Protein AF-A0A5N5LB18-F1 (afdb_monomer_lite)

Radius of gyration: 52.47 Å; chains: 1; bounding box: 123×90×152 Å

pLDDT: mean 77.93, std 17.24, range [34.94, 98.44]

Foldseek 3Di:
DDKDWDADPVQRKIKIKDKDWDFDDDQKTWIKIKIWIWMDGVQKTKIKIKIWTWTWGHDPPPPIWIKIKIWIWIFIGGPFKTKTKIKIWIDTHPKIKIKIWMWIDGPFKTKIKIKIKIKDAQVVLQFFDWDDWDQDPPPRDIDHIDGRDSNCVVVVVVVVDDSIKMKIKIKMWMWGADPDAFPDCPPVDGHRFGTKIKIWMWIDIQFKTKTWIWMFHGNAKTKIWIWIAMDGPDQQGGKIKTKMWIFHPPFFTKIWIWIWIDGPFKTKIKIKMWGAGPVVRKIKIWIWIWMWGHDPFKTKTWIKIKIFICPVHTKIKIKIKIKMWGQDQLFRKTWIKIKIWIWIWTDDVPKIKIKIWIWMWIWMDTLVHKTWTKIKTWIWIWIGGNFKIKIKIWIWMWIWIDDDQWTWIKTKTKIKIWMDGPFKIWIWIWMWMWIWTGFPLKTKIKIWIWIKIWIDRPQFWIWIWIWIWIWIQMLQGTWIKIKIWTWTDGPFKTWIWIWIWTDDQFKTKIWIWIWIGHPPKTKIWIWIAMDGPLLQGGKTKTKMKMWGQDPNWIKIKIWMWMDGPFKIWTWIWTQGVVQGKIWIWIWIPGPLAWIKIWIWMDGPQWIKIKIAILQQFIWIWIWGCNDVFKIKIWIWTADNVGRPDIDTQKIWIWGDDPPFKIKIKMKGQQVVVVVSLVSCLVCLVVNLVSVVVVCVVSVNLVLLVLLLVQLLVLLVQLLVQLVVQLVPQLAPLSVLVSHVLSVLSSLLSNLVSVLVCQQPDWDDTPSDDTHGPLVVVVVVLVSVLVSLCVVLVSSLCSNVVSCCVPPVPPQQVDWDQDPVRDTDGSVNVSVVVNVVSVVVSVVSVVPDDPSVVSNVVSVVSNVVSVVVSVVSVPDRDPVVSNVSVVVSVVVVVVSVVSVVVSVVSVLVPDSCVVVVVSVVVSVVSVVCVVVVVVVLVVPDPPDSCVAWPDDPSMIMGIDMDGDDD

Organism: Pangasianodon hypophthalmus (NCBI:txid310915)

Secondary structure (DSSP, 8-state):
-EEEEEEEGGGTEEEEEEEEEEEE-SSEEEEEEEEEEEEEETTEEEEEEEEEEEEEE-PSTT--EEEEEEEEEEEEEESS-EEEEEEEEEEETTEEEEEEEEEEE-SSEEEEEEEEEEE---GGGGS-EEE--EEETTTTEEEPPEEEE-HHHHTSGGGT--SS-EEEEEEEEEEEPP-SPPSEE-SS-EEPPP-EEEEEEEEE-SSEEEEEEEEEE-SSSEEEEEEEEEEESSGGG-EEEEEEEEEE-BTBEEEEEEEEEEESSEEEEEEEEEEE-TTT--EEEEEEEEEEEEETTEEEEEEEEEEEE-SSS-EEEEEEEEEEEEEEGGGTEEEEEEEEEEEEEEEETTEEEEEEEEEEEEEEEETTTEEEEEEEEEEEEEEEETTEEEEEEEEEEEEEEEETTEEEEEEEEEEEEEEEESS-EEEEEEEEEEEEEEETTEEEEEEEEEEEEEEEETTTEEEEEEEEEEE--BTTB--EEEEEEEEEEESSEEEEEEEEEEE-SS-EEEEEEEEEEETTEEEEEEEEEEE-SSGGG-EEEEEEEEEEEETTEEEEEEEEEEEETTEEEEEEEEEETTTTEEEEEEEEE-SSS--EEEEEEEETTEEEEEEEETTTEEEEEEEEEEETTEEEEEEEEEETTEEEEEEEEEEEEEEEETTTEEEEEEEEESHHHHHHHHHHHHHHHHHHHHHHHHHHHTTHHHHHHHHHHHHHHHHHHHHHHHHHTGGGTTSHHHHIIIIIHHHHHHHHHHHHHHHHHHHH-EE--TTS-SEEHHHHHHHHHHHHHHHHHHHHHHHHHHHHHHHHHHHHHHHTT-EEE-TTS-EEEHHHHHHHHHHHHHHHHHHHHT---HHHHHHHHHHHHHHHHHHHHHHHHH---HHHHHHHHHHHHHHHHHHHHHHHHHHHHHHHT-THHHHHHHHHHHHHHHHHHHHHHHHHHHH--S-HHHHEEEETTEEEEEEEEE---

Sequence (965 aa):
MAASGKAHLGSMKVEVEATHDTELTGAVSGSLSNAVNIKVQPIEVIVDIQNKGNGKVSLQEPLSTKFDLQNDYALILNSKKQHINTAALLRFGQNKYSYNFTVDNNNVETGIYTAVNGEADLEFLTVPISIPEIVIPVIDLTIPAINDVNLYESSGLKYLYTTKPTVDVNAKIVYQKSRSAPVIDLGFISVPAVGNLISEMSFKTSIINLITSVGIYGDNDLVIRIAATSTSVFEELKAKLEGTSSLTLKRGLKLANALSLKNAYIEGTHNSTLTVNTENLDAAAAVTTVANMNLPILSIEVNHKLLADTKTHPNAASTLTIKQKFDLPIIKAVGGGAVEHTLKVDGVAPYISIESTTKGMIDGMFLETGIVKGDLDNEATMHMTGEVLRSKLKTICNVNVNHGDLKVEFDVNENFDMESTLSRVYTVMNIISNNEVNIATFNTKGKHAVKATVDLAPVSSLVADVEFDLSQPTSLGDFTIYEKTVVDMTLFRQKISYSTKMVSPVYSTNIVVEMESDAPIFKVVFKSSSKSPVVLLEYDLDSYLSTAVENEVLNARAKAFLEHNDFTIDFNSIFTPSDPSHTLNFDITSPTFTDVNLRYAAKREGVTASISSPSAGFLGFQLQGKIPSQLTSRLYSHYVSAPENDIDILIVNVAANGGEKIHFQADCNLEAPKEMLLGLKERLPFITSTITNFAEKYGILGAINGLRTTLVSALTEAYTISYNHAPDLSQLSVLFRNVVVQHQKAIQQLLNAVVTFLRETQIKLPGIKQTTLPEICQQIKTSIAVLFEEVINAITNAITDNLKAHFSSTVKTIRIVLRNGETLTGDEILGYMKNALTHSVNMIKQLESLDVILEKLGQALQEAVEKTQEFIDMNQSDFLDKVAAKINTLYTNNIRLVNSLIEEVNSLLNTDSLNVFVDRCMELVLFMVKEFKNIVSRVFPTDPEALVNVHNGRLKMDISFPFYQ

Structure (mmCIF, N/CA/C/O backbone):
data_AF-A0A5N5LB18-F1
#
_entry.id   AF-A0A5N5LB18-F1
#
loop_
_atom_site.group_PDB
_atom_site.id
_atom_site.type_symbol
_atom_site.label_atom_id
_atom_site.label_alt_id
_atom_site.label_comp_id
_atom_site.label_asym_id
_atom_site.label_entity_id
_atom_site.label_seq_id
_atom_site.pdbx_PDB_ins_code
_atom_site.Cartn_x
_atom_site.Cartn_y
_atom_site.Cartn_z
_atom_site.occupancy
_atom_site.B_iso_or_equiv
_atom_site.auth_seq_id
_atom_site.auth_comp_id
_atom_site.auth_asym_id
_atom_site.auth_atom_id
_atom_site.pdbx_PDB_model_num
ATOM 1 N N . MET A 1 1 ? -29.953 23.194 78.720 1.00 70.19 1 MET A N 1
ATOM 2 C CA . MET A 1 1 ? -28.983 22.082 78.619 1.00 70.19 1 MET A CA 1
ATOM 3 C C . MET A 1 1 ? -29.005 21.315 79.931 1.00 70.19 1 MET A C 1
ATOM 5 O O . MET A 1 1 ? -28.840 21.939 80.972 1.00 70.19 1 MET A O 1
ATOM 9 N N . ALA A 1 2 ? -29.251 20.010 79.890 1.00 80.38 2 ALA A N 1
ATOM 10 C CA . ALA A 1 2 ? -29.201 19.116 81.041 1.00 80.38 2 ALA A CA 1
ATOM 11 C C . ALA A 1 2 ? -28.169 18.022 80.750 1.00 80.38 2 ALA A C 1
ATOM 13 O O . ALA A 1 2 ? -28.242 17.378 79.711 1.00 80.38 2 ALA A O 1
ATOM 14 N N . ALA A 1 3 ? -27.193 17.834 81.635 1.00 80.56 3 ALA A N 1
ATOM 15 C CA . ALA A 1 3 ? -26.172 16.802 81.493 1.00 80.56 3 ALA A CA 1
ATOM 16 C C . ALA A 1 3 ? -26.066 16.006 82.793 1.00 80.56 3 ALA A C 1
ATOM 18 O O . ALA A 1 3 ? -26.077 16.584 83.881 1.00 80.56 3 ALA A O 1
ATOM 19 N N . SER A 1 4 ? -25.969 14.685 82.687 1.00 82.50 4 SER A N 1
ATOM 20 C CA . SER A 1 4 ? -25.778 13.789 83.822 1.00 82.50 4 SER A CA 1
ATOM 21 C C . SER A 1 4 ? -24.740 12.724 83.485 1.00 82.50 4 SER A C 1
ATOM 23 O O . SER A 1 4 ? -24.631 12.282 82.344 1.00 82.50 4 SER A O 1
ATOM 25 N N . GLY A 1 5 ? -23.941 12.342 84.479 1.00 80.44 5 GLY A N 1
ATOM 26 C CA . GLY A 1 5 ? -22.911 11.321 84.335 1.00 80.44 5 GLY A CA 1
ATOM 27 C C . GLY A 1 5 ? -22.976 10.328 85.486 1.00 80.44 5 GLY A C 1
ATOM 28 O O . GLY A 1 5 ? -23.115 10.728 86.642 1.00 80.44 5 GLY A O 1
ATOM 29 N N . LYS A 1 6 ? -22.876 9.033 85.185 1.00 81.88 6 LYS A N 1
ATOM 30 C CA . LYS A 1 6 ? -22.819 7.945 86.169 1.00 81.88 6 LYS A CA 1
ATOM 31 C C . LYS A 1 6 ? -21.526 7.163 85.968 1.00 81.88 6 LYS A C 1
ATOM 33 O O . LYS A 1 6 ? -21.225 6.725 84.861 1.00 81.88 6 LYS A O 1
ATOM 38 N N . ALA A 1 7 ? -20.768 6.974 87.044 1.00 77.56 7 ALA A N 1
ATOM 39 C CA . ALA A 1 7 ? -19.544 6.182 87.040 1.00 77.56 7 ALA A CA 1
ATOM 40 C C . ALA A 1 7 ? -19.671 5.020 88.034 1.00 77.56 7 ALA A C 1
ATOM 42 O O . ALA A 1 7 ? -19.947 5.228 89.215 1.00 77.56 7 ALA A O 1
ATOM 43 N N . HIS A 1 8 ? -19.455 3.793 87.562 1.00 78.56 8 HIS A N 1
ATOM 44 C CA . HIS A 1 8 ? -19.475 2.576 88.370 1.00 78.56 8 HIS A CA 1
ATOM 45 C C . HIS A 1 8 ? -18.058 2.006 88.477 1.00 78.56 8 HIS A C 1
ATOM 47 O O . HIS A 1 8 ? -17.570 1.366 87.544 1.00 78.56 8 HIS A O 1
ATOM 53 N N . LEU A 1 9 ? -17.402 2.213 89.628 1.00 73.94 9 LEU A N 1
ATOM 54 C CA . LEU A 1 9 ? -16.018 1.769 89.856 1.00 73.94 9 LEU A CA 1
ATOM 55 C C . LEU A 1 9 ? -15.844 0.246 89.719 1.00 73.94 9 LEU A C 1
ATOM 57 O O . LEU A 1 9 ? -14.866 -0.199 89.130 1.00 73.94 9 LEU A O 1
ATOM 61 N N . GLY A 1 10 ? -16.794 -0.552 90.224 1.00 71.25 10 GLY A N 1
ATOM 62 C CA . GLY A 1 10 ? -16.690 -2.020 90.230 1.00 71.25 10 GLY A CA 1
ATOM 63 C C . GLY A 1 10 ? -16.747 -2.668 88.842 1.00 71.25 10 GLY A C 1
ATOM 64 O O . GLY A 1 10 ? -16.127 -3.703 88.627 1.00 71.25 10 GLY A O 1
ATOM 65 N N . SER A 1 11 ? -17.450 -2.050 87.889 1.00 74.75 11 SER A N 1
ATOM 66 C CA . SER A 1 11 ? -17.545 -2.513 86.497 1.00 74.75 11 SER A CA 1
ATOM 67 C C . SER A 1 11 ? -16.724 -1.660 85.520 1.00 74.75 11 SER A C 1
ATOM 69 O O . SER A 1 11 ? -16.848 -1.850 84.314 1.00 74.75 11 SER A O 1
ATOM 71 N N . MET A 1 12 ? -15.938 -0.694 86.022 1.00 84.50 12 MET A N 1
ATOM 72 C CA . MET A 1 12 ? -15.167 0.285 85.234 1.00 84.50 12 MET A CA 1
ATOM 73 C C . MET A 1 12 ? -15.984 0.948 84.108 1.00 84.50 12 MET A C 1
ATOM 75 O O . MET A 1 12 ? -15.495 1.139 82.998 1.00 84.50 12 MET A O 1
ATOM 79 N N . LYS A 1 13 ? -17.250 1.274 84.385 1.00 87.88 13 LYS A N 1
ATOM 80 C CA . LYS A 1 13 ? -18.213 1.777 83.395 1.00 87.88 13 LYS A CA 1
ATOM 81 C C . LYS A 1 13 ? -18.526 3.251 83.652 1.00 87.88 13 LYS A C 1
ATOM 83 O O . LYS A 1 13 ? -18.855 3.612 84.782 1.00 87.88 13 LYS A O 1
ATOM 88 N N . VAL A 1 14 ? -18.474 4.071 82.606 1.00 86.69 14 VAL A N 1
ATOM 89 C CA . VAL A 1 14 ? -18.848 5.492 82.612 1.00 86.69 14 VAL A CA 1
ATOM 90 C C . VAL A 1 14 ? -19.956 5.714 81.585 1.00 86.69 14 VAL A C 1
ATOM 92 O O . VAL A 1 14 ? -19.806 5.317 80.433 1.00 86.69 14 VAL A O 1
ATOM 95 N N . GLU A 1 15 ? -21.058 6.337 81.999 1.00 87.50 15 GLU A N 1
ATOM 96 C CA . GLU A 1 15 ? -22.164 6.773 81.135 1.00 87.50 15 GLU A CA 1
ATOM 97 C C . GLU A 1 15 ? -22.352 8.284 81.277 1.00 87.50 15 GLU A C 1
ATOM 99 O O . GLU A 1 15 ? -22.414 8.791 82.397 1.00 87.50 15 GLU A O 1
ATOM 104 N N . VAL A 1 16 ? -22.431 8.998 80.156 1.00 88.69 16 VAL A N 1
ATOM 105 C CA . VAL A 1 16 ? -22.690 10.438 80.073 1.00 88.69 16 VAL A CA 1
ATOM 106 C C . VAL A 1 16 ? -23.877 10.647 79.144 1.00 88.69 16 VAL A C 1
ATOM 108 O O . VAL A 1 16 ? -23.828 10.235 77.991 1.00 88.69 16 VAL A O 1
ATOM 111 N N . GLU A 1 17 ? -24.918 11.305 79.639 1.00 88.56 17 GLU A N 1
ATOM 112 C CA . GLU A 1 17 ? -26.104 11.691 78.872 1.00 88.56 17 GLU A CA 1
ATOM 113 C C . GLU A 1 17 ? -26.233 13.217 78.936 1.00 88.56 17 GLU A C 1
ATOM 115 O O . GLU A 1 17 ? -26.276 13.794 80.027 1.00 88.56 17 GLU A O 1
ATOM 120 N N . ALA A 1 18 ? -26.277 13.890 77.789 1.00 88.12 18 ALA A N 1
ATOM 121 C CA . ALA A 1 18 ? -26.449 15.334 77.687 1.00 88.12 18 ALA A CA 1
ATOM 122 C C . ALA A 1 18 ? -27.546 15.675 76.677 1.00 88.12 18 ALA A C 1
ATOM 124 O O . ALA A 1 18 ? -27.540 15.176 75.559 1.00 88.12 18 ALA A O 1
ATOM 125 N N . THR A 1 19 ? -28.470 16.552 77.061 1.00 89.75 19 THR A N 1
ATOM 126 C CA . THR A 1 19 ? -29.565 17.047 76.221 1.00 89.75 19 THR A CA 1
ATOM 127 C C . THR A 1 19 ? -29.571 18.575 76.183 1.00 89.75 19 THR A C 1
ATOM 129 O O . THR A 1 19 ? -29.272 19.264 77.168 1.00 89.75 19 THR A O 1
ATOM 132 N N . HIS A 1 20 ? -29.885 19.140 75.025 1.00 91.62 20 HIS A N 1
ATOM 133 C CA . HIS A 1 20 ? -29.988 20.573 74.792 1.00 91.62 20 HIS A CA 1
ATOM 134 C C . HIS A 1 20 ? -31.176 20.866 73.881 1.00 91.62 20 HIS A C 1
ATOM 136 O O . HIS A 1 20 ? -31.077 20.717 72.664 1.00 91.62 20 HIS A O 1
ATOM 142 N N . ASP A 1 21 ? -32.258 21.336 74.495 1.00 89.69 21 ASP A N 1
ATOM 143 C CA . ASP A 1 21 ? -33.405 21.915 73.809 1.00 89.69 21 ASP A CA 1
ATOM 144 C C . ASP A 1 21 ? -33.319 23.444 73.865 1.00 89.69 21 ASP A C 1
ATOM 146 O O . ASP A 1 21 ? -33.061 24.020 74.928 1.00 89.69 21 ASP A O 1
ATOM 150 N N . THR A 1 22 ? -33.511 24.099 72.723 1.00 89.50 22 THR A N 1
ATOM 151 C CA . THR A 1 22 ? -33.555 25.559 72.607 1.00 89.50 22 THR A CA 1
ATOM 152 C C . THR A 1 22 ? -34.602 25.994 71.587 1.00 89.50 22 THR A C 1
ATOM 154 O O . THR A 1 22 ? -34.867 25.294 70.607 1.00 89.50 22 THR A O 1
ATOM 157 N N . GLU A 1 23 ? -35.197 27.160 71.817 1.00 88.62 23 GLU A N 1
ATOM 158 C CA . GLU A 1 23 ? -36.200 27.765 70.945 1.00 88.62 23 GLU A CA 1
ATOM 159 C C . GLU A 1 23 ? -35.581 28.965 70.217 1.00 88.62 23 GLU A C 1
ATOM 161 O O . GLU A 1 23 ? -35.024 29.877 70.831 1.00 88.62 23 GLU A O 1
ATOM 166 N N . LEU A 1 24 ? -35.639 28.949 68.887 1.00 85.56 24 LEU A N 1
ATOM 167 C CA . LEU A 1 24 ? -35.159 30.022 68.025 1.00 85.56 24 LEU A CA 1
ATOM 168 C C . LEU A 1 24 ? -36.280 31.038 67.797 1.00 85.56 24 LEU A C 1
ATOM 170 O O . LEU A 1 24 ? -37.421 30.668 67.512 1.00 85.56 24 LEU A O 1
ATOM 174 N N . THR A 1 25 ? -35.946 32.325 67.858 1.00 80.44 25 THR A N 1
ATOM 175 C CA . THR A 1 25 ? -36.880 33.430 67.607 1.00 80.44 25 THR A CA 1
ATOM 176 C C . THR A 1 25 ? -36.257 34.440 66.637 1.00 80.44 25 THR A C 1
ATOM 178 O O . THR A 1 25 ? -35.045 34.651 66.645 1.00 80.44 25 THR A O 1
ATOM 181 N N . GLY A 1 26 ? -37.071 35.056 65.770 1.00 80.50 26 GLY A N 1
ATOM 182 C CA . GLY A 1 26 ? -36.618 36.010 64.746 1.00 80.50 26 GLY A CA 1
ATOM 183 C C . GLY A 1 26 ? -36.835 35.515 63.312 1.00 80.50 26 GLY A C 1
ATOM 184 O O . GLY A 1 26 ? -37.815 34.829 63.030 1.00 80.50 26 GLY A O 1
ATOM 185 N N . ALA A 1 27 ? -35.930 35.881 62.394 1.00 76.88 27 ALA A N 1
ATOM 186 C CA . ALA A 1 27 ? -36.016 35.522 60.969 1.00 76.88 27 ALA A CA 1
ATOM 187 C C . ALA A 1 27 ? -35.979 34.001 60.721 1.00 76.88 27 ALA A C 1
ATOM 189 O O . ALA A 1 27 ? -36.509 33.517 59.724 1.00 76.88 27 ALA A O 1
ATOM 190 N N . VAL A 1 28 ? -35.398 33.243 61.649 1.00 79.38 28 VAL A N 1
ATOM 191 C CA . VAL A 1 28 ? -35.502 31.786 61.743 1.00 79.38 28 VAL A CA 1
ATOM 192 C C . VAL A 1 28 ? -36.145 31.486 63.093 1.00 79.38 28 VAL A C 1
ATOM 194 O O . VAL A 1 28 ? -35.596 31.870 64.125 1.00 79.38 28 VAL A O 1
ATOM 197 N N . SER A 1 29 ? -37.311 30.841 63.096 1.00 84.88 29 SER A N 1
ATOM 198 C CA . SER A 1 29 ? -38.041 30.482 64.316 1.00 84.88 29 SER A CA 1
ATOM 199 C C . SER A 1 29 ? -38.347 28.989 64.368 1.00 84.88 29 SER A C 1
ATOM 201 O O . SER A 1 29 ? -38.586 28.374 63.331 1.00 84.88 29 SER A O 1
ATOM 203 N N . GLY A 1 30 ? -38.316 28.377 65.553 1.00 89.00 30 GLY A N 1
ATOM 204 C CA . GLY A 1 30 ? -38.513 26.929 65.696 1.00 89.00 30 GLY A CA 1
ATOM 205 C C . GLY A 1 30 ? -37.814 26.323 66.910 1.00 89.00 30 GLY A C 1
ATOM 206 O O . GLY A 1 30 ? -37.362 27.054 67.785 1.00 89.00 30 GLY A O 1
ATOM 207 N N . SER A 1 31 ? -37.703 24.995 66.954 1.00 91.00 31 SER A N 1
ATOM 208 C CA . SER A 1 31 ? -37.017 24.269 68.029 1.00 91.00 31 SER A CA 1
ATOM 209 C C . SER A 1 31 ? -35.782 23.526 67.516 1.00 91.00 31 SER A C 1
ATOM 211 O O . SER A 1 31 ? -35.793 22.947 66.428 1.00 91.00 31 SER A O 1
ATOM 213 N N . LEU A 1 32 ? -34.713 23.542 68.310 1.00 89.25 32 LEU A N 1
ATOM 214 C CA . LEU A 1 32 ? -33.529 22.703 68.138 1.00 89.25 32 LEU A CA 1
ATOM 215 C C . LEU A 1 32 ? -33.394 21.802 69.367 1.00 89.25 32 LEU A C 1
ATOM 217 O O . LEU A 1 32 ? -33.362 22.301 70.490 1.00 89.25 32 LEU A O 1
ATOM 221 N N . SER A 1 33 ? -33.269 20.498 69.148 1.00 92.12 33 SER A N 1
ATOM 222 C CA . SER A 1 33 ? -33.080 19.476 70.177 1.00 92.12 33 SER A CA 1
ATOM 223 C C . SER A 1 33 ? -31.835 18.663 69.850 1.00 92.12 33 SER A C 1
ATOM 225 O O . SER A 1 33 ? -31.717 18.120 68.756 1.00 92.12 33 SER A O 1
ATOM 227 N N . ASN A 1 34 ? -30.884 18.598 70.774 1.00 90.81 34 ASN A N 1
ATOM 228 C CA . ASN A 1 34 ? -29.647 17.838 70.607 1.00 90.81 34 ASN A CA 1
ATOM 229 C C . ASN A 1 34 ? -29.482 16.902 71.801 1.00 90.81 34 ASN A C 1
ATOM 231 O O . ASN A 1 34 ? -29.647 17.335 72.941 1.00 90.81 34 ASN A O 1
ATOM 235 N N . ALA A 1 35 ? -29.129 15.648 71.555 1.00 91.81 35 ALA A N 1
ATOM 236 C CA . ALA A 1 35 ? -28.853 14.650 72.574 1.00 91.81 35 ALA A CA 1
ATOM 237 C C . ALA A 1 35 ? -27.515 13.962 72.281 1.00 91.81 35 ALA A C 1
ATOM 239 O O . ALA A 1 35 ? -27.212 13.652 71.133 1.00 91.81 35 ALA A O 1
ATOM 240 N N . VAL A 1 36 ? -26.716 13.731 73.320 1.00 91.69 36 VAL A N 1
ATOM 241 C CA . VAL A 1 36 ? -25.434 13.023 73.269 1.00 91.69 36 VAL A CA 1
ATOM 242 C C . VAL A 1 36 ? -25.419 11.992 74.390 1.00 91.69 36 VAL A C 1
ATOM 244 O O . VAL A 1 36 ? -25.500 12.357 75.561 1.00 91.69 36 VAL A O 1
ATOM 247 N N . ASN A 1 37 ? -25.270 10.720 74.037 1.00 92.44 37 ASN A N 1
ATOM 248 C CA . ASN A 1 37 ? -25.147 9.601 74.962 1.00 92.44 37 ASN A CA 1
ATOM 249 C C . ASN A 1 37 ? -23.810 8.894 74.715 1.00 92.44 37 ASN A C 1
ATOM 251 O O . ASN A 1 37 ? -23.559 8.384 73.626 1.00 92.44 37 ASN A O 1
ATOM 255 N N . ILE A 1 38 ? -22.937 8.861 75.719 1.00 91.38 38 ILE A N 1
ATOM 256 C CA . ILE A 1 38 ? -21.613 8.234 75.651 1.00 91.38 38 ILE A CA 1
ATOM 257 C C . ILE A 1 38 ? -21.520 7.180 76.751 1.00 91.38 38 ILE A C 1
ATOM 259 O O . ILE A 1 38 ? -21.678 7.496 77.927 1.00 91.38 38 ILE A O 1
ATOM 263 N N . LYS A 1 39 ? -21.203 5.937 76.390 1.00 92.06 39 LYS A N 1
ATOM 264 C CA . LYS A 1 39 ? -20.922 4.837 77.318 1.00 92.06 39 LYS A CA 1
ATOM 265 C C . LYS A 1 39 ? -19.536 4.264 77.037 1.00 92.06 39 LYS A C 1
ATOM 267 O O . LYS A 1 39 ? -19.252 3.835 75.922 1.00 92.06 39 LYS A O 1
ATOM 272 N N . VAL A 1 40 ? -18.689 4.206 78.061 1.00 89.06 40 VAL A N 1
ATOM 273 C CA . VAL A 1 40 ? -17.324 3.662 77.987 1.00 89.06 40 VAL A CA 1
ATOM 274 C C . VAL A 1 40 ? -17.128 2.622 79.089 1.00 89.06 40 VAL A C 1
ATOM 276 O O . VAL A 1 40 ? -17.410 2.894 80.255 1.00 89.06 40 VAL A O 1
ATOM 279 N N . GLN A 1 41 ? -16.643 1.433 78.733 1.00 90.06 41 GLN A N 1
ATOM 280 C CA . GLN A 1 41 ? -16.249 0.366 79.664 1.00 90.06 41 GLN A CA 1
ATOM 281 C C . GLN A 1 41 ? -15.071 -0.438 79.069 1.00 90.06 41 GLN A C 1
ATOM 283 O O . GLN A 1 41 ? -14.744 -0.238 77.895 1.00 90.06 41 GLN A O 1
ATOM 288 N N . PRO A 1 42 ? -14.396 -1.341 79.814 1.00 86.12 42 PRO A N 1
ATOM 289 C CA . PRO A 1 42 ? -13.333 -2.158 79.235 1.00 86.12 42 PRO A CA 1
ATOM 290 C C . PRO A 1 42 ? -13.827 -2.844 77.959 1.00 86.12 42 PRO A C 1
ATOM 292 O O . PRO A 1 42 ? -14.932 -3.382 77.948 1.00 86.12 42 PRO A O 1
ATOM 295 N N . ILE A 1 43 ? -13.015 -2.787 76.898 1.00 85.69 43 ILE A N 1
ATOM 296 C CA . ILE A 1 43 ? -13.260 -3.364 75.564 1.00 85.69 43 ILE A CA 1
ATOM 297 C C . ILE A 1 43 ? -14.530 -2.894 74.819 1.00 85.69 43 ILE A C 1
ATOM 299 O O . ILE A 1 43 ? -14.847 -3.502 73.798 1.00 85.69 43 ILE A O 1
ATOM 303 N N . GLU A 1 44 ? -15.237 -1.843 75.262 1.00 91.38 44 GLU A N 1
ATOM 304 C CA . GLU A 1 44 ? -16.431 -1.303 74.582 1.00 91.38 44 GLU A CA 1
ATOM 305 C C . GLU A 1 44 ? -16.582 0.227 74.740 1.00 91.38 44 GLU A C 1
ATOM 307 O O . GLU A 1 44 ? -16.578 0.760 75.850 1.00 91.38 44 GLU A O 1
ATOM 312 N N . VAL A 1 45 ? -16.798 0.922 73.619 1.00 92.38 45 VAL A N 1
ATOM 313 C CA . VAL A 1 45 ? -17.187 2.339 73.536 1.00 92.38 45 VAL A CA 1
ATOM 314 C C . VAL A 1 45 ? -18.452 2.450 72.687 1.00 92.38 45 VAL A C 1
ATOM 316 O O . VAL A 1 45 ? -18.488 1.930 71.574 1.00 92.38 45 VAL A O 1
ATOM 319 N N . ILE A 1 46 ? -19.475 3.134 73.196 1.00 93.38 46 ILE A N 1
ATOM 320 C CA . ILE A 1 46 ? -20.714 3.449 72.478 1.00 93.38 46 ILE A CA 1
ATOM 321 C C . ILE A 1 46 ? -20.932 4.963 72.547 1.00 93.38 46 ILE A C 1
ATOM 323 O O . ILE A 1 46 ? -20.894 5.535 73.634 1.00 93.38 46 ILE A O 1
ATOM 327 N N . VAL A 1 47 ? -21.156 5.607 71.404 1.00 93.25 47 VAL A N 1
ATOM 328 C CA . VAL A 1 47 ? -21.539 7.023 71.302 1.00 93.25 47 VAL A CA 1
ATOM 329 C C . VAL A 1 47 ? -22.764 7.119 70.400 1.00 93.25 47 VAL A C 1
ATOM 331 O O . VAL A 1 47 ? -22.745 6.588 69.296 1.00 93.25 47 VAL A O 1
ATOM 334 N N . ASP A 1 48 ? -23.810 7.789 70.864 1.00 95.12 48 ASP A N 1
ATOM 335 C CA . ASP A 1 48 ? -25.033 8.083 70.116 1.00 95.12 48 ASP A CA 1
ATOM 336 C C . ASP A 1 48 ? -25.300 9.587 70.226 1.00 95.12 48 ASP A C 1
ATOM 338 O O . ASP A 1 48 ? -25.369 10.134 71.327 1.00 95.12 48 ASP A O 1
ATOM 342 N N . ILE A 1 49 ? -25.359 10.274 69.090 1.00 94.06 49 ILE A N 1
ATOM 343 C CA . ILE A 1 49 ? -25.625 11.707 68.998 1.00 94.06 49 ILE A CA 1
ATOM 344 C C . ILE A 1 49 ? -26.834 11.875 68.093 1.00 94.06 49 ILE A C 1
ATOM 346 O O . ILE A 1 49 ? -26.808 11.419 66.955 1.00 94.06 49 ILE A O 1
ATOM 350 N N . GLN A 1 50 ? -27.859 12.569 68.567 1.00 93.69 50 GLN A N 1
ATOM 351 C CA . GLN A 1 50 ? -29.059 12.875 67.796 1.00 93.69 50 GLN A CA 1
ATOM 352 C C . GLN A 1 50 ? -29.264 14.379 67.794 1.00 93.69 50 GLN A C 1
ATOM 354 O O . GLN A 1 50 ? -29.385 14.988 68.856 1.00 93.69 50 GLN A O 1
ATOM 359 N N . ASN A 1 51 ? -29.320 14.987 66.615 1.00 92.19 51 ASN A N 1
ATOM 360 C CA . ASN A 1 51 ? -29.599 16.412 66.470 1.00 92.19 51 ASN A CA 1
ATOM 361 C C . ASN A 1 51 ? -30.853 16.569 65.618 1.00 92.19 51 ASN A C 1
ATOM 363 O O . ASN A 1 51 ? -30.912 16.057 64.504 1.00 92.19 51 ASN A O 1
ATOM 367 N N . LYS A 1 52 ? -31.853 17.279 66.130 1.00 92.62 52 LYS A N 1
ATOM 368 C CA . LYS A 1 52 ? -33.123 17.553 65.459 1.00 92.62 52 LYS A CA 1
ATOM 369 C C . LYS A 1 52 ? -33.390 19.049 65.462 1.00 92.62 52 LYS A C 1
ATOM 371 O O . LYS A 1 52 ? -33.175 19.724 66.464 1.00 92.62 52 LYS A O 1
ATOM 376 N N . GLY A 1 53 ? -33.887 19.570 64.353 1.00 90.06 53 GLY A N 1
ATOM 377 C CA . GLY A 1 53 ? -34.246 20.970 64.212 1.00 90.06 53 GLY A CA 1
ATOM 378 C C . GLY A 1 53 ? -35.486 21.124 63.360 1.00 90.06 53 GLY A C 1
ATOM 379 O O . GLY A 1 53 ? -35.471 20.765 62.193 1.00 90.06 53 GLY A O 1
ATOM 380 N N . ASN A 1 54 ? -36.549 21.692 63.911 1.00 90.50 54 ASN A N 1
ATOM 381 C CA . ASN A 1 54 ? -37.762 21.991 63.160 1.00 90.50 54 ASN A CA 1
ATOM 382 C C . ASN A 1 54 ? -38.063 23.486 63.252 1.00 90.50 54 ASN A C 1
ATOM 384 O O . ASN A 1 54 ? -37.814 24.120 64.275 1.00 90.50 54 ASN A O 1
ATOM 388 N N . GLY A 1 55 ? -38.580 24.080 62.182 1.00 88.31 55 GLY A N 1
ATOM 389 C CA . GLY A 1 55 ? -38.840 25.511 62.208 1.00 88.31 55 GLY A CA 1
ATOM 390 C C . GLY A 1 55 ? -39.364 26.096 60.911 1.00 88.31 55 GLY A C 1
ATOM 391 O O . GLY A 1 55 ? -39.776 25.395 59.986 1.00 88.31 55 GLY A O 1
ATOM 392 N N . LYS A 1 56 ? -39.369 27.424 60.865 1.00 85.81 56 LYS A N 1
ATOM 393 C CA . LYS A 1 56 ? -39.751 28.251 59.729 1.00 85.81 56 LYS A CA 1
ATOM 394 C C . LYS A 1 56 ? -38.708 29.348 59.534 1.00 85.81 56 LYS A C 1
ATOM 396 O O . LYS A 1 56 ? -38.323 30.026 60.483 1.00 85.81 56 LYS A O 1
ATOM 401 N N . VAL A 1 57 ? -38.288 29.553 58.291 1.00 85.00 57 VAL A N 1
ATOM 402 C CA . VAL A 1 57 ? -37.563 30.759 57.884 1.00 85.00 57 VAL A CA 1
ATOM 403 C C . VAL A 1 57 ? -38.593 31.765 57.381 1.00 85.00 57 VAL A C 1
ATOM 405 O O . VAL A 1 57 ? -39.393 31.454 56.496 1.00 85.00 57 VAL A O 1
ATOM 408 N N . SER A 1 58 ? -38.600 32.954 57.972 1.00 78.62 58 SER A N 1
ATOM 409 C CA . SER A 1 58 ? -39.502 34.051 57.631 1.00 78.62 58 SER A CA 1
ATOM 410 C C . SER A 1 58 ? -38.749 35.100 56.807 1.00 78.62 58 SER A C 1
ATOM 412 O O . SER A 1 58 ? -38.069 35.962 57.359 1.00 78.62 58 SER A O 1
ATOM 414 N N . LEU A 1 59 ? -38.848 34.992 55.479 1.00 70.69 59 LEU A N 1
ATOM 415 C CA . LEU A 1 59 ? -38.343 35.960 54.490 1.00 70.69 59 LEU A CA 1
ATOM 416 C C . LEU A 1 59 ? -39.506 36.809 53.935 1.00 70.69 59 LEU A C 1
ATOM 418 O O . LEU A 1 59 ? -40.666 36.507 54.223 1.00 70.69 59 LEU A O 1
ATOM 422 N N . GLN A 1 60 ? -39.220 37.842 53.126 1.00 67.88 60 GLN A N 1
ATOM 423 C CA . GLN A 1 60 ? -40.259 38.605 52.408 1.00 67.88 60 GLN A CA 1
ATOM 424 C C . GLN A 1 60 ? -41.181 37.648 51.627 1.00 67.88 60 GLN A C 1
ATOM 426 O O . GLN A 1 60 ? -40.701 36.717 50.976 1.00 67.88 60 GLN A O 1
ATOM 431 N N . GLU A 1 61 ? -42.503 37.828 51.731 1.00 56.94 61 GLU A N 1
ATOM 432 C CA . GLU A 1 61 ? -43.473 36.984 51.017 1.00 56.94 61 GLU A CA 1
ATOM 433 C C . GLU A 1 61 ? -43.221 37.080 49.504 1.00 56.94 61 GLU A C 1
ATOM 435 O O . GLU A 1 61 ? -43.096 38.199 49.001 1.00 56.94 61 GLU A O 1
ATOM 440 N N . PRO A 1 62 ? -43.093 35.952 48.769 1.00 55.59 62 PRO A N 1
ATOM 441 C CA . PRO A 1 62 ? -43.525 34.576 49.081 1.00 55.59 62 PRO A CA 1
ATOM 442 C C . PRO A 1 62 ? -42.429 33.584 49.561 1.00 55.59 62 PRO A C 1
ATOM 444 O O . PRO A 1 62 ? -42.661 32.379 49.565 1.00 55.59 62 PRO A O 1
ATOM 447 N N . LEU A 1 63 ? -41.239 34.032 49.984 1.00 62.16 63 LEU A N 1
ATOM 448 C CA . LEU A 1 63 ? -40.071 33.159 50.250 1.00 62.16 63 LEU A CA 1
ATOM 449 C C . LEU A 1 63 ? -40.057 32.462 51.631 1.00 62.16 63 LEU A C 1
ATOM 451 O O . LEU A 1 63 ? -39.110 31.750 51.967 1.00 62.16 63 LEU A O 1
ATOM 455 N N . SER A 1 64 ? -41.082 32.670 52.460 1.00 78.00 64 SER A N 1
ATOM 456 C CA . SER A 1 64 ? -41.178 32.063 53.794 1.00 78.00 64 SER A CA 1
ATOM 457 C C . SER A 1 64 ? -41.510 30.565 53.726 1.00 78.00 64 SER A C 1
ATOM 459 O O . SER A 1 64 ? -42.558 30.194 53.204 1.00 78.00 64 SER A O 1
ATOM 461 N N . THR A 1 65 ? -40.694 29.690 54.327 1.00 84.19 65 THR A N 1
ATOM 462 C CA . THR A 1 65 ? -40.916 28.230 54.276 1.00 84.19 65 THR A CA 1
ATOM 463 C C . THR A 1 65 ? -40.500 27.499 55.552 1.00 84.19 65 THR A C 1
ATOM 465 O O . THR A 1 65 ? -39.756 28.024 56.381 1.00 84.19 65 THR A O 1
ATOM 468 N N . LYS A 1 66 ? -41.023 26.282 55.732 1.00 89.50 66 LYS A N 1
ATOM 469 C CA . LYS A 1 66 ? -40.719 25.410 56.872 1.00 89.50 66 LYS A CA 1
ATOM 470 C C . LYS A 1 66 ? -39.522 24.517 56.571 1.00 89.50 66 LYS A C 1
ATOM 472 O O . LYS A 1 66 ? -39.359 24.074 55.435 1.00 89.50 66 LYS A O 1
ATOM 477 N N . PHE A 1 67 ? -38.744 24.208 57.600 1.00 89.38 67 PHE A N 1
ATOM 478 C CA . PHE A 1 67 ? -37.659 23.242 57.524 1.00 89.38 67 PHE A CA 1
ATOM 479 C C . PHE A 1 67 ? -37.758 22.187 58.628 1.00 89.38 67 PHE A C 1
ATOM 481 O O . PHE A 1 67 ? -38.293 22.450 59.708 1.00 89.38 67 PHE A O 1
ATOM 488 N N . ASP A 1 68 ? -37.234 21.003 58.334 1.00 92.06 68 ASP A N 1
ATOM 489 C CA . ASP A 1 68 ? -37.054 19.895 59.272 1.00 92.06 68 ASP A CA 1
ATOM 490 C C . ASP A 1 68 ? -35.673 19.277 59.022 1.00 92.06 68 ASP A C 1
ATOM 492 O O . ASP A 1 68 ? -35.330 18.949 57.885 1.00 92.06 68 ASP A O 1
ATOM 496 N N . LEU A 1 69 ? -34.860 19.200 60.066 1.00 92.19 69 LEU A N 1
ATOM 497 C CA . LEU A 1 69 ? -33.467 18.788 60.054 1.00 92.19 69 LEU A CA 1
ATOM 498 C C . LEU A 1 69 ? -33.296 17.661 61.063 1.00 92.19 69 LEU A C 1
ATOM 500 O O . LEU A 1 69 ? -33.676 17.800 62.223 1.00 92.19 69 LEU A O 1
ATOM 504 N N . GLN A 1 70 ? -32.655 16.580 60.651 1.00 93.50 70 GLN A N 1
ATOM 505 C CA . GLN A 1 70 ? -32.173 15.534 61.541 1.00 93.50 70 GLN A CA 1
ATOM 506 C C . GLN A 1 70 ? -30.742 15.192 61.143 1.00 93.50 70 GLN A C 1
ATOM 508 O O . GLN A 1 70 ? -30.438 15.121 59.954 1.00 93.50 70 GLN A O 1
ATOM 513 N N . ASN A 1 71 ? -29.859 15.021 62.118 1.00 92.69 71 ASN A N 1
ATOM 514 C CA . ASN A 1 71 ? -28.487 14.594 61.907 1.00 92.69 71 ASN A CA 1
ATOM 515 C C . ASN A 1 71 ? -28.042 13.734 63.089 1.00 92.69 71 ASN A C 1
ATOM 517 O O . ASN A 1 71 ? -27.778 14.249 64.182 1.00 92.69 71 ASN A O 1
ATOM 521 N N . ASP A 1 72 ? -27.973 12.436 62.841 1.00 94.56 72 ASP A N 1
ATOM 522 C CA . ASP A 1 72 ? -27.676 11.414 63.826 1.00 94.56 72 ASP A CA 1
ATOM 523 C C . ASP A 1 72 ? -26.298 10.803 63.542 1.00 94.56 72 ASP A C 1
ATOM 525 O O . ASP A 1 72 ? -25.918 10.572 62.390 1.00 94.56 72 ASP A O 1
ATOM 529 N N . TYR A 1 73 ? -25.552 10.521 64.607 1.00 94.88 73 TYR A N 1
ATOM 530 C CA . TYR A 1 73 ? -24.273 9.823 64.567 1.00 94.88 73 TYR A CA 1
ATOM 531 C C . TYR A 1 73 ? -24.284 8.692 65.588 1.00 94.88 73 TYR A C 1
ATOM 533 O O . TYR A 1 73 ? -24.580 8.921 66.759 1.00 94.88 73 TYR A O 1
ATOM 541 N N . ALA A 1 74 ? -23.891 7.491 65.176 1.00 94.88 74 ALA A N 1
ATOM 542 C CA . ALA A 1 74 ? -23.714 6.359 66.076 1.00 94.88 74 ALA A CA 1
ATOM 543 C C . ALA A 1 74 ? -22.326 5.732 65.895 1.00 94.88 74 ALA A C 1
ATOM 545 O O . ALA A 1 74 ? -21.860 5.516 64.779 1.00 94.88 74 ALA A O 1
ATOM 546 N N . LEU A 1 75 ? -21.666 5.415 67.006 1.00 95.00 75 LEU A N 1
ATOM 547 C CA . LEU A 1 75 ? -20.372 4.745 67.069 1.00 95.00 75 LEU A CA 1
ATOM 548 C C . LEU A 1 75 ? -20.466 3.595 68.070 1.00 95.00 75 LEU A C 1
ATOM 550 O O . LEU A 1 75 ? -20.822 3.809 69.225 1.00 95.00 75 LEU A O 1
ATOM 554 N N . ILE A 1 76 ? -20.094 2.387 67.659 1.00 94.69 76 ILE A N 1
ATOM 555 C CA . ILE A 1 76 ? -19.916 1.234 68.547 1.00 94.69 76 ILE A CA 1
ATOM 556 C C . ILE A 1 76 ? -18.543 0.643 68.247 1.00 94.69 76 ILE A C 1
ATOM 558 O O . ILE A 1 76 ? -18.320 0.141 67.151 1.00 94.69 76 ILE A O 1
ATOM 562 N N . LEU A 1 77 ? -17.627 0.672 69.210 1.00 93.25 77 LEU A N 1
ATOM 563 C CA . LEU A 1 77 ? -16.294 0.082 69.099 1.00 93.25 77 LEU A CA 1
ATOM 564 C C . LEU A 1 77 ? -16.098 -0.943 70.211 1.00 93.25 77 LEU A C 1
ATOM 566 O O . LEU A 1 77 ? -15.992 -0.582 71.379 1.00 93.25 77 LEU A O 1
ATOM 570 N N . ASN A 1 78 ? -16.017 -2.224 69.861 1.00 91.50 78 ASN A N 1
ATOM 571 C CA . ASN A 1 78 ? -15.605 -3.288 70.774 1.00 91.50 78 ASN A CA 1
ATOM 572 C C . ASN A 1 78 ? -14.739 -4.336 70.056 1.00 91.50 78 ASN A C 1
ATOM 574 O O . ASN A 1 78 ? -14.451 -4.198 68.871 1.00 91.50 78 ASN A O 1
ATOM 578 N N . SER A 1 79 ? -14.300 -5.391 70.750 1.00 85.19 79 SER A N 1
ATOM 579 C CA . SER A 1 79 ? -13.414 -6.417 70.167 1.00 85.19 79 SER A CA 1
ATOM 580 C C . SER A 1 79 ? -14.053 -7.278 69.065 1.00 85.19 79 SER A C 1
ATOM 582 O O . SER A 1 79 ? -13.332 -7.926 68.309 1.00 85.19 79 SER A O 1
ATOM 584 N N . LYS A 1 80 ? -15.388 -7.297 68.954 1.00 87.94 80 LYS A N 1
ATOM 585 C CA . LYS A 1 80 ? -16.140 -8.116 67.986 1.00 87.94 80 LYS A CA 1
ATOM 586 C C . LYS A 1 80 ? -16.815 -7.304 66.879 1.00 87.94 80 LYS A C 1
ATOM 588 O O . LYS A 1 80 ? -17.089 -7.868 65.823 1.00 87.94 80 LYS A O 1
ATOM 593 N N . LYS A 1 81 ? -17.116 -6.028 67.127 1.00 92.44 81 LYS A N 1
ATOM 594 C CA . LYS A 1 81 ? -17.863 -5.136 66.238 1.00 92.44 81 LYS A CA 1
ATOM 595 C C . LYS A 1 81 ? -17.281 -3.724 66.302 1.00 92.44 81 LYS A C 1
ATOM 597 O O . LYS A 1 81 ? -17.149 -3.160 67.387 1.00 92.44 81 LYS A O 1
ATOM 602 N N . GLN A 1 82 ? -16.981 -3.152 65.142 1.00 94.75 82 GLN A N 1
ATOM 603 C CA . GLN A 1 82 ? -16.757 -1.721 64.958 1.00 94.75 82 GLN A CA 1
ATOM 604 C C . GLN A 1 82 ? -17.808 -1.209 63.974 1.00 94.75 82 GLN A C 1
ATOM 606 O O . GLN A 1 82 ? -17.903 -1.723 62.868 1.00 94.75 82 GLN A O 1
ATOM 611 N N . HIS A 1 83 ? -18.619 -0.250 64.396 1.00 95.62 83 HIS A N 1
ATOM 612 C CA . HIS A 1 83 ? -19.740 0.291 63.637 1.00 95.62 83 HIS A CA 1
ATOM 613 C C . HIS A 1 83 ? -19.725 1.807 63.754 1.00 95.62 83 HIS A C 1
ATOM 615 O O . HIS A 1 83 ? -19.662 2.337 64.863 1.00 95.62 83 HIS A O 1
ATOM 621 N N . ILE A 1 84 ? -19.773 2.485 62.617 1.00 96.06 84 ILE A N 1
ATOM 622 C CA . ILE A 1 84 ? -19.889 3.935 62.501 1.00 96.06 84 ILE A CA 1
ATOM 623 C C . ILE A 1 84 ? -21.078 4.188 61.588 1.00 96.06 84 ILE A C 1
ATOM 625 O O . ILE A 1 84 ? -21.090 3.689 60.469 1.00 96.06 84 ILE A O 1
ATOM 629 N N . ASN A 1 85 ? -22.054 4.964 62.033 1.00 97.19 85 ASN A N 1
ATOM 630 C CA . ASN A 1 85 ? -23.183 5.396 61.225 1.00 97.19 85 ASN A CA 1
ATOM 631 C C . ASN A 1 85 ? -23.325 6.917 61.320 1.00 97.19 85 ASN A C 1
ATOM 633 O O . ASN A 1 85 ? -23.175 7.495 62.397 1.00 97.19 85 ASN A O 1
ATOM 637 N N . THR A 1 86 ? -23.609 7.558 60.194 1.00 96.06 86 THR A N 1
ATOM 638 C CA . THR A 1 86 ? -24.092 8.935 60.142 1.00 96.06 86 THR A CA 1
ATOM 639 C C . THR A 1 86 ? -25.289 8.997 59.211 1.00 96.06 86 THR A C 1
ATOM 641 O O . THR A 1 86 ? -25.239 8.492 58.087 1.00 96.06 86 THR A O 1
ATOM 644 N N . ALA A 1 87 ? -26.376 9.595 59.679 1.00 95.75 87 ALA A N 1
ATOM 645 C CA . ALA A 1 87 ? -27.590 9.752 58.902 1.00 95.75 87 ALA A CA 1
ATOM 646 C C . ALA A 1 87 ? -28.112 11.175 59.052 1.00 95.75 87 ALA A C 1
ATOM 648 O O . ALA A 1 87 ? -28.279 11.659 60.168 1.00 95.75 87 ALA A O 1
ATOM 649 N N . ALA A 1 88 ? -28.409 11.834 57.935 1.00 94.44 88 ALA A N 1
ATOM 650 C CA . ALA A 1 88 ? -29.022 13.151 57.953 1.00 94.44 88 ALA A CA 1
ATOM 651 C C . ALA A 1 88 ? -30.268 13.205 57.072 1.00 94.44 88 ALA A C 1
ATOM 653 O O . ALA A 1 88 ? -30.338 12.563 56.025 1.00 94.44 88 ALA A O 1
ATOM 654 N N . LEU A 1 89 ? -31.233 14.018 57.488 1.00 94.31 89 LEU A N 1
ATOM 655 C CA . LEU A 1 89 ? -32.442 14.374 56.757 1.00 94.31 89 LEU A CA 1
ATOM 656 C C . LEU A 1 89 ? -32.567 15.898 56.776 1.00 94.31 89 LEU A C 1
ATOM 658 O O . LEU A 1 89 ? -32.524 16.517 57.832 1.00 94.31 89 LEU A O 1
ATOM 662 N N . LEU A 1 90 ? -32.740 16.495 55.606 1.00 92.62 90 LEU A N 1
ATOM 663 C CA . LEU A 1 90 ? -32.980 17.913 55.405 1.00 92.62 90 LEU A CA 1
ATOM 664 C C . LEU A 1 90 ? -34.233 18.069 54.550 1.00 92.62 90 LEU A C 1
ATOM 666 O O . LEU A 1 90 ? -34.257 17.688 53.383 1.00 92.62 90 LEU A O 1
ATOM 670 N N . ARG A 1 91 ? -35.286 18.637 55.124 1.00 90.81 91 ARG A N 1
ATOM 671 C CA . ARG A 1 91 ? -36.510 19.005 54.417 1.00 90.81 91 ARG A CA 1
ATOM 672 C C . ARG A 1 91 ? -36.643 20.518 54.425 1.00 90.81 91 ARG A C 1
ATOM 674 O O . ARG A 1 91 ? -36.574 21.129 55.485 1.00 90.81 91 ARG A O 1
ATOM 681 N N . PHE A 1 92 ? -36.869 21.114 53.260 1.00 86.81 92 PHE A N 1
ATOM 682 C CA . PHE A 1 92 ? -37.089 22.549 53.093 1.00 86.81 92 PHE A CA 1
ATOM 683 C C . PHE A 1 92 ? -38.290 22.765 52.166 1.00 86.81 92 PHE A C 1
ATOM 685 O O . PHE A 1 92 ? -38.212 22.582 50.948 1.00 86.81 92 PHE A O 1
ATOM 692 N N . GLY A 1 93 ? -39.440 23.101 52.752 1.00 84.69 93 GLY A N 1
ATOM 693 C CA . GLY A 1 93 ? -40.724 23.108 52.052 1.00 84.69 93 GLY A CA 1
ATOM 694 C C . GLY A 1 93 ? -41.103 21.718 51.524 1.00 84.69 93 GLY A C 1
ATOM 695 O O . GLY A 1 93 ? -41.276 20.773 52.304 1.00 84.69 93 GLY A O 1
ATOM 696 N N . GLN A 1 94 ? -41.254 21.611 50.200 1.00 83.50 94 GLN A N 1
ATOM 697 C CA . GLN A 1 94 ? -41.520 20.349 49.495 1.00 83.50 94 GLN A CA 1
ATOM 698 C C . GLN A 1 94 ? -40.243 19.575 49.128 1.00 83.50 94 GLN A C 1
ATOM 700 O O . GLN A 1 94 ? -40.327 18.388 48.836 1.00 83.50 94 GLN A O 1
ATOM 705 N N . ASN A 1 95 ? -39.067 20.207 49.194 1.00 87.88 95 ASN A N 1
ATOM 706 C CA . ASN A 1 95 ? -37.799 19.552 48.884 1.00 87.88 95 ASN A CA 1
ATOM 707 C C . ASN A 1 95 ? -37.324 18.716 50.075 1.00 87.88 95 ASN A C 1
ATOM 709 O O . ASN A 1 95 ? -37.403 19.163 51.226 1.00 87.88 95 ASN A O 1
ATOM 713 N N . LYS A 1 96 ? -36.782 17.531 49.806 1.00 92.62 96 LYS A N 1
ATOM 714 C CA . LYS A 1 96 ? -36.250 16.610 50.809 1.00 92.62 96 LYS A CA 1
ATOM 715 C C . LYS A 1 96 ? -34.924 16.039 50.329 1.00 92.62 96 LYS A C 1
ATOM 717 O O . LYS A 1 96 ? -34.796 15.605 49.195 1.00 92.62 96 LYS A O 1
ATOM 722 N N . TYR A 1 97 ? -33.946 15.997 51.211 1.00 92.94 97 TYR A N 1
ATOM 723 C CA . TYR A 1 97 ? -32.663 15.355 50.993 1.00 92.94 97 TYR A CA 1
ATOM 724 C C . TYR A 1 97 ? -32.335 14.514 52.218 1.00 92.94 97 TYR A C 1
ATOM 726 O O . TYR A 1 97 ? -32.536 14.953 53.345 1.00 92.94 97 TYR A O 1
ATOM 734 N N . SER A 1 98 ? -31.844 13.301 52.025 1.00 95.31 98 SER A N 1
ATOM 735 C CA . SER A 1 98 ? -31.360 12.469 53.117 1.00 95.31 98 SER A CA 1
ATOM 736 C C . SER A 1 98 ? -30.195 11.618 52.667 1.00 95.31 98 SER A C 1
ATOM 738 O O . SER A 1 98 ? -30.157 11.183 51.518 1.00 95.31 98 SER A O 1
ATOM 740 N N . TYR A 1 99 ? -29.273 11.352 53.581 1.00 95.06 99 TYR A N 1
ATOM 741 C CA . TYR A 1 99 ? -28.245 10.345 53.388 1.00 95.06 99 TYR A CA 1
ATOM 742 C C . TYR A 1 99 ? -28.093 9.493 54.643 1.00 95.06 99 TYR A C 1
ATOM 744 O O . TYR A 1 99 ? -28.379 9.940 55.750 1.00 95.06 99 TYR A O 1
ATOM 752 N N . ASN A 1 100 ? -27.622 8.270 54.460 1.00 96.38 100 ASN A N 1
ATOM 753 C CA . ASN A 1 100 ? -27.216 7.360 55.515 1.00 96.38 100 ASN A CA 1
ATOM 754 C C . ASN A 1 100 ? -25.921 6.685 55.066 1.00 96.38 100 ASN A C 1
ATOM 756 O O . ASN A 1 100 ? -25.887 6.057 54.011 1.00 96.38 100 ASN A O 1
ATOM 760 N N . PHE A 1 101 ? -24.860 6.848 55.845 1.00 96.38 101 PHE A N 1
ATOM 761 C CA . PHE A 1 101 ? -23.548 6.278 55.593 1.00 96.38 101 PHE A CA 1
ATOM 762 C C . PHE A 1 101 ? -23.136 5.428 56.791 1.00 96.38 101 PHE A C 1
ATOM 764 O O . PHE A 1 101 ? -23.089 5.915 57.920 1.00 96.38 101 PHE A O 1
ATOM 771 N N . THR A 1 102 ? -22.833 4.157 56.547 1.00 96.94 102 THR A N 1
ATOM 772 C CA . THR A 1 102 ? -22.452 3.184 57.570 1.00 96.94 102 THR A CA 1
ATOM 773 C C . THR A 1 102 ? -21.131 2.522 57.210 1.00 96.94 102 THR A C 1
ATOM 775 O O . THR A 1 102 ? -20.957 2.058 56.088 1.00 96.94 102 THR A O 1
ATOM 778 N N . VAL A 1 103 ? -20.221 2.417 58.172 1.00 96.62 103 VAL A N 1
ATOM 779 C CA . VAL A 1 103 ? -19.023 1.577 58.108 1.00 96.62 103 VAL A CA 1
ATOM 780 C C . VAL A 1 103 ? -19.143 0.524 59.198 1.00 96.62 103 VAL A C 1
ATOM 782 O O . VAL A 1 103 ? -19.221 0.859 60.377 1.00 96.62 103 VAL A O 1
ATOM 785 N N . ASP A 1 104 ? -19.141 -0.745 58.813 1.00 95.31 104 ASP A N 1
ATOM 786 C CA . ASP A 1 104 ? -19.250 -1.884 59.720 1.00 95.31 104 ASP A CA 1
ATOM 787 C C . ASP A 1 104 ? -18.056 -2.825 59.558 1.00 95.31 104 ASP A C 1
ATOM 789 O O . ASP A 1 104 ? -17.602 -3.113 58.454 1.00 95.31 104 ASP A O 1
ATOM 793 N N . ASN A 1 105 ? -17.562 -3.358 60.667 1.00 94.56 105 ASN A N 1
ATOM 794 C CA . ASN A 1 105 ? -16.546 -4.398 60.711 1.00 94.56 105 ASN A CA 1
ATOM 795 C C . ASN A 1 105 ? -16.878 -5.385 61.832 1.00 94.56 105 ASN A C 1
ATOM 797 O O . ASN A 1 105 ? -17.032 -4.994 62.989 1.00 94.56 105 ASN A O 1
ATOM 801 N N . ASN A 1 106 ? -16.977 -6.672 61.508 1.00 92.31 106 ASN A N 1
ATOM 802 C CA . ASN A 1 106 ? -17.234 -7.743 62.469 1.00 92.31 106 ASN A CA 1
ATOM 803 C C . ASN A 1 106 ? -16.382 -8.991 62.157 1.00 92.31 106 ASN A C 1
ATOM 805 O O . ASN A 1 106 ? -15.417 -8.930 61.398 1.00 92.31 106 ASN A O 1
ATOM 809 N N . ASN A 1 107 ? -16.676 -10.136 62.773 1.00 88.06 107 ASN A N 1
ATOM 810 C CA . ASN A 1 107 ? -15.924 -11.381 62.565 1.00 88.06 107 ASN A CA 1
ATOM 811 C C . ASN A 1 107 ? -16.197 -12.074 61.214 1.00 88.06 107 ASN A C 1
ATOM 813 O O . ASN A 1 107 ? -15.425 -12.946 60.824 1.00 88.06 107 ASN A O 1
ATOM 817 N N . VAL A 1 108 ? -17.273 -11.719 60.514 1.00 89.50 108 VAL A N 1
ATOM 818 C CA . VAL A 1 108 ? -17.682 -12.304 59.229 1.00 89.50 108 VAL A CA 1
ATOM 819 C C . VAL A 1 108 ? -17.325 -11.392 58.054 1.00 89.50 108 VAL A C 1
ATOM 821 O O . VAL A 1 108 ? -16.866 -11.885 57.028 1.00 89.50 108 VAL A O 1
ATOM 824 N N . GLU A 1 109 ? -17.482 -10.077 58.195 1.00 93.25 109 GLU A N 1
ATOM 825 C CA . GLU A 1 109 ? -17.321 -9.127 57.091 1.00 93.25 109 GLU A CA 1
ATOM 826 C C . GLU A 1 109 ? -16.902 -7.721 57.549 1.00 93.25 109 GLU A C 1
ATOM 828 O O . GLU A 1 109 ? -17.001 -7.359 58.726 1.00 93.25 109 GLU A O 1
ATOM 833 N N . THR A 1 110 ? -16.425 -6.934 56.590 1.00 94.81 110 THR A N 1
ATOM 834 C CA . THR A 1 110 ? -16.182 -5.493 56.698 1.00 94.81 110 THR A CA 1
ATOM 835 C C . THR A 1 110 ? -16.890 -4.815 55.535 1.00 94.81 110 THR A C 1
ATOM 837 O O . THR A 1 110 ? -16.693 -5.238 54.401 1.00 94.81 110 THR A O 1
ATOM 840 N N . GLY A 1 111 ? -17.690 -3.778 55.766 1.00 95.94 111 GLY A N 1
ATOM 841 C CA . GLY A 1 111 ? -18.428 -3.125 54.694 1.00 95.94 111 GLY A CA 1
ATOM 842 C C . GLY A 1 111 ? -18.668 -1.637 54.900 1.00 95.94 111 GLY A C 1
ATOM 843 O O . GLY A 1 111 ? -18.692 -1.140 56.023 1.00 95.94 111 GLY A O 1
ATOM 844 N N . ILE A 1 112 ? -18.846 -0.942 53.782 1.00 96.56 112 ILE A N 1
ATOM 845 C CA . ILE A 1 112 ? -19.290 0.447 53.694 1.00 96.56 112 ILE A CA 1
ATOM 846 C C . ILE A 1 112 ? -20.642 0.430 52.986 1.00 96.56 112 ILE A C 1
ATOM 848 O O . ILE A 1 112 ? -20.762 -0.174 51.921 1.00 96.56 112 ILE A O 1
ATOM 852 N N . TYR A 1 113 ? -21.640 1.088 53.562 1.00 96.94 113 TYR A N 1
ATOM 853 C CA . TYR A 1 113 ? -23.005 1.160 53.054 1.00 96.94 113 TYR A CA 1
ATOM 854 C C . TYR A 1 113 ? -23.427 2.621 52.959 1.00 96.94 113 TYR A C 1
ATOM 856 O O . TYR A 1 113 ? -23.272 3.371 53.919 1.00 96.94 113 TYR A O 1
ATOM 864 N N . THR A 1 114 ? -23.994 3.013 51.826 1.00 96.31 114 THR A N 1
ATOM 865 C CA . THR A 1 114 ? -24.444 4.379 51.569 1.00 96.31 114 THR A CA 1
ATOM 866 C C . THR A 1 114 ? -25.830 4.346 50.945 1.00 96.31 114 THR A C 1
ATOM 868 O O . THR A 1 114 ? -26.038 3.663 49.947 1.00 96.31 114 THR A O 1
ATOM 871 N N . ALA A 1 115 ? -26.762 5.119 51.489 1.00 96.81 115 ALA A N 1
ATOM 872 C CA . ALA A 1 115 ? -28.055 5.402 50.880 1.00 96.81 115 ALA A CA 1
ATOM 873 C C . ALA A 1 115 ? -28.243 6.920 50.802 1.00 96.81 115 ALA A C 1
ATOM 875 O O . ALA A 1 115 ? -28.014 7.606 51.793 1.00 96.81 115 ALA A O 1
ATOM 876 N N . VAL A 1 116 ? -28.645 7.455 49.652 1.00 95.88 116 VAL A N 1
ATOM 877 C CA . VAL A 1 116 ? -28.926 8.881 49.440 1.00 95.88 116 VAL A CA 1
ATOM 878 C C . VAL A 1 116 ? -30.259 9.006 48.722 1.00 95.88 116 VAL A C 1
ATOM 880 O O . VAL A 1 116 ? -30.442 8.417 47.664 1.00 95.88 116 VAL A O 1
ATOM 883 N N . ASN A 1 117 ? -31.173 9.799 49.271 1.00 95.44 117 ASN A N 1
ATOM 884 C CA . ASN A 1 117 ? -32.462 10.094 48.654 1.00 95.44 117 ASN A CA 1
ATOM 885 C C . ASN A 1 117 ? -32.647 11.604 48.539 1.00 95.44 117 ASN A C 1
ATOM 887 O O . ASN A 1 117 ? -32.468 12.324 49.521 1.00 95.44 117 ASN A O 1
ATOM 891 N N . GLY A 1 118 ? -33.034 12.073 47.360 1.00 92.06 118 GLY A N 1
ATOM 892 C CA . GLY A 1 118 ? -33.345 13.463 47.063 1.00 92.06 118 GLY A CA 1
ATOM 893 C C . GLY A 1 118 ? -34.676 13.575 46.329 1.00 92.06 118 GLY A C 1
ATOM 894 O O . GLY A 1 118 ? -34.919 12.867 45.357 1.00 92.06 118 GLY A O 1
ATOM 895 N N . GLU A 1 119 ? -35.525 14.485 46.777 1.00 91.06 119 GLU A N 1
ATOM 896 C CA . GLU A 1 119 ? -36.788 14.867 46.154 1.00 91.06 119 GLU A CA 1
ATOM 897 C C . GLU A 1 119 ? -36.761 16.391 46.012 1.00 91.06 119 GLU A C 1
ATOM 899 O O . GLU A 1 119 ? -36.590 17.099 47.010 1.00 91.06 119 GLU A O 1
ATOM 904 N N . ALA A 1 120 ? -36.893 16.901 44.788 1.00 86.56 120 ALA A N 1
ATOM 905 C CA . ALA A 1 120 ? -36.969 18.336 44.539 1.00 86.56 120 ALA A CA 1
ATOM 906 C C . ALA A 1 120 ? -38.308 18.721 43.904 1.00 86.56 120 ALA A C 1
ATOM 908 O O . ALA A 1 120 ? -38.890 17.948 43.144 1.00 86.56 120 ALA A O 1
ATOM 909 N N . ASP A 1 121 ? -38.771 19.931 44.203 1.00 83.94 121 ASP A N 1
ATOM 910 C CA . ASP A 1 121 ? -39.940 20.560 43.598 1.00 83.94 121 ASP A CA 1
ATOM 911 C C . ASP A 1 121 ? -39.500 21.809 42.828 1.00 83.94 121 ASP A C 1
ATOM 913 O O . ASP A 1 121 ? -39.126 22.836 43.400 1.00 83.94 121 ASP A O 1
ATOM 917 N N . LEU A 1 122 ? -39.509 21.681 41.505 1.00 81.81 122 LEU A N 1
ATOM 918 C CA . LEU A 1 122 ? -39.117 22.704 40.547 1.00 81.81 122 LEU A CA 1
ATOM 919 C C . LEU A 1 122 ? -40.334 23.278 39.804 1.00 81.81 122 LEU A C 1
ATOM 921 O O . LEU A 1 122 ? -40.165 23.860 38.732 1.00 81.81 122 LEU A O 1
ATOM 925 N N . GLU A 1 123 ? -41.560 23.151 40.338 1.00 78.06 123 GLU A N 1
ATOM 926 C CA . GLU A 1 123 ? -42.763 23.745 39.724 1.00 78.06 123 GLU A CA 1
ATOM 927 C C . GLU A 1 123 ? -42.616 25.259 39.483 1.00 78.06 123 GLU A C 1
ATOM 929 O O . GLU A 1 123 ? -43.174 25.779 38.517 1.00 78.06 123 GLU A O 1
ATOM 934 N N . PHE A 1 124 ? -41.784 25.959 40.264 1.00 74.12 124 PHE A N 1
ATOM 935 C CA . PHE A 1 124 ? -41.485 27.379 40.047 1.00 74.12 124 PHE A CA 1
ATOM 936 C C . PHE A 1 124 ? -40.882 27.681 38.661 1.00 74.12 124 PHE A C 1
ATOM 938 O O . PHE A 1 124 ? -41.061 28.788 38.165 1.00 74.12 124 PHE A O 1
ATOM 945 N N . LEU A 1 125 ? -40.212 26.721 38.004 1.00 72.44 125 LEU A N 1
ATOM 946 C CA . LEU A 1 125 ? -39.673 26.900 36.645 1.00 72.44 125 LEU A CA 1
ATOM 947 C C . LEU A 1 125 ? -40.773 27.032 35.581 1.00 72.44 125 LEU A C 1
ATOM 949 O O . LEU A 1 125 ? -40.501 27.503 34.478 1.00 72.44 125 LEU A O 1
ATOM 953 N N . THR A 1 126 ? -41.998 26.605 35.903 1.00 76.00 126 THR A N 1
ATOM 954 C CA . THR A 1 126 ? -43.172 26.743 35.027 1.00 76.00 126 THR A CA 1
ATOM 955 C C . THR A 1 126 ? -43.865 28.095 35.173 1.00 76.00 126 THR A C 1
ATOM 957 O O . THR A 1 126 ? -44.725 28.429 34.360 1.00 76.00 126 THR A O 1
ATOM 960 N N . VAL A 1 127 ? -43.491 28.882 36.188 1.00 78.62 127 VAL A N 1
ATOM 961 C CA . VAL A 1 127 ? -44.024 30.227 36.395 1.00 78.62 127 VAL A CA 1
ATOM 962 C C . VAL A 1 127 ? -43.366 31.162 35.374 1.00 78.62 127 VAL A C 1
ATOM 964 O O . VAL A 1 127 ? -42.136 31.252 35.352 1.00 78.62 127 VAL A O 1
ATOM 967 N N . PRO A 1 128 ? -44.142 31.853 34.518 1.00 75.50 128 PRO A N 1
ATOM 968 C CA . PRO A 1 128 ? -43.590 32.803 33.562 1.00 75.50 128 PRO A CA 1
ATOM 969 C C . PRO A 1 128 ? -42.856 33.934 34.287 1.00 75.50 128 PRO A C 1
ATOM 971 O O . PRO A 1 128 ? -43.392 34.517 35.231 1.00 75.50 128 PRO A O 1
ATOM 974 N N . ILE A 1 129 ? -41.636 34.248 33.849 1.00 71.44 129 ILE A N 1
ATOM 975 C CA . ILE A 1 129 ? -40.877 35.393 34.353 1.00 71.44 129 ILE A CA 1
ATOM 976 C C . ILE A 1 129 ? -40.874 36.526 33.334 1.00 71.44 129 ILE A C 1
ATOM 978 O O . ILE A 1 129 ? -40.685 36.310 32.134 1.00 71.44 129 ILE A O 1
ATOM 982 N N . SER A 1 130 ? -41.036 37.742 33.847 1.00 71.62 130 SER A N 1
ATOM 983 C CA . SER A 1 130 ? -40.919 38.968 33.070 1.00 71.62 130 SER A CA 1
ATOM 984 C C . SER A 1 130 ? -39.760 39.796 33.618 1.00 71.62 130 SER A C 1
ATOM 986 O O . SER A 1 130 ? -39.770 40.188 34.785 1.00 71.62 130 SER A O 1
ATOM 988 N N . ILE A 1 131 ? -38.737 40.025 32.798 1.00 67.44 131 ILE A N 1
ATOM 989 C CA . ILE A 1 131 ? -37.609 40.905 33.098 1.00 67.44 131 ILE A CA 1
ATOM 990 C C . ILE A 1 131 ? -37.943 42.265 32.480 1.00 67.44 131 ILE A C 1
ATOM 992 O O . ILE A 1 131 ? -38.057 42.345 31.257 1.00 67.44 131 ILE A O 1
ATOM 996 N N . PRO A 1 132 ? -38.130 43.329 33.280 1.00 59.09 132 PRO A N 1
ATOM 997 C CA . PRO A 1 132 ? -38.370 44.661 32.741 1.00 59.09 132 PRO A CA 1
ATOM 998 C C . PRO A 1 132 ? -37.135 45.163 31.986 1.00 59.09 132 PRO A C 1
ATOM 1000 O O . PRO A 1 132 ? -36.042 44.626 32.130 1.00 59.09 132 PRO A O 1
ATOM 1003 N N . GLU A 1 133 ? -37.303 46.209 31.188 1.00 62.34 133 GLU A N 1
ATOM 1004 C CA . GLU A 1 133 ? -36.196 46.845 30.475 1.00 62.34 133 GLU A CA 1
ATOM 1005 C C . GLU A 1 133 ? -35.145 47.375 31.470 1.00 62.34 133 GLU A C 1
ATOM 1007 O O . GLU A 1 133 ? -35.479 48.099 32.411 1.00 62.34 133 GLU A O 1
ATOM 1012 N N . ILE A 1 134 ? -33.877 46.991 31.288 1.00 62.84 134 ILE A N 1
ATOM 1013 C CA . ILE A 1 134 ? -32.769 47.389 32.168 1.00 62.84 134 ILE A CA 1
ATOM 1014 C C . ILE A 1 134 ? -31.789 48.238 31.370 1.00 62.84 134 ILE A C 1
ATOM 1016 O O . ILE A 1 134 ? -31.145 47.759 30.439 1.00 62.84 134 ILE A O 1
ATOM 1020 N N . VAL A 1 135 ? -31.628 49.489 31.790 1.00 56.44 135 VAL A N 1
ATOM 1021 C CA . VAL A 1 135 ? -30.619 50.403 31.248 1.00 56.44 135 VAL A CA 1
ATOM 1022 C C . VAL A 1 135 ? -29.365 50.305 32.115 1.00 56.44 135 VAL A C 1
ATOM 1024 O O . VAL A 1 135 ? -29.412 50.636 33.301 1.00 56.44 135 VAL A O 1
ATOM 1027 N N . ILE A 1 136 ? -28.246 49.836 31.550 1.00 52.22 136 ILE A N 1
ATOM 1028 C CA . ILE A 1 136 ? -26.955 49.763 32.250 1.00 52.22 136 ILE A CA 1
ATOM 1029 C C . ILE A 1 136 ? -26.195 51.084 32.030 1.00 52.22 136 ILE A C 1
ATOM 1031 O O . ILE A 1 136 ? -25.650 51.291 30.944 1.00 52.22 136 ILE A O 1
ATOM 1035 N N . PRO A 1 137 ? -26.076 51.967 33.045 1.00 42.69 137 PRO A N 1
ATOM 1036 C CA . PRO A 1 137 ? -25.645 53.358 32.840 1.00 42.69 137 PRO A CA 1
ATOM 1037 C C . PRO A 1 137 ? -24.166 53.535 32.470 1.00 42.69 137 PRO A C 1
ATOM 1039 O O . PRO A 1 137 ? -23.751 54.626 32.104 1.00 42.69 137 PRO A O 1
ATOM 1042 N N . VAL A 1 138 ? -23.349 52.488 32.618 1.00 39.53 138 VAL A N 1
ATOM 1043 C CA . VAL A 1 138 ? -21.887 52.563 32.438 1.00 39.53 138 VAL A CA 1
ATOM 1044 C C . VAL A 1 138 ? -21.463 52.266 30.994 1.00 39.53 138 VAL A C 1
ATOM 1046 O O . VAL A 1 138 ? -20.370 52.655 30.594 1.00 39.53 138 VAL A O 1
ATOM 1049 N N . ILE A 1 139 ? -22.310 51.593 30.208 1.00 37.91 139 ILE A N 1
ATOM 1050 C CA . ILE A 1 139 ? -21.973 51.139 28.845 1.00 37.91 139 ILE A CA 1
ATOM 1051 C C . ILE A 1 139 ? -23.070 51.422 27.804 1.00 37.91 139 ILE A C 1
ATOM 1053 O O . ILE A 1 139 ? -23.037 50.828 26.733 1.00 37.91 139 ILE A O 1
ATOM 1057 N N . ASP A 1 140 ? -24.031 52.305 28.105 1.00 48.62 140 ASP A N 1
ATOM 1058 C CA . ASP A 1 140 ? -25.129 52.704 27.196 1.00 48.62 140 ASP A CA 1
ATOM 1059 C C . ASP A 1 140 ? -25.866 51.506 26.550 1.00 48.62 140 ASP A C 1
ATOM 1061 O O . ASP A 1 140 ? -26.291 51.527 25.395 1.00 48.62 140 ASP A O 1
ATOM 1065 N N . LEU A 1 141 ? -25.997 50.416 27.317 1.00 42.69 141 LEU A N 1
ATOM 1066 C CA . LEU A 1 141 ? -26.660 49.185 26.898 1.00 42.69 141 LEU A CA 1
ATOM 1067 C C . LEU A 1 141 ? -28.052 49.118 27.528 1.00 42.69 141 LEU A C 1
ATOM 1069 O O . LEU A 1 141 ? -28.183 49.041 28.753 1.00 42.69 141 LEU A O 1
ATOM 1073 N N . THR A 1 142 ? -29.077 49.077 26.683 1.00 49.50 142 THR A N 1
ATOM 1074 C CA . THR A 1 142 ? -30.464 48.847 27.094 1.00 49.50 142 THR A CA 1
ATOM 1075 C C . THR A 1 142 ? -30.844 47.401 26.801 1.00 49.50 142 THR A C 1
ATOM 1077 O O . THR A 1 142 ? -30.931 46.993 25.643 1.00 49.50 142 THR A O 1
ATOM 1080 N N . ILE A 1 143 ? -31.046 46.609 27.853 1.00 53.81 143 ILE A N 1
ATOM 1081 C CA . ILE A 1 143 ? -31.561 45.243 27.747 1.00 53.81 143 ILE A CA 1
ATOM 1082 C C . ILE A 1 143 ? -33.090 45.343 27.634 1.00 53.81 143 ILE A C 1
ATOM 1084 O O . ILE A 1 143 ? -33.713 45.826 28.582 1.00 53.81 143 ILE A O 1
ATOM 1088 N N . PRO A 1 144 ? -33.706 44.921 26.512 1.00 58.69 144 PRO A N 1
ATOM 1089 C CA . PRO A 1 144 ? -35.145 45.050 26.299 1.00 58.69 144 PRO A CA 1
ATOM 1090 C C . PRO A 1 144 ? -35.945 44.176 27.269 1.00 58.69 144 PRO A C 1
ATOM 1092 O O . PRO A 1 144 ? -35.469 43.132 27.719 1.00 58.69 144 PRO A O 1
ATOM 1095 N N . ALA A 1 145 ? -37.181 44.592 27.555 1.00 63.75 145 ALA A N 1
ATOM 1096 C CA . ALA A 1 145 ? -38.078 43.828 28.410 1.00 63.75 145 ALA A CA 1
ATOM 1097 C C . ALA A 1 145 ? -38.385 42.448 27.800 1.00 63.75 145 ALA A C 1
ATOM 1099 O O . ALA A 1 145 ? -38.787 42.335 26.640 1.00 63.75 145 ALA A O 1
ATOM 1100 N N . ILE A 1 146 ? -38.223 41.400 28.600 1.00 67.50 146 ILE A N 1
ATOM 1101 C CA . ILE A 1 146 ? -38.612 40.028 28.280 1.00 67.50 146 ILE A CA 1
ATOM 1102 C C . ILE A 1 146 ? -39.878 39.753 29.082 1.00 67.50 146 ILE A C 1
ATOM 1104 O O . ILE A 1 146 ? -39.817 39.819 30.301 1.00 67.50 146 ILE A O 1
ATOM 1108 N N . ASN A 1 147 ? -41.007 39.456 28.439 1.00 70.69 147 ASN A N 1
ATOM 1109 C CA . ASN A 1 147 ? -42.277 39.222 29.135 1.00 70.69 147 ASN A CA 1
ATOM 1110 C C . ASN A 1 147 ? -42.723 37.760 29.013 1.00 70.69 147 ASN A C 1
ATOM 1112 O O . ASN A 1 147 ? -42.592 37.162 27.947 1.00 70.69 147 ASN A O 1
ATOM 1116 N N . ASP A 1 148 ? -43.274 37.225 30.103 1.00 69.38 148 ASP A N 1
ATOM 1117 C CA . ASP A 1 148 ? -43.966 35.936 30.198 1.00 69.38 148 ASP A CA 1
ATOM 1118 C C . ASP A 1 148 ? -43.164 34.727 29.682 1.00 69.38 148 ASP A C 1
ATOM 1120 O O . ASP A 1 148 ? -43.707 33.794 29.085 1.00 69.38 148 ASP A O 1
ATOM 1124 N N . VAL A 1 149 ? -41.854 34.700 29.943 1.00 70.62 149 VAL A N 1
ATOM 1125 C CA . VAL A 1 149 ? -41.009 33.566 29.553 1.00 70.62 149 VAL A CA 1
ATOM 1126 C C . VAL A 1 149 ? -41.130 32.443 30.574 1.00 70.62 149 VAL A C 1
ATOM 1128 O O . VAL A 1 149 ? -40.656 32.544 31.705 1.00 70.62 149 VAL A O 1
ATOM 1131 N N . ASN A 1 150 ? -41.737 31.335 30.153 1.00 74.75 150 ASN A N 1
ATOM 1132 C CA . ASN A 1 150 ? -41.709 30.075 30.887 1.00 74.75 150 ASN A CA 1
ATOM 1133 C C . ASN A 1 150 ? -40.363 29.383 30.649 1.00 74.75 150 ASN A C 1
ATOM 1135 O O . ASN A 1 150 ? -40.156 28.765 29.603 1.00 74.75 150 ASN A O 1
ATOM 1139 N N . LEU A 1 151 ? -39.462 29.469 31.628 1.00 69.75 151 LEU A N 1
ATOM 1140 C CA . LEU A 1 151 ? -38.117 28.906 31.519 1.00 69.75 151 LEU A CA 1
ATOM 1141 C C . LEU A 1 151 ? -38.124 27.393 31.290 1.00 69.75 151 LEU A C 1
ATOM 1143 O O . LEU A 1 151 ? -37.251 26.899 30.585 1.00 69.75 151 LEU A O 1
ATOM 1147 N N . TYR A 1 152 ? -39.083 26.647 31.840 1.00 76.44 152 TYR A N 1
ATOM 1148 C CA . TYR A 1 152 ? -39.163 25.193 31.675 1.00 76.44 152 TYR A CA 1
ATOM 1149 C C . TYR A 1 152 ? -39.502 24.772 30.235 1.00 76.44 152 TYR A C 1
ATOM 1151 O O . TYR A 1 152 ? -38.960 23.784 29.732 1.00 76.44 152 TYR A O 1
ATOM 1159 N N . GLU A 1 153 ? -40.347 25.543 29.546 1.00 74.94 153 GLU A N 1
ATOM 1160 C CA . GLU A 1 153 ? -40.672 25.314 28.134 1.00 74.94 153 GLU A CA 1
ATOM 1161 C C . GLU A 1 153 ? -39.624 25.914 27.194 1.00 74.94 153 GLU A C 1
ATOM 1163 O O . GLU A 1 153 ? -39.143 25.226 26.293 1.00 74.94 153 GLU A O 1
ATOM 1168 N N . SER A 1 154 ? -39.222 27.167 27.419 1.00 68.56 154 SER A N 1
ATOM 1169 C CA . SER A 1 154 ? -38.345 27.906 26.506 1.00 68.56 154 SER A CA 1
ATOM 1170 C C . SER A 1 154 ? -36.904 27.390 26.488 1.00 68.56 154 SER A C 1
ATOM 1172 O O . SER A 1 154 ? -36.224 27.532 25.476 1.00 68.56 154 SER A O 1
ATOM 1174 N N . SER A 1 155 ? -36.430 26.779 27.581 1.00 68.12 155 SER A N 1
ATOM 1175 C CA . SER A 1 155 ? -35.101 26.144 27.652 1.00 68.12 155 SER A CA 1
ATOM 1176 C C . SER A 1 155 ? -35.080 24.695 27.151 1.00 68.12 155 SER A C 1
ATOM 1178 O O . SER A 1 155 ? -34.018 24.077 27.113 1.00 68.12 155 SER A O 1
ATOM 1180 N N . GLY A 1 156 ? -36.240 24.123 26.805 1.00 67.62 156 GLY A N 1
ATOM 1181 C CA . GLY A 1 156 ? -36.367 22.714 26.428 1.00 67.62 156 GLY A CA 1
ATOM 1182 C C . GLY A 1 156 ? -36.289 21.722 27.598 1.00 67.62 156 GLY A C 1
ATOM 1183 O O . GLY A 1 156 ? -36.389 20.516 27.367 1.00 67.62 156 GLY A O 1
ATOM 1184 N N . LEU A 1 157 ? -36.171 22.190 28.852 1.00 71.75 157 LEU A N 1
ATOM 1185 C CA . LEU A 1 157 ? -36.118 21.338 30.052 1.00 71.75 157 LEU A CA 1
ATOM 1186 C C . LEU A 1 157 ? -37.341 20.421 30.196 1.00 71.75 157 LEU A C 1
ATOM 1188 O O . LEU A 1 157 ? -37.197 19.310 30.707 1.00 71.75 157 LEU A O 1
ATOM 1192 N N . LYS A 1 158 ? -38.510 20.828 29.686 1.00 75.56 158 LYS A N 1
ATOM 1193 C CA . LYS A 1 158 ? -39.734 20.006 29.628 1.00 75.56 158 LYS A CA 1
ATOM 1194 C C . LYS A 1 158 ? -39.560 18.668 28.904 1.00 75.56 158 LYS A C 1
ATOM 1196 O O . LYS A 1 158 ? -40.257 17.713 29.232 1.00 75.56 158 LYS A O 1
ATOM 1201 N N . TYR A 1 159 ? -38.638 18.583 27.945 1.00 69.25 159 TYR A N 1
ATOM 1202 C CA . TYR A 1 159 ? -38.354 17.346 27.209 1.00 69.25 159 TYR A CA 1
ATOM 1203 C C . TYR A 1 159 ? -37.283 16.473 27.882 1.00 69.25 159 TYR A C 1
ATOM 1205 O O . TYR A 1 159 ? -37.072 15.340 27.458 1.00 69.25 159 TYR A O 1
ATOM 1213 N N . LEU A 1 160 ? -36.612 16.982 28.923 1.00 64.00 160 LEU A N 1
ATOM 1214 C CA . LEU A 1 160 ? -35.482 16.320 29.586 1.00 64.00 160 LEU A CA 1
ATOM 1215 C C . LEU A 1 160 ? -35.786 15.914 31.036 1.00 64.00 160 LEU A C 1
ATOM 1217 O O . LEU A 1 160 ? -35.331 14.864 31.482 1.00 64.00 160 LEU A O 1
ATOM 1221 N N . TYR A 1 161 ? -36.562 16.712 31.776 1.00 69.00 161 TYR A N 1
ATOM 1222 C CA . TYR A 1 161 ? -36.834 16.511 33.202 1.00 69.00 161 TYR A CA 1
ATOM 1223 C C . TYR A 1 161 ? -38.312 16.707 33.520 1.00 69.00 161 TYR A C 1
ATOM 1225 O O . TYR A 1 161 ? -38.986 17.500 32.877 1.00 69.00 161 TYR A O 1
ATOM 1233 N N . THR A 1 162 ? -38.799 16.047 34.570 1.00 75.00 162 THR A N 1
ATOM 1234 C CA . THR A 1 162 ? -40.067 16.394 35.235 1.00 75.00 162 THR A CA 1
ATOM 1235 C C . THR A 1 162 ? -39.845 17.550 36.217 1.00 75.00 162 THR A C 1
ATOM 1237 O O . THR A 1 162 ? -38.734 17.727 36.715 1.00 75.00 162 THR A O 1
ATOM 1240 N N . THR A 1 163 ? -40.891 18.314 36.542 1.00 76.00 163 THR A N 1
ATOM 1241 C CA . THR A 1 163 ? -40.845 19.355 37.586 1.00 76.00 163 THR A CA 1
ATOM 1242 C C . THR A 1 163 ? -40.654 18.789 38.994 1.00 76.00 163 THR A C 1
ATOM 1244 O O . THR A 1 163 ? -40.337 19.544 39.905 1.00 76.00 163 THR A O 1
ATOM 1247 N N . LYS A 1 164 ? -40.791 17.469 39.185 1.00 83.38 164 LYS A N 1
ATOM 1248 C CA . LYS A 1 164 ? -40.562 16.780 40.468 1.00 83.38 164 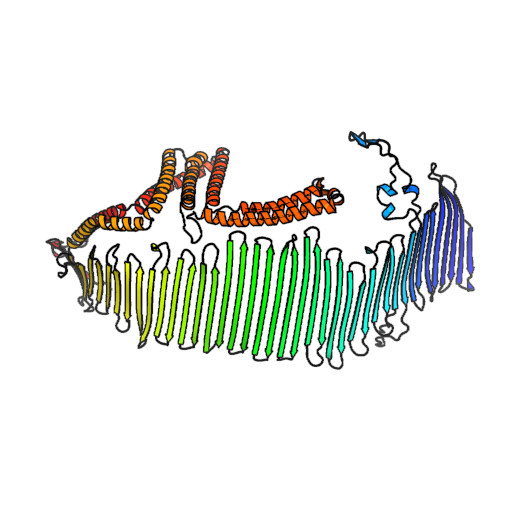LYS A CA 1
ATOM 1249 C C . LYS A 1 164 ? -39.494 15.691 40.348 1.00 83.38 164 LYS A C 1
ATOM 1251 O O . LYS A 1 164 ? -39.832 14.505 40.389 1.00 83.38 164 LYS A O 1
ATOM 1256 N N . PRO A 1 165 ? -38.221 16.045 40.099 1.00 84.31 165 PRO A N 1
ATOM 1257 C CA . PRO A 1 165 ? -37.178 15.048 39.942 1.00 84.31 165 PRO A CA 1
ATOM 1258 C C . PRO A 1 165 ? -36.856 14.391 41.289 1.00 84.31 165 PRO A C 1
ATOM 1260 O O . PRO A 1 165 ? -36.765 15.045 42.330 1.00 84.31 165 PRO A O 1
ATOM 1263 N N . THR A 1 166 ? -36.646 13.079 41.246 1.00 89.56 166 THR A N 1
ATOM 1264 C CA . THR A 1 166 ? -36.210 12.278 42.391 1.00 89.56 166 THR A CA 1
ATOM 1265 C C . THR A 1 166 ? -34.879 11.614 42.076 1.00 89.56 166 THR A C 1
ATOM 1267 O O . THR A 1 166 ? -34.672 11.163 40.946 1.00 89.56 166 THR A O 1
ATOM 1270 N N . VAL A 1 167 ? -34.008 11.504 43.072 1.00 91.62 167 VAL A N 1
ATOM 1271 C CA . VAL A 1 167 ? -32.741 10.772 43.013 1.00 91.62 167 VAL A CA 1
ATOM 1272 C C . VAL A 1 167 ? -32.705 9.789 44.178 1.00 91.62 167 VAL A C 1
ATOM 1274 O O . VAL A 1 167 ? -32.903 10.186 45.320 1.00 91.62 167 VAL A O 1
ATOM 1277 N N . ASP A 1 168 ? -32.443 8.522 43.891 1.00 95.38 168 ASP A N 1
ATOM 1278 C CA . ASP A 1 168 ? -32.296 7.443 44.870 1.00 95.38 168 ASP A CA 1
ATOM 1279 C C . ASP A 1 168 ? -31.000 6.692 44.548 1.00 95.38 168 ASP A C 1
ATOM 1281 O O . ASP A 1 168 ? -30.824 6.159 43.448 1.00 95.38 168 ASP A O 1
ATOM 1285 N N . VAL A 1 169 ? -30.055 6.715 45.483 1.00 96.31 169 VAL A N 1
ATOM 1286 C CA . VAL A 1 169 ? -28.747 6.077 45.357 1.00 96.31 169 VAL A CA 1
ATOM 1287 C C . VAL A 1 169 ? -28.562 5.110 46.510 1.00 96.31 169 VAL A C 1
ATOM 1289 O O . VAL A 1 169 ? -28.556 5.524 47.661 1.00 96.31 169 VAL A O 1
ATOM 1292 N N . ASN A 1 170 ? -28.321 3.839 46.212 1.00 97.06 170 ASN A N 1
ATOM 1293 C CA . ASN A 1 170 ? -27.903 2.842 47.193 1.00 97.06 170 ASN A CA 1
ATOM 1294 C C . ASN A 1 170 ? -26.578 2.248 46.737 1.00 97.06 170 ASN A C 1
ATOM 1296 O O . ASN A 1 170 ? -26.468 1.807 45.600 1.00 97.06 170 ASN A O 1
ATOM 1300 N N . ALA A 1 171 ? -25.572 2.222 47.599 1.00 96.88 171 ALA A N 1
ATOM 1301 C CA . ALA A 1 171 ? -24.278 1.634 47.302 1.00 96.88 171 ALA A CA 1
ATOM 1302 C C . ALA A 1 171 ? -23.767 0.841 48.503 1.00 96.88 171 ALA A C 1
ATOM 1304 O O . ALA A 1 171 ? -23.944 1.252 49.650 1.00 96.88 171 ALA A O 1
ATOM 1305 N N . LYS A 1 172 ? -23.104 -0.284 48.250 1.00 97.00 172 LYS A N 1
ATOM 1306 C CA . LYS A 1 172 ? -22.374 -1.022 49.279 1.00 97.00 172 LYS A CA 1
ATOM 1307 C C . LYS A 1 172 ? -21.081 -1.592 48.722 1.00 97.00 172 LYS A C 1
ATOM 1309 O O . LYS A 1 172 ? -21.045 -2.036 47.579 1.00 97.00 172 LYS A O 1
ATOM 1314 N N . ILE A 1 173 ? -20.047 -1.623 49.550 1.00 96.88 173 ILE A N 1
ATOM 1315 C CA . ILE A 1 173 ? -18.804 -2.355 49.304 1.00 96.88 173 ILE A CA 1
ATOM 1316 C C . ILE A 1 173 ? -18.586 -3.244 50.520 1.00 96.88 173 ILE A C 1
ATOM 1318 O O . ILE A 1 173 ? -18.469 -2.731 51.626 1.00 96.88 173 ILE A O 1
ATOM 1322 N N . VAL A 1 174 ? -18.554 -4.560 50.333 1.00 96.94 174 VAL A N 1
ATOM 1323 C CA . VAL A 1 174 ? -18.486 -5.561 51.401 1.00 96.94 174 VAL A CA 1
ATOM 1324 C C . VAL A 1 174 ? -17.346 -6.530 51.117 1.00 96.94 174 VAL A C 1
ATOM 1326 O O . VAL A 1 174 ? -17.324 -7.194 50.086 1.00 96.94 174 VAL A O 1
ATOM 1329 N N . TYR A 1 175 ? -16.409 -6.634 52.052 1.00 94.56 175 TYR A N 1
ATOM 1330 C CA . TYR A 1 175 ? -15.389 -7.670 52.106 1.00 94.56 175 TYR A CA 1
ATOM 1331 C C . TYR A 1 175 ? -15.806 -8.761 53.098 1.00 94.56 175 TYR A C 1
ATOM 1333 O O . TYR A 1 175 ? -15.774 -8.562 54.315 1.00 94.56 175 TYR A O 1
ATOM 1341 N N . GLN A 1 176 ? -16.189 -9.926 52.588 1.00 93.06 176 GLN A N 1
ATOM 1342 C CA . GLN A 1 176 ? -16.470 -11.123 53.374 1.00 93.06 176 GLN A CA 1
ATOM 1343 C C . GLN A 1 176 ? -15.154 -11.829 53.688 1.00 93.06 176 GLN A C 1
ATOM 1345 O O . GLN A 1 176 ? -14.422 -12.238 52.787 1.00 93.06 176 GLN A O 1
ATOM 1350 N N . LYS A 1 177 ? -14.838 -11.975 54.973 1.00 88.50 177 LYS A N 1
ATOM 1351 C CA . LYS A 1 177 ? -13.557 -12.525 55.424 1.00 88.50 177 LYS A CA 1
ATOM 1352 C C . LYS A 1 177 ? -13.510 -14.028 55.156 1.00 88.50 177 LYS A C 1
ATOM 1354 O O . LYS A 1 177 ? -14.451 -14.749 55.492 1.00 88.50 177 LYS A O 1
ATOM 1359 N N . SER A 1 178 ? -12.401 -14.501 54.587 1.00 81.38 178 SER A N 1
ATOM 1360 C CA . SER A 1 178 ? -12.220 -15.928 54.321 1.00 81.38 178 SER A CA 1
ATOM 1361 C C . SER A 1 178 ? -12.183 -16.735 55.621 1.00 81.38 178 SER A C 1
ATOM 1363 O O . SER A 1 178 ? -11.575 -16.319 56.609 1.00 81.38 178 SER A O 1
ATOM 1365 N N . ARG A 1 179 ? -12.833 -17.904 55.613 1.00 75.81 179 ARG A N 1
ATOM 1366 C CA . ARG A 1 179 ? -12.771 -18.907 56.693 1.00 75.81 179 ARG A CA 1
ATOM 1367 C C . ARG A 1 179 ? -11.926 -20.127 56.312 1.00 75.81 179 ARG A C 1
ATOM 1369 O O . ARG A 1 179 ? -11.885 -21.099 57.062 1.00 75.81 179 ARG A O 1
ATOM 1376 N N . SER A 1 180 ? -11.296 -20.081 55.141 1.00 70.06 180 SER A N 1
ATOM 1377 C CA . SER A 1 180 ? -10.465 -21.155 54.604 1.00 70.06 180 SER A CA 1
ATOM 1378 C C . SER A 1 180 ? -9.067 -21.140 55.228 1.00 70.06 180 SER A C 1
ATOM 1380 O O . SER A 1 180 ? -8.599 -20.106 55.707 1.00 70.06 180 SER A O 1
ATOM 1382 N N . ALA A 1 181 ? -8.394 -22.293 55.222 1.00 66.62 181 ALA A N 1
ATOM 1383 C CA . ALA A 1 181 ? -7.008 -22.402 55.676 1.00 66.62 181 ALA A CA 1
ATOM 1384 C C . ALA A 1 181 ? -6.061 -21.515 54.825 1.00 66.62 181 ALA A C 1
ATOM 1386 O O . ALA A 1 181 ? -6.386 -21.226 53.669 1.00 66.62 181 ALA A O 1
ATOM 1387 N N . PRO A 1 182 ? -4.905 -21.075 55.364 1.00 64.94 182 PRO A N 1
ATOM 1388 C CA . PRO A 1 182 ? -3.911 -20.302 54.616 1.00 64.94 182 PRO A CA 1
ATOM 1389 C C . PRO A 1 182 ? -3.470 -21.007 53.322 1.00 64.94 182 PRO A C 1
ATOM 1391 O O . PRO A 1 182 ? -3.289 -22.222 53.304 1.00 64.94 182 PRO A O 1
ATOM 1394 N N . VAL A 1 183 ? -3.278 -20.236 52.247 1.00 63.00 183 VAL A N 1
ATOM 1395 C CA . VAL A 1 183 ? -2.870 -20.726 50.914 1.00 63.00 183 VAL A CA 1
ATOM 1396 C C . VAL A 1 183 ? -1.410 -21.187 50.912 1.00 63.00 183 VAL A C 1
ATOM 1398 O O . VAL A 1 183 ? -1.053 -22.138 50.223 1.00 63.00 183 VAL A O 1
ATOM 1401 N N . ILE A 1 184 ? -0.567 -20.519 51.698 1.00 61.75 184 ILE A N 1
ATOM 1402 C CA . ILE A 1 184 ? 0.825 -20.892 51.955 1.00 61.75 184 ILE A CA 1
ATOM 1403 C C . ILE A 1 184 ? 1.020 -20.798 53.461 1.00 61.75 184 ILE A C 1
ATOM 1405 O O . ILE A 1 184 ? 0.768 -19.741 54.037 1.00 61.75 184 ILE A O 1
ATOM 1409 N N . ASP A 1 185 ? 1.469 -21.881 54.084 1.00 58.25 185 ASP A N 1
ATOM 1410 C CA . ASP A 1 185 ? 1.840 -21.910 55.496 1.00 58.25 185 ASP A CA 1
ATOM 1411 C C . ASP A 1 185 ? 3.294 -22.376 55.620 1.00 58.25 185 ASP A C 1
ATOM 1413 O O . ASP A 1 185 ? 3.609 -23.553 55.447 1.00 58.25 185 ASP A O 1
ATOM 1417 N N . LEU A 1 186 ? 4.196 -21.420 55.855 1.00 57.53 186 LEU A N 1
ATOM 1418 C CA . LEU A 1 186 ? 5.626 -21.663 56.075 1.00 57.53 186 LEU A CA 1
ATOM 1419 C C . LEU A 1 186 ? 5.986 -21.614 57.572 1.00 57.53 186 LEU A C 1
ATOM 1421 O O . LEU A 1 186 ? 7.122 -21.299 57.929 1.00 57.53 186 LEU A O 1
ATOM 1425 N N . GLY A 1 187 ? 5.023 -21.866 58.466 1.00 65.62 187 GLY A N 1
ATOM 1426 C CA . GLY A 1 187 ? 5.207 -21.910 59.922 1.00 65.62 187 GLY A CA 1
ATOM 1427 C C . GLY A 1 187 ? 5.354 -20.537 60.592 1.00 65.62 187 GLY A C 1
ATOM 1428 O O . GLY A 1 187 ? 4.799 -20.324 61.666 1.00 65.62 187 GLY A O 1
ATOM 1429 N N . PHE A 1 188 ? 6.049 -19.588 59.955 1.00 53.59 188 PHE A N 1
ATOM 1430 C CA . PHE A 1 188 ? 6.191 -18.195 60.418 1.00 53.59 188 PHE A CA 1
ATOM 1431 C C . PHE A 1 188 ? 5.544 -17.162 59.482 1.00 53.59 188 PHE A C 1
ATOM 1433 O O . PHE A 1 188 ? 5.341 -16.017 59.881 1.00 53.59 188 PHE A O 1
ATOM 1440 N N . ILE A 1 189 ? 5.209 -17.553 58.247 1.00 47.31 189 ILE A N 1
ATOM 1441 C CA . ILE A 1 189 ? 4.497 -16.724 57.267 1.00 47.31 189 ILE A CA 1
ATOM 1442 C C . ILE A 1 189 ? 3.304 -17.536 56.761 1.00 47.31 189 ILE A C 1
ATOM 1444 O O . ILE A 1 189 ? 3.486 -18.517 56.039 1.00 47.31 189 ILE A O 1
ATOM 1448 N N . SER A 1 190 ? 2.094 -17.122 57.142 1.00 53.22 190 SER A N 1
ATOM 1449 C CA . SER A 1 190 ? 0.841 -17.661 56.613 1.00 53.22 190 SER A CA 1
ATOM 1450 C C . SER A 1 190 ? 0.227 -16.654 55.638 1.00 53.22 190 SER A C 1
ATOM 1452 O O . SER A 1 190 ? -0.138 -15.553 56.057 1.00 53.22 190 SER A O 1
ATOM 1454 N N . VAL A 1 191 ? 0.092 -17.004 54.359 1.00 57.28 191 VAL A N 1
ATOM 1455 C CA . VAL A 1 191 ? -0.658 -16.199 53.380 1.00 57.28 191 VAL A CA 1
ATOM 1456 C C . VAL A 1 191 ? -2.138 -16.583 53.494 1.00 57.28 191 VAL A C 1
ATOM 1458 O O . VAL A 1 191 ? -2.481 -17.716 53.149 1.00 57.28 191 VAL A O 1
ATOM 1461 N N . PRO A 1 192 ? -3.030 -15.708 53.994 1.00 61.66 192 PRO A N 1
ATOM 1462 C CA . PRO A 1 192 ? -4.440 -16.045 54.175 1.00 61.66 192 PRO A CA 1
ATOM 1463 C C . PRO A 1 192 ? -5.131 -16.291 52.832 1.00 61.66 192 PRO A C 1
ATOM 1465 O O . PRO A 1 192 ? -4.773 -15.686 51.822 1.00 61.66 192 PRO A O 1
ATOM 1468 N N . ALA A 1 193 ? -6.164 -17.132 52.825 1.00 69.62 193 ALA A N 1
ATOM 1469 C CA . ALA A 1 193 ? -7.076 -17.203 51.689 1.00 69.62 193 ALA A CA 1
ATOM 1470 C C . ALA A 1 193 ? -7.779 -15.849 51.480 1.00 69.62 193 ALA A C 1
ATOM 1472 O O . ALA A 1 193 ? -8.188 -15.187 52.439 1.00 69.62 193 ALA A O 1
ATOM 1473 N N . VAL A 1 194 ? -7.899 -15.424 50.220 1.00 78.31 194 VAL A N 1
ATOM 1474 C CA . VAL A 1 194 ? -8.551 -14.160 49.853 1.00 78.31 194 VAL A CA 1
ATOM 1475 C C . VAL A 1 194 ? -10.057 -14.299 50.091 1.00 78.31 194 VAL A C 1
ATOM 1477 O O . VAL A 1 194 ? -10.662 -15.289 49.686 1.00 78.31 194 VAL A O 1
ATOM 1480 N N . GLY A 1 195 ? -10.655 -13.340 50.799 1.00 85.44 195 GLY A N 1
ATOM 1481 C CA . GLY A 1 195 ? -12.104 -13.270 50.999 1.00 85.44 195 GLY A CA 1
ATOM 1482 C C . GLY A 1 195 ? -12.858 -12.758 49.766 1.00 85.44 195 GLY A C 1
ATOM 1483 O O . GLY A 1 195 ? -12.245 -12.390 48.766 1.00 85.44 195 GLY A O 1
ATOM 1484 N N . ASN A 1 196 ? -14.188 -12.686 49.839 1.00 92.50 196 ASN A N 1
ATOM 1485 C CA . ASN A 1 196 ? -14.998 -12.163 48.736 1.00 92.50 196 ASN A CA 1
ATOM 1486 C C . ASN A 1 196 ? -15.150 -10.641 48.864 1.00 92.50 196 ASN A C 1
ATOM 1488 O O . ASN A 1 196 ? -15.603 -10.164 49.900 1.00 92.50 196 ASN A O 1
ATOM 1492 N N . LEU A 1 197 ? -14.814 -9.875 47.826 1.00 94.38 197 LEU A N 1
ATOM 1493 C CA . LEU A 1 197 ? -15.039 -8.426 47.762 1.00 94.38 197 LEU A CA 1
ATOM 1494 C C . LEU A 1 197 ? -16.191 -8.130 46.802 1.00 94.38 197 LEU A C 1
ATOM 1496 O O . LEU A 1 197 ? -16.074 -8.388 45.609 1.00 94.38 197 LEU A O 1
ATOM 1500 N N . ILE A 1 198 ? -17.289 -7.579 47.309 1.00 96.19 198 ILE A N 1
ATOM 1501 C CA . ILE A 1 198 ? -18.520 -7.318 46.559 1.00 96.19 198 ILE A CA 1
ATOM 1502 C C . ILE A 1 198 ? -18.822 -5.822 46.613 1.00 96.19 198 ILE A C 1
ATOM 1504 O O . ILE A 1 198 ? -18.897 -5.247 47.692 1.00 96.19 198 ILE A O 1
ATOM 1508 N N . SER A 1 199 ? -19.024 -5.197 45.462 1.00 96.88 199 SER A N 1
ATOM 1509 C CA . SER A 1 199 ? -19.483 -3.821 45.306 1.00 96.88 199 SER A CA 1
ATOM 1510 C C . SER A 1 199 ? -20.796 -3.829 44.535 1.00 96.88 199 SER A C 1
ATOM 1512 O O . SER A 1 199 ? -20.882 -4.432 43.469 1.00 96.88 199 SER A O 1
ATOM 1514 N N . GLU A 1 200 ? -21.827 -3.183 45.059 1.00 97.56 200 GLU A N 1
ATOM 1515 C CA . GLU A 1 200 ? -23.110 -3.014 44.376 1.00 97.56 200 GLU A CA 1
ATOM 1516 C C . GLU A 1 200 ? -23.530 -1.549 44.455 1.00 97.56 200 GLU A C 1
ATOM 1518 O O . GLU A 1 200 ? -23.381 -0.916 45.500 1.00 97.56 200 GLU A O 1
ATOM 1523 N N . MET A 1 201 ? -24.079 -1.021 43.364 1.00 96.44 201 MET A N 1
ATOM 1524 C CA . MET A 1 201 ? -24.629 0.327 43.290 1.00 96.44 201 MET A CA 1
ATOM 1525 C C . MET A 1 201 ? -25.951 0.307 42.526 1.00 96.44 201 MET A C 1
ATOM 1527 O O . MET A 1 201 ? -26.078 -0.327 41.485 1.00 96.44 201 MET A O 1
ATOM 1531 N N . SER A 1 202 ? -26.929 1.047 43.020 1.00 97.06 202 SER A N 1
ATOM 1532 C CA . SER A 1 202 ? -28.167 1.395 42.342 1.00 97.06 202 SER A CA 1
ATOM 1533 C C . SER A 1 202 ? -28.252 2.911 42.335 1.00 97.06 202 SER A C 1
ATOM 1535 O O . SER A 1 202 ? -28.275 3.520 43.398 1.00 97.06 202 SER A O 1
ATOM 1537 N N . PHE A 1 203 ? -28.288 3.520 41.157 1.00 95.81 203 PHE A N 1
ATOM 1538 C CA . PHE A 1 203 ? -28.456 4.954 40.961 1.00 95.81 203 PHE A CA 1
ATOM 1539 C C . PHE A 1 203 ? -29.696 5.178 40.102 1.00 95.81 203 PHE A C 1
ATOM 1541 O O . PHE A 1 203 ? -29.689 4.914 38.900 1.00 95.81 203 PHE A O 1
ATOM 1548 N N . LYS A 1 204 ? -30.774 5.642 40.724 1.00 94.81 204 LYS A N 1
ATOM 1549 C CA . LYS A 1 204 ? -32.081 5.816 40.103 1.00 94.81 204 LYS A CA 1
ATOM 1550 C C . LYS A 1 204 ? -32.460 7.288 40.076 1.00 94.81 204 LYS A C 1
ATOM 1552 O O . LYS A 1 204 ? -32.466 7.969 41.094 1.00 94.81 204 LYS A O 1
ATOM 1557 N N . THR A 1 205 ? -32.820 7.761 38.892 1.00 90.31 205 THR A N 1
ATOM 1558 C CA . THR A 1 205 ? -33.327 9.113 38.630 1.00 90.31 205 THR A CA 1
ATOM 1559 C C . THR A 1 205 ? -34.575 9.037 37.752 1.00 90.31 205 THR A C 1
ATOM 1561 O O . THR A 1 205 ? -34.981 7.950 37.335 1.00 90.31 205 THR A O 1
ATOM 1564 N N . SER A 1 206 ? -35.172 10.182 37.418 1.00 82.38 206 SER A N 1
ATOM 1565 C CA . SER A 1 206 ? -36.252 10.248 36.423 1.00 82.38 206 SER A CA 1
ATOM 1566 C C . SER A 1 206 ? -35.803 9.918 34.991 1.00 82.38 206 SER A C 1
ATOM 1568 O O . SER A 1 206 ? -36.645 9.570 34.170 1.00 82.38 206 SER A O 1
ATOM 1570 N N . ILE A 1 207 ? -34.505 10.030 34.679 1.00 82.62 207 ILE A N 1
ATOM 1571 C CA . ILE A 1 207 ? -33.959 9.812 33.327 1.00 82.62 207 ILE A CA 1
ATOM 1572 C C . ILE A 1 207 ? -33.386 8.406 33.185 1.00 82.62 207 ILE A C 1
ATOM 1574 O O . ILE A 1 207 ? -33.638 7.724 32.192 1.00 82.62 207 ILE A O 1
ATOM 1578 N N . ILE A 1 208 ? -32.587 7.985 34.162 1.00 89.94 208 ILE A N 1
ATOM 1579 C CA . ILE A 1 208 ? -31.816 6.748 34.112 1.00 89.94 208 ILE A CA 1
ATOM 1580 C C . ILE A 1 208 ? -31.846 6.036 35.459 1.00 89.94 208 ILE A C 1
ATOM 1582 O O . ILE A 1 208 ? -31.750 6.655 36.520 1.00 89.94 208 ILE A O 1
ATOM 1586 N N . ASN A 1 209 ? -31.955 4.718 35.394 1.00 94.75 209 ASN A N 1
ATOM 1587 C CA . ASN A 1 209 ? -31.762 3.803 36.500 1.00 94.75 209 ASN A CA 1
ATOM 1588 C C . ASN A 1 209 ? -30.617 2.854 36.144 1.00 94.75 209 ASN A C 1
ATOM 1590 O O . ASN A 1 209 ? -30.759 2.015 35.254 1.00 94.75 209 ASN A O 1
ATOM 1594 N N . LEU A 1 210 ? -29.487 3.038 36.818 1.00 96.44 210 LEU A N 1
ATOM 1595 C CA . LEU A 1 210 ? -28.240 2.314 36.630 1.00 96.44 210 LEU A CA 1
ATOM 1596 C C . LEU A 1 210 ? -28.010 1.385 37.822 1.00 96.44 210 LEU A C 1
ATOM 1598 O O . LEU A 1 210 ? -27.891 1.840 38.955 1.00 96.44 210 LEU A O 1
ATOM 1602 N N . ILE A 1 211 ? -27.902 0.092 37.550 1.00 97.25 211 ILE A N 1
ATOM 1603 C CA . ILE A 1 211 ? -27.567 -0.937 38.532 1.00 97.25 211 ILE A CA 1
ATOM 1604 C C . ILE A 1 211 ? -26.198 -1.490 38.158 1.00 97.25 211 ILE A C 1
ATOM 1606 O O . ILE A 1 211 ? -26.021 -1.952 37.033 1.00 97.25 211 ILE A O 1
ATOM 1610 N N . THR A 1 212 ? -25.239 -1.461 39.077 1.00 97.00 212 THR A N 1
ATOM 1611 C CA . THR A 1 212 ? -23.913 -2.055 38.897 1.00 97.00 212 THR A CA 1
ATOM 1612 C C . THR A 1 212 ? -23.605 -3.041 40.019 1.00 97.00 212 THR A C 1
ATOM 1614 O O . THR A 1 212 ? -24.032 -2.880 41.161 1.00 97.00 212 THR A O 1
ATOM 1617 N N . SER A 1 213 ? -22.878 -4.098 39.680 1.00 96.69 213 SER A N 1
ATOM 1618 C CA . SER A 1 213 ? -22.415 -5.126 40.600 1.00 96.69 213 SER A CA 1
ATOM 1619 C C . SER A 1 213 ? -21.041 -5.607 40.152 1.00 96.69 213 SER A C 1
ATOM 1621 O O . SER A 1 213 ? -20.849 -5.985 38.997 1.00 96.69 213 SER A O 1
ATOM 1623 N N . VAL A 1 214 ? -20.072 -5.570 41.056 1.00 96.38 214 VAL A N 1
ATOM 1624 C CA . VAL A 1 214 ? -18.707 -6.046 40.844 1.00 96.38 214 VAL A CA 1
ATOM 1625 C C . VAL A 1 214 ? -18.350 -6.968 42.000 1.00 96.38 214 VAL A C 1
ATOM 1627 O O . VAL A 1 214 ? -18.508 -6.594 43.156 1.00 96.38 214 VAL A O 1
ATOM 1630 N N . GLY A 1 215 ? -17.865 -8.169 41.710 1.00 95.44 215 GLY A N 1
ATOM 1631 C CA . GLY A 1 215 ? -17.493 -9.156 42.719 1.00 95.44 215 GLY A CA 1
ATOM 1632 C C . GLY A 1 215 ? -16.151 -9.799 42.407 1.00 95.44 215 GLY A C 1
ATOM 1633 O O . GLY A 1 215 ? -15.926 -10.214 41.275 1.00 95.44 215 GLY A O 1
ATOM 1634 N N . ILE A 1 216 ? -15.281 -9.912 43.407 1.00 93.75 216 ILE A N 1
ATOM 1635 C CA . ILE A 1 216 ? -14.070 -10.738 43.392 1.00 93.75 216 ILE A CA 1
ATOM 1636 C C . ILE A 1 216 ? -14.295 -11.861 44.402 1.00 93.75 216 ILE A C 1
ATOM 1638 O O . ILE A 1 216 ? -14.508 -11.583 45.579 1.00 93.75 216 ILE A O 1
ATOM 1642 N N . TYR A 1 217 ? -14.265 -13.111 43.950 1.00 90.94 217 TYR A N 1
ATOM 1643 C CA . TYR A 1 217 ? -14.557 -14.294 44.758 1.00 90.94 217 TYR A CA 1
ATOM 1644 C C . TYR A 1 217 ? -13.311 -15.172 44.901 1.00 90.94 217 TYR A C 1
ATOM 1646 O O . TYR A 1 217 ? -12.638 -15.425 43.902 1.00 90.94 217 TYR A O 1
ATOM 1654 N N . GLY A 1 218 ? -13.014 -15.625 46.125 1.00 79.69 218 GLY A N 1
ATOM 1655 C CA . GLY A 1 218 ? -11.772 -16.335 46.480 1.00 79.69 218 GLY A CA 1
ATOM 1656 C C . GLY A 1 218 ? -11.951 -17.752 47.046 1.00 79.69 218 GLY A C 1
ATOM 1657 O O . GLY A 1 218 ? -10.970 -18.378 47.441 1.00 79.69 218 GLY A O 1
ATOM 1658 N N . ASP A 1 219 ? -13.177 -18.286 47.078 1.00 70.00 219 ASP A N 1
ATOM 1659 C CA . ASP A 1 219 ? -13.519 -19.529 47.795 1.00 70.00 219 ASP A CA 1
ATOM 1660 C C . ASP A 1 219 ? -12.941 -20.830 47.182 1.00 70.00 219 ASP A C 1
ATOM 1662 O O . ASP A 1 219 ? -13.065 -21.891 47.793 1.00 70.00 219 ASP A O 1
ATOM 1666 N N . ASN A 1 220 ? -12.306 -20.784 45.997 1.00 68.94 220 ASN A N 1
ATOM 1667 C CA . ASN A 1 220 ? -11.510 -21.883 45.409 1.00 68.94 220 ASN A CA 1
ATOM 1668 C C . ASN A 1 220 ? -10.684 -21.429 44.191 1.00 68.94 220 ASN A C 1
ATOM 1670 O O . ASN A 1 220 ? -9.474 -21.628 44.153 1.00 68.94 220 ASN A O 1
ATOM 1674 N N . ASP A 1 221 ? -11.365 -20.849 43.203 1.00 79.62 221 ASP A N 1
ATOM 1675 C CA . ASP A 1 221 ? -10.779 -20.199 42.029 1.00 79.62 221 ASP A CA 1
ATOM 1676 C C . ASP A 1 221 ? -10.967 -18.690 42.197 1.00 79.62 221 ASP A C 1
ATOM 1678 O O . ASP A 1 221 ? -11.978 -18.264 42.764 1.00 79.62 221 ASP A O 1
ATOM 1682 N N . LEU A 1 222 ? -10.029 -17.881 41.700 1.00 88.19 222 LEU A N 1
ATOM 1683 C CA . LEU A 1 222 ? -10.192 -16.429 41.720 1.00 88.19 222 LEU A CA 1
ATOM 1684 C C . LEU A 1 222 ? -11.136 -16.035 40.581 1.00 88.19 222 LEU A C 1
ATOM 1686 O O . LEU A 1 222 ? -10.765 -16.138 39.411 1.00 88.19 222 LEU A O 1
ATOM 1690 N N . VAL A 1 223 ? -12.351 -15.597 40.912 1.00 92.69 223 VAL A N 1
ATOM 1691 C CA . VAL A 1 223 ? -13.373 -15.216 39.924 1.00 92.69 223 VAL A CA 1
ATOM 1692 C C . VAL A 1 223 ? -13.745 -13.752 40.095 1.00 92.69 223 VAL A C 1
ATOM 1694 O O . VAL A 1 223 ? -14.184 -13.341 41.163 1.00 92.69 223 VAL A O 1
ATOM 1697 N N . ILE A 1 224 ? -13.630 -12.974 39.027 1.00 95.12 224 ILE A N 1
ATOM 1698 C CA . ILE A 1 224 ? -14.122 -11.604 38.927 1.00 95.12 224 ILE A CA 1
ATOM 1699 C C . ILE A 1 224 ? -15.427 -11.631 38.134 1.00 95.12 224 ILE A C 1
ATOM 1701 O O . ILE A 1 224 ? -15.492 -12.229 37.059 1.00 95.12 224 ILE A O 1
ATOM 1705 N N . ARG A 1 225 ? -16.469 -10.982 38.645 1.00 96.69 225 ARG A N 1
ATOM 1706 C CA . ARG A 1 225 ? -17.737 -10.756 37.945 1.00 96.69 225 ARG A CA 1
ATOM 1707 C C . ARG A 1 225 ? -18.024 -9.268 37.910 1.00 96.69 225 ARG A C 1
ATOM 1709 O O . ARG A 1 225 ? -17.913 -8.605 38.934 1.00 96.69 225 ARG A O 1
ATOM 1716 N N . ILE A 1 226 ? -18.413 -8.765 36.750 1.00 96.62 226 ILE A N 1
ATOM 1717 C CA . ILE A 1 226 ? -18.908 -7.407 36.562 1.00 96.62 226 ILE A CA 1
ATOM 1718 C C . ILE A 1 226 ? -20.266 -7.486 35.873 1.00 96.62 226 ILE A C 1
ATOM 1720 O O . ILE A 1 226 ? -20.459 -8.256 34.935 1.00 96.62 226 ILE A O 1
ATOM 1724 N N . ALA A 1 227 ? -21.215 -6.698 36.342 1.00 97.25 227 ALA A N 1
ATOM 1725 C CA . ALA A 1 227 ? -22.511 -6.531 35.722 1.00 97.25 227 ALA A CA 1
ATOM 1726 C C . ALA A 1 227 ? -22.919 -5.067 35.861 1.00 97.25 227 ALA A C 1
ATOM 1728 O O . ALA A 1 227 ? -22.835 -4.495 36.945 1.00 97.25 227 ALA A O 1
ATOM 1729 N N . ALA A 1 228 ? -23.365 -4.454 34.776 1.00 96.94 228 ALA A N 1
ATOM 1730 C CA . ALA A 1 228 ? -23.983 -3.142 34.791 1.00 96.94 228 ALA A CA 1
ATOM 1731 C C . ALA A 1 228 ? -25.203 -3.161 33.874 1.00 96.94 228 ALA A C 1
ATOM 1733 O O . ALA A 1 228 ? -25.155 -3.687 32.766 1.00 96.94 228 ALA A O 1
ATOM 1734 N N . THR A 1 229 ? -26.324 -2.628 34.335 1.00 97.38 229 THR A N 1
ATOM 1735 C CA . THR A 1 229 ? -27.551 -2.509 33.546 1.00 97.38 229 THR A CA 1
ATOM 1736 C C . THR A 1 229 ? -28.113 -1.115 33.732 1.00 97.38 229 THR A C 1
ATOM 1738 O O . THR A 1 229 ? -28.333 -0.684 34.863 1.00 97.38 229 THR A O 1
ATOM 1741 N N . SER A 1 230 ? -28.364 -0.417 32.631 1.00 96.62 230 SER A N 1
ATOM 1742 C CA . SER A 1 230 ? -29.088 0.844 32.622 1.00 96.62 230 SER A CA 1
ATOM 1743 C C . SER A 1 230 ? -30.465 0.666 31.993 1.00 96.62 230 SER A C 1
ATOM 1745 O O . SER A 1 230 ? -30.652 0.011 30.968 1.00 96.62 230 SER A O 1
ATOM 1747 N N . THR A 1 231 ? -31.452 1.289 32.619 1.00 94.19 231 THR A N 1
ATOM 1748 C CA . THR A 1 231 ? -32.806 1.448 32.093 1.00 94.19 231 THR A CA 1
ATOM 1749 C C . THR A 1 231 ? -33.101 2.938 32.013 1.00 94.19 231 THR A C 1
ATOM 1751 O O . THR A 1 231 ? -32.715 3.694 32.901 1.00 94.19 231 THR A O 1
ATOM 1754 N N . SER A 1 232 ? -33.726 3.382 30.930 1.00 90.81 232 SER A N 1
ATOM 1755 C CA . SER A 1 232 ? -33.998 4.796 30.675 1.00 90.81 232 SER A CA 1
ATOM 1756 C C . SER A 1 232 ? -35.237 4.943 29.799 1.00 90.81 232 SER A C 1
ATOM 1758 O O . SER A 1 232 ? -35.641 3.991 29.128 1.00 90.81 232 SER A O 1
ATOM 1760 N N . VAL A 1 233 ? -35.834 6.133 29.812 1.00 83.81 233 VAL A N 1
ATOM 1761 C CA . VAL A 1 233 ? -36.855 6.540 28.835 1.00 83.81 233 VAL A CA 1
ATOM 1762 C C . VAL A 1 233 ? -36.261 6.782 27.441 1.00 83.81 233 VAL A C 1
ATOM 1764 O O . VAL A 1 233 ? -36.991 6.699 26.460 1.00 83.81 233 VAL A O 1
ATOM 1767 N N . PHE A 1 234 ? -34.948 7.026 27.352 1.00 83.62 234 PHE A N 1
ATOM 1768 C CA . PHE A 1 234 ? -34.202 7.170 26.101 1.00 83.62 234 PHE A CA 1
ATOM 1769 C C . PHE A 1 234 ? -33.576 5.825 25.712 1.00 83.62 234 PHE A C 1
ATOM 1771 O O . PHE A 1 234 ? -32.836 5.233 26.504 1.00 83.62 234 PHE A O 1
ATOM 1778 N N . GLU A 1 235 ? -33.873 5.326 24.510 1.00 84.38 235 GLU A N 1
ATOM 1779 C CA . GLU A 1 235 ? -33.360 4.032 24.027 1.00 84.38 235 GLU A CA 1
ATOM 1780 C C . GLU A 1 235 ? -31.826 4.024 23.936 1.00 84.38 235 GLU A C 1
ATOM 1782 O O . GLU A 1 235 ? -31.191 3.023 24.263 1.00 84.38 235 GLU A O 1
ATOM 1787 N N . GLU A 1 236 ? -31.222 5.167 23.598 1.00 82.75 236 GLU A N 1
ATOM 1788 C CA . GLU A 1 236 ? -29.776 5.388 23.500 1.00 82.75 236 GLU A CA 1
ATOM 1789 C C . GLU A 1 236 ? -29.048 5.052 24.810 1.00 82.75 236 GLU A C 1
ATOM 1791 O O . GLU A 1 236 ? -27.914 4.574 24.788 1.00 82.75 236 GLU A O 1
ATOM 1796 N N . LEU A 1 237 ? -29.703 5.293 25.953 1.00 88.50 237 LEU A N 1
ATOM 1797 C CA . LEU A 1 237 ? -29.135 5.129 27.292 1.00 88.50 237 LEU A CA 1
ATOM 1798 C C . LEU A 1 237 ? -29.406 3.746 27.899 1.00 88.50 237 LEU A C 1
ATOM 1800 O O . LEU A 1 237 ? -28.928 3.470 29.003 1.00 88.50 237 LEU A O 1
ATOM 1804 N N . LYS A 1 238 ? -30.162 2.869 27.222 1.00 94.31 238 LYS A N 1
ATOM 1805 C CA . LYS A 1 238 ? -30.378 1.487 27.670 1.00 94.31 238 LYS A CA 1
ATOM 1806 C C . LYS A 1 238 ? -29.185 0.624 27.281 1.00 94.31 238 LYS A C 1
ATOM 1808 O O . LYS A 1 238 ? -28.858 0.482 26.104 1.00 94.31 238 LYS A O 1
ATOM 1813 N N . ALA A 1 239 ? -28.540 0.022 28.269 1.00 95.81 239 ALA A N 1
ATOM 1814 C CA . ALA A 1 239 ? -27.385 -0.827 28.046 1.00 95.81 239 ALA A CA 1
ATOM 1815 C C . ALA A 1 239 ? -27.302 -1.945 29.086 1.00 95.81 239 ALA A C 1
ATOM 1817 O O . ALA A 1 239 ? -27.745 -1.805 30.227 1.00 95.81 239 ALA A O 1
ATOM 1818 N N . LYS A 1 240 ? -26.694 -3.060 28.690 1.00 97.50 240 LYS A N 1
ATOM 1819 C CA . LYS A 1 240 ? -26.356 -4.180 29.564 1.00 97.50 240 LYS A CA 1
ATOM 1820 C C . LYS A 1 240 ? -24.911 -4.589 29.302 1.00 97.50 240 LYS A C 1
ATOM 1822 O O . LYS A 1 240 ? -24.565 -4.895 28.167 1.00 97.50 240 LYS A O 1
ATOM 1827 N N . LEU A 1 241 ? -24.089 -4.587 30.341 1.00 97.12 241 LEU A N 1
ATOM 1828 C CA . LEU A 1 241 ? -22.703 -5.039 30.334 1.00 97.12 241 LEU A CA 1
ATOM 1829 C C . LEU A 1 241 ? -22.576 -6.192 31.328 1.00 97.12 241 LEU A C 1
ATOM 1831 O O . LEU A 1 241 ? -22.910 -6.030 32.498 1.00 97.12 241 LEU A O 1
ATOM 1835 N N . GLU A 1 242 ? -22.081 -7.338 30.885 1.00 97.81 242 GLU A N 1
ATOM 1836 C CA . GLU A 1 242 ? -21.818 -8.504 31.730 1.00 97.81 242 GLU A CA 1
ATOM 1837 C C . GLU A 1 242 ? -20.420 -9.023 31.430 1.00 97.81 242 GLU A C 1
ATOM 1839 O O . GLU A 1 242 ? -20.060 -9.203 30.273 1.00 97.81 242 GLU A O 1
ATOM 1844 N N . GLY A 1 243 ? -19.619 -9.271 32.459 1.00 97.50 243 GLY A N 1
ATOM 1845 C CA . GLY A 1 243 ? -18.267 -9.777 32.297 1.00 97.50 243 GLY A CA 1
ATOM 1846 C C . GLY A 1 243 ? -17.873 -10.724 33.416 1.00 97.50 243 GLY A C 1
ATOM 1847 O O . GLY A 1 243 ? -18.223 -10.528 34.579 1.00 97.50 243 GLY A O 1
ATOM 1848 N N . THR A 1 244 ? -17.124 -11.761 33.070 1.00 97.25 244 THR A N 1
ATOM 1849 C CA . THR A 1 244 ? -16.562 -12.721 34.014 1.00 97.25 244 THR A CA 1
ATOM 1850 C C . THR A 1 244 ? -15.122 -13.028 33.640 1.00 97.25 244 THR A C 1
ATOM 1852 O O . THR A 1 244 ? -14.848 -13.316 32.478 1.00 97.25 244 THR A O 1
ATOM 1855 N N . SER A 1 245 ? -14.219 -13.024 34.614 1.00 96.25 245 SER A N 1
ATOM 1856 C CA . SER A 1 245 ? -12.847 -13.515 34.470 1.00 96.25 245 SER A CA 1
ATOM 1857 C C . SER A 1 245 ? -12.588 -14.538 35.569 1.00 96.25 245 SER A C 1
ATOM 1859 O O . SER A 1 245 ? -12.931 -14.290 36.720 1.00 96.25 245 SER A O 1
ATOM 1861 N N . SER A 1 246 ? -12.040 -15.703 35.241 1.00 93.75 246 SER A N 1
ATOM 1862 C CA . SER A 1 246 ? -11.743 -16.755 36.216 1.00 93.75 246 SER A CA 1
ATOM 1863 C C . SER A 1 246 ? -10.332 -17.292 36.035 1.00 93.75 246 SER A C 1
ATOM 1865 O O . SER A 1 246 ? -9.963 -17.662 34.917 1.00 93.75 246 SER A O 1
ATOM 1867 N N . LEU A 1 247 ? -9.594 -17.395 37.138 1.00 91.00 247 LEU A N 1
ATOM 1868 C CA . LEU A 1 247 ? -8.275 -18.010 37.223 1.00 91.00 247 LEU A CA 1
ATOM 1869 C C . LEU A 1 247 ? -8.349 -19.284 38.080 1.00 91.00 247 LEU A C 1
ATOM 1871 O O . LEU A 1 247 ? -8.527 -19.217 39.298 1.00 91.00 247 LEU A O 1
ATOM 1875 N N . THR A 1 248 ? -8.180 -20.438 37.436 1.00 87.56 248 THR A N 1
ATOM 1876 C CA . THR A 1 248 ? -8.138 -21.762 38.077 1.00 87.56 248 THR A CA 1
ATOM 1877 C C . THR A 1 248 ? -6.692 -22.257 38.137 1.00 87.56 248 THR A C 1
ATOM 1879 O O . THR A 1 248 ? -5.992 -22.217 37.125 1.00 87.56 248 THR A O 1
ATOM 1882 N N . LEU A 1 249 ? -6.261 -22.753 39.307 1.00 80.62 249 LEU A N 1
ATOM 1883 C CA . LEU A 1 249 ? -4.892 -23.255 39.552 1.00 80.62 249 LEU A CA 1
ATOM 1884 C C . LEU A 1 249 ? -4.817 -24.768 39.857 1.00 80.62 249 LEU A C 1
ATOM 1886 O O . LEU A 1 249 ? -3.733 -25.344 39.874 1.00 80.62 249 LEU A O 1
ATOM 1890 N N . LYS A 1 250 ? -5.951 -25.444 40.107 1.00 70.75 250 LYS A N 1
ATOM 1891 C CA . LYS A 1 250 ? -5.985 -26.833 40.625 1.00 70.75 250 LYS A CA 1
ATOM 1892 C C . LYS A 1 250 ? -5.500 -27.920 39.650 1.00 70.75 250 LYS A C 1
ATOM 1894 O O . LYS A 1 250 ? -5.228 -29.030 40.095 1.00 70.75 250 LYS A O 1
ATOM 1899 N N . ARG A 1 251 ? -5.467 -27.655 38.337 1.00 66.81 251 ARG A N 1
ATOM 1900 C CA . ARG A 1 251 ? -5.100 -28.620 37.272 1.00 66.81 251 ARG A CA 1
ATOM 1901 C C . ARG A 1 251 ? -4.255 -27.947 36.177 1.00 66.81 251 ARG A C 1
ATOM 1903 O O . ARG A 1 251 ? -4.530 -28.112 34.991 1.00 66.81 251 ARG A O 1
ATOM 1910 N N . GLY A 1 252 ? -3.296 -27.117 36.587 1.00 76.38 252 GLY A N 1
ATOM 1911 C CA . GLY A 1 252 ? -2.577 -26.183 35.713 1.00 76.38 252 GLY A CA 1
ATOM 1912 C C . GLY A 1 252 ? -3.167 -24.770 35.759 1.00 76.38 252 GLY A C 1
ATOM 1913 O O . GLY A 1 252 ? -4.107 -24.507 36.512 1.00 76.38 252 GLY A O 1
ATOM 1914 N N . LEU A 1 253 ? -2.604 -23.858 34.963 1.00 88.19 253 LEU A N 1
ATOM 1915 C CA . LEU A 1 253 ? -3.020 -22.456 34.885 1.00 88.19 253 LEU A CA 1
ATOM 1916 C C . LEU A 1 253 ? -4.109 -22.311 33.816 1.00 88.19 253 LEU A C 1
ATOM 1918 O O . LEU A 1 253 ? -3.827 -22.480 32.632 1.00 88.19 253 LEU A O 1
ATOM 1922 N N . LYS A 1 254 ? -5.343 -21.972 34.202 1.00 92.50 254 LYS A N 1
ATOM 1923 C CA . LYS A 1 254 ? -6.418 -21.647 33.251 1.00 92.50 254 LYS A CA 1
ATOM 1924 C C . LYS A 1 254 ? -6.995 -20.267 33.542 1.00 92.50 254 LYS A C 1
ATOM 1926 O O . LYS A 1 254 ? -7.578 -20.064 34.603 1.00 92.50 254 LYS A O 1
ATOM 1931 N N . LEU A 1 255 ? -6.879 -19.356 32.579 1.00 94.81 255 LEU A N 1
ATOM 1932 C CA . LEU A 1 255 ? -7.524 -18.046 32.570 1.00 94.81 255 LEU A CA 1
ATOM 1933 C C . LEU A 1 255 ? -8.663 -18.068 31.548 1.00 94.81 255 LEU A C 1
ATOM 1935 O O . LEU A 1 255 ? -8.415 -18.286 30.365 1.00 94.81 255 LEU A O 1
ATOM 1939 N N . ALA A 1 256 ? -9.900 -17.859 31.988 1.00 96.62 256 ALA A N 1
ATOM 1940 C CA . ALA A 1 256 ? -11.064 -17.772 31.108 1.00 96.62 256 ALA A CA 1
ATOM 1941 C C . ALA A 1 256 ? -11.782 -16.438 31.312 1.00 96.62 256 ALA A C 1
ATOM 1943 O O . ALA A 1 256 ? -12.083 -16.071 32.445 1.00 96.62 256 ALA A O 1
ATOM 1944 N N . ASN A 1 257 ? -12.064 -15.735 30.220 1.00 97.56 257 ASN A N 1
ATOM 1945 C CA . ASN A 1 257 ? -12.763 -14.460 30.209 1.00 97.56 257 ASN A CA 1
ATOM 1946 C C . ASN A 1 257 ? -13.991 -14.548 29.302 1.00 97.56 257 ASN A C 1
ATOM 1948 O O . ASN A 1 257 ? -13.934 -15.148 28.230 1.00 97.56 257 ASN A O 1
ATOM 1952 N N . ALA A 1 258 ? -15.071 -13.904 29.719 1.00 97.94 258 ALA A N 1
ATOM 1953 C CA . ALA A 1 258 ? -16.262 -13.664 28.921 1.00 97.94 258 ALA A CA 1
ATOM 1954 C C . ALA A 1 258 ? -16.717 -12.224 29.171 1.00 97.94 258 ALA A C 1
ATOM 1956 O O . ALA A 1 258 ? -16.738 -11.783 30.317 1.00 97.94 258 ALA A O 1
ATOM 1957 N N . LEU A 1 259 ? -17.067 -11.490 28.123 1.00 97.69 259 LEU A N 1
ATOM 1958 C CA . LEU A 1 259 ? -17.587 -10.127 28.183 1.00 97.69 259 LEU A CA 1
ATOM 1959 C C . LEU A 1 259 ? -18.725 -10.001 27.173 1.00 97.69 259 LEU A C 1
ATOM 1961 O O . LEU A 1 259 ? -18.597 -10.470 26.047 1.00 97.69 259 LEU A O 1
ATOM 1965 N N . SER A 1 260 ? -19.823 -9.363 27.553 1.00 97.88 260 SER A N 1
ATOM 1966 C CA . SER A 1 260 ? -20.959 -9.065 26.692 1.00 97.88 260 SER A CA 1
ATOM 1967 C C . SER A 1 260 ? -21.417 -7.634 26.928 1.00 97.88 260 SER A C 1
ATOM 1969 O O . SER A 1 260 ? -21.580 -7.212 28.072 1.00 97.88 260 SER A O 1
ATOM 1971 N N . LEU A 1 261 ? -21.630 -6.900 25.842 1.00 96.94 261 LEU A N 1
ATOM 1972 C CA . LEU A 1 261 ? -22.239 -5.578 25.832 1.00 96.94 261 LEU A CA 1
ATOM 1973 C C . LEU A 1 261 ? -23.469 -5.630 24.928 1.00 96.94 261 LEU A C 1
ATOM 1975 O O . LEU A 1 261 ? -23.406 -6.172 23.827 1.00 96.94 261 LEU A O 1
ATOM 1979 N N . LYS A 1 262 ? -24.574 -5.041 25.372 1.00 96.50 262 LYS A N 1
ATOM 1980 C CA . LYS A 1 262 ? -25.792 -4.888 24.582 1.00 96.50 262 LYS A CA 1
ATOM 1981 C C . LYS A 1 262 ? -26.340 -3.478 24.743 1.00 96.50 262 LYS A C 1
ATOM 1983 O O . LYS A 1 262 ? -26.627 -3.064 25.862 1.00 96.50 262 LYS A O 1
ATOM 1988 N N . ASN A 1 263 ? -26.513 -2.775 23.634 1.00 94.38 263 ASN A N 1
ATOM 1989 C CA . ASN A 1 263 ? -27.162 -1.473 23.502 1.00 94.38 263 ASN A CA 1
ATOM 1990 C C . ASN A 1 263 ? -27.925 -1.444 22.161 1.00 94.38 263 ASN A C 1
ATOM 1992 O O . ASN A 1 263 ? -27.754 -2.339 21.337 1.00 94.38 263 ASN A O 1
ATOM 1996 N N . ALA A 1 264 ? -28.781 -0.443 21.945 1.00 88.19 264 ALA A N 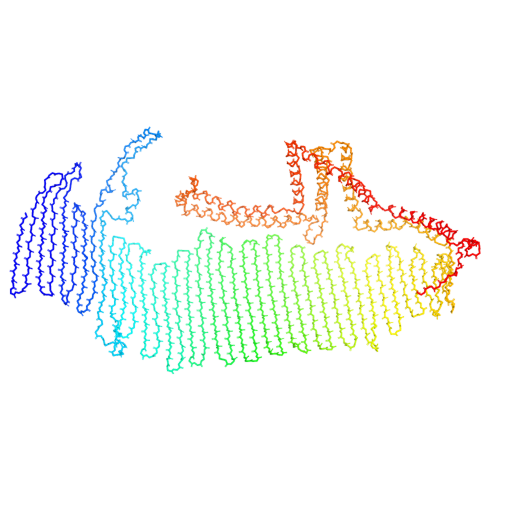1
ATOM 1997 C CA . ALA A 1 264 ? -29.560 -0.297 20.714 1.00 88.19 264 ALA A CA 1
ATOM 1998 C C . ALA A 1 264 ? -28.702 -0.184 19.435 1.00 88.19 264 ALA A C 1
ATOM 2000 O O . ALA A 1 264 ? -29.127 -0.655 18.383 1.00 88.19 264 ALA A O 1
ATOM 2001 N N . TYR A 1 265 ? -27.505 0.406 19.527 1.00 90.62 265 TYR A N 1
ATOM 2002 C CA . TYR A 1 265 ? -26.646 0.679 18.369 1.00 90.62 265 TYR A CA 1
ATOM 2003 C C . TYR A 1 265 ? -25.384 -0.180 18.320 1.00 90.62 265 TYR A C 1
ATOM 2005 O O . TYR A 1 265 ? -24.784 -0.319 17.258 1.00 90.62 265 TYR A O 1
ATOM 2013 N N . ILE A 1 266 ? -24.948 -0.720 19.461 1.00 93.31 266 ILE A N 1
ATOM 2014 C CA . ILE A 1 266 ? -23.722 -1.513 19.575 1.00 93.31 266 ILE A CA 1
ATOM 2015 C C . ILE A 1 266 ? -23.993 -2.708 20.485 1.00 93.31 266 ILE A C 1
ATOM 2017 O O . ILE A 1 266 ? -24.408 -2.554 21.634 1.00 93.31 266 ILE A O 1
ATOM 2021 N N . GLU A 1 267 ? -23.699 -3.903 19.998 1.00 96.31 267 GLU A N 1
ATOM 2022 C CA . GLU A 1 267 ? -23.691 -5.118 20.802 1.00 96.31 267 GLU A CA 1
ATOM 2023 C C . GLU A 1 267 ? -22.469 -5.971 20.472 1.00 96.31 267 GLU A C 1
ATOM 2025 O O . GLU A 1 267 ? -21.896 -5.891 19.389 1.00 96.31 267 GLU A O 1
ATOM 2030 N N . GLY A 1 268 ? -22.036 -6.794 21.417 1.00 97.38 268 GLY A N 1
ATOM 2031 C CA . GLY A 1 268 ? -20.912 -7.677 21.179 1.00 97.38 268 GLY A CA 1
ATOM 2032 C C . GLY A 1 268 ? -20.648 -8.639 22.318 1.00 97.38 268 GLY A C 1
ATOM 2033 O O . GLY A 1 268 ? -21.103 -8.458 23.449 1.00 97.38 268 GLY A O 1
ATOM 2034 N N . THR A 1 269 ? -19.891 -9.679 21.998 1.00 98.06 269 THR A N 1
ATOM 2035 C CA . THR A 1 269 ? -19.402 -10.675 22.944 1.00 98.06 269 THR A CA 1
ATOM 2036 C C . THR A 1 269 ? -17.926 -10.944 22.692 1.00 98.06 269 THR A C 1
ATOM 2038 O O . THR A 1 269 ? -17.485 -10.983 21.546 1.00 98.06 269 THR A O 1
ATOM 2041 N N . HIS A 1 270 ? -17.160 -11.146 23.754 1.00 97.75 270 HIS A N 1
ATOM 2042 C CA . HIS A 1 270 ? -15.764 -11.548 23.698 1.00 97.75 270 HIS A CA 1
ATOM 2043 C C . HIS A 1 270 ? -15.543 -12.683 24.689 1.00 97.75 270 HIS A C 1
ATOM 2045 O O . HIS A 1 270 ? -15.726 -12.501 25.890 1.00 97.75 270 HIS A O 1
ATOM 2051 N N . ASN A 1 271 ? -15.132 -13.842 24.191 1.00 98.06 271 ASN A N 1
ATOM 2052 C CA . ASN A 1 271 ? -14.750 -14.991 24.996 1.00 98.06 271 ASN A CA 1
ATOM 2053 C C . ASN A 1 271 ? -13.288 -15.319 24.718 1.00 98.06 271 ASN A C 1
ATOM 2055 O O . ASN A 1 271 ? -12.905 -15.473 23.559 1.00 98.06 271 ASN A O 1
ATOM 2059 N N . SER A 1 272 ? -12.475 -15.457 25.760 1.00 97.56 272 SER A N 1
ATOM 2060 C CA . SER A 1 272 ? -11.088 -15.895 25.627 1.00 97.56 272 SER A CA 1
ATOM 2061 C C . SER A 1 272 ? -10.714 -16.915 26.691 1.00 97.56 272 SER A C 1
ATOM 2063 O O . SER A 1 272 ? -11.171 -16.854 27.830 1.00 97.56 272 SER A O 1
ATOM 2065 N N . THR A 1 273 ? -9.876 -17.878 26.324 1.00 97.06 273 THR A N 1
ATOM 2066 C CA . THR A 1 273 ? -9.319 -18.860 27.252 1.00 97.06 273 THR A CA 1
ATOM 2067 C C . THR A 1 273 ? -7.838 -19.042 26.980 1.00 97.06 273 THR A C 1
ATOM 2069 O O . THR A 1 273 ? -7.469 -19.262 25.831 1.00 97.06 273 THR A O 1
ATOM 2072 N N . LEU A 1 274 ? -7.016 -19.021 28.024 1.00 95.31 274 LEU A N 1
ATOM 2073 C CA . LEU A 1 274 ? -5.614 -19.423 28.009 1.00 95.31 274 LEU A CA 1
ATOM 2074 C C . LEU A 1 274 ? -5.445 -20.557 29.019 1.00 95.31 274 LEU A C 1
ATOM 2076 O O . LEU A 1 274 ? -5.799 -20.404 30.186 1.00 95.31 274 LEU A O 1
ATOM 2080 N N . THR A 1 275 ? -4.934 -21.699 28.575 1.00 93.44 275 THR A N 1
ATOM 2081 C CA . THR A 1 275 ? -4.680 -22.872 29.417 1.00 93.44 275 THR A CA 1
ATOM 2082 C C . THR A 1 275 ? -3.222 -23.281 29.273 1.00 93.44 275 THR A C 1
ATOM 2084 O O . THR A 1 275 ? -2.755 -23.445 28.153 1.00 93.44 275 THR A O 1
ATOM 2087 N N . VAL A 1 276 ? -2.524 -23.477 30.388 1.00 92.44 276 VAL A N 1
ATOM 2088 C CA . VAL A 1 276 ? -1.175 -24.048 30.451 1.00 92.44 276 VAL A CA 1
ATOM 2089 C C . VAL A 1 276 ? -1.237 -25.283 31.339 1.00 92.44 276 VAL A C 1
ATOM 2091 O O . VAL A 1 276 ? -1.516 -25.191 32.539 1.00 92.44 276 VAL A O 1
ATOM 2094 N N . ASN A 1 277 ? -1.004 -26.446 30.740 1.00 87.56 277 ASN A N 1
ATOM 2095 C CA . ASN A 1 277 ? -0.873 -27.697 31.463 1.00 87.56 277 ASN A CA 1
ATOM 2096 C C . ASN A 1 277 ? 0.560 -27.820 31.989 1.00 87.56 277 ASN A C 1
ATOM 2098 O O . ASN A 1 277 ? 1.507 -27.934 31.218 1.00 87.56 277 ASN A O 1
ATOM 2102 N N . THR A 1 278 ? 0.720 -27.822 33.307 1.00 81.50 278 THR A N 1
ATOM 2103 C CA . THR A 1 278 ? 2.030 -27.913 33.960 1.00 81.50 278 THR A CA 1
ATOM 2104 C C . THR A 1 278 ? 2.634 -29.318 33.937 1.00 81.50 278 THR A C 1
ATOM 2106 O O . THR A 1 278 ? 3.838 -29.437 34.121 1.00 81.50 278 THR A O 1
ATOM 2109 N N . GLU A 1 279 ? 1.834 -30.372 33.733 1.00 84.06 279 GLU A N 1
ATOM 2110 C CA . GLU A 1 279 ? 2.326 -31.761 33.691 1.00 84.06 279 GLU A CA 1
ATOM 2111 C C . GLU A 1 279 ? 3.010 -32.077 32.356 1.00 84.06 279 GLU A C 1
ATOM 2113 O O . GLU A 1 279 ? 4.097 -32.647 32.340 1.00 84.06 279 GLU A O 1
ATOM 2118 N N . ASN A 1 280 ? 2.392 -31.659 31.248 1.00 83.25 280 ASN A N 1
ATOM 2119 C CA . ASN A 1 280 ? 2.900 -31.914 29.896 1.00 83.25 280 ASN A CA 1
ATOM 2120 C C . ASN A 1 280 ? 3.663 -30.725 29.291 1.00 83.25 280 ASN A C 1
ATOM 2122 O O . ASN A 1 280 ? 4.310 -30.887 28.265 1.00 83.25 280 ASN A O 1
ATOM 2126 N N . LEU A 1 281 ? 3.591 -29.542 29.918 1.00 83.75 281 LEU A N 1
ATOM 2127 C CA . LEU A 1 281 ? 4.088 -28.261 29.390 1.00 83.75 281 LEU A CA 1
ATOM 2128 C C . LEU A 1 281 ? 3.370 -27.785 28.107 1.00 83.75 281 LEU A C 1
ATOM 2130 O O . LEU A 1 281 ? 3.892 -26.938 27.384 1.00 83.75 281 LEU A O 1
ATOM 2134 N N . ASP A 1 282 ? 2.148 -28.269 27.859 1.00 89.75 282 ASP A N 1
ATOM 2135 C CA . ASP A 1 282 ? 1.330 -27.861 26.711 1.00 89.75 282 ASP A CA 1
ATOM 2136 C C . ASP A 1 282 ? 0.538 -26.577 27.016 1.00 89.75 282 ASP A C 1
ATOM 2138 O O . ASP A 1 282 ? -0.058 -26.442 28.091 1.00 89.75 282 ASP A O 1
ATOM 2142 N N . ALA A 1 283 ? 0.433 -25.670 26.045 1.00 92.56 283 ALA A N 1
ATOM 2143 C CA . ALA A 1 283 ? -0.397 -24.472 26.113 1.00 92.56 283 ALA A CA 1
ATOM 2144 C C . ALA A 1 283 ? -1.503 -24.491 25.045 1.00 92.56 283 ALA A C 1
ATOM 2146 O O . ALA A 1 283 ? -1.333 -25.034 23.955 1.00 92.56 283 ALA A O 1
ATOM 2147 N N . ALA A 1 284 ? -2.650 -23.889 25.357 1.00 94.69 284 ALA A N 1
ATOM 2148 C CA . ALA A 1 284 ? -3.738 -23.665 24.412 1.00 94.69 284 ALA A CA 1
ATOM 2149 C C . ALA A 1 284 ? -4.394 -22.303 24.653 1.00 94.69 284 ALA A C 1
ATOM 2151 O O . ALA A 1 284 ? -4.675 -21.935 25.797 1.00 94.69 284 ALA A O 1
ATOM 2152 N N . ALA A 1 285 ? -4.676 -21.578 23.575 1.00 96.12 285 ALA A N 1
ATOM 2153 C CA . ALA A 1 285 ? -5.395 -20.318 23.578 1.00 96.12 285 ALA A CA 1
ATOM 2154 C C . ALA A 1 285 ? -6.581 -20.378 22.608 1.00 96.12 285 ALA A C 1
ATOM 2156 O O . ALA A 1 285 ? -6.480 -20.908 21.505 1.00 96.12 285 ALA A O 1
ATOM 2157 N N . ALA A 1 286 ? -7.715 -19.817 23.010 1.00 97.56 286 ALA A N 1
ATOM 2158 C CA . ALA A 1 286 ? -8.872 -19.648 22.141 1.00 97.56 286 ALA A CA 1
ATOM 2159 C C . ALA A 1 286 ? -9.476 -18.269 22.373 1.00 97.56 286 ALA A C 1
ATOM 2161 O O . ALA A 1 286 ? -9.614 -17.848 23.520 1.00 97.56 286 ALA A O 1
ATOM 2162 N N . VAL A 1 287 ? -9.840 -17.574 21.299 1.00 98.25 287 VAL A N 1
ATOM 2163 C CA . VAL A 1 287 ? -10.534 -16.284 21.343 1.00 98.25 287 VAL A CA 1
ATOM 2164 C C . VAL A 1 287 ? -11.693 -16.321 20.361 1.00 98.25 287 VAL A C 1
ATOM 2166 O O . VAL A 1 287 ? -11.576 -16.833 19.249 1.00 98.25 287 VAL A O 1
ATOM 2169 N N . THR A 1 288 ? -12.839 -15.796 20.769 1.00 98.25 288 THR A N 1
ATOM 2170 C CA . THR A 1 288 ? -13.991 -15.562 19.902 1.00 98.25 288 THR A CA 1
ATOM 2171 C C . THR A 1 288 ? -14.573 -14.205 20.246 1.00 98.25 288 THR A C 1
ATOM 2173 O O . THR A 1 288 ? -15.019 -13.994 21.373 1.00 98.25 288 THR A O 1
ATOM 2176 N N . THR A 1 289 ? -14.559 -13.294 19.280 1.00 98.00 289 THR A N 1
ATOM 2177 C CA . THR A 1 289 ? -15.114 -11.948 19.413 1.00 98.00 289 THR A CA 1
ATOM 2178 C C . THR A 1 289 ? -16.158 -11.741 18.330 1.00 98.00 289 THR A C 1
ATOM 2180 O O . THR A 1 289 ? -15.873 -11.952 17.156 1.00 98.00 289 THR A O 1
ATOM 2183 N N . VAL A 1 290 ? -17.353 -11.321 18.723 1.00 98.00 290 VAL A N 1
ATOM 2184 C CA . VAL A 1 290 ? -18.435 -10.922 17.819 1.00 98.00 290 VAL A CA 1
ATOM 2185 C C . VAL A 1 290 ? -18.833 -9.508 18.198 1.00 98.00 290 VAL A C 1
ATOM 2187 O O . VAL A 1 290 ? -19.067 -9.251 19.378 1.00 98.00 290 VAL A O 1
ATOM 2190 N N . ALA A 1 291 ? -18.901 -8.596 17.239 1.00 97.19 291 ALA A N 1
ATOM 2191 C CA . ALA A 1 291 ? -19.341 -7.228 17.470 1.00 97.19 291 ALA A CA 1
ATOM 2192 C C . ALA A 1 291 ? -20.237 -6.767 16.324 1.00 97.19 291 ALA A C 1
ATOM 2194 O O . ALA A 1 291 ? -19.856 -6.855 15.159 1.00 97.19 291 ALA A O 1
ATOM 2195 N N . ASN A 1 292 ? -21.404 -6.241 16.675 1.00 97.12 292 ASN A N 1
ATOM 2196 C CA . ASN A 1 292 ? -22.368 -5.677 15.750 1.00 97.12 292 ASN A CA 1
ATOM 2197 C C . ASN A 1 292 ? -22.561 -4.201 16.084 1.00 97.12 292 ASN A C 1
ATOM 2199 O O . ASN A 1 292 ? -22.815 -3.831 17.232 1.00 97.12 292 ASN A O 1
ATOM 2203 N N . MET A 1 293 ? -22.475 -3.360 15.065 1.00 95.19 293 MET A N 1
ATOM 2204 C CA . MET A 1 293 ? -22.854 -1.959 15.125 1.00 95.19 293 MET A CA 1
ATOM 2205 C C . MET A 1 293 ? -23.983 -1.741 14.131 1.00 95.19 293 MET A C 1
ATOM 2207 O O . MET A 1 293 ? -23.862 -2.116 12.968 1.00 95.19 293 MET A O 1
ATOM 2211 N N . ASN A 1 294 ? -25.072 -1.131 14.578 1.00 92.75 294 ASN A N 1
ATOM 2212 C CA . ASN A 1 294 ? -26.216 -0.823 13.740 1.00 92.75 294 ASN A CA 1
ATOM 2213 C C . ASN A 1 294 ? -26.631 0.633 13.949 1.00 92.75 294 ASN A C 1
ATOM 2215 O O . ASN A 1 294 ? -27.400 0.953 14.850 1.00 92.75 294 ASN A O 1
ATOM 2219 N N . LEU A 1 295 ? -26.077 1.517 13.125 1.00 87.75 295 LEU A N 1
ATOM 2220 C CA . LEU A 1 295 ? -26.421 2.932 13.051 1.00 87.75 295 LEU A CA 1
ATOM 2221 C C . LEU A 1 295 ? -27.419 3.163 11.903 1.00 87.75 295 LEU A C 1
ATOM 2223 O O . LEU A 1 295 ? -27.484 2.347 10.985 1.00 87.75 295 LEU A O 1
ATOM 2227 N N . PRO A 1 296 ? -28.150 4.294 11.881 1.00 82.38 296 PRO A N 1
ATOM 2228 C CA . PRO A 1 296 ? -29.149 4.570 10.842 1.00 82.38 296 PRO A CA 1
ATOM 2229 C C . PRO A 1 296 ? -28.646 4.489 9.392 1.00 82.38 296 PRO A C 1
ATOM 2231 O O . PRO A 1 296 ? -29.426 4.179 8.502 1.00 82.38 296 PRO A O 1
ATOM 2234 N N . ILE A 1 297 ? -27.363 4.776 9.162 1.00 85.12 297 ILE A N 1
ATOM 2235 C CA . ILE A 1 297 ? -26.742 4.837 7.827 1.00 85.12 297 ILE A CA 1
ATOM 2236 C C . ILE A 1 297 ? -25.644 3.786 7.615 1.00 85.12 297 ILE A C 1
ATOM 2238 O O . ILE A 1 297 ? -25.034 3.738 6.548 1.00 85.12 297 ILE A O 1
ATOM 2242 N N . LEU A 1 298 ? -25.332 2.984 8.640 1.00 90.19 298 LEU A N 1
ATOM 2243 C CA . LEU A 1 298 ? -24.168 2.100 8.653 1.00 90.19 298 LEU A CA 1
ATOM 2244 C C . LEU A 1 298 ? -24.398 0.903 9.577 1.00 90.19 298 LEU A C 1
ATOM 2246 O O . LEU A 1 298 ? -24.589 1.066 10.782 1.00 90.19 298 LEU A O 1
ATOM 2250 N N . SER A 1 299 ? -24.278 -0.297 9.025 1.00 95.19 299 SER A N 1
ATOM 2251 C CA . SER A 1 299 ? -24.271 -1.549 9.775 1.00 95.19 299 SER A CA 1
ATOM 2252 C C . SER A 1 299 ? -22.932 -2.254 9.577 1.00 95.19 299 SER A C 1
ATOM 2254 O O . SER A 1 299 ? -22.504 -2.446 8.439 1.00 95.19 299 SER A O 1
ATOM 2256 N N . ILE A 1 300 ? -22.282 -2.659 10.667 1.00 96.94 300 ILE A N 1
ATOM 2257 C CA . ILE A 1 300 ? -21.013 -3.397 10.657 1.00 96.94 300 ILE A CA 1
ATOM 2258 C C . ILE A 1 300 ? -21.164 -4.650 11.521 1.00 96.94 300 ILE A C 1
ATOM 2260 O O . ILE A 1 300 ? -21.604 -4.566 12.664 1.00 96.94 300 ILE A O 1
ATOM 2264 N N . GLU A 1 301 ? -20.757 -5.796 10.988 1.00 97.94 301 GLU A N 1
ATOM 2265 C CA . GLU A 1 301 ? -20.662 -7.075 11.692 1.00 97.94 301 GLU A CA 1
ATOM 2266 C C . GLU A 1 301 ? -19.203 -7.545 11.646 1.00 97.94 301 GLU A C 1
ATOM 2268 O O . GLU A 1 301 ? -18.640 -7.739 10.568 1.00 97.94 301 GLU A O 1
ATOM 2273 N N . VAL A 1 302 ? -18.591 -7.732 12.813 1.00 98.19 302 VAL A N 1
ATOM 2274 C CA . VAL A 1 302 ? -17.220 -8.227 12.969 1.00 98.19 302 VAL A CA 1
ATOM 2275 C C . VAL A 1 302 ? -17.253 -9.555 13.709 1.00 98.19 302 VAL A C 1
ATOM 2277 O O . VAL A 1 302 ? -17.775 -9.640 14.817 1.00 98.19 302 VAL A O 1
ATOM 2280 N N . ASN A 1 303 ? -16.636 -10.577 13.126 1.00 98.25 303 ASN A N 1
ATOM 2281 C CA . ASN A 1 303 ? -16.450 -11.887 13.735 1.00 98.25 303 ASN A CA 1
ATOM 2282 C C . ASN A 1 303 ? -14.964 -12.248 13.703 1.00 98.25 303 ASN A C 1
ATOM 2284 O O . ASN A 1 303 ? -14.378 -12.371 12.633 1.00 98.25 303 ASN A O 1
ATOM 2288 N N . HIS A 1 304 ? -14.353 -12.450 14.866 1.00 98.25 304 HIS A N 1
ATOM 2289 C CA . HIS A 1 304 ? -12.967 -12.892 14.998 1.00 98.25 304 HIS A CA 1
ATOM 2290 C C . HIS A 1 304 ? -12.900 -14.195 15.787 1.00 98.25 304 HIS A C 1
ATOM 2292 O O . HIS A 1 304 ? -13.488 -14.312 16.863 1.00 98.25 304 HIS A O 1
ATOM 2298 N N . LYS A 1 305 ? -12.156 -15.168 15.269 1.00 98.31 305 LYS A N 1
ATOM 2299 C CA . LYS A 1 305 ? -11.883 -16.446 15.920 1.00 98.31 305 LYS A CA 1
ATOM 2300 C C . LYS A 1 305 ? -10.387 -16.726 15.862 1.00 98.31 305 LYS A C 1
ATOM 2302 O O . LYS A 1 305 ? -9.819 -16.713 14.780 1.00 98.31 305 LYS A O 1
ATOM 2307 N N . LEU A 1 306 ? -9.773 -17.019 17.003 1.00 97.69 306 LEU A N 1
ATOM 2308 C CA . LEU A 1 306 ? -8.389 -17.480 17.116 1.00 97.69 306 LEU A CA 1
ATOM 2309 C C . LEU A 1 306 ? -8.379 -18.798 17.885 1.00 97.69 306 LEU A C 1
ATOM 2311 O O . LEU A 1 306 ? -8.998 -18.897 18.944 1.00 97.69 306 LEU A O 1
ATOM 2315 N N . LEU A 1 307 ? -7.665 -19.788 17.373 1.00 96.81 307 LEU A N 1
ATOM 2316 C CA . LEU A 1 307 ? -7.356 -21.038 18.055 1.00 96.81 307 LEU A CA 1
ATOM 2317 C C . LEU A 1 307 ? -5.853 -21.257 17.958 1.00 96.81 307 LEU A C 1
ATOM 2319 O O . LEU A 1 307 ? -5.300 -21.141 16.873 1.00 96.81 307 LEU A O 1
ATOM 2323 N N . ALA A 1 308 ? -5.199 -21.557 19.069 1.00 95.19 308 ALA A N 1
ATOM 2324 C CA . ALA A 1 308 ? -3.796 -21.934 19.086 1.00 95.19 308 ALA A CA 1
ATOM 2325 C C . ALA A 1 308 ? -3.578 -23.031 20.123 1.00 95.19 308 ALA A C 1
ATOM 2327 O O . ALA A 1 308 ? -4.123 -22.956 21.227 1.00 95.19 308 ALA A O 1
ATOM 2328 N N . ASP A 1 309 ? -2.776 -24.036 19.798 1.00 93.44 309 ASP A N 1
ATOM 2329 C CA . ASP A 1 309 ? -2.366 -25.056 20.754 1.00 93.44 309 ASP A CA 1
ATOM 2330 C C . ASP A 1 309 ? -0.956 -25.575 20.469 1.00 93.44 309 ASP A C 1
ATOM 2332 O O . ASP A 1 309 ? -0.405 -25.378 19.390 1.00 93.44 309 ASP A O 1
ATOM 2336 N N . THR A 1 310 ? -0.345 -26.195 21.477 1.00 91.62 310 THR A N 1
ATOM 2337 C CA . THR A 1 310 ? 0.977 -26.823 21.365 1.00 91.62 310 THR A CA 1
ATOM 2338 C C . THR A 1 310 ? 0.939 -28.327 21.643 1.00 91.62 310 THR A C 1
ATOM 2340 O O . THR A 1 310 ? 1.993 -28.924 21.839 1.00 91.62 310 THR A O 1
ATOM 2343 N N . LYS A 1 311 ? -0.251 -28.950 21.711 1.00 85.50 311 LYS A N 1
ATOM 2344 C CA . LYS A 1 311 ? -0.423 -30.329 22.225 1.00 85.50 311 LYS A CA 1
ATOM 2345 C C . LYS A 1 311 ? 0.205 -31.390 21.333 1.00 85.50 311 LYS A C 1
ATOM 2347 O O . LYS A 1 311 ? 0.769 -32.360 21.821 1.00 85.50 311 LYS A O 1
ATOM 2352 N N . THR A 1 312 ? 0.011 -31.255 20.025 1.00 81.62 312 THR A N 1
ATOM 2353 C CA . THR A 1 312 ? 0.675 -32.125 19.044 1.00 81.62 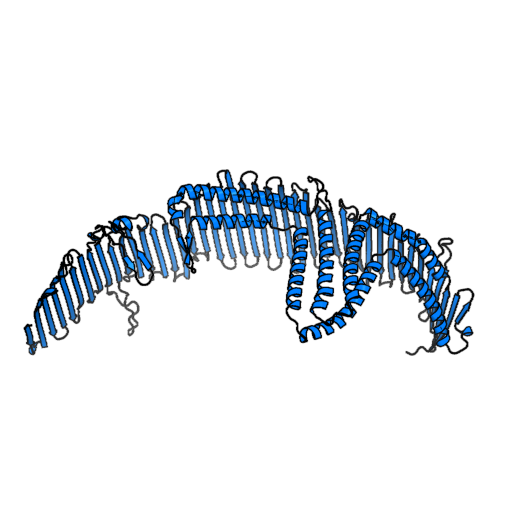312 THR A CA 1
ATOM 2354 C C . THR A 1 312 ? 1.935 -31.441 18.539 1.00 81.62 312 THR A C 1
ATOM 2356 O O . THR A 1 312 ? 3.000 -32.046 18.483 1.00 81.62 312 THR A O 1
ATOM 2359 N N . HIS A 1 313 ? 1.795 -30.157 18.220 1.00 86.00 313 HIS A N 1
ATOM 2360 C CA . HIS A 1 313 ? 2.836 -29.225 17.844 1.00 86.00 313 HIS A CA 1
ATOM 2361 C C . HIS A 1 313 ? 2.308 -27.791 17.944 1.00 86.00 313 HIS A C 1
ATOM 2363 O O . HIS A 1 313 ? 1.089 -27.617 17.915 1.00 86.00 313 HIS A O 1
ATOM 2369 N N . PRO A 1 314 ? 3.180 -26.771 18.038 1.00 90.38 314 PRO A N 1
ATOM 2370 C CA . PRO A 1 314 ? 2.772 -25.373 17.947 1.00 90.38 314 PRO A CA 1
ATOM 2371 C C . PRO A 1 314 ? 1.994 -25.088 16.656 1.00 90.38 314 PRO A C 1
ATOM 2373 O O . PRO A 1 314 ? 2.557 -25.128 15.566 1.00 90.38 314 PRO A O 1
ATOM 2376 N N . ASN A 1 315 ? 0.707 -24.783 16.791 1.00 93.62 315 ASN A N 1
ATOM 2377 C CA . ASN A 1 315 ? -0.163 -24.362 15.700 1.00 93.62 315 ASN A CA 1
ATOM 2378 C C . ASN A 1 315 ? -1.043 -23.183 16.141 1.00 93.62 315 ASN A C 1
ATOM 2380 O O . ASN A 1 315 ? -1.374 -23.041 17.322 1.00 93.62 315 ASN A O 1
ATOM 2384 N N . ALA A 1 316 ? -1.403 -22.318 15.197 1.00 95.62 316 ALA A N 1
ATOM 2385 C CA . ALA A 1 316 ? -2.315 -21.203 15.408 1.00 95.62 316 ALA A CA 1
ATOM 2386 C C . ALA A 1 316 ? -3.127 -20.912 14.140 1.00 95.62 316 ALA A C 1
ATOM 2388 O O . ALA A 1 316 ? -2.575 -20.790 13.053 1.00 95.62 316 ALA A O 1
ATOM 2389 N N . ALA A 1 317 ? -4.437 -20.742 14.287 1.00 97.25 317 ALA A N 1
ATOM 2390 C CA . ALA A 1 317 ? -5.363 -20.380 13.224 1.00 97.25 317 ALA A CA 1
ATOM 2391 C C . ALA A 1 317 ? -6.235 -19.195 13.656 1.00 97.25 317 ALA A C 1
ATOM 2393 O O . ALA A 1 317 ? -6.919 -19.256 14.679 1.00 97.25 317 ALA A O 1
ATOM 2394 N N . SER A 1 318 ? -6.233 -18.126 12.863 1.00 98.19 318 SER A N 1
ATOM 2395 C CA . SER A 1 318 ? -7.048 -16.926 13.044 1.00 98.19 318 SER A CA 1
ATOM 2396 C C . SER A 1 318 ? -7.957 -16.718 11.836 1.00 98.19 318 SER A C 1
ATOM 2398 O O . SER A 1 318 ? -7.519 -16.850 10.697 1.00 98.19 318 SER A O 1
ATOM 2400 N N . THR A 1 319 ? -9.211 -16.350 12.077 1.00 98.44 319 THR A N 1
ATOM 2401 C CA . THR A 1 319 ? -10.191 -15.964 11.056 1.00 98.44 319 THR A CA 1
ATOM 2402 C C . THR A 1 319 ? -10.867 -14.674 11.491 1.00 98.44 319 THR A C 1
ATOM 2404 O O . THR A 1 319 ? -11.431 -14.621 12.585 1.00 98.44 319 THR A O 1
ATOM 2407 N N . LEU A 1 320 ? -10.813 -13.641 10.655 1.00 98.38 320 LEU A N 1
ATOM 2408 C CA . LEU A 1 320 ? -11.482 -12.359 10.850 1.00 98.38 320 LEU A CA 1
ATOM 2409 C C . LEU A 1 320 ? -12.424 -12.107 9.673 1.00 98.38 320 LEU A C 1
ATOM 2411 O O . LEU A 1 320 ? -11.979 -11.998 8.537 1.00 98.38 320 LEU A O 1
ATOM 2415 N N . THR A 1 321 ? -13.713 -11.969 9.951 1.00 98.38 321 THR A N 1
ATOM 2416 C CA . THR A 1 321 ? -14.731 -11.595 8.971 1.00 98.38 321 THR A CA 1
ATOM 2417 C C . THR A 1 321 ? -15.318 -10.248 9.359 1.00 98.38 321 THR A C 1
ATOM 2419 O O . THR A 1 321 ? -15.769 -10.071 10.490 1.00 98.38 321 THR A O 1
ATOM 2422 N N . ILE A 1 322 ? -15.341 -9.309 8.422 1.00 98.06 322 ILE A N 1
ATOM 2423 C CA . ILE A 1 322 ? -15.968 -7.998 8.564 1.00 98.06 322 ILE A CA 1
ATOM 2424 C C . ILE A 1 322 ? -16.989 -7.865 7.442 1.00 98.06 322 ILE A C 1
ATOM 2426 O O . ILE A 1 322 ? -16.637 -7.978 6.272 1.00 98.06 322 ILE A O 1
ATOM 2430 N N . LYS A 1 323 ? -18.250 -7.615 7.778 1.00 97.94 323 LYS A N 1
ATOM 2431 C CA . LYS A 1 323 ? -19.294 -7.261 6.812 1.00 97.94 323 LYS A CA 1
ATOM 2432 C C . LYS A 1 323 ? -19.770 -5.857 7.111 1.00 97.94 323 LYS A C 1
ATOM 2434 O O . LYS A 1 323 ? -20.004 -5.520 8.267 1.00 97.94 323 LYS A O 1
ATOM 2439 N N . GLN A 1 324 ? -19.948 -5.061 6.070 1.00 95.69 324 GLN A N 1
ATOM 2440 C CA . GLN A 1 324 ? -20.473 -3.711 6.180 1.00 95.69 324 GLN A CA 1
ATOM 2441 C C . GLN A 1 324 ? -21.605 -3.489 5.186 1.00 95.69 324 GLN A C 1
ATOM 2443 O O . GLN A 1 324 ? -21.582 -4.002 4.066 1.00 95.69 324 GLN A O 1
ATOM 2448 N N . LYS A 1 325 ? -22.586 -2.696 5.598 1.00 96.06 325 LYS A N 1
ATOM 2449 C CA . LYS A 1 325 ? -23.626 -2.133 4.740 1.00 96.06 325 LYS A CA 1
ATOM 2450 C C . LYS A 1 325 ? -23.768 -0.664 5.076 1.00 96.06 325 LYS A C 1
ATOM 2452 O O . LYS A 1 325 ? -23.766 -0.312 6.251 1.00 96.06 325 LYS A O 1
ATOM 2457 N N . PHE A 1 326 ? -23.911 0.174 4.066 1.00 89.19 326 PHE A N 1
ATOM 2458 C CA . PHE A 1 326 ? -24.197 1.585 4.251 1.00 89.19 326 PHE A CA 1
ATOM 2459 C C . PHE A 1 326 ? -25.348 2.004 3.347 1.00 89.19 326 PHE A C 1
ATOM 2461 O O . PHE A 1 326 ? -25.497 1.519 2.224 1.00 89.19 326 PHE A O 1
ATOM 2468 N N . ASP A 1 327 ? -26.148 2.923 3.861 1.00 88.69 327 ASP A N 1
ATOM 2469 C CA . ASP A 1 327 ? -27.176 3.638 3.124 1.00 88.69 327 ASP A CA 1
ATOM 2470 C C . ASP A 1 327 ? -27.030 5.104 3.522 1.00 88.69 327 ASP A C 1
ATOM 2472 O O . ASP A 1 327 ? -27.268 5.486 4.668 1.00 88.69 327 ASP A O 1
ATOM 2476 N N . LEU A 1 328 ? -26.533 5.911 2.592 1.00 76.69 328 LEU A N 1
ATOM 2477 C CA . LEU A 1 328 ? -26.270 7.334 2.747 1.00 76.69 328 LEU A CA 1
ATOM 2478 C C . LEU A 1 328 ? -27.220 8.102 1.815 1.00 76.69 328 LEU A C 1
ATOM 2480 O O . LEU A 1 328 ? -26.801 8.532 0.730 1.00 76.69 328 LEU A O 1
ATOM 2484 N N . PRO A 1 329 ? -28.483 8.341 2.228 1.00 70.06 329 PRO A N 1
ATOM 2485 C CA . PRO A 1 329 ? -29.494 8.983 1.387 1.00 70.06 329 PRO A CA 1
ATOM 2486 C C . PRO A 1 329 ? -29.067 10.364 0.881 1.00 70.06 329 PRO A C 1
ATOM 2488 O O . PRO A 1 329 ? -29.384 10.742 -0.245 1.00 70.06 329 PRO A O 1
ATOM 2491 N N . ILE A 1 330 ? -28.290 11.101 1.688 1.00 51.28 330 ILE A N 1
ATOM 2492 C CA . ILE A 1 330 ? -27.835 12.470 1.390 1.00 51.28 330 ILE A CA 1
ATOM 2493 C C . ILE A 1 330 ? -27.019 12.524 0.093 1.00 51.28 330 ILE A C 1
ATOM 2495 O O . ILE A 1 330 ? -27.159 13.469 -0.676 1.00 51.28 330 ILE A O 1
ATOM 2499 N N . ILE A 1 331 ? -26.202 11.507 -0.180 1.00 56.06 331 ILE A N 1
ATOM 2500 C CA . ILE A 1 331 ? -25.384 11.418 -1.402 1.00 56.06 331 ILE A CA 1
ATOM 2501 C C . ILE A 1 331 ? -25.874 10.319 -2.354 1.00 56.06 331 ILE A C 1
ATOM 2503 O O . ILE A 1 331 ? -25.181 9.978 -3.313 1.00 56.06 331 ILE A O 1
ATOM 2507 N N . LYS A 1 332 ? -27.070 9.766 -2.093 1.00 75.19 332 LYS A N 1
ATOM 2508 C CA . LYS A 1 332 ? -27.668 8.642 -2.830 1.00 75.19 332 LYS A CA 1
ATOM 2509 C C . LYS A 1 332 ? -26.673 7.490 -3.013 1.00 75.19 332 LYS A C 1
ATOM 2511 O O . LYS A 1 332 ? -26.532 6.964 -4.118 1.00 75.19 332 LYS A O 1
ATOM 2516 N N . ALA A 1 333 ? -25.939 7.166 -1.947 1.00 79.12 333 ALA A N 1
ATOM 2517 C CA . ALA A 1 333 ? -24.952 6.098 -1.955 1.00 79.12 333 ALA A CA 1
ATOM 2518 C C . ALA A 1 333 ? -25.430 4.936 -1.091 1.00 79.12 333 ALA A C 1
ATOM 2520 O O . ALA A 1 333 ? -25.649 5.100 0.104 1.00 79.12 333 ALA A O 1
ATOM 2521 N N . VAL A 1 334 ? -25.578 3.764 -1.696 1.00 91.81 334 VAL A N 1
ATOM 2522 C CA . VAL A 1 334 ? -26.012 2.542 -1.020 1.00 91.81 334 VAL A CA 1
ATOM 2523 C C . VAL A 1 334 ? -25.103 1.410 -1.445 1.00 91.81 334 VAL A C 1
ATOM 2525 O O . VAL A 1 334 ? -24.784 1.270 -2.621 1.00 91.81 334 VAL A O 1
ATOM 2528 N N . GLY A 1 335 ? -24.665 0.595 -0.502 1.00 94.00 335 GLY A N 1
ATOM 2529 C CA . GLY A 1 335 ? -23.771 -0.496 -0.832 1.00 94.00 335 GLY A CA 1
ATOM 2530 C C . GLY A 1 335 ? -23.370 -1.310 0.373 1.00 94.00 335 GLY A C 1
ATOM 2531 O O . GLY A 1 335 ? -23.822 -1.105 1.502 1.00 94.00 335 GLY A O 1
ATOM 2532 N N . GLY A 1 336 ? -22.499 -2.267 0.119 1.00 95.81 336 GLY A N 1
ATOM 2533 C CA . GLY A 1 336 ? -21.923 -3.089 1.154 1.00 95.81 336 GLY A CA 1
ATOM 2534 C C . GLY A 1 336 ? -20.611 -3.695 0.715 1.00 95.81 336 GLY A C 1
ATOM 2535 O O . GLY A 1 336 ? -20.205 -3.625 -0.443 1.00 95.81 336 GLY A O 1
ATOM 2536 N N . GLY A 1 337 ? -19.943 -4.295 1.681 1.00 96.50 337 GLY A N 1
ATOM 2537 C CA . GLY A 1 337 ? -18.731 -5.041 1.433 1.00 96.50 337 GLY A CA 1
ATOM 2538 C C . GLY A 1 337 ? -18.538 -6.121 2.472 1.00 96.50 337 GLY A C 1
ATOM 2539 O O . GLY A 1 337 ? -19.143 -6.098 3.548 1.00 96.50 337 GLY A O 1
ATOM 2540 N N . ALA A 1 338 ? -17.692 -7.077 2.134 1.00 97.62 338 ALA A N 1
ATOM 2541 C CA . ALA A 1 338 ? -17.268 -8.118 3.046 1.00 97.62 338 ALA A CA 1
ATOM 2542 C C . ALA A 1 338 ? -15.770 -8.338 2.881 1.00 97.62 338 ALA A C 1
ATOM 2544 O O . ALA A 1 338 ? -15.265 -8.345 1.763 1.00 97.62 338 ALA A O 1
ATOM 2545 N N . VAL A 1 339 ? -15.077 -8.510 3.999 1.00 97.69 339 VAL A N 1
ATOM 2546 C CA . VAL A 1 339 ? -13.671 -8.897 4.044 1.00 97.69 339 VAL A CA 1
ATOM 2547 C C . VAL A 1 339 ? -13.551 -10.115 4.944 1.00 97.69 339 VAL A C 1
ATOM 2549 O O . VAL A 1 339 ? -14.047 -10.112 6.069 1.00 97.69 339 VAL A O 1
ATOM 2552 N N . GLU A 1 340 ? -12.890 -11.151 4.454 1.00 98.38 340 GLU A N 1
ATOM 2553 C CA . GLU A 1 340 ? -12.503 -12.327 5.214 1.00 98.38 340 GLU A CA 1
ATOM 2554 C C . GLU A 1 340 ? -10.987 -12.480 5.147 1.00 98.38 340 GLU A C 1
ATOM 2556 O O . GLU A 1 340 ? -10.404 -12.590 4.069 1.00 98.38 340 GLU A O 1
ATOM 2561 N N . HIS A 1 341 ? -10.345 -12.490 6.309 1.00 98.38 341 HIS A N 1
ATOM 2562 C CA . HIS A 1 341 ? -8.931 -12.791 6.456 1.00 98.38 341 HIS A CA 1
ATOM 2563 C C . HIS A 1 341 ? -8.767 -14.089 7.237 1.00 98.38 341 HIS A C 1
ATOM 2565 O O . HIS A 1 341 ? -9.377 -14.265 8.295 1.00 98.38 341 HIS A O 1
ATOM 2571 N N . THR A 1 342 ? -7.936 -14.993 6.729 1.00 98.25 342 THR A N 1
ATOM 2572 C CA . THR A 1 342 ? -7.518 -16.188 7.461 1.00 98.25 342 THR A CA 1
ATOM 2573 C C . THR A 1 342 ? -6.000 -16.241 7.541 1.00 98.25 342 THR A C 1
ATOM 2575 O O . THR A 1 342 ? -5.314 -15.887 6.586 1.00 98.25 342 THR A O 1
ATOM 2578 N N . LEU A 1 343 ? -5.481 -16.658 8.693 1.00 97.88 343 LEU A N 1
ATOM 2579 C CA . LEU A 1 343 ? -4.064 -16.900 8.933 1.00 97.88 343 LEU A CA 1
ATOM 2580 C C . LEU A 1 343 ? -3.925 -18.243 9.638 1.00 97.88 343 LEU A C 1
ATOM 2582 O O . LEU A 1 343 ? -4.515 -18.431 10.701 1.00 97.88 343 LEU A O 1
ATOM 2586 N N . LYS A 1 344 ? -3.131 -19.151 9.083 1.00 96.88 344 LYS A N 1
ATOM 2587 C CA . LYS A 1 344 ? -2.739 -20.410 9.714 1.00 96.88 344 LYS A CA 1
ATOM 2588 C C . LYS A 1 344 ? -1.225 -20.467 9.815 1.00 96.88 344 LYS A C 1
ATOM 2590 O O . LYS A 1 344 ? -0.527 -20.111 8.870 1.00 96.88 344 LYS A O 1
ATOM 2595 N N . VAL A 1 345 ? -0.734 -20.896 10.965 1.00 95.06 345 VAL A N 1
ATOM 2596 C CA . VAL A 1 345 ? 0.685 -21.060 11.257 1.00 95.06 345 VAL A CA 1
ATOM 2597 C C . VAL A 1 345 ? 0.868 -22.413 11.923 1.00 95.06 345 VAL A C 1
ATOM 2599 O O . VAL A 1 345 ? 0.300 -22.634 12.988 1.00 95.06 345 VAL A O 1
ATOM 2602 N N . ASP A 1 346 ? 1.693 -23.274 11.339 1.00 92.06 346 ASP A N 1
ATOM 2603 C CA . ASP A 1 346 ? 2.102 -24.555 11.918 1.00 92.06 346 ASP A CA 1
ATOM 2604 C C . ASP A 1 346 ? 3.629 -24.558 12.067 1.00 92.06 346 ASP A C 1
ATOM 2606 O O . ASP A 1 346 ? 4.358 -24.368 11.095 1.00 92.06 346 ASP A O 1
ATOM 2610 N N . GLY A 1 347 ? 4.135 -24.736 13.287 1.00 84.44 347 GLY A N 1
ATOM 2611 C CA . GLY A 1 347 ? 5.560 -24.656 13.611 1.00 84.44 347 GLY A CA 1
ATOM 2612 C C . GLY A 1 347 ? 6.062 -25.905 14.327 1.00 84.44 347 GLY A C 1
ATOM 2613 O O . GLY A 1 347 ? 5.963 -26.010 15.544 1.00 84.44 347 GLY A O 1
ATOM 2614 N N . VAL A 1 348 ? 6.676 -26.828 13.589 1.00 80.00 348 VAL A N 1
ATOM 2615 C CA . VAL A 1 348 ? 7.376 -28.012 14.115 1.00 80.00 348 VAL A CA 1
ATOM 2616 C C . VAL A 1 348 ? 8.809 -27.958 13.635 1.00 80.00 348 VAL A C 1
ATOM 2618 O O . VAL A 1 348 ? 9.050 -28.369 12.516 1.00 80.00 348 VAL A O 1
ATOM 2621 N N . ALA A 1 349 ? 9.785 -27.513 14.429 1.00 67.62 349 ALA A N 1
ATOM 2622 C CA . ALA A 1 349 ? 11.178 -27.503 13.962 1.00 67.62 349 ALA A CA 1
ATOM 2623 C C . ALA A 1 349 ? 11.588 -28.884 13.381 1.00 67.62 349 ALA A C 1
ATOM 2625 O O . ALA A 1 349 ? 11.416 -29.892 14.072 1.00 67.62 349 ALA A O 1
ATOM 2626 N N . PRO A 1 350 ? 12.103 -28.966 12.133 1.00 75.38 350 PRO A N 1
ATOM 2627 C CA . PRO A 1 350 ? 12.546 -27.879 11.241 1.00 75.38 350 PRO A CA 1
ATOM 2628 C C . PRO A 1 350 ? 11.516 -27.400 10.182 1.00 75.38 350 PRO A C 1
ATOM 2630 O O . PRO A 1 350 ? 11.881 -26.679 9.258 1.00 75.38 350 PRO A O 1
ATOM 2633 N N . TYR A 1 351 ? 10.261 -27.830 10.270 1.00 86.75 351 TYR A N 1
ATOM 2634 C CA . TYR A 1 351 ? 9.116 -27.462 9.436 1.00 86.75 351 TYR A CA 1
ATOM 2635 C C . TYR A 1 351 ? 8.331 -26.248 9.978 1.00 86.75 351 TYR A C 1
ATOM 2637 O O . TYR A 1 351 ? 7.832 -26.262 11.102 1.00 86.75 351 TYR A O 1
ATOM 2645 N N . ILE A 1 352 ? 8.175 -25.203 9.168 1.00 91.56 352 ILE A N 1
ATOM 2646 C CA . ILE A 1 352 ? 7.282 -24.068 9.448 1.00 91.56 352 ILE A CA 1
ATOM 2647 C C . ILE A 1 352 ? 6.378 -23.856 8.233 1.00 91.56 352 ILE A C 1
ATOM 2649 O O . ILE A 1 352 ? 6.873 -23.755 7.112 1.00 91.56 352 ILE A O 1
ATOM 2653 N N . SER A 1 353 ? 5.069 -23.770 8.451 1.00 94.69 353 SER A N 1
ATOM 2654 C CA . SER A 1 353 ? 4.059 -23.459 7.439 1.00 94.69 353 SER A CA 1
ATOM 2655 C C . SER A 1 353 ? 3.297 -22.204 7.844 1.00 94.69 353 SER A C 1
ATOM 2657 O O . SER A 1 353 ? 2.856 -22.097 8.986 1.00 94.69 353 SER A O 1
ATOM 2659 N N . ILE A 1 354 ? 3.148 -21.256 6.924 1.00 96.31 354 ILE A N 1
ATOM 2660 C CA . ILE A 1 354 ? 2.348 -20.044 7.101 1.00 96.31 354 ILE A CA 1
ATOM 2661 C C . ILE A 1 354 ? 1.441 -19.916 5.882 1.00 96.31 354 ILE A C 1
ATOM 2663 O O . ILE A 1 354 ? 1.929 -19.847 4.758 1.00 96.31 354 ILE A O 1
ATOM 2667 N N . GLU A 1 355 ? 0.134 -19.855 6.102 1.00 97.62 355 GLU A N 1
ATOM 2668 C CA . GLU A 1 355 ? -0.874 -19.629 5.066 1.00 97.62 355 GLU A CA 1
ATOM 2669 C C . GLU A 1 355 ? -1.706 -18.406 5.452 1.00 97.62 355 GLU A C 1
ATOM 2671 O O . GLU A 1 355 ? -2.284 -18.364 6.537 1.00 97.62 355 GLU A O 1
ATOM 2676 N N . SER A 1 356 ? -1.778 -17.410 4.575 1.00 98.00 356 SER A N 1
ATOM 2677 C CA . SER A 1 356 ? -2.601 -16.215 4.744 1.00 98.00 356 SER A CA 1
ATOM 2678 C C . SER A 1 356 ? -3.495 -16.042 3.525 1.00 98.00 356 SER A C 1
ATOM 2680 O O . SER A 1 356 ? -3.011 -16.043 2.396 1.00 98.00 356 SER A O 1
ATOM 2682 N N . THR A 1 357 ? -4.793 -15.854 3.744 1.00 98.38 357 THR A N 1
ATOM 2683 C CA . THR A 1 357 ? -5.753 -15.568 2.671 1.00 98.38 357 THR A CA 1
ATOM 2684 C C . THR A 1 357 ? -6.553 -14.321 3.003 1.00 98.38 357 THR A C 1
ATOM 2686 O O . THR A 1 357 ? -7.090 -14.227 4.107 1.00 98.38 357 THR A O 1
ATOM 2689 N N . THR A 1 358 ? -6.699 -13.403 2.054 1.00 98.19 358 THR A N 1
ATOM 2690 C CA . THR A 1 358 ? -7.567 -12.226 2.178 1.00 98.19 358 THR A CA 1
ATOM 2691 C C . THR A 1 358 ? -8.546 -12.207 1.019 1.00 98.19 358 THR A C 1
ATOM 2693 O O . THR A 1 358 ? -8.133 -12.091 -0.132 1.00 98.19 358 THR A O 1
ATOM 2696 N N . LYS A 1 359 ? -9.840 -12.288 1.326 1.00 98.12 359 LYS A N 1
ATOM 2697 C CA . LYS A 1 359 ? -10.923 -12.156 0.354 1.00 98.12 359 LYS A CA 1
ATOM 2698 C C . LYS A 1 359 ? -11.724 -10.908 0.661 1.00 98.12 359 LYS A C 1
ATOM 2700 O O . LYS A 1 359 ? -12.184 -10.747 1.786 1.00 98.12 359 LYS A O 1
ATOM 2705 N N . GLY A 1 360 ? -11.867 -10.022 -0.310 1.00 97.00 360 GLY A N 1
ATOM 2706 C CA . GLY A 1 360 ? -12.606 -8.773 -0.186 1.00 97.00 360 GLY A CA 1
ATOM 2707 C C . GLY A 1 360 ? -13.610 -8.630 -1.316 1.00 97.00 360 GLY A C 1
ATOM 2708 O O . GLY A 1 360 ? -13.317 -9.013 -2.440 1.00 97.00 360 GLY A O 1
ATOM 2709 N N . MET A 1 361 ? -14.774 -8.063 -1.026 1.00 97.12 361 MET A N 1
ATOM 2710 C CA . MET A 1 361 ? -15.744 -7.639 -2.033 1.00 97.12 361 MET A CA 1
ATOM 2711 C C . MET A 1 361 ? -16.359 -6.302 -1.632 1.00 97.12 361 MET A C 1
ATOM 2713 O O . MET A 1 361 ? -16.622 -6.060 -0.448 1.00 97.12 361 MET A O 1
ATOM 2717 N N . ILE A 1 362 ? -16.629 -5.456 -2.617 1.00 94.88 362 ILE A N 1
ATOM 2718 C CA . ILE A 1 362 ? -17.456 -4.261 -2.489 1.00 94.88 362 ILE A CA 1
ATOM 2719 C C . ILE A 1 362 ? -18.444 -4.218 -3.652 1.00 94.88 362 ILE A C 1
ATOM 2721 O O . ILE A 1 362 ? -18.075 -4.442 -4.802 1.00 94.88 362 ILE A O 1
ATOM 2725 N N . ASP A 1 363 ? -19.704 -3.932 -3.344 1.00 96.19 363 ASP A N 1
ATOM 2726 C CA . ASP A 1 363 ? -20.746 -3.682 -4.337 1.00 96.19 363 ASP A CA 1
ATOM 2727 C C . ASP A 1 363 ? -21.610 -2.529 -3.835 1.00 96.19 363 ASP A C 1
ATOM 2729 O O . ASP A 1 363 ? -22.158 -2.566 -2.725 1.00 96.19 363 ASP A O 1
ATOM 2733 N N . GLY A 1 364 ? -21.687 -1.469 -4.627 1.00 93.69 364 GLY A N 1
ATOM 2734 C CA . GLY A 1 364 ? -22.420 -0.277 -4.264 1.00 93.69 364 GLY A CA 1
ATOM 2735 C C . GLY A 1 364 ? -22.808 0.576 -5.457 1.00 93.69 364 GLY A C 1
ATOM 2736 O O . GLY A 1 364 ? -22.273 0.475 -6.562 1.00 93.69 364 GLY A O 1
ATOM 2737 N N . MET A 1 365 ? -23.757 1.456 -5.184 1.00 89.38 365 MET A N 1
ATOM 2738 C CA . MET A 1 365 ? -24.252 2.485 -6.073 1.00 89.38 365 MET A CA 1
ATOM 2739 C C . MET A 1 365 ? -24.017 3.854 -5.433 1.00 89.38 365 MET A C 1
ATOM 2741 O O . MET A 1 365 ? -24.089 3.986 -4.212 1.00 89.38 365 MET A O 1
ATOM 2745 N N . PHE A 1 366 ? -23.753 4.875 -6.242 1.00 80.31 366 PHE A N 1
ATOM 2746 C CA . PHE A 1 366 ? -23.629 6.270 -5.816 1.00 80.31 366 PHE A CA 1
ATOM 2747 C C . PHE A 1 366 ? -24.263 7.197 -6.857 1.00 80.31 366 PHE A C 1
ATOM 2749 O O . PHE A 1 366 ? -24.340 6.841 -8.032 1.00 80.31 366 PHE A O 1
ATOM 2756 N N . LEU A 1 367 ? -24.725 8.386 -6.447 1.00 73.12 367 LEU A N 1
ATOM 2757 C CA . LEU A 1 367 ? -25.330 9.376 -7.355 1.00 73.12 367 LEU A CA 1
ATOM 2758 C C . LEU A 1 367 ? -26.398 8.765 -8.294 1.00 73.12 367 LEU A C 1
ATOM 2760 O O . LEU A 1 367 ? -26.420 9.055 -9.489 1.00 73.12 367 LEU A O 1
ATOM 2764 N N . GLU A 1 368 ? -27.273 7.900 -7.761 1.00 73.38 368 GLU A N 1
ATOM 2765 C CA . GLU A 1 368 ? -28.414 7.263 -8.461 1.00 73.38 368 GLU A CA 1
ATOM 2766 C C . GLU A 1 368 ? -28.090 6.220 -9.547 1.00 73.38 368 GLU A C 1
ATOM 2768 O O . GLU A 1 368 ? -28.852 5.274 -9.720 1.00 73.38 368 GLU A O 1
ATOM 2773 N N . THR A 1 369 ? -26.995 6.377 -10.290 1.00 80.75 369 THR A N 1
ATOM 2774 C CA . THR A 1 369 ? -26.651 5.515 -11.440 1.00 80.75 369 THR A CA 1
ATOM 2775 C C . THR A 1 369 ? -25.199 5.055 -11.448 1.00 80.75 369 THR A C 1
ATOM 2777 O O . THR A 1 369 ? -24.852 4.152 -12.209 1.00 80.75 369 THR A O 1
ATOM 2780 N N . GLY A 1 370 ? -24.343 5.665 -10.623 1.00 83.31 370 GLY A N 1
ATOM 2781 C CA . GLY A 1 370 ? -22.944 5.286 -10.519 1.00 83.31 370 GLY A CA 1
ATOM 2782 C C . GLY A 1 370 ? -22.801 3.924 -9.849 1.00 83.31 370 GLY A C 1
ATOM 2783 O O . GLY A 1 370 ? -23.463 3.670 -8.849 1.00 83.31 370 GLY A O 1
ATOM 2784 N N . ILE A 1 371 ? -21.952 3.054 -10.385 1.00 91.19 371 ILE A N 1
ATOM 2785 C CA . ILE A 1 371 ? -21.690 1.701 -9.883 1.00 91.19 371 ILE A CA 1
ATOM 2786 C C . ILE A 1 371 ? -20.241 1.638 -9.410 1.00 91.19 371 ILE A C 1
ATOM 2788 O O . ILE A 1 371 ? -19.345 2.069 -10.133 1.00 91.19 371 ILE A O 1
ATOM 2792 N N . VAL A 1 372 ? -20.016 1.072 -8.226 1.00 91.81 372 VAL A N 1
ATOM 2793 C CA . VAL A 1 372 ? -18.692 0.705 -7.712 1.00 91.81 372 VAL A CA 1
ATOM 2794 C C . VAL A 1 372 ? -18.722 -0.771 -7.363 1.00 91.81 372 VAL A C 1
ATOM 2796 O O . VAL A 1 372 ? -19.494 -1.195 -6.505 1.00 91.81 372 VAL A O 1
ATOM 2799 N N . LYS A 1 373 ? -17.868 -1.548 -8.020 1.00 95.75 373 LYS A N 1
ATOM 2800 C CA . LYS A 1 373 ? -17.661 -2.962 -7.733 1.00 95.75 373 LYS A CA 1
ATOM 2801 C C . LYS A 1 373 ? -16.185 -3.253 -7.606 1.00 95.75 373 LYS A C 1
ATOM 2803 O O . LYS A 1 373 ? -15.373 -2.670 -8.322 1.00 95.75 373 LYS A O 1
ATOM 2808 N N . GLY A 1 374 ? -15.845 -4.187 -6.742 1.00 96.38 374 GLY A N 1
ATOM 2809 C CA . GLY A 1 374 ? -14.523 -4.771 -6.775 1.00 96.38 374 GLY A CA 1
ATOM 2810 C C . GLY A 1 374 ? -14.418 -6.010 -5.922 1.00 96.38 374 GLY A C 1
ATOM 2811 O O . GLY A 1 374 ? -15.093 -6.113 -4.899 1.00 96.38 374 GLY A O 1
ATOM 2812 N N . ASP A 1 375 ? -13.556 -6.922 -6.345 1.00 97.25 375 ASP A N 1
ATOM 2813 C CA . ASP A 1 375 ? -13.224 -8.128 -5.610 1.00 97.25 375 ASP A CA 1
ATOM 2814 C C . ASP A 1 375 ? -11.699 -8.238 -5.466 1.00 97.25 375 ASP A C 1
ATOM 2816 O O . ASP A 1 375 ? -10.916 -7.751 -6.284 1.00 97.25 375 ASP A O 1
ATOM 2820 N N . LEU A 1 376 ? -11.275 -8.842 -4.362 1.00 97.06 376 LEU A N 1
ATOM 2821 C CA . LEU A 1 376 ? -9.887 -9.117 -4.023 1.00 97.06 376 LEU A CA 1
ATOM 2822 C C . LEU A 1 376 ? -9.810 -10.566 -3.557 1.00 97.06 376 LEU A C 1
ATOM 2824 O O . LEU A 1 376 ? -10.511 -10.944 -2.622 1.00 97.06 376 LEU A O 1
ATOM 2828 N N . ASP A 1 377 ? -8.935 -11.351 -4.165 1.00 97.94 377 ASP A N 1
ATOM 2829 C CA . ASP A 1 377 ? -8.560 -12.684 -3.706 1.00 97.94 377 ASP A CA 1
ATOM 2830 C C . ASP A 1 377 ? -7.035 -12.756 -3.636 1.00 97.94 377 ASP A C 1
ATOM 2832 O O . ASP A 1 377 ? -6.347 -12.785 -4.658 1.00 97.94 377 ASP A O 1
ATOM 2836 N N . ASN A 1 378 ? -6.501 -12.706 -2.420 1.00 97.94 378 ASN A N 1
ATOM 2837 C CA . ASN A 1 378 ? -5.075 -12.785 -2.153 1.00 97.94 378 ASN A CA 1
ATOM 2838 C C . ASN A 1 378 ? -4.769 -14.040 -1.332 1.00 97.94 378 ASN A C 1
ATOM 2840 O O . ASN A 1 378 ? -5.324 -14.234 -0.251 1.00 97.94 378 ASN A O 1
ATOM 2844 N N . GLU A 1 379 ? -3.855 -14.863 -1.830 1.00 98.00 379 GLU A N 1
ATOM 2845 C CA . GLU A 1 379 ? -3.366 -16.079 -1.190 1.00 98.00 379 GLU A CA 1
ATOM 2846 C C . GLU A 1 379 ? -1.841 -15.991 -1.081 1.00 98.00 379 GLU A C 1
ATOM 2848 O O . GLU A 1 379 ? -1.145 -15.840 -2.086 1.00 98.00 379 GLU A O 1
ATOM 2853 N N . ALA A 1 380 ? -1.308 -16.095 0.133 1.00 97.62 380 ALA A N 1
ATOM 2854 C CA . ALA A 1 380 ? 0.123 -16.105 0.401 1.00 97.62 380 ALA A CA 1
ATOM 2855 C C . ALA A 1 380 ? 0.474 -17.318 1.265 1.00 97.62 380 ALA A C 1
ATOM 2857 O O . ALA A 1 380 ? -0.080 -17.499 2.349 1.00 97.62 380 ALA A O 1
ATOM 2858 N N . THR A 1 381 ? 1.403 -18.148 0.800 1.00 97.25 381 THR A N 1
ATOM 2859 C CA . THR A 1 381 ? 1.851 -19.344 1.520 1.00 97.25 381 THR A CA 1
ATOM 2860 C C . THR A 1 381 ? 3.366 -19.385 1.598 1.00 97.25 381 THR A C 1
ATOM 2862 O O . THR A 1 381 ? 4.044 -19.146 0.600 1.00 97.25 381 THR A O 1
ATOM 2865 N N . MET A 1 382 ? 3.901 -19.750 2.755 1.00 95.75 382 MET A N 1
ATOM 2866 C CA . MET A 1 382 ? 5.323 -19.976 2.976 1.00 95.75 382 MET A CA 1
ATOM 2867 C C . MET A 1 382 ? 5.497 -21.316 3.684 1.00 95.75 382 MET A C 1
ATOM 2869 O O . MET A 1 382 ? 4.951 -21.529 4.763 1.00 95.75 382 MET A O 1
ATOM 2873 N N . HIS A 1 383 ? 6.282 -22.210 3.094 1.00 94.19 383 HIS A N 1
ATOM 2874 C CA . HIS A 1 383 ? 6.648 -23.487 3.691 1.00 94.19 383 HIS A CA 1
ATOM 2875 C C . HIS A 1 383 ? 8.165 -23.571 3.782 1.00 94.19 383 HIS A C 1
ATOM 2877 O O . HIS A 1 383 ? 8.862 -23.530 2.771 1.00 94.19 383 HIS A O 1
ATOM 2883 N N . MET A 1 384 ? 8.686 -23.717 4.988 1.00 91.56 384 MET A N 1
ATOM 2884 C CA . MET A 1 384 ? 10.100 -23.932 5.241 1.00 91.56 384 MET A CA 1
ATOM 2885 C C . MET A 1 384 ? 10.286 -25.333 5.810 1.00 91.56 384 MET A C 1
ATOM 2887 O O . MET A 1 384 ? 9.619 -25.720 6.760 1.00 91.56 384 MET A O 1
ATOM 2891 N N . THR A 1 385 ? 11.200 -26.089 5.226 1.00 87.69 385 THR A N 1
ATOM 2892 C CA . THR A 1 385 ? 11.794 -27.307 5.788 1.00 87.69 385 THR A CA 1
ATOM 2893 C C . THR A 1 385 ? 13.280 -27.019 5.982 1.00 87.69 385 THR A C 1
ATOM 2895 O O . THR A 1 385 ? 13.789 -26.101 5.346 1.00 87.69 385 THR A O 1
ATOM 2898 N N . GLY A 1 386 ? 13.993 -27.763 6.832 1.00 80.69 386 GLY A N 1
ATOM 2899 C CA . GLY A 1 386 ? 15.365 -27.414 7.252 1.00 80.69 386 GLY A CA 1
ATOM 2900 C C . GLY A 1 386 ? 16.362 -27.023 6.144 1.00 80.69 386 GLY A C 1
ATOM 2901 O O . GLY A 1 386 ? 17.302 -26.290 6.431 1.00 80.69 386 GLY A O 1
ATOM 2902 N N . GLU A 1 387 ? 16.150 -27.457 4.897 1.00 87.00 387 GLU A N 1
ATOM 2903 C CA . GLU A 1 387 ? 17.006 -27.146 3.742 1.00 87.00 387 GLU A CA 1
ATOM 2904 C C . GLU A 1 387 ? 16.295 -26.404 2.592 1.00 87.00 387 GLU A C 1
ATOM 2906 O O . GLU A 1 387 ? 16.964 -25.948 1.663 1.00 87.00 387 GLU A O 1
ATOM 2911 N N . VAL A 1 388 ? 14.959 -26.286 2.625 1.00 92.44 388 VAL A N 1
ATOM 2912 C CA . VAL A 1 388 ? 14.149 -25.767 1.507 1.00 92.44 388 VAL A CA 1
ATOM 2913 C C . VAL A 1 388 ? 13.116 -24.763 2.003 1.00 92.44 388 VAL A C 1
ATOM 2915 O O . VAL A 1 388 ? 12.296 -25.083 2.864 1.00 92.44 388 VAL A O 1
ATOM 2918 N N . LEU A 1 389 ? 13.101 -23.581 1.397 1.00 93.94 389 LEU A N 1
ATOM 2919 C CA . LEU A 1 389 ? 12.085 -22.549 1.552 1.00 93.94 389 LEU A CA 1
ATOM 2920 C C . LEU A 1 389 ? 11.248 -22.459 0.272 1.00 93.94 389 LEU A C 1
ATOM 2922 O O . LEU A 1 389 ? 11.780 -22.181 -0.797 1.00 93.94 389 LEU A O 1
ATOM 2926 N N . ARG A 1 390 ? 9.934 -22.637 0.383 1.00 95.81 390 ARG A N 1
ATOM 2927 C CA . ARG A 1 390 ? 8.959 -22.378 -0.679 1.00 95.81 390 ARG A CA 1
ATOM 2928 C C . ARG A 1 390 ? 8.083 -21.202 -0.287 1.00 95.81 390 ARG A C 1
ATOM 2930 O O . ARG A 1 390 ? 7.567 -21.173 0.826 1.00 95.81 390 ARG A O 1
ATOM 2937 N N . SER A 1 391 ? 7.904 -20.257 -1.195 1.00 96.69 391 SER A N 1
ATOM 2938 C CA . SER A 1 391 ? 6.994 -19.127 -1.041 1.00 96.69 391 SER A CA 1
ATOM 2939 C C . SER A 1 391 ? 6.127 -19.018 -2.282 1.00 96.69 391 SER A C 1
ATOM 2941 O O . SER A 1 391 ? 6.629 -19.158 -3.394 1.00 96.69 391 SER A O 1
ATOM 2943 N N . LYS A 1 392 ? 4.838 -18.768 -2.094 1.00 97.50 392 LYS A N 1
ATOM 2944 C CA . LYS A 1 392 ? 3.887 -18.536 -3.172 1.00 97.50 392 LYS A CA 1
ATOM 2945 C C . LYS A 1 392 ? 2.978 -17.375 -2.808 1.00 97.50 392 LYS A C 1
ATOM 2947 O O . LYS A 1 392 ? 2.499 -17.299 -1.679 1.00 97.50 392 LYS A O 1
ATOM 2952 N N . LEU A 1 393 ? 2.736 -16.499 -3.771 1.00 97.50 393 LEU A N 1
ATOM 2953 C CA . LEU A 1 393 ? 1.808 -15.382 -3.684 1.00 97.50 393 LEU A CA 1
ATOM 2954 C C . LEU A 1 393 ? 0.926 -15.396 -4.929 1.00 97.50 393 LEU A C 1
ATOM 2956 O O . LEU A 1 393 ? 1.416 -15.494 -6.051 1.00 97.50 393 LEU A O 1
ATOM 2960 N N . LYS A 1 394 ? -0.380 -15.287 -4.728 1.00 97.94 394 LYS A N 1
ATOM 2961 C CA . LYS A 1 394 ? -1.361 -15.124 -5.790 1.00 97.94 394 LYS A CA 1
ATOM 2962 C C . LYS A 1 394 ? -2.291 -13.983 -5.415 1.00 97.94 394 LYS A C 1
ATOM 2964 O O . LYS A 1 394 ? -2.863 -14.001 -4.330 1.00 97.94 394 LYS A O 1
ATOM 2969 N N . THR A 1 395 ? -2.460 -13.023 -6.314 1.00 97.44 395 THR A N 1
ATOM 2970 C CA . THR A 1 395 ? -3.362 -11.884 -6.122 1.00 97.44 395 THR A CA 1
ATOM 2971 C C . THR A 1 395 ? -4.238 -11.734 -7.352 1.00 97.44 395 THR A C 1
ATOM 2973 O O . THR A 1 395 ? -3.738 -11.542 -8.456 1.00 97.44 395 THR A O 1
ATOM 2976 N N . ILE A 1 396 ? -5.550 -11.803 -7.159 1.00 97.69 396 ILE A N 1
ATOM 2977 C CA . ILE A 1 396 ? -6.552 -11.446 -8.157 1.00 97.69 396 ILE A CA 1
ATOM 2978 C C . ILE A 1 396 ? -7.303 -10.237 -7.613 1.00 97.69 396 ILE A C 1
ATOM 2980 O O . ILE A 1 396 ? -7.807 -10.276 -6.494 1.00 97.69 396 ILE A O 1
ATOM 2984 N N . CYS A 1 397 ? -7.346 -9.155 -8.377 1.00 96.12 397 CYS A N 1
ATOM 2985 C CA . CYS A 1 397 ? -8.030 -7.930 -7.993 1.00 96.12 397 CYS A CA 1
ATOM 2986 C C . CYS A 1 397 ? -8.763 -7.363 -9.200 1.00 96.12 397 CYS A C 1
ATOM 2988 O O . CYS A 1 397 ? -8.160 -7.181 -10.255 1.00 96.12 397 CYS A O 1
ATOM 2990 N N . ASN A 1 398 ? -10.041 -7.056 -9.040 1.00 96.38 398 ASN A N 1
ATOM 2991 C CA . ASN A 1 398 ? -10.850 -6.370 -10.035 1.00 96.38 398 ASN A CA 1
ATOM 2992 C C . ASN A 1 398 ? -11.513 -5.162 -9.382 1.00 96.38 398 ASN A C 1
ATOM 2994 O O . ASN A 1 398 ? -12.073 -5.252 -8.295 1.00 96.38 398 ASN A O 1
ATOM 2998 N N . VAL A 1 399 ? -11.473 -4.026 -10.062 1.00 92.75 399 VAL A N 1
ATOM 2999 C CA . VAL A 1 399 ? -12.141 -2.791 -9.666 1.00 92.75 399 VAL A CA 1
ATOM 3000 C C . VAL A 1 399 ? -12.880 -2.259 -10.879 1.00 92.75 399 VAL A C 1
ATOM 3002 O O . VAL A 1 399 ? -12.335 -2.209 -11.978 1.00 92.75 399 VAL A O 1
ATOM 3005 N N . ASN A 1 400 ? -14.131 -1.872 -10.678 1.00 94.69 400 ASN A N 1
ATOM 3006 C CA . ASN A 1 400 ? -14.994 -1.324 -11.704 1.00 94.69 400 ASN A CA 1
ATOM 3007 C C . ASN A 1 400 ? -15.771 -0.139 -11.129 1.00 94.69 400 ASN A C 1
ATOM 3009 O O . ASN A 1 400 ? -16.555 -0.298 -10.191 1.00 94.69 400 ASN A O 1
ATOM 3013 N N . VAL A 1 401 ? -15.548 1.043 -11.693 1.00 90.38 401 VAL A N 1
ATOM 3014 C CA . VAL A 1 401 ? -16.251 2.274 -11.341 1.00 90.38 401 VAL A CA 1
ATOM 3015 C C . VAL A 1 401 ? -16.841 2.879 -12.607 1.00 90.38 401 VAL A C 1
ATOM 3017 O O . VAL A 1 401 ? -16.102 3.289 -13.498 1.00 90.38 401 VAL A O 1
ATOM 3020 N N . ASN A 1 402 ? -18.169 2.972 -12.666 1.00 89.31 402 ASN A N 1
ATOM 3021 C CA . ASN A 1 402 ? -18.894 3.524 -13.813 1.00 89.31 402 ASN A CA 1
ATOM 3022 C C . ASN A 1 402 ? -19.859 4.619 -13.369 1.00 89.31 402 ASN A C 1
ATOM 3024 O O . ASN A 1 402 ? -20.579 4.416 -12.397 1.00 89.31 402 ASN A O 1
ATOM 3028 N N . HIS A 1 403 ? -19.934 5.738 -14.088 1.00 81.62 403 HIS A N 1
ATOM 3029 C CA . HIS A 1 403 ? -20.966 6.764 -13.903 1.00 81.62 403 HIS A CA 1
ATOM 3030 C C . HIS A 1 403 ? -21.090 7.653 -15.152 1.00 81.62 403 HIS A C 1
ATOM 3032 O O . HIS A 1 403 ? -20.159 8.379 -15.490 1.00 81.62 403 HIS A O 1
ATOM 3038 N N . GLY A 1 404 ? -22.238 7.626 -15.838 1.00 79.44 404 GLY A N 1
ATOM 3039 C CA . GLY A 1 404 ? -22.392 8.335 -17.116 1.00 79.44 404 GLY A CA 1
ATOM 3040 C C . GLY A 1 404 ? -21.392 7.826 -18.162 1.00 79.44 404 GLY A C 1
ATOM 3041 O O . GLY A 1 404 ? -21.310 6.621 -18.387 1.00 79.44 404 GLY A O 1
ATOM 3042 N N . ASP A 1 405 ? -20.613 8.735 -18.755 1.00 77.25 405 ASP A N 1
ATOM 3043 C CA . ASP A 1 405 ? -19.546 8.405 -19.715 1.00 77.25 405 ASP A CA 1
ATOM 3044 C C . ASP A 1 405 ? -18.228 7.972 -19.041 1.00 77.25 405 ASP A C 1
ATOM 3046 O O . ASP A 1 405 ? -17.303 7.529 -19.725 1.00 77.25 405 ASP A O 1
ATOM 3050 N N . LEU A 1 406 ? -18.122 8.093 -17.709 1.00 76.56 406 LEU A N 1
ATOM 3051 C CA . LEU A 1 406 ? -16.960 7.636 -16.950 1.00 76.56 406 LEU A CA 1
ATOM 3052 C C . LEU A 1 406 ? -17.023 6.120 -16.774 1.00 76.56 406 LEU A C 1
ATOM 3054 O O . LEU A 1 406 ? -17.951 5.603 -16.150 1.00 76.56 406 LEU A O 1
ATOM 3058 N N . LYS A 1 407 ? -15.989 5.430 -17.249 1.00 89.06 407 LYS A N 1
ATOM 3059 C CA . LYS A 1 407 ? -15.740 4.014 -16.974 1.00 89.06 407 LYS A CA 1
ATOM 3060 C C . LYS A 1 407 ? -14.280 3.826 -16.593 1.00 89.06 407 LYS A C 1
ATOM 3062 O O . LYS A 1 407 ? -13.400 4.210 -17.356 1.00 89.06 407 LYS A O 1
ATOM 3067 N N . VAL A 1 408 ? -14.034 3.243 -15.425 1.00 89.00 408 VAL A N 1
ATOM 3068 C CA . VAL A 1 408 ? -12.702 2.890 -14.926 1.00 89.00 408 VAL A CA 1
ATOM 3069 C C . VAL A 1 408 ? -12.740 1.435 -14.491 1.00 89.00 408 VAL A C 1
ATOM 3071 O O . VAL A 1 408 ? -13.342 1.094 -13.474 1.00 89.00 408 VAL A O 1
ATOM 3074 N N . GLU A 1 409 ? -12.096 0.578 -15.270 1.00 94.44 409 GLU A N 1
ATOM 3075 C CA . GLU A 1 409 ? -11.914 -0.834 -14.962 1.00 94.44 409 GLU A CA 1
ATOM 3076 C C . GLU A 1 409 ? -10.429 -1.138 -14.795 1.00 94.44 409 GLU A C 1
ATOM 3078 O O . GLU A 1 409 ? -9.591 -0.691 -15.579 1.00 94.44 409 GLU A O 1
ATOM 3083 N N . PHE A 1 410 ? -10.109 -1.913 -13.768 1.00 94.25 410 PHE A N 1
ATOM 3084 C CA . PHE A 1 410 ? -8.768 -2.397 -13.494 1.00 94.25 410 PHE A CA 1
ATOM 3085 C C . PHE A 1 410 ? -8.864 -3.849 -13.045 1.00 94.25 410 PHE A C 1
ATOM 3087 O O . PHE A 1 410 ? -9.604 -4.157 -12.118 1.00 94.25 410 PHE A O 1
ATOM 3094 N N . ASP A 1 411 ? -8.147 -4.736 -13.717 1.00 96.19 411 ASP A N 1
ATOM 3095 C CA . ASP A 1 411 ? -8.111 -6.172 -13.455 1.00 96.19 411 ASP A CA 1
ATOM 3096 C C . ASP A 1 411 ? -6.644 -6.592 -13.376 1.00 96.19 411 ASP A C 1
ATOM 3098 O O . ASP A 1 411 ? -5.865 -6.293 -14.281 1.00 96.19 411 ASP A O 1
ATOM 3102 N N . VAL A 1 412 ? -6.243 -7.225 -12.277 1.00 96.69 412 VAL A N 1
ATOM 3103 C CA . VAL A 1 412 ? -4.882 -7.717 -12.050 1.00 96.69 412 VAL A CA 1
ATOM 3104 C C . VAL A 1 412 ? -4.932 -9.163 -11.605 1.00 96.69 412 VAL A C 1
ATOM 3106 O O . VAL A 1 412 ? -5.654 -9.517 -10.677 1.00 96.69 412 VAL A O 1
ATOM 3109 N N . ASN A 1 413 ? -4.098 -9.978 -12.239 1.00 97.56 413 ASN A N 1
ATOM 3110 C CA . ASN A 1 413 ? -3.815 -11.351 -11.867 1.00 97.56 413 ASN A CA 1
ATOM 3111 C C . ASN A 1 413 ? -2.298 -11.529 -11.762 1.00 97.56 413 ASN A C 1
ATOM 3113 O O . ASN A 1 413 ? -1.587 -11.574 -12.769 1.00 97.56 413 ASN A O 1
ATOM 3117 N N . GLU A 1 414 ? -1.813 -11.608 -10.532 1.00 97.19 414 GLU A N 1
ATOM 3118 C CA . GLU A 1 414 ? -0.417 -11.810 -10.175 1.00 97.19 414 GLU A CA 1
ATOM 3119 C C . GLU A 1 414 ? -0.237 -13.208 -9.586 1.00 97.19 414 GLU A C 1
ATOM 3121 O O . GLU A 1 414 ? -1.004 -13.646 -8.729 1.00 97.19 414 GLU A O 1
ATOM 3126 N N . ASN A 1 415 ? 0.808 -13.898 -10.032 1.00 97.31 415 ASN A N 1
ATOM 3127 C CA . ASN A 1 415 ? 1.268 -15.154 -9.464 1.00 97.31 415 ASN A CA 1
ATOM 3128 C C . ASN A 1 415 ? 2.786 -15.088 -9.312 1.00 97.31 415 ASN A C 1
ATOM 3130 O O . ASN A 1 415 ? 3.495 -14.781 -10.270 1.00 97.31 415 ASN A O 1
ATOM 3134 N N . PHE A 1 416 ? 3.276 -15.412 -8.128 1.00 97.31 416 PHE A N 1
ATOM 3135 C CA . PHE A 1 416 ? 4.687 -15.502 -7.798 1.00 97.31 416 PHE A CA 1
ATOM 3136 C C . PHE A 1 416 ? 4.925 -16.816 -7.060 1.00 97.31 416 PHE A C 1
ATOM 3138 O O . PHE A 1 416 ? 4.253 -17.105 -6.073 1.00 97.31 416 PHE A O 1
ATOM 3145 N N . ASP A 1 417 ? 5.892 -17.594 -7.525 1.00 97.38 417 ASP A N 1
ATOM 3146 C CA . ASP A 1 417 ? 6.326 -18.849 -6.926 1.00 97.38 417 ASP A CA 1
ATOM 3147 C C . ASP A 1 417 ? 7.851 -18.802 -6.769 1.00 97.38 417 ASP A C 1
ATOM 3149 O O . ASP A 1 417 ? 8.575 -18.493 -7.714 1.00 97.38 417 ASP A O 1
ATOM 3153 N N . MET A 1 418 ? 8.352 -19.116 -5.578 1.00 96.88 418 MET A N 1
ATOM 3154 C CA . MET A 1 418 ? 9.777 -19.156 -5.263 1.00 96.88 418 MET A CA 1
ATOM 3155 C C . MET A 1 418 ? 10.106 -20.432 -4.496 1.00 96.88 418 MET A C 1
ATOM 3157 O O . MET A 1 418 ? 9.480 -20.741 -3.484 1.00 96.88 418 MET A O 1
ATOM 3161 N N . GLU A 1 419 ? 11.144 -21.132 -4.929 1.00 96.69 419 GLU A N 1
ATOM 3162 C CA . GLU A 1 419 ? 11.797 -22.205 -4.191 1.00 96.69 419 GLU A CA 1
ATOM 3163 C C . GLU A 1 419 ? 13.266 -21.835 -3.976 1.00 96.69 419 GLU A C 1
ATOM 3165 O O . GLU A 1 419 ? 13.982 -21.482 -4.907 1.00 96.69 419 GLU A O 1
ATOM 3170 N N . SER A 1 420 ? 13.729 -21.908 -2.736 1.00 95.00 420 SER A N 1
ATOM 3171 C CA . SER A 1 420 ? 15.098 -21.593 -2.351 1.00 95.00 420 SER A CA 1
ATOM 3172 C C . SER A 1 420 ? 15.673 -22.719 -1.503 1.00 95.00 420 SER A C 1
ATOM 3174 O O . SER A 1 420 ? 15.024 -23.236 -0.597 1.00 95.00 420 SER A O 1
ATOM 3176 N N . THR A 1 421 ? 16.906 -23.096 -1.804 1.00 93.00 421 THR A N 1
ATOM 3177 C CA . THR A 1 421 ? 17.743 -24.035 -1.053 1.00 93.00 421 THR A CA 1
ATOM 3178 C C . THR A 1 421 ? 19.093 -23.373 -0.781 1.00 93.00 421 THR A C 1
ATOM 3180 O O . THR A 1 421 ? 19.395 -22.318 -1.338 1.00 93.00 421 THR A O 1
ATOM 3183 N N . LEU A 1 422 ? 19.972 -24.011 -0.003 1.00 86.88 422 LEU A N 1
ATOM 3184 C CA . LEU A 1 422 ? 21.336 -23.501 0.223 1.00 86.88 422 LEU A CA 1
ATOM 3185 C C . LEU A 1 422 ? 22.164 -23.315 -1.066 1.00 86.88 422 LEU A C 1
ATOM 3187 O O . LEU A 1 422 ? 23.148 -22.579 -1.050 1.00 86.88 422 LEU A O 1
ATOM 3191 N N . SER A 1 423 ? 21.801 -23.987 -2.164 1.00 90.94 423 SER A N 1
ATOM 3192 C CA . SER A 1 423 ? 22.596 -24.019 -3.403 1.00 90.94 423 SER A CA 1
ATOM 3193 C C . SER A 1 423 ? 21.878 -23.486 -4.643 1.00 90.94 423 SER A C 1
ATOM 3195 O O . SER A 1 423 ? 22.521 -23.316 -5.679 1.00 90.94 423 SER A O 1
ATOM 3197 N N . ARG A 1 424 ? 20.569 -23.221 -4.556 1.00 93.75 424 ARG A N 1
ATOM 3198 C CA . ARG A 1 424 ? 19.734 -22.838 -5.699 1.00 93.75 424 ARG A CA 1
ATOM 3199 C C . ARG A 1 424 ? 18.548 -21.988 -5.262 1.00 93.75 424 ARG A C 1
ATOM 3201 O O . ARG A 1 424 ? 17.875 -22.352 -4.303 1.00 93.75 424 ARG A O 1
ATOM 3208 N N . VAL A 1 425 ? 18.265 -20.924 -6.004 1.00 96.00 425 VAL A N 1
ATOM 3209 C CA . VAL A 1 425 ? 17.056 -20.102 -5.906 1.00 96.00 425 VAL A CA 1
ATOM 3210 C C . VAL A 1 425 ? 16.361 -20.133 -7.260 1.00 96.00 425 VAL A C 1
ATOM 3212 O O . VAL A 1 425 ? 16.946 -19.726 -8.259 1.00 96.00 425 VAL A O 1
ATOM 3215 N N . TYR A 1 426 ? 15.127 -20.615 -7.286 1.00 97.06 426 TYR A N 1
ATOM 3216 C CA . TYR A 1 426 ? 14.281 -20.675 -8.465 1.00 97.06 426 TYR A CA 1
ATOM 3217 C C . TYR A 1 426 ? 13.016 -19.855 -8.227 1.00 97.06 426 TYR A C 1
ATOM 3219 O O . TYR A 1 426 ? 12.282 -20.117 -7.276 1.00 97.06 426 TYR A O 1
ATOM 3227 N N . THR A 1 427 ? 12.751 -18.883 -9.091 1.00 97.44 427 THR A N 1
ATOM 3228 C CA . THR A 1 427 ? 11.621 -17.961 -8.964 1.00 97.44 427 THR A CA 1
ATOM 3229 C C . THR A 1 427 ? 10.900 -17.828 -10.295 1.00 97.44 427 THR A C 1
ATOM 3231 O O . THR A 1 427 ? 11.537 -17.652 -11.332 1.00 97.44 427 THR A O 1
ATOM 3234 N N . VAL A 1 428 ? 9.570 -17.857 -10.258 1.00 97.75 428 VAL A N 1
ATOM 3235 C CA . VAL A 1 428 ? 8.684 -17.590 -11.391 1.00 97.75 428 VAL A CA 1
ATOM 3236 C C . VAL A 1 428 ? 7.682 -16.518 -10.980 1.00 97.75 428 VAL A C 1
ATOM 3238 O O . VAL A 1 428 ? 7.054 -16.618 -9.932 1.00 97.75 428 VAL A O 1
ATOM 3241 N N . MET A 1 429 ? 7.512 -15.497 -11.813 1.00 96.94 429 MET A N 1
ATOM 3242 C CA . MET A 1 429 ? 6.549 -14.418 -11.620 1.00 96.94 429 MET A CA 1
ATOM 3243 C C . MET A 1 429 ? 5.771 -14.200 -12.913 1.00 96.94 429 MET A C 1
ATOM 3245 O O . MET A 1 429 ? 6.363 -14.081 -13.983 1.00 96.94 429 MET A O 1
ATOM 3249 N N . ASN A 1 430 ? 4.448 -14.131 -12.814 1.00 97.44 430 ASN A N 1
ATOM 3250 C CA . ASN A 1 430 ? 3.545 -13.840 -13.918 1.00 97.44 430 ASN A CA 1
ATOM 3251 C C . ASN A 1 430 ? 2.526 -12.798 -13.460 1.00 97.44 430 ASN A C 1
ATOM 3253 O O . ASN A 1 430 ? 1.752 -13.061 -12.542 1.00 97.44 430 ASN A O 1
ATOM 3257 N N . ILE A 1 431 ? 2.503 -11.641 -14.113 1.00 96.25 431 ILE A N 1
ATOM 3258 C CA . ILE A 1 431 ? 1.553 -10.560 -13.840 1.00 96.25 431 ILE A CA 1
ATOM 3259 C C . ILE A 1 431 ? 0.803 -10.267 -15.129 1.00 96.25 431 ILE A C 1
ATOM 3261 O O . ILE A 1 431 ? 1.419 -10.064 -16.173 1.00 96.25 431 ILE A O 1
ATOM 3265 N N . ILE A 1 432 ? -0.521 -10.239 -15.064 1.00 97.12 432 ILE A N 1
ATOM 3266 C CA . ILE A 1 432 ? -1.383 -9.757 -16.140 1.00 97.12 432 ILE A CA 1
ATOM 3267 C C . ILE A 1 432 ? -2.246 -8.655 -15.544 1.00 97.12 432 ILE A C 1
ATOM 3269 O O . ILE A 1 432 ? -2.971 -8.897 -14.586 1.00 97.12 432 ILE A O 1
ATOM 3273 N N . SER A 1 433 ? -2.161 -7.455 -16.107 1.00 95.88 433 SER A N 1
ATOM 3274 C CA . SER A 1 433 ? -2.977 -6.308 -15.736 1.00 95.88 433 SER A CA 1
ATOM 3275 C C . SER A 1 433 ? -3.724 -5.806 -16.963 1.00 95.88 433 SER A C 1
ATOM 3277 O O . SER A 1 433 ? -3.116 -5.487 -17.984 1.00 95.88 433 SER A O 1
ATOM 3279 N N . ASN A 1 434 ? -5.046 -5.742 -16.879 1.00 96.62 434 ASN A N 1
ATOM 3280 C CA . ASN A 1 434 ? -5.884 -5.093 -17.873 1.00 96.62 434 ASN A CA 1
ATOM 3281 C C . ASN A 1 434 ? -6.470 -3.831 -17.249 1.00 96.62 434 ASN A C 1
ATOM 3283 O O . ASN A 1 434 ? -6.918 -3.844 -16.104 1.00 96.62 434 ASN A O 1
ATOM 3287 N N . ASN A 1 435 ? -6.488 -2.741 -18.002 1.00 93.00 435 ASN A N 1
ATOM 3288 C CA . ASN A 1 435 ? -7.125 -1.511 -17.562 1.00 93.00 435 ASN A CA 1
ATOM 3289 C C . ASN A 1 435 ? -7.959 -0.921 -18.698 1.00 93.00 435 ASN A C 1
ATOM 3291 O O . ASN A 1 435 ? -7.605 -1.041 -19.868 1.00 93.00 435 ASN A O 1
ATOM 3295 N N . GLU A 1 436 ? -9.082 -0.304 -18.365 1.00 94.19 436 GLU A N 1
ATOM 3296 C CA . GLU A 1 436 ? -9.908 0.421 -19.321 1.00 94.19 436 GLU A CA 1
ATOM 3297 C C . GLU A 1 436 ? -10.365 1.720 -18.675 1.00 94.19 436 GLU A C 1
ATOM 3299 O O . GLU A 1 436 ? -10.949 1.714 -17.593 1.00 94.19 436 GLU A O 1
ATOM 3304 N N . VAL A 1 437 ? -10.075 2.836 -19.333 1.00 86.00 437 VAL A N 1
ATOM 3305 C CA . VAL A 1 437 ? -10.475 4.161 -18.876 1.00 86.00 437 VAL A CA 1
ATOM 3306 C C . VAL A 1 437 ? -11.173 4.868 -20.027 1.00 86.00 437 VAL A C 1
ATOM 3308 O O . VAL A 1 437 ? -10.544 5.193 -21.033 1.00 86.00 437 VAL A O 1
ATOM 3311 N N . ASN A 1 438 ? -12.467 5.127 -19.857 1.00 84.88 438 ASN A N 1
ATOM 3312 C CA . ASN A 1 438 ? -13.259 5.967 -20.747 1.00 84.88 438 ASN A CA 1
ATOM 3313 C C . ASN A 1 438 ? -13.665 7.224 -19.984 1.00 84.88 438 ASN A C 1
ATOM 3315 O O . ASN A 1 438 ? -14.269 7.146 -18.915 1.00 84.88 438 ASN A O 1
ATOM 3319 N N . ILE A 1 439 ? -13.277 8.374 -20.523 1.00 67.94 439 ILE A N 1
ATOM 3320 C CA . ILE A 1 439 ? -13.512 9.701 -19.963 1.00 67.94 439 ILE A CA 1
ATOM 3321 C C . ILE A 1 439 ? -13.871 10.617 -21.135 1.00 67.94 439 ILE A C 1
ATOM 3323 O O . ILE A 1 439 ? -12.990 11.074 -21.866 1.00 67.94 439 ILE A O 1
ATOM 3327 N N . ALA A 1 440 ? -15.164 10.894 -21.318 1.00 70.12 440 ALA A N 1
ATOM 3328 C CA . ALA A 1 440 ? -15.676 11.699 -22.430 1.00 70.12 440 ALA A CA 1
ATOM 3329 C C . ALA A 1 440 ? -15.148 11.201 -23.798 1.00 70.12 440 ALA A C 1
ATOM 3331 O O . ALA A 1 440 ? -15.447 10.084 -24.212 1.00 70.12 440 ALA A O 1
ATOM 3332 N N . THR A 1 441 ? -14.349 12.005 -24.511 1.00 68.31 441 THR A N 1
ATOM 3333 C CA . THR A 1 441 ? -13.758 11.628 -25.810 1.00 68.31 441 THR A CA 1
ATOM 3334 C C . THR A 1 441 ? -12.450 10.842 -25.698 1.00 68.31 441 THR A C 1
ATOM 3336 O O . THR A 1 441 ? -11.930 10.381 -26.714 1.00 68.31 441 THR A O 1
ATOM 3339 N N . PHE A 1 442 ? -11.884 10.720 -24.497 1.00 69.12 442 PHE A N 1
ATOM 3340 C CA . PHE A 1 442 ? -10.672 9.949 -24.254 1.00 69.12 442 PHE A CA 1
ATOM 3341 C C . PHE A 1 442 ? -11.033 8.516 -23.865 1.00 69.12 442 PHE A C 1
ATOM 3343 O O . PHE A 1 442 ? -11.737 8.282 -22.886 1.00 69.12 442 PHE A O 1
ATOM 3350 N N . ASN A 1 443 ? -10.531 7.555 -24.632 1.00 83.12 443 ASN A N 1
ATOM 3351 C CA . ASN A 1 443 ? -10.655 6.129 -24.349 1.00 83.12 443 ASN A CA 1
ATOM 3352 C C . ASN A 1 443 ? -9.257 5.525 -24.375 1.00 83.12 443 ASN A C 1
ATOM 3354 O O . ASN A 1 443 ? -8.488 5.791 -25.304 1.00 83.12 443 ASN A O 1
ATOM 3358 N N . THR A 1 444 ? -8.935 4.717 -23.373 1.00 88.00 444 THR A N 1
ATOM 3359 C CA . THR A 1 444 ? -7.764 3.856 -23.396 1.00 88.00 444 THR A CA 1
ATOM 3360 C C . THR A 1 444 ? -8.081 2.477 -22.845 1.00 88.00 444 THR A C 1
ATOM 3362 O O . THR A 1 444 ? -8.829 2.331 -21.878 1.00 88.00 444 THR A O 1
ATOM 3365 N N . LYS A 1 445 ? -7.477 1.458 -23.459 1.00 93.44 445 LYS A N 1
ATOM 3366 C CA . LYS A 1 445 ? -7.628 0.064 -23.052 1.00 93.44 445 LYS A CA 1
ATOM 3367 C C . LYS A 1 445 ? -6.278 -0.630 -23.000 1.00 93.44 445 LYS A C 1
ATOM 3369 O O . LYS A 1 445 ? -5.769 -1.080 -24.020 1.00 93.44 445 LYS A O 1
ATOM 3374 N N . GLY A 1 446 ? -5.705 -0.710 -21.811 1.00 93.75 446 GLY A N 1
ATOM 3375 C CA . GLY A 1 446 ? -4.407 -1.308 -21.574 1.00 93.75 446 GLY A CA 1
ATOM 3376 C C . GLY A 1 446 ? -4.438 -2.809 -21.333 1.00 93.75 446 GLY A C 1
ATOM 3377 O O . GLY A 1 446 ? -5.340 -3.334 -20.677 1.00 93.75 446 GLY A O 1
ATOM 3378 N N . LYS A 1 447 ? -3.394 -3.485 -21.808 1.00 96.25 447 LYS A N 1
ATOM 3379 C CA . LYS A 1 447 ? -3.032 -4.852 -21.434 1.00 96.25 447 LYS A CA 1
ATOM 3380 C C . LYS A 1 447 ? -1.534 -4.911 -21.181 1.00 96.25 447 LYS A C 1
ATOM 3382 O O . LYS A 1 447 ? -0.743 -4.679 -22.093 1.00 96.25 447 LYS A O 1
ATOM 3387 N N . HIS A 1 448 ? -1.155 -5.202 -19.945 1.00 95.44 448 HIS A N 1
ATOM 3388 C CA . HIS A 1 448 ? 0.229 -5.286 -19.500 1.00 95.44 448 HIS A CA 1
ATOM 3389 C C . HIS A 1 448 ? 0.481 -6.700 -18.991 1.00 95.44 448 HIS A C 1
ATOM 3391 O O . HIS A 1 448 ? -0.254 -7.203 -18.143 1.00 95.44 448 HIS A O 1
ATOM 3397 N N . ALA A 1 449 ? 1.501 -7.355 -19.523 1.00 96.69 449 ALA A N 1
ATOM 3398 C CA . ALA A 1 449 ? 1.908 -8.686 -19.122 1.00 96.69 449 ALA A CA 1
ATOM 3399 C C . ALA A 1 449 ? 3.391 -8.679 -18.757 1.00 96.69 449 ALA A C 1
ATOM 3401 O O . ALA A 1 449 ? 4.223 -8.153 -19.491 1.00 96.69 449 ALA A O 1
ATOM 3402 N N . VAL A 1 450 ? 3.719 -9.285 -17.622 1.00 96.19 450 VAL A N 1
ATOM 3403 C CA . VAL A 1 450 ? 5.095 -9.501 -17.179 1.00 96.19 450 VAL A CA 1
ATOM 3404 C C . VAL A 1 450 ? 5.269 -10.978 -16.899 1.00 96.19 450 VAL A C 1
ATOM 3406 O O . VAL A 1 450 ? 4.454 -11.576 -16.195 1.00 96.19 450 VAL A O 1
ATOM 3409 N N . LYS A 1 451 ? 6.333 -11.566 -17.436 1.00 97.44 451 LYS A N 1
ATOM 3410 C CA . LYS A 1 451 ? 6.755 -12.930 -17.124 1.00 97.44 451 LYS A CA 1
ATOM 3411 C C . LYS A 1 451 ? 8.225 -12.897 -16.761 1.00 97.44 451 LYS A C 1
ATOM 3413 O O . LYS A 1 451 ? 9.027 -12.367 -17.518 1.00 97.44 451 LYS A O 1
ATOM 3418 N N . ALA A 1 452 ? 8.584 -13.457 -15.620 1.00 96.88 452 ALA A N 1
ATOM 3419 C CA . ALA A 1 452 ? 9.970 -13.560 -15.200 1.00 96.88 452 ALA A CA 1
ATOM 3420 C C . ALA A 1 452 ? 10.233 -14.955 -14.648 1.00 96.88 452 ALA A C 1
ATOM 3422 O O . ALA A 1 452 ? 9.483 -15.448 -13.811 1.00 96.88 452 ALA A O 1
ATOM 3423 N N . THR A 1 453 ? 11.306 -15.585 -15.106 1.00 97.69 453 THR A N 1
ATOM 3424 C CA . THR A 1 453 ? 11.859 -16.810 -14.530 1.00 97.69 453 THR A CA 1
ATOM 3425 C C . THR A 1 453 ? 13.316 -16.549 -14.191 1.00 97.69 453 THR A C 1
ATOM 3427 O O . THR A 1 453 ? 14.049 -16.034 -15.030 1.00 97.69 453 THR A O 1
ATOM 3430 N N . VAL A 1 454 ? 13.740 -16.894 -12.979 1.00 97.12 454 VAL A N 1
ATOM 3431 C CA . VAL A 1 454 ? 15.132 -16.783 -12.527 1.00 97.12 454 VAL A CA 1
ATOM 3432 C C . VAL A 1 454 ? 15.526 -18.093 -11.859 1.00 97.12 454 VAL A C 1
ATOM 3434 O O . VAL A 1 454 ? 14.865 -18.531 -10.925 1.00 97.12 454 VAL A O 1
ATOM 3437 N N . ASP A 1 455 ? 16.607 -18.703 -12.326 1.00 97.06 455 ASP A N 1
ATOM 3438 C CA . ASP A 1 455 ? 17.245 -19.887 -11.760 1.00 97.06 455 ASP A CA 1
ATOM 3439 C C . ASP A 1 455 ? 18.706 -19.555 -11.442 1.00 97.06 455 ASP A C 1
ATOM 3441 O O . ASP A 1 455 ? 19.568 -19.485 -12.323 1.00 97.06 455 ASP A O 1
ATOM 3445 N N . LEU A 1 456 ? 18.973 -19.286 -10.169 1.00 95.69 456 LEU A N 1
ATOM 3446 C CA . LEU A 1 456 ? 20.279 -18.901 -9.658 1.00 95.69 456 LEU A CA 1
ATOM 3447 C C . LEU A 1 456 ? 20.866 -20.044 -8.835 1.00 95.69 456 LEU A C 1
ATOM 3449 O O . LEU A 1 456 ? 20.358 -20.374 -7.767 1.00 95.69 456 LEU A O 1
ATOM 3453 N N . ALA A 1 457 ? 22.005 -20.566 -9.270 1.00 94.12 457 ALA A N 1
ATOM 3454 C CA . ALA A 1 457 ? 22.863 -21.444 -8.491 1.00 94.12 457 ALA A CA 1
ATOM 3455 C C . ALA A 1 457 ? 24.188 -20.702 -8.218 1.00 94.12 457 ALA A C 1
ATOM 3457 O O . ALA A 1 457 ? 25.072 -20.734 -9.079 1.00 94.12 457 ALA A O 1
ATOM 3458 N N . PRO A 1 458 ? 24.357 -20.029 -7.054 1.00 85.25 458 PRO A N 1
ATOM 3459 C CA . PRO A 1 458 ? 25.350 -18.962 -6.832 1.00 85.25 458 PRO A CA 1
ATOM 3460 C C . PRO A 1 458 ? 26.807 -19.268 -7.208 1.00 85.25 458 PRO A C 1
ATOM 3462 O O . PRO A 1 458 ? 27.562 -18.356 -7.526 1.00 85.25 458 PRO A O 1
ATOM 3465 N N . VAL A 1 459 ? 27.212 -20.540 -7.168 1.00 84.44 459 VAL A N 1
ATOM 3466 C CA . VAL A 1 459 ? 28.580 -20.986 -7.483 1.00 84.44 459 VAL A CA 1
ATOM 3467 C C . VAL A 1 459 ? 28.739 -21.575 -8.889 1.00 84.44 459 VAL A C 1
ATOM 3469 O O . VAL A 1 459 ? 29.850 -21.938 -9.265 1.00 84.44 459 VAL A O 1
ATOM 3472 N N . SER A 1 460 ? 27.655 -21.718 -9.659 1.00 88.81 460 SER A N 1
ATOM 3473 C CA . SER A 1 460 ? 27.663 -22.491 -10.911 1.00 88.81 460 SER A CA 1
ATOM 3474 C C . SER A 1 460 ? 26.960 -21.827 -12.092 1.00 88.81 460 SER A C 1
ATOM 3476 O O . SER A 1 460 ? 27.527 -21.849 -13.187 1.00 88.81 460 SER A O 1
ATOM 3478 N N . SER A 1 461 ? 25.775 -21.234 -11.904 1.00 93.62 461 SER A N 1
ATOM 3479 C CA . SER A 1 461 ? 24.993 -20.677 -13.012 1.00 93.62 461 SER A CA 1
ATOM 3480 C C . SER A 1 461 ? 23.973 -19.615 -12.594 1.00 93.62 461 SER A C 1
ATOM 3482 O O . SER A 1 461 ? 23.476 -19.613 -11.469 1.00 93.62 461 SER A O 1
ATOM 3484 N N . LEU A 1 462 ? 23.616 -18.748 -13.538 1.00 95.38 462 LEU A N 1
ATOM 3485 C CA . LEU A 1 462 ? 22.464 -17.851 -13.482 1.00 95.38 462 LEU A CA 1
ATOM 3486 C C . LEU A 1 462 ? 21.745 -17.918 -14.829 1.00 95.38 462 LEU A C 1
ATOM 3488 O O . LEU A 1 462 ? 22.294 -17.483 -15.842 1.00 95.38 462 LEU A O 1
ATOM 3492 N N . VAL A 1 463 ? 20.522 -18.440 -14.820 1.00 96.31 463 VAL A N 1
ATOM 3493 C CA . VAL A 1 463 ? 19.615 -18.418 -15.968 1.00 96.31 463 VAL A CA 1
ATOM 3494 C C . VAL A 1 463 ? 18.439 -17.511 -15.630 1.00 96.31 463 VAL A C 1
ATOM 3496 O O . VAL A 1 463 ? 17.813 -17.680 -14.589 1.00 96.31 463 VAL A O 1
ATOM 3499 N N . ALA A 1 464 ? 18.132 -16.539 -16.481 1.00 97.00 464 ALA A N 1
ATOM 3500 C CA . ALA A 1 464 ? 16.957 -15.692 -16.322 1.00 97.00 464 ALA A CA 1
ATOM 3501 C C . ALA A 1 464 ? 16.277 -15.443 -17.672 1.00 97.00 464 ALA A C 1
ATOM 3503 O O . ALA A 1 464 ? 16.957 -15.229 -18.668 1.00 97.00 464 ALA A O 1
ATOM 3504 N N . ASP A 1 465 ? 14.947 -15.449 -17.700 1.00 97.81 465 ASP A N 1
ATOM 3505 C CA . ASP A 1 465 ? 14.124 -15.022 -18.840 1.00 97.81 465 ASP A CA 1
ATOM 3506 C C . ASP A 1 465 ? 13.070 -14.056 -18.301 1.00 97.81 465 ASP A C 1
ATOM 3508 O O . ASP A 1 465 ? 12.227 -14.443 -17.489 1.00 97.81 465 ASP A O 1
ATOM 3512 N N . VAL A 1 466 ? 13.177 -12.786 -18.683 1.00 97.06 466 VAL A N 1
ATOM 3513 C CA . VAL A 1 466 ? 12.301 -11.704 -18.235 1.00 97.06 466 VAL A CA 1
ATOM 3514 C C . VAL A 1 466 ? 11.701 -11.025 -19.456 1.00 97.06 466 VAL A C 1
ATOM 3516 O O . VAL A 1 466 ? 12.425 -10.526 -20.313 1.00 97.06 466 VAL A O 1
ATOM 3519 N N . GLU A 1 467 ? 10.378 -10.983 -19.513 1.00 97.69 467 GLU A N 1
ATOM 3520 C CA . GLU A 1 467 ? 9.579 -10.465 -20.616 1.00 97.69 467 GLU A CA 1
ATOM 3521 C C . GLU A 1 467 ? 8.556 -9.458 -20.077 1.00 97.69 467 GLU A C 1
ATOM 3523 O O . GLU A 1 467 ? 7.781 -9.771 -19.169 1.00 97.69 467 GLU A O 1
ATOM 3528 N N . PHE A 1 468 ? 8.556 -8.255 -20.646 1.00 95.81 468 PHE A N 1
ATOM 3529 C CA . PHE A 1 468 ? 7.587 -7.193 -20.398 1.00 95.81 468 PHE A CA 1
ATOM 3530 C C . PHE A 1 468 ? 6.857 -6.897 -21.709 1.00 95.81 468 PHE A C 1
ATOM 3532 O O . PHE A 1 468 ? 7.489 -6.527 -22.693 1.00 95.81 468 PHE A O 1
ATOM 3539 N N . ASP A 1 469 ? 5.537 -7.044 -21.730 1.00 96.62 469 ASP A N 1
ATOM 3540 C CA . ASP A 1 469 ? 4.684 -6.758 -22.885 1.00 96.62 469 ASP A CA 1
ATOM 3541 C C . ASP A 1 469 ? 3.572 -5.794 -22.458 1.00 96.62 469 ASP A C 1
ATOM 3543 O O . ASP A 1 469 ? 2.618 -6.167 -21.772 1.00 96.62 469 ASP A O 1
ATOM 3547 N N . LEU A 1 470 ? 3.735 -4.522 -22.807 1.00 94.62 470 LEU A N 1
ATOM 3548 C CA . LEU A 1 470 ? 2.833 -3.434 -22.468 1.00 94.62 470 LEU A CA 1
ATOM 3549 C C . LEU A 1 470 ? 2.171 -2.909 -23.737 1.00 94.62 470 LEU A C 1
ATOM 3551 O O . LEU A 1 470 ? 2.837 -2.458 -24.666 1.00 94.62 470 LEU A O 1
ATOM 3555 N N . SER A 1 471 ? 0.844 -2.886 -23.741 1.00 95.38 471 SER A N 1
ATOM 3556 C CA . SER A 1 471 ? 0.032 -2.239 -24.765 1.00 95.38 471 SER A CA 1
ATOM 3557 C C . SER A 1 471 ? -0.961 -1.297 -24.096 1.00 95.38 471 SER A C 1
ATOM 3559 O O . SER A 1 471 ? -1.661 -1.699 -23.170 1.00 95.38 471 SER A O 1
ATOM 3561 N N . GLN A 1 472 ? -1.008 -0.045 -24.543 1.00 91.50 472 GLN A N 1
ATOM 3562 C CA . GLN A 1 472 ? -1.919 0.987 -24.051 1.00 91.50 472 GLN A CA 1
ATOM 3563 C C . GLN A 1 472 ? -2.454 1.823 -25.228 1.00 91.50 472 GLN A C 1
ATOM 3565 O O . GLN A 1 472 ? -2.091 2.991 -25.377 1.00 91.50 472 GLN A O 1
ATOM 3570 N N . PRO A 1 473 ? -3.292 1.246 -26.108 1.00 89.50 473 PRO A N 1
ATOM 3571 C CA . PRO A 1 473 ? -3.992 2.008 -27.133 1.00 89.50 473 PRO A CA 1
ATOM 3572 C C . PRO A 1 473 ? -4.836 3.117 -26.503 1.00 89.50 473 PRO A C 1
ATOM 3574 O O . PRO A 1 473 ? -5.477 2.926 -25.463 1.00 89.50 473 PRO A O 1
ATOM 3577 N N . THR A 1 474 ? -4.825 4.284 -27.141 1.00 81.38 474 THR A N 1
ATOM 3578 C CA . THR A 1 474 ? -5.610 5.456 -26.744 1.00 81.38 474 THR A CA 1
ATOM 3579 C C . THR A 1 474 ? -6.339 6.047 -27.949 1.00 81.38 474 THR A C 1
ATOM 3581 O O . THR A 1 474 ? -5.981 5.788 -29.098 1.00 81.38 474 THR A O 1
ATOM 3584 N N . SER A 1 475 ? -7.299 6.938 -27.708 1.00 75.75 475 SER A N 1
ATOM 3585 C CA . SER A 1 475 ? -7.901 7.771 -28.758 1.00 75.75 475 SER A CA 1
ATOM 3586 C C . SER A 1 475 ? -6.903 8.698 -29.481 1.00 75.75 475 SER A C 1
ATOM 3588 O O . SER A 1 475 ? -7.267 9.288 -30.496 1.00 75.75 475 SER A O 1
ATOM 3590 N N . LEU A 1 476 ? -5.664 8.835 -28.981 1.00 71.19 476 LEU A N 1
ATOM 3591 C CA . LEU A 1 476 ? -4.584 9.645 -29.567 1.00 71.19 476 LEU A CA 1
ATOM 3592 C C . LEU A 1 476 ? -3.545 8.799 -30.337 1.00 71.19 476 LEU A C 1
ATOM 3594 O O . LEU A 1 476 ? -2.574 9.340 -30.870 1.00 71.19 476 LEU A O 1
ATOM 3598 N N . GLY A 1 477 ? -3.736 7.476 -30.384 1.00 75.19 477 GLY A N 1
ATOM 3599 C CA . GLY A 1 477 ? -2.855 6.512 -31.040 1.00 75.19 477 GLY A CA 1
ATOM 3600 C C . GLY A 1 477 ? -2.361 5.404 -30.109 1.00 75.19 477 GLY A C 1
ATOM 3601 O O . GLY A 1 477 ? -2.615 5.410 -28.899 1.00 75.19 477 GLY A O 1
ATOM 3602 N N . ASP A 1 478 ? -1.653 4.444 -30.702 1.00 82.25 478 ASP A N 1
ATOM 3603 C CA . ASP A 1 478 ? -1.173 3.250 -30.013 1.00 82.25 478 ASP A CA 1
ATOM 3604 C C . ASP A 1 478 ? 0.178 3.488 -29.338 1.00 82.25 478 ASP A C 1
ATOM 3606 O O . ASP A 1 478 ? 1.099 4.059 -29.927 1.00 82.25 478 ASP A O 1
ATOM 3610 N N . PHE A 1 479 ? 0.296 3.002 -28.104 1.00 87.44 479 PHE A N 1
ATOM 3611 C CA . PHE A 1 479 ? 1.549 2.944 -27.365 1.00 87.44 479 PHE A CA 1
ATOM 3612 C C . PHE A 1 479 ? 1.824 1.498 -26.960 1.00 87.44 479 PHE A C 1
ATOM 3614 O O . PHE A 1 479 ? 1.015 0.888 -26.258 1.00 87.44 479 PHE A O 1
ATOM 3621 N N . THR A 1 480 ? 2.945 0.936 -27.407 1.00 93.94 480 THR A N 1
ATOM 3622 C CA . THR A 1 480 ? 3.356 -0.421 -27.033 1.00 93.94 480 THR A CA 1
ATOM 3623 C C . THR A 1 480 ? 4.836 -0.476 -26.696 1.00 93.94 480 THR A C 1
ATOM 3625 O O . THR A 1 480 ? 5.650 0.088 -27.428 1.00 93.94 480 THR A O 1
ATOM 3628 N N . ILE A 1 481 ? 5.187 -1.209 -25.648 1.00 92.94 481 ILE A N 1
ATOM 3629 C CA . ILE A 1 481 ? 6.563 -1.525 -25.276 1.00 92.94 481 ILE A CA 1
ATOM 3630 C C . ILE A 1 481 ? 6.650 -3.036 -25.110 1.00 92.94 481 ILE A C 1
ATOM 3632 O O . ILE A 1 481 ? 5.918 -3.613 -24.315 1.00 92.94 481 ILE A O 1
ATOM 3636 N N . TYR A 1 482 ? 7.563 -3.662 -25.839 1.00 96.75 482 TYR A N 1
ATOM 3637 C CA . TYR A 1 482 ? 7.941 -5.049 -25.626 1.00 96.75 482 TYR A CA 1
ATOM 3638 C C . TYR A 1 482 ? 9.418 -5.099 -25.263 1.00 96.75 482 TYR A C 1
ATOM 3640 O O . TYR A 1 482 ? 10.244 -4.637 -26.047 1.00 96.75 482 TYR A O 1
ATOM 3648 N N . GLU A 1 483 ? 9.757 -5.674 -24.116 1.00 96.38 483 GLU A N 1
ATOM 3649 C CA . GLU A 1 483 ? 11.135 -5.899 -23.692 1.00 96.38 483 GLU A CA 1
ATOM 3650 C C . GLU A 1 483 ? 11.343 -7.359 -23.325 1.00 96.38 483 GLU A C 1
ATOM 3652 O O . GLU A 1 483 ? 10.509 -7.976 -22.665 1.00 96.38 483 GLU A O 1
ATOM 3657 N N . LYS A 1 484 ? 12.487 -7.909 -23.720 1.00 97.62 484 LYS A N 1
ATOM 3658 C CA . LYS A 1 484 ? 12.884 -9.259 -23.349 1.00 97.62 484 LYS A CA 1
ATOM 3659 C C . LYS A 1 484 ? 14.363 -9.305 -23.013 1.00 97.62 484 LYS A C 1
ATOM 3661 O O . LYS A 1 484 ? 15.192 -8.868 -23.806 1.00 97.62 484 LYS A O 1
ATOM 3666 N N . THR A 1 485 ? 14.676 -9.863 -21.851 1.00 97.19 485 THR A N 1
ATOM 3667 C CA . THR A 1 485 ? 16.037 -10.122 -21.385 1.00 97.19 485 THR A CA 1
ATOM 3668 C C . THR A 1 485 ? 16.187 -11.607 -21.114 1.00 97.19 485 THR A C 1
ATOM 3670 O O . THR A 1 485 ? 15.449 -12.162 -20.306 1.00 97.19 485 THR A O 1
ATOM 3673 N N . VAL A 1 486 ? 17.164 -12.241 -21.754 1.00 97.12 486 VAL A N 1
ATOM 3674 C CA . VAL A 1 486 ? 17.545 -13.626 -21.476 1.00 97.12 486 VAL A CA 1
ATOM 3675 C C . VAL A 1 486 ? 19.003 -13.645 -21.048 1.00 97.12 486 VAL A C 1
ATOM 3677 O O . VAL A 1 486 ? 19.870 -13.116 -21.739 1.00 97.12 486 VAL A O 1
ATOM 3680 N N . VAL A 1 487 ? 19.265 -14.247 -19.898 1.00 95.94 487 VAL A N 1
ATOM 3681 C CA . VAL A 1 487 ? 20.589 -14.428 -19.310 1.00 95.94 487 VAL A CA 1
ATOM 3682 C C . VAL A 1 487 ? 20.817 -15.925 -19.169 1.00 95.94 487 VAL A C 1
ATOM 3684 O O . VAL A 1 487 ? 19.976 -16.626 -18.621 1.00 95.94 487 VAL A O 1
ATOM 3687 N N . ASP A 1 488 ? 21.946 -16.413 -19.658 1.00 94.88 488 ASP A N 1
ATOM 3688 C CA . ASP A 1 488 ? 22.423 -17.782 -19.488 1.00 94.88 488 ASP A CA 1
ATOM 3689 C C . ASP A 1 488 ? 23.924 -17.708 -19.201 1.00 94.88 488 ASP A C 1
ATOM 3691 O O . ASP A 1 488 ? 24.761 -17.572 -20.098 1.00 94.88 488 ASP A O 1
ATOM 3695 N N . MET A 1 489 ? 24.257 -17.677 -17.915 1.00 92.25 489 MET A N 1
ATOM 3696 C CA . MET A 1 489 ? 25.624 -17.560 -17.431 1.00 92.25 489 MET A CA 1
ATOM 3697 C C . MET A 1 489 ? 26.017 -18.796 -16.637 1.00 92.25 489 MET A C 1
ATOM 3699 O O . MET A 1 489 ? 25.294 -19.261 -15.763 1.00 92.25 489 MET A O 1
ATOM 3703 N N . THR A 1 490 ? 27.224 -19.271 -16.898 1.00 88.81 490 THR A N 1
ATOM 3704 C CA . THR A 1 490 ? 27.946 -20.309 -16.164 1.00 88.81 490 THR A CA 1
ATOM 3705 C C . THR A 1 490 ? 29.370 -19.813 -15.899 1.00 88.81 490 THR A C 1
ATOM 3707 O O . THR A 1 490 ? 29.759 -18.742 -16.368 1.00 88.81 490 THR A O 1
ATOM 3710 N N . LEU A 1 491 ? 30.182 -20.594 -15.182 1.00 80.19 491 LEU A N 1
ATOM 3711 C CA . LEU A 1 491 ? 31.586 -20.249 -14.908 1.00 80.19 491 LEU A CA 1
ATOM 3712 C C . LEU A 1 491 ? 32.421 -19.936 -16.167 1.00 80.19 491 LEU A C 1
ATOM 3714 O O . LEU A 1 491 ? 33.307 -19.089 -16.102 1.00 80.19 491 LEU A O 1
ATOM 3718 N N . PHE A 1 492 ? 32.151 -20.601 -17.295 1.00 80.19 492 PHE A N 1
ATOM 3719 C CA . PHE A 1 492 ? 32.976 -20.494 -18.510 1.00 80.19 492 PHE A CA 1
ATOM 3720 C C . PHE A 1 492 ? 32.244 -19.907 -19.717 1.00 80.19 492 PHE A C 1
ATOM 3722 O O . PHE A 1 492 ? 32.892 -19.490 -20.676 1.00 80.19 492 PHE A O 1
ATOM 3729 N N . ARG A 1 493 ? 30.909 -19.847 -19.662 1.00 84.94 493 ARG A N 1
ATOM 3730 C CA . ARG A 1 493 ? 30.066 -19.346 -20.746 1.00 84.94 493 ARG A CA 1
ATOM 3731 C C . ARG A 1 493 ? 29.114 -18.283 -20.227 1.00 84.94 493 ARG A C 1
ATOM 3733 O O . ARG A 1 493 ? 28.397 -18.543 -19.268 1.00 84.94 493 ARG A O 1
ATOM 3740 N N . GLN A 1 494 ? 29.071 -17.121 -20.867 1.00 87.75 494 GLN A N 1
ATOM 3741 C CA . GLN A 1 494 ? 28.144 -16.040 -20.527 1.00 87.75 494 GLN A CA 1
ATOM 3742 C C . GLN A 1 494 ? 27.388 -15.622 -21.779 1.00 87.75 494 GLN A C 1
ATOM 3744 O O . GLN A 1 494 ? 27.996 -15.144 -22.732 1.00 87.75 494 GLN A O 1
ATOM 3749 N N . LYS A 1 495 ? 26.070 -15.785 -21.785 1.00 93.94 495 LYS A N 1
ATOM 3750 C CA . LYS A 1 495 ? 25.202 -15.336 -22.866 1.00 93.94 495 LYS A CA 1
ATOM 3751 C C . LYS A 1 495 ? 24.133 -14.414 -22.299 1.00 93.94 495 LYS A C 1
ATOM 3753 O O . LYS A 1 495 ? 23.406 -14.793 -21.389 1.00 93.94 495 LYS A O 1
ATOM 3758 N N . ILE A 1 496 ? 24.049 -13.199 -22.822 1.00 94.94 496 ILE A N 1
ATOM 3759 C CA . ILE A 1 496 ? 23.052 -12.204 -22.428 1.00 94.94 496 ILE A CA 1
ATOM 3760 C C . ILE A 1 496 ? 22.444 -11.649 -23.708 1.00 94.94 496 ILE A C 1
ATOM 3762 O O . ILE A 1 496 ? 23.164 -11.127 -24.553 1.00 94.94 496 ILE A O 1
ATOM 3766 N N . SER A 1 497 ? 21.131 -11.750 -23.860 1.00 96.56 497 SER A N 1
ATOM 3767 C CA . SER A 1 497 ? 20.401 -11.100 -24.945 1.00 96.56 497 SER A CA 1
ATOM 3768 C C . SER A 1 497 ? 19.359 -10.153 -24.380 1.00 96.56 497 SER A C 1
ATOM 3770 O O . SER A 1 497 ? 18.590 -10.538 -23.501 1.00 96.56 497 SER A O 1
ATOM 3772 N N . TYR A 1 498 ? 19.307 -8.944 -24.916 1.00 96.94 498 TYR A N 1
ATOM 3773 C CA . TYR A 1 498 ? 18.301 -7.939 -24.620 1.00 96.94 498 TYR A CA 1
ATOM 3774 C C . TYR A 1 498 ? 17.666 -7.481 -25.928 1.00 96.94 498 TYR A C 1
ATOM 3776 O O . TYR A 1 498 ? 18.370 -7.174 -26.887 1.00 96.94 498 TYR A O 1
ATOM 3784 N N . SER A 1 499 ? 16.344 -7.415 -25.976 1.00 96.62 499 SER A N 1
ATOM 3785 C CA . SER A 1 499 ? 15.620 -6.829 -27.099 1.00 96.62 499 SER A CA 1
ATOM 3786 C C . SER A 1 499 ? 14.516 -5.925 -26.586 1.00 96.62 499 SER A C 1
ATOM 3788 O O . SER A 1 499 ? 13.748 -6.353 -25.726 1.00 96.62 499 SER A O 1
ATOM 3790 N N . THR A 1 500 ? 14.395 -4.724 -27.141 1.00 95.12 500 THR A N 1
ATOM 3791 C CA . THR A 1 500 ? 13.275 -3.820 -26.874 1.00 95.12 500 THR A CA 1
ATOM 3792 C C . THR A 1 500 ? 12.676 -3.309 -28.171 1.00 95.12 500 THR A C 1
ATOM 3794 O O . THR A 1 500 ? 13.391 -2.951 -29.108 1.00 95.12 500 THR A O 1
ATOM 3797 N N . LYS A 1 501 ? 11.347 -3.285 -28.226 1.00 95.81 501 LYS A N 1
ATOM 3798 C CA . LYS A 1 501 ? 10.563 -2.698 -29.302 1.00 95.81 501 LYS A CA 1
ATOM 3799 C C . LYS A 1 501 ? 9.565 -1.728 -28.693 1.00 95.81 501 LYS A C 1
ATOM 3801 O O . LYS A 1 501 ? 8.612 -2.139 -28.036 1.00 95.81 501 LYS A O 1
ATOM 3806 N N . MET A 1 502 ? 9.770 -0.446 -28.957 1.00 92.38 502 MET A N 1
ATOM 3807 C CA . MET A 1 502 ? 8.887 0.627 -28.520 1.00 92.38 502 MET A CA 1
ATOM 3808 C C . MET A 1 502 ? 8.173 1.211 -29.733 1.00 92.38 502 MET A C 1
ATOM 3810 O O . MET A 1 502 ? 8.800 1.503 -30.750 1.00 92.38 502 MET A O 1
ATOM 3814 N N . VAL A 1 503 ? 6.860 1.378 -29.635 1.00 90.62 503 VAL A N 1
ATOM 3815 C CA . VAL A 1 503 ? 6.025 2.011 -30.658 1.00 90.62 503 VAL A CA 1
ATOM 3816 C C . VAL A 1 503 ? 5.183 3.069 -29.970 1.00 90.62 503 VAL A C 1
ATOM 3818 O O . VAL A 1 503 ? 4.478 2.785 -29.006 1.00 90.62 503 VAL A O 1
ATOM 3821 N N . SER A 1 504 ? 5.265 4.292 -30.474 1.00 83.38 504 SER A N 1
ATOM 3822 C CA . SER A 1 504 ? 4.422 5.418 -30.087 1.00 83.38 504 SER A CA 1
ATOM 3823 C C . SER A 1 504 ? 3.888 6.110 -31.347 1.00 83.38 504 SER A C 1
ATOM 3825 O O . SER A 1 504 ? 4.418 5.877 -32.440 1.00 83.38 504 SER A O 1
ATOM 3827 N N . PRO A 1 505 ? 2.910 7.025 -31.231 1.00 73.81 505 PRO A N 1
ATOM 3828 C CA . PRO A 1 505 ? 2.365 7.737 -32.389 1.00 73.81 505 PRO A CA 1
ATOM 3829 C C . PRO A 1 505 ? 3.382 8.589 -33.171 1.00 73.81 505 PRO A C 1
ATOM 3831 O O . PRO A 1 505 ? 3.131 8.923 -34.327 1.00 73.81 505 PRO A O 1
ATOM 3834 N N . VAL A 1 506 ? 4.516 8.957 -32.561 1.00 74.44 506 VAL A N 1
ATOM 3835 C CA . VAL A 1 506 ? 5.530 9.856 -33.153 1.00 74.44 506 VAL A CA 1
ATOM 3836 C C . VAL A 1 506 ? 6.881 9.184 -33.404 1.00 74.44 506 VAL A C 1
ATOM 3838 O O . VAL A 1 506 ? 7.729 9.732 -34.109 1.00 74.44 506 VAL A O 1
ATOM 3841 N N . TYR A 1 507 ? 7.116 8.013 -32.817 1.00 79.88 507 TYR A N 1
ATOM 3842 C CA . TYR A 1 507 ? 8.441 7.409 -32.790 1.00 79.88 507 TYR A CA 1
ATOM 3843 C C . TYR A 1 507 ? 8.353 5.907 -32.528 1.00 79.88 507 TYR A C 1
ATOM 3845 O O . TYR A 1 507 ? 7.623 5.475 -31.633 1.00 79.88 507 TYR A O 1
ATOM 3853 N N . SER A 1 508 ? 9.081 5.113 -33.308 1.00 90.31 508 SER A N 1
ATOM 3854 C CA . SER A 1 508 ? 9.232 3.673 -33.101 1.00 90.31 508 SER A CA 1
ATOM 3855 C C . SER A 1 508 ? 10.705 3.299 -33.087 1.00 90.31 508 SER A C 1
ATOM 3857 O O . SER A 1 508 ? 11.440 3.694 -33.989 1.00 90.31 508 SER A O 1
ATOM 3859 N N . THR A 1 509 ? 11.115 2.493 -32.114 1.00 93.12 509 THR A N 1
ATOM 3860 C CA . THR A 1 509 ? 12.508 2.073 -31.929 1.00 93.12 509 THR A CA 1
ATOM 3861 C C . THR A 1 509 ? 12.581 0.582 -31.696 1.00 93.12 509 THR A C 1
ATOM 3863 O O . THR A 1 509 ? 11.744 0.008 -30.999 1.00 93.12 509 THR A O 1
ATOM 3866 N N . ASN A 1 510 ? 13.603 -0.041 -32.266 1.00 95.88 510 ASN A N 1
ATOM 3867 C CA . ASN A 1 510 ? 13.938 -1.431 -32.028 1.00 95.88 510 ASN A CA 1
ATOM 3868 C C . ASN A 1 510 ? 15.425 -1.528 -31.690 1.00 95.88 510 ASN A C 1
ATOM 3870 O O . ASN A 1 510 ? 16.251 -1.102 -32.494 1.00 95.88 510 ASN A O 1
ATOM 3874 N N . ILE A 1 511 ? 15.757 -2.082 -30.526 1.00 95.62 511 ILE A N 1
ATOM 3875 C CA . ILE A 1 511 ? 17.135 -2.316 -30.085 1.00 95.62 511 ILE A CA 1
ATOM 3876 C C . ILE A 1 511 ? 17.290 -3.802 -29.795 1.00 95.62 511 ILE A C 1
ATOM 3878 O O . ILE A 1 511 ? 16.465 -4.392 -29.100 1.00 95.62 511 ILE A O 1
ATOM 3882 N N . VAL A 1 512 ? 18.368 -4.397 -30.299 1.00 96.62 512 VAL A N 1
ATOM 3883 C CA . VAL A 1 512 ? 18.759 -5.779 -30.020 1.00 96.62 512 VAL A CA 1
ATOM 3884 C C . VAL A 1 512 ? 20.225 -5.796 -29.615 1.00 96.62 512 VAL A C 1
ATOM 3886 O O . VAL A 1 512 ? 21.085 -5.306 -30.343 1.00 96.62 512 VAL A O 1
ATOM 3889 N N . VAL A 1 513 ? 20.510 -6.375 -28.456 1.00 95.31 513 VAL A N 1
ATOM 3890 C CA . VAL A 1 513 ? 21.855 -6.555 -27.919 1.00 95.31 513 VAL A CA 1
ATOM 3891 C C . VAL A 1 513 ? 22.055 -8.031 -27.631 1.00 95.31 513 VAL A C 1
ATOM 3893 O O . VAL A 1 513 ? 21.293 -8.620 -26.872 1.00 95.31 513 VAL A O 1
ATOM 3896 N N . GLU A 1 514 ? 23.084 -8.631 -28.211 1.00 95.62 514 GLU A N 1
ATOM 3897 C CA . GLU A 1 514 ? 23.471 -10.013 -27.938 1.00 95.62 514 GLU A CA 1
ATOM 3898 C C . GLU A 1 514 ? 24.938 -10.045 -27.529 1.00 95.62 514 GLU A C 1
ATOM 3900 O O . GLU A 1 514 ? 25.820 -9.685 -28.301 1.00 95.62 514 GLU A O 1
ATOM 3905 N N . MET A 1 515 ? 25.202 -10.486 -26.308 1.00 93.19 515 MET A N 1
ATOM 3906 C CA . MET A 1 515 ? 26.531 -10.710 -25.766 1.00 93.19 515 MET A CA 1
ATOM 3907 C C . MET A 1 515 ? 26.731 -12.211 -25.582 1.00 93.19 515 MET A C 1
ATOM 3909 O O . MET A 1 515 ? 25.938 -12.870 -24.914 1.00 93.19 515 MET A O 1
ATOM 3913 N N . GLU A 1 516 ? 27.798 -12.756 -26.155 1.00 91.56 516 GLU A N 1
ATOM 3914 C CA . GLU A 1 516 ? 28.213 -14.143 -25.962 1.00 91.56 516 GLU A CA 1
ATOM 3915 C C . GLU A 1 516 ? 29.709 -14.189 -25.645 1.00 91.56 516 GLU A C 1
ATOM 3917 O O . GLU A 1 516 ? 30.541 -13.670 -26.387 1.00 91.56 516 GLU A O 1
ATOM 3922 N N . SER A 1 517 ? 30.048 -14.824 -24.532 1.00 84.88 517 SER A N 1
ATOM 3923 C CA . SER A 1 517 ? 31.406 -15.093 -24.089 1.00 84.88 517 SER A CA 1
ATOM 3924 C C . SER A 1 517 ? 31.566 -16.595 -23.920 1.00 84.88 517 SER A C 1
ATOM 3926 O O . SER A 1 517 ? 30.838 -17.207 -23.137 1.00 84.88 517 SER A O 1
ATOM 3928 N N . ASP A 1 518 ? 32.504 -17.178 -24.652 1.00 80.38 518 ASP A N 1
ATOM 3929 C CA . ASP A 1 518 ? 32.963 -18.554 -24.489 1.00 80.38 518 ASP A CA 1
ATOM 3930 C C . ASP A 1 518 ? 34.488 -18.494 -24.463 1.00 80.38 518 ASP A C 1
ATOM 3932 O O . ASP A 1 518 ? 35.117 -18.227 -25.492 1.00 80.38 518 ASP A O 1
ATOM 3936 N N . ALA A 1 519 ? 35.077 -18.590 -23.266 1.00 67.50 519 ALA A N 1
ATOM 3937 C CA . ALA A 1 519 ? 36.492 -18.296 -23.056 1.00 67.50 519 ALA A CA 1
ATOM 3938 C C . ALA A 1 519 ? 37.368 -19.074 -24.062 1.00 67.50 519 ALA A C 1
ATOM 3940 O O . ALA A 1 519 ? 37.256 -20.299 -24.138 1.00 67.50 519 ALA A O 1
ATOM 3941 N N . PRO A 1 520 ? 38.253 -18.406 -24.834 1.00 72.69 520 PRO A N 1
ATOM 3942 C CA . PRO A 1 520 ? 38.759 -17.034 -24.680 1.00 72.69 520 PRO A CA 1
ATOM 3943 C C . PRO A 1 520 ? 38.091 -15.959 -25.572 1.00 72.69 520 PRO A C 1
ATOM 3945 O O . PRO A 1 520 ? 38.666 -14.884 -25.769 1.00 72.69 520 PRO A O 1
ATOM 3948 N N . ILE A 1 521 ? 36.935 -16.244 -26.173 1.00 82.12 521 ILE A N 1
ATOM 3949 C CA . ILE A 1 521 ? 36.268 -15.392 -27.165 1.00 82.12 521 ILE A CA 1
ATOM 3950 C C . ILE A 1 521 ? 35.089 -14.652 -26.529 1.00 82.12 521 ILE A C 1
ATOM 3952 O O . ILE A 1 521 ? 34.227 -15.254 -25.902 1.00 82.12 521 ILE A O 1
ATOM 3956 N N . PHE A 1 522 ? 35.009 -13.348 -26.769 1.00 87.25 522 PHE A N 1
ATOM 3957 C CA . PHE A 1 522 ? 33.906 -12.481 -26.370 1.00 87.25 522 PHE A CA 1
ATOM 3958 C C . PHE A 1 522 ? 33.334 -11.790 -27.608 1.00 87.25 522 PHE A C 1
ATOM 3960 O O . PHE A 1 522 ? 34.089 -11.278 -28.435 1.00 87.25 522 PHE A O 1
ATOM 3967 N N . LYS A 1 523 ? 32.012 -11.791 -27.766 1.00 91.38 523 LYS A N 1
ATOM 3968 C CA . LYS A 1 523 ? 31.281 -11.214 -28.898 1.00 91.38 523 LYS A CA 1
ATOM 3969 C C . LYS A 1 523 ? 30.121 -10.376 -28.382 1.00 91.38 523 LYS A C 1
ATOM 3971 O O . LYS A 1 523 ? 29.401 -10.807 -27.488 1.00 91.38 523 LYS A O 1
ATOM 3976 N N . VAL A 1 524 ? 29.922 -9.211 -28.984 1.00 93.31 524 VAL A N 1
ATOM 3977 C CA . VAL A 1 524 ? 28.777 -8.332 -28.746 1.00 93.31 524 VAL A CA 1
ATOM 3978 C C . VAL A 1 524 ? 28.226 -7.893 -30.092 1.00 93.31 524 VAL A C 1
ATOM 3980 O O . VAL A 1 524 ? 28.952 -7.347 -30.919 1.00 93.31 524 VAL A O 1
ATOM 3983 N N . VAL A 1 525 ? 26.941 -8.127 -30.310 1.00 95.25 525 VAL A N 1
ATOM 3984 C CA . VAL A 1 525 ? 26.168 -7.591 -31.427 1.00 95.25 525 VAL A CA 1
ATOM 3985 C C . VAL A 1 525 ? 25.236 -6.538 -30.851 1.00 95.25 525 VAL A C 1
ATOM 3987 O O . VAL A 1 525 ? 24.517 -6.813 -29.895 1.00 95.25 525 VAL A O 1
ATOM 3990 N N . PHE A 1 526 ? 25.250 -5.338 -31.419 1.00 95.38 526 PHE A N 1
ATOM 3991 C CA . PHE A 1 526 ? 24.329 -4.268 -31.059 1.00 95.38 526 PHE A CA 1
ATOM 3992 C C . PHE A 1 526 ? 23.670 -3.750 -32.330 1.00 95.38 526 PHE A C 1
ATOM 3994 O O . PHE A 1 526 ? 24.353 -3.259 -33.232 1.00 95.38 526 PHE A O 1
ATOM 4001 N N . LYS A 1 527 ? 22.347 -3.873 -32.393 1.00 96.81 527 LYS A N 1
ATOM 4002 C CA . LYS A 1 527 ? 21.513 -3.390 -33.488 1.00 96.81 527 LYS A CA 1
ATOM 4003 C C . LYS A 1 527 ? 20.522 -2.372 -32.950 1.00 96.81 527 LYS A C 1
ATOM 4005 O O . LYS A 1 527 ? 19.912 -2.618 -31.910 1.00 96.81 527 LYS A O 1
ATOM 4010 N N . SER A 1 528 ? 20.338 -1.262 -33.649 1.00 96.00 528 SER A N 1
ATOM 4011 C CA . SER A 1 528 ? 19.351 -0.243 -33.294 1.00 96.00 528 SER A CA 1
ATOM 4012 C C . SER A 1 528 ? 18.732 0.332 -34.553 1.00 96.00 528 SER A C 1
ATOM 4014 O O . SER A 1 528 ? 19.451 0.757 -35.444 1.00 96.00 528 SER A O 1
ATOM 4016 N N . SER A 1 529 ? 17.409 0.393 -34.620 1.00 95.69 529 SER A N 1
ATOM 4017 C CA . SER A 1 529 ? 16.703 1.017 -35.738 1.00 95.69 529 SER A CA 1
ATOM 4018 C C . SER A 1 529 ? 15.563 1.890 -35.241 1.00 95.69 529 SER A C 1
ATOM 4020 O O . SER A 1 529 ? 14.987 1.658 -34.173 1.00 95.69 529 SER A O 1
ATOM 4022 N N . SER A 1 530 ? 15.243 2.909 -36.028 1.00 93.06 530 SER A N 1
ATOM 4023 C CA . SER A 1 530 ? 14.274 3.938 -35.685 1.00 93.06 530 SER A CA 1
ATOM 4024 C C . SER A 1 530 ? 13.417 4.308 -36.892 1.00 93.06 530 SER A C 1
ATOM 4026 O O . SER A 1 530 ? 13.930 4.474 -37.997 1.00 93.06 530 SER A O 1
ATOM 4028 N N . LYS A 1 531 ? 12.109 4.473 -36.670 1.00 89.88 531 LYS A N 1
ATOM 4029 C CA . LYS A 1 531 ? 11.153 5.017 -37.645 1.00 89.88 531 LYS A CA 1
ATOM 4030 C C . LYS A 1 531 ? 10.377 6.171 -37.023 1.00 89.88 531 LYS A C 1
ATOM 4032 O O . LYS A 1 531 ? 9.899 6.056 -35.892 1.00 89.88 531 LYS A O 1
ATOM 4037 N N . SER A 1 532 ? 10.211 7.270 -37.757 1.00 83.12 532 SER A N 1
ATOM 4038 C CA . SER A 1 532 ? 9.519 8.463 -37.262 1.00 83.12 532 SER A CA 1
ATOM 4039 C C . SER A 1 532 ? 8.908 9.272 -38.406 1.00 83.12 532 SER A C 1
ATOM 4041 O O . SER A 1 532 ? 9.525 9.383 -39.460 1.00 83.12 532 SER A O 1
ATOM 4043 N N . PRO A 1 533 ? 7.752 9.938 -38.204 1.00 70.56 533 PRO A N 1
ATOM 4044 C CA . PRO A 1 533 ? 7.284 10.974 -39.124 1.00 70.56 533 PRO A CA 1
ATOM 4045 C C . PRO A 1 533 ? 8.295 12.122 -39.302 1.00 70.56 533 PRO A C 1
ATOM 4047 O O . PRO A 1 533 ? 8.260 12.816 -40.317 1.00 70.56 533 PRO A O 1
ATOM 4050 N N . VAL A 1 534 ? 9.195 12.332 -38.330 1.00 71.12 534 VAL A N 1
ATOM 4051 C CA . VAL A 1 534 ? 10.339 13.240 -38.456 1.00 71.12 534 VAL A CA 1
ATOM 4052 C C . VAL A 1 534 ? 11.494 12.462 -39.084 1.00 71.12 534 VAL A C 1
ATOM 4054 O O . VAL A 1 534 ? 12.278 11.830 -38.384 1.00 71.12 534 VAL A O 1
ATOM 4057 N N . VAL A 1 535 ? 11.594 12.525 -40.413 1.00 75.81 535 VAL A N 1
ATOM 4058 C CA . VAL A 1 535 ? 12.514 11.717 -41.243 1.00 75.81 535 VAL A CA 1
ATOM 4059 C C . VAL A 1 535 ? 13.989 11.810 -40.810 1.00 75.81 535 VAL A C 1
ATOM 4061 O O . VAL A 1 535 ? 14.736 10.855 -40.981 1.00 75.81 535 VAL A O 1
ATOM 4064 N N . LEU A 1 536 ? 14.404 12.923 -40.191 1.00 78.50 536 LEU A N 1
ATOM 4065 C CA . LEU A 1 536 ? 15.751 13.105 -39.621 1.00 78.50 536 LEU A CA 1
ATOM 4066 C C . LEU A 1 536 ? 16.085 12.109 -38.491 1.00 78.50 536 LEU A C 1
ATOM 4068 O O . LEU A 1 536 ? 17.249 11.880 -38.184 1.00 78.50 536 LEU A O 1
ATOM 4072 N N . LEU A 1 537 ? 15.070 11.559 -37.820 1.00 81.81 537 LEU A N 1
ATOM 4073 C CA . LEU A 1 537 ? 15.232 10.616 -36.710 1.00 81.81 537 LEU A CA 1
ATOM 4074 C C . LEU A 1 537 ? 15.230 9.151 -37.175 1.00 81.81 537 LEU A C 1
ATOM 4076 O O . LEU A 1 537 ? 15.305 8.249 -36.336 1.00 81.81 537 LEU A O 1
ATOM 4080 N N . GLU A 1 538 ? 15.094 8.895 -38.478 1.00 90.38 538 GLU A N 1
ATOM 4081 C CA . GLU A 1 538 ? 15.114 7.548 -39.048 1.00 90.38 538 GLU A CA 1
ATOM 4082 C C . GLU A 1 538 ? 16.545 7.071 -39.270 1.00 90.38 538 GLU A C 1
ATOM 4084 O O . GLU A 1 538 ? 17.336 7.746 -39.921 1.00 90.38 538 GLU A O 1
ATOM 4089 N N . TYR A 1 539 ? 16.877 5.892 -38.753 1.00 93.12 539 TYR A N 1
ATOM 4090 C CA . TYR A 1 539 ? 18.181 5.275 -38.976 1.00 93.12 539 TYR A CA 1
ATOM 4091 C C . TYR A 1 539 ? 18.110 3.759 -38.783 1.00 93.12 539 TYR A C 1
ATOM 4093 O O . TYR A 1 539 ? 17.207 3.256 -38.105 1.00 93.12 539 TYR A O 1
ATOM 4101 N N . ASP A 1 540 ? 19.096 3.052 -39.327 1.00 95.81 540 ASP A N 1
ATOM 4102 C CA . ASP A 1 540 ? 19.366 1.642 -39.049 1.00 95.81 540 ASP A CA 1
ATOM 4103 C C . ASP A 1 540 ? 20.855 1.452 -38.731 1.00 95.81 540 ASP A C 1
ATOM 4105 O O . ASP A 1 540 ? 21.718 1.885 -39.487 1.00 95.81 540 ASP A O 1
ATOM 4109 N N . LEU A 1 541 ? 21.173 0.873 -37.578 1.00 95.81 541 LEU A N 1
ATOM 4110 C CA . LEU A 1 541 ? 22.527 0.673 -37.074 1.00 95.81 541 LEU A CA 1
ATOM 4111 C C . LEU A 1 541 ? 22.744 -0.809 -36.794 1.00 95.81 541 LEU A C 1
ATOM 4113 O O . LEU A 1 541 ? 22.120 -1.372 -35.898 1.00 95.81 541 LEU A O 1
ATOM 4117 N N . ASP A 1 542 ? 23.717 -1.394 -37.476 1.00 96.12 542 ASP A N 1
ATOM 4118 C CA . ASP A 1 542 ? 24.215 -2.744 -37.254 1.00 96.12 542 ASP A CA 1
ATOM 4119 C C . ASP A 1 542 ? 25.667 -2.680 -36.778 1.00 96.12 542 ASP A C 1
ATOM 4121 O O . ASP A 1 542 ? 26.563 -2.277 -37.516 1.00 96.12 542 ASP A O 1
ATOM 4125 N N . SER A 1 543 ? 25.944 -3.100 -35.545 1.00 95.25 543 SER A N 1
ATOM 4126 C CA . SER A 1 543 ? 27.301 -3.086 -34.995 1.00 95.25 543 SER A CA 1
ATOM 4127 C C . SER A 1 543 ? 27.692 -4.399 -34.329 1.00 95.25 543 SER A C 1
ATOM 4129 O O . SER A 1 543 ? 26.867 -5.181 -33.853 1.00 95.25 543 SER A O 1
ATOM 4131 N N . TYR A 1 544 ? 28.993 -4.657 -34.347 1.00 92.69 544 TYR A N 1
ATOM 4132 C CA . TYR A 1 544 ? 29.608 -5.906 -33.940 1.00 92.69 544 TYR A CA 1
ATOM 4133 C C . TYR A 1 544 ? 30.964 -5.626 -33.296 1.00 92.69 544 TYR A C 1
ATOM 4135 O O . TYR A 1 544 ? 31.815 -4.952 -33.874 1.00 92.69 544 TYR A O 1
ATOM 4143 N N . LEU A 1 545 ? 31.206 -6.208 -32.130 1.00 92.69 545 LEU A N 1
ATOM 4144 C CA . LEU A 1 545 ? 32.492 -6.224 -31.451 1.00 92.69 545 LEU A CA 1
ATOM 4145 C C . LEU A 1 545 ? 32.851 -7.673 -31.133 1.00 92.69 545 LEU A C 1
ATOM 4147 O O . LEU A 1 545 ? 32.025 -8.431 -30.635 1.00 92.69 545 LEU A O 1
ATOM 4151 N N . SER A 1 546 ? 34.095 -8.064 -31.374 1.00 91.38 546 SER A N 1
ATOM 4152 C CA . SER A 1 546 ? 34.613 -9.339 -30.894 1.00 91.38 546 SER A CA 1
ATOM 4153 C C . SER A 1 546 ? 36.044 -9.234 -30.429 1.00 91.38 546 SER A C 1
ATOM 4155 O O . SER A 1 546 ? 36.867 -8.635 -31.122 1.00 91.38 546 SER A O 1
ATOM 4157 N N . THR A 1 547 ? 36.357 -9.896 -29.325 1.00 88.06 547 THR A N 1
ATOM 4158 C CA . THR A 1 547 ? 37.721 -10.081 -28.847 1.00 88.06 547 THR A CA 1
ATOM 4159 C C . THR A 1 547 ? 38.030 -11.562 -28.688 1.00 88.06 547 THR A C 1
ATOM 4161 O O . THR A 1 547 ? 37.161 -12.334 -28.294 1.00 88.06 547 THR A O 1
ATOM 4164 N N . ALA A 1 548 ? 39.256 -11.971 -28.982 1.00 83.62 548 ALA A N 1
ATOM 4165 C CA . ALA A 1 548 ? 39.728 -13.337 -28.791 1.00 83.62 548 ALA A CA 1
ATOM 4166 C C . ALA A 1 548 ? 41.129 -13.301 -28.181 1.00 83.62 548 ALA A C 1
ATOM 4168 O O . ALA A 1 548 ? 41.972 -12.536 -28.648 1.00 83.62 548 ALA A O 1
ATOM 4169 N N . VAL A 1 549 ? 41.382 -14.111 -27.151 1.00 74.69 549 VAL A N 1
ATOM 4170 C CA . VAL A 1 549 ? 42.739 -14.294 -26.616 1.00 74.69 549 VAL A CA 1
ATOM 4171 C C . VAL A 1 549 ? 43.364 -15.530 -27.253 1.00 74.69 549 VAL A C 1
ATOM 4173 O O . VAL A 1 549 ? 42.940 -16.654 -26.998 1.00 74.69 549 VAL A O 1
ATOM 4176 N N . GLU A 1 550 ? 44.387 -15.321 -28.076 1.00 70.19 550 GLU A N 1
ATOM 4177 C CA . GLU A 1 550 ? 45.187 -16.382 -28.693 1.00 70.19 550 GLU A CA 1
ATOM 4178 C C . GLU A 1 550 ? 46.628 -16.253 -28.183 1.00 70.19 550 GLU A C 1
ATOM 4180 O O . GLU A 1 550 ? 47.214 -15.176 -28.264 1.00 70.19 550 GLU A O 1
ATOM 4185 N N . ASN A 1 551 ? 47.209 -17.332 -27.640 1.00 67.19 551 ASN A N 1
ATOM 4186 C CA . ASN A 1 551 ? 48.585 -17.350 -27.110 1.00 67.19 551 ASN A CA 1
ATOM 4187 C C . ASN A 1 551 ? 48.896 -16.218 -26.101 1.00 67.19 551 ASN A C 1
ATOM 4189 O O . ASN A 1 551 ? 49.933 -15.574 -26.211 1.00 67.19 551 ASN A O 1
ATOM 4193 N N . GLU A 1 552 ? 47.998 -15.961 -25.141 1.00 69.19 552 GLU A N 1
ATOM 4194 C CA . GLU A 1 552 ? 48.105 -14.870 -24.143 1.00 69.19 552 GLU A CA 1
ATOM 4195 C C . GLU A 1 552 ? 48.021 -13.438 -24.717 1.00 69.19 552 GLU A C 1
ATOM 4197 O O . GLU A 1 552 ? 48.310 -12.468 -24.016 1.00 69.19 552 GLU A O 1
ATOM 4202 N N . VAL A 1 553 ? 47.573 -13.271 -25.968 1.00 73.38 553 VAL A N 1
ATOM 4203 C CA . VAL A 1 553 ? 47.472 -11.962 -26.629 1.00 73.38 553 VAL A CA 1
ATOM 4204 C C . VAL A 1 553 ? 46.038 -11.659 -27.083 1.00 73.38 553 VAL A C 1
ATOM 4206 O O . VAL A 1 553 ? 45.382 -12.487 -27.711 1.00 73.38 553 VAL A O 1
ATOM 4209 N N . LEU A 1 554 ? 45.541 -10.460 -26.755 1.00 78.75 554 LEU A N 1
ATOM 4210 C CA . LEU A 1 554 ? 44.162 -10.015 -27.001 1.00 78.75 554 LEU A CA 1
ATOM 4211 C C . LEU A 1 554 ? 43.972 -9.441 -28.414 1.00 78.75 554 LEU A C 1
ATOM 4213 O O . LEU A 1 554 ? 44.294 -8.282 -28.656 1.00 78.75 554 LEU A O 1
ATOM 4217 N N . ASN A 1 555 ? 43.362 -10.194 -29.323 1.00 84.81 555 ASN A N 1
ATOM 4218 C CA . ASN A 1 555 ? 42.912 -9.682 -30.618 1.00 84.81 555 ASN A CA 1
ATOM 4219 C C . ASN A 1 555 ? 41.523 -9.044 -30.478 1.00 84.81 555 ASN A C 1
ATOM 4221 O O . ASN A 1 555 ? 40.652 -9.619 -29.827 1.00 84.81 555 ASN A O 1
ATOM 4225 N N . ALA A 1 556 ? 41.281 -7.893 -31.109 1.00 89.06 556 ALA A N 1
ATOM 4226 C CA . ALA A 1 556 ? 39.990 -7.203 -31.088 1.00 89.06 556 ALA A CA 1
ATOM 4227 C C . ALA A 1 556 ? 39.553 -6.771 -32.495 1.00 89.06 556 ALA A C 1
ATOM 4229 O O . ALA A 1 556 ? 40.349 -6.278 -33.291 1.00 89.06 556 ALA A O 1
ATOM 4230 N N . ARG A 1 557 ? 38.267 -6.930 -32.805 1.00 92.00 557 ARG A N 1
ATOM 4231 C CA . ARG A 1 557 ? 37.638 -6.499 -34.057 1.00 92.00 557 ARG A CA 1
ATOM 4232 C C . ARG A 1 557 ? 36.338 -5.773 -33.744 1.00 92.00 557 ARG A C 1
ATOM 4234 O O . ARG A 1 557 ? 35.480 -6.347 -33.087 1.00 92.00 557 ARG A O 1
ATOM 4241 N N . ALA A 1 558 ? 36.173 -4.569 -34.272 1.00 93.44 558 ALA A N 1
ATOM 4242 C CA . ALA A 1 558 ? 34.943 -3.793 -34.196 1.00 93.44 558 ALA A CA 1
ATOM 4243 C C . ALA A 1 558 ? 34.457 -3.457 -35.611 1.00 93.44 558 ALA A C 1
ATOM 4245 O O . ALA A 1 558 ? 35.259 -3.072 -36.459 1.00 93.44 558 ALA A O 1
ATOM 4246 N N . LYS A 1 559 ? 33.160 -3.609 -35.866 1.00 95.44 559 LYS A N 1
ATOM 4247 C CA . LYS A 1 559 ? 32.487 -3.221 -37.105 1.00 95.44 559 LYS A CA 1
ATOM 4248 C C . LYS A 1 559 ? 31.200 -2.474 -36.784 1.00 95.44 559 LYS A C 1
ATOM 4250 O O . LYS A 1 559 ? 30.520 -2.842 -35.831 1.00 95.44 559 LYS A O 1
ATOM 4255 N N . ALA A 1 560 ? 30.858 -1.467 -37.571 1.00 95.38 560 ALA A N 1
ATOM 4256 C CA . ALA A 1 560 ? 29.569 -0.796 -37.478 1.00 95.38 560 ALA A CA 1
ATOM 4257 C C . ALA A 1 560 ? 29.126 -0.318 -38.860 1.00 95.38 560 ALA A C 1
ATOM 4259 O O . ALA A 1 560 ? 29.933 0.227 -39.604 1.00 95.38 560 ALA A O 1
ATOM 4260 N N . PHE A 1 561 ? 27.854 -0.517 -39.175 1.00 96.69 561 PHE A N 1
ATOM 4261 C CA . PHE A 1 561 ? 27.192 -0.024 -40.367 1.00 96.69 561 PHE A CA 1
ATOM 4262 C C . PHE A 1 561 ? 25.984 0.807 -39.934 1.00 96.69 561 PHE A C 1
ATOM 4264 O O . PHE A 1 561 ? 25.106 0.287 -39.254 1.00 96.69 561 PHE A O 1
ATOM 4271 N N . LEU A 1 562 ? 25.965 2.094 -40.272 1.00 95.69 562 LEU A N 1
ATOM 4272 C CA . LEU A 1 562 ? 24.845 2.999 -40.013 1.00 95.69 562 LEU A CA 1
ATOM 4273 C C . LEU A 1 562 ? 24.255 3.435 -41.348 1.00 95.69 562 LEU A C 1
ATOM 4275 O O . LEU A 1 562 ? 24.975 3.975 -42.182 1.00 95.69 562 LEU A O 1
ATOM 4279 N N . GLU A 1 563 ? 22.955 3.268 -41.521 1.00 95.25 563 GLU A N 1
ATOM 4280 C CA . GLU A 1 563 ? 22.186 3.753 -42.656 1.00 95.25 563 GLU A CA 1
ATOM 4281 C C . GLU A 1 563 ? 21.241 4.867 -42.197 1.00 95.25 563 GLU A C 1
ATOM 4283 O O . GLU A 1 563 ? 20.454 4.709 -41.264 1.00 95.25 563 GLU A O 1
ATOM 4288 N N . HIS A 1 564 ? 21.341 6.017 -42.855 1.00 91.88 564 HIS A N 1
ATOM 4289 C CA . HIS A 1 564 ? 20.449 7.159 -42.715 1.00 91.88 564 HIS A CA 1
ATOM 4290 C C . HIS A 1 564 ? 20.071 7.644 -44.121 1.00 91.88 564 HIS A C 1
ATOM 4292 O O . HIS A 1 564 ? 20.847 7.507 -45.067 1.00 91.88 564 HIS A O 1
ATOM 4298 N N . ASN A 1 565 ? 18.909 8.283 -44.272 1.00 86.31 565 ASN A N 1
ATOM 4299 C CA . ASN A 1 565 ? 18.413 8.745 -45.578 1.00 86.31 565 ASN A CA 1
ATOM 4300 C C . ASN A 1 565 ? 19.383 9.682 -46.336 1.00 86.31 565 ASN A C 1
ATOM 4302 O O . ASN A 1 565 ? 19.304 9.803 -47.556 1.00 86.31 565 ASN A O 1
ATOM 4306 N N . ASP A 1 566 ? 20.285 10.362 -45.624 1.00 88.06 566 ASP A N 1
ATOM 4307 C CA . ASP A 1 566 ? 21.264 11.302 -46.194 1.00 88.06 566 ASP A CA 1
ATOM 4308 C C . ASP A 1 566 ? 22.706 10.767 -46.257 1.00 88.06 566 ASP A C 1
ATOM 4310 O O . ASP A 1 566 ? 23.551 11.387 -46.910 1.00 88.06 566 ASP A O 1
ATOM 4314 N N . PHE A 1 567 ? 23.027 9.664 -45.572 1.00 90.94 567 PHE A N 1
ATOM 4315 C CA . PHE A 1 567 ? 24.374 9.088 -45.561 1.00 90.94 567 PHE A CA 1
ATOM 4316 C C . PHE A 1 567 ? 24.400 7.667 -44.990 1.00 90.94 567 PHE A C 1
ATOM 4318 O O . PHE A 1 567 ? 23.582 7.300 -44.151 1.00 90.94 567 PHE A O 1
ATOM 4325 N N . THR A 1 568 ? 25.411 6.900 -45.379 1.00 95.38 568 THR A N 1
ATOM 4326 C CA . THR A 1 568 ? 25.768 5.627 -44.754 1.00 95.38 568 THR A CA 1
ATOM 4327 C C . THR A 1 568 ? 27.172 5.706 -44.170 1.00 95.38 568 THR A C 1
ATOM 4329 O O . THR A 1 568 ? 28.042 6.356 -44.752 1.00 95.38 568 THR A O 1
ATOM 4332 N N . ILE A 1 569 ? 27.413 5.033 -43.047 1.00 95.00 569 ILE A N 1
ATOM 4333 C CA . ILE A 1 569 ? 28.734 4.895 -42.426 1.00 95.00 569 ILE A CA 1
ATOM 4334 C C . ILE A 1 569 ? 29.096 3.412 -42.373 1.00 95.00 569 ILE A C 1
ATOM 4336 O O . ILE A 1 569 ? 28.348 2.643 -41.783 1.00 95.00 569 ILE A O 1
ATOM 4340 N N . ASP A 1 570 ? 30.244 3.023 -42.925 1.00 95.69 570 ASP A N 1
ATOM 4341 C CA . ASP A 1 570 ? 30.857 1.699 -42.765 1.00 95.69 570 ASP A CA 1
ATOM 4342 C C . ASP A 1 570 ? 32.181 1.841 -41.999 1.00 95.69 570 ASP A C 1
ATOM 4344 O O . ASP A 1 570 ? 33.137 2.475 -42.447 1.00 95.69 570 ASP A O 1
ATOM 4348 N N . PHE A 1 571 ? 32.226 1.279 -40.797 1.00 95.00 571 PHE A N 1
ATOM 4349 C CA . PHE A 1 571 ? 33.371 1.295 -39.901 1.00 95.00 571 PHE A CA 1
ATOM 4350 C C . PHE A 1 571 ? 33.886 -0.122 -39.670 1.00 95.00 571 PHE A C 1
ATOM 4352 O O . PHE A 1 571 ? 33.131 -1.033 -39.332 1.00 95.00 571 PHE A O 1
ATOM 4359 N N . ASN A 1 572 ? 35.204 -0.297 -39.747 1.00 95.31 572 ASN A N 1
ATOM 4360 C CA . ASN A 1 572 ? 35.881 -1.551 -39.448 1.00 95.31 572 ASN A CA 1
ATOM 4361 C C . ASN A 1 572 ? 37.252 -1.290 -38.810 1.00 95.31 572 ASN A C 1
ATOM 4363 O O . ASN A 1 572 ? 38.130 -0.705 -39.435 1.00 95.31 572 ASN A O 1
ATOM 4367 N N . SER A 1 573 ? 37.464 -1.777 -37.590 1.00 93.62 573 SER A N 1
ATOM 4368 C CA . SER A 1 573 ? 38.718 -1.674 -36.842 1.00 93.62 573 SER A CA 1
ATOM 4369 C C . SER A 1 573 ? 39.181 -3.061 -36.404 1.00 93.62 573 SER A C 1
ATOM 4371 O O . SER A 1 573 ? 38.402 -3.841 -35.860 1.00 93.62 573 SER A O 1
ATOM 4373 N N . ILE A 1 574 ? 40.449 -3.387 -36.645 1.00 91.38 574 ILE A N 1
ATOM 4374 C CA . ILE A 1 574 ? 41.068 -4.671 -36.302 1.00 91.38 574 ILE A CA 1
ATOM 4375 C C . ILE A 1 574 ? 42.383 -4.386 -35.586 1.00 91.38 574 ILE A C 1
ATOM 4377 O O . ILE A 1 574 ? 43.299 -3.822 -36.179 1.00 91.38 574 ILE A O 1
ATOM 4381 N N . PHE A 1 575 ? 42.478 -4.797 -34.329 1.00 88.19 575 PHE A N 1
ATOM 4382 C CA . PHE A 1 575 ? 43.654 -4.678 -33.480 1.00 88.19 575 PHE A CA 1
ATOM 4383 C C . PHE A 1 575 ? 44.209 -6.071 -33.177 1.00 88.19 575 PHE A C 1
ATOM 4385 O O . PHE A 1 575 ? 43.506 -6.921 -32.630 1.00 88.19 575 PHE A O 1
ATOM 4392 N N . THR A 1 576 ? 45.467 -6.300 -33.545 1.00 84.38 576 THR A N 1
ATOM 4393 C CA . THR A 1 576 ? 46.156 -7.590 -33.422 1.00 84.38 576 THR A CA 1
ATOM 4394 C C . THR A 1 576 ? 47.493 -7.346 -32.719 1.00 84.38 576 THR A C 1
ATOM 4396 O O . THR A 1 576 ? 48.465 -6.971 -33.366 1.00 84.38 576 THR A O 1
ATOM 4399 N N . PRO A 1 577 ? 47.590 -7.486 -31.390 1.00 75.75 577 PRO A N 1
ATOM 4400 C CA . PRO A 1 577 ? 48.848 -7.259 -30.682 1.00 75.75 577 PRO A CA 1
ATOM 4401 C C . PRO A 1 577 ? 49.865 -8.395 -30.864 1.00 75.75 577 PRO A C 1
ATOM 4403 O O . PRO A 1 577 ? 51.054 -8.175 -30.637 1.00 75.75 577 PRO A O 1
ATOM 4406 N N . SER A 1 578 ? 49.432 -9.593 -31.278 1.00 71.44 578 SER A N 1
ATOM 4407 C CA . SER A 1 578 ? 50.316 -10.754 -31.488 1.00 71.44 578 SER A CA 1
ATOM 4408 C C . SER A 1 578 ? 51.279 -10.518 -32.655 1.00 71.44 578 SER A C 1
ATOM 4410 O O . SER A 1 578 ? 52.469 -10.824 -32.563 1.00 71.44 578 SER A O 1
ATOM 4412 N N . ASP A 1 579 ? 50.783 -9.859 -33.699 1.00 77.50 579 ASP A N 1
ATOM 4413 C CA . ASP A 1 579 ? 51.556 -9.185 -34.737 1.00 77.50 579 ASP A CA 1
ATOM 4414 C C . ASP A 1 579 ? 51.220 -7.685 -34.687 1.00 77.50 579 ASP A C 1
ATOM 4416 O O . ASP A 1 579 ? 50.294 -7.292 -35.396 1.00 77.50 579 ASP A O 1
ATOM 4420 N N . PRO A 1 580 ? 51.901 -6.881 -33.829 1.00 78.19 580 PRO A N 1
ATOM 4421 C CA . PRO A 1 580 ? 51.542 -5.520 -33.423 1.00 78.19 580 PRO A CA 1
ATOM 4422 C C . PRO A 1 580 ? 51.064 -4.661 -34.581 1.00 78.19 580 PRO A C 1
ATOM 4424 O O . PRO A 1 580 ? 51.846 -3.975 -35.246 1.00 78.19 580 PRO A O 1
ATOM 4427 N N . SER A 1 581 ? 49.762 -4.734 -34.820 1.00 87.44 581 SER A N 1
ATOM 4428 C CA . SER A 1 581 ? 49.119 -4.108 -35.950 1.00 87.44 581 SER A CA 1
ATOM 4429 C C . SER A 1 581 ? 47.723 -3.647 -35.585 1.00 87.44 581 SER A C 1
ATOM 4431 O O . SER A 1 581 ? 47.005 -4.256 -34.790 1.00 87.44 581 SER A O 1
ATOM 4433 N N . HIS A 1 582 ? 47.343 -2.526 -36.174 1.00 91.56 582 HIS A N 1
ATOM 4434 C CA . HIS A 1 582 ? 46.025 -1.944 -36.018 1.00 91.56 582 HIS A CA 1
ATOM 4435 C C . HIS A 1 582 ? 45.599 -1.390 -37.361 1.00 91.56 582 HIS A C 1
ATOM 4437 O O . HIS A 1 582 ? 46.274 -0.514 -37.888 1.00 91.56 582 HIS A O 1
ATOM 4443 N N . THR A 1 583 ? 44.502 -1.891 -37.919 1.00 93.50 583 THR A N 1
ATOM 4444 C CA . THR A 1 583 ? 43.890 -1.333 -39.127 1.00 93.50 583 THR A CA 1
ATOM 4445 C C . THR A 1 583 ? 42.533 -0.739 -38.799 1.00 93.50 583 THR A C 1
ATOM 4447 O O . THR A 1 583 ? 41.742 -1.400 -38.132 1.00 93.50 583 THR A O 1
ATOM 4450 N N . LEU A 1 584 ? 42.239 0.456 -39.298 1.00 93.94 584 LEU A N 1
ATOM 4451 C CA . LEU A 1 584 ? 40.941 1.110 -39.182 1.00 93.94 584 LEU A CA 1
ATOM 4452 C C . LEU A 1 584 ? 40.530 1.649 -40.553 1.00 93.94 584 LEU A C 1
ATOM 4454 O O . LEU A 1 584 ? 41.261 2.419 -41.172 1.00 93.94 584 LEU A O 1
ATOM 4458 N N . ASN A 1 585 ? 39.347 1.248 -41.000 1.00 94.88 585 ASN A N 1
ATOM 4459 C CA . ASN A 1 585 ? 38.667 1.765 -42.175 1.00 94.88 585 ASN A CA 1
ATOM 4460 C C . ASN A 1 585 ? 37.373 2.432 -41.710 1.00 94.88 585 ASN A C 1
ATOM 4462 O O . ASN A 1 585 ? 36.646 1.861 -40.897 1.00 94.88 585 ASN A O 1
ATOM 4466 N N . PHE A 1 586 ? 37.107 3.634 -42.200 1.00 94.94 586 PHE A N 1
ATOM 4467 C CA . PHE A 1 586 ? 35.894 4.380 -41.904 1.00 94.94 586 PHE A CA 1
ATOM 4468 C C . PHE A 1 586 ? 35.446 5.090 -43.178 1.00 94.94 586 PHE A C 1
ATOM 4470 O O . PHE A 1 586 ? 36.165 5.955 -43.678 1.00 94.94 586 PHE A O 1
ATOM 4477 N N . ASP A 1 587 ? 34.300 4.683 -43.706 1.00 94.25 587 ASP A N 1
ATOM 4478 C CA . ASP A 1 587 ? 33.731 5.153 -44.963 1.00 94.25 587 ASP A CA 1
ATOM 4479 C C . ASP A 1 587 ? 32.390 5.819 -44.702 1.00 94.25 587 ASP A C 1
ATOM 4481 O O . ASP A 1 587 ? 31.474 5.196 -44.179 1.00 94.25 587 ASP A O 1
ATOM 4485 N N . ILE A 1 588 ? 32.266 7.084 -45.085 1.00 93.44 588 ILE A N 1
ATOM 4486 C CA . ILE A 1 588 ? 30.990 7.778 -45.199 1.00 93.44 588 ILE A CA 1
ATOM 4487 C C . ILE A 1 588 ? 30.659 7.828 -46.684 1.00 93.44 588 ILE A C 1
ATOM 4489 O O . ILE A 1 588 ? 31.445 8.364 -47.460 1.00 93.44 588 ILE A O 1
ATOM 4493 N N . THR A 1 589 ? 29.505 7.299 -47.076 1.00 92.62 589 THR A N 1
ATOM 4494 C CA . THR A 1 589 ? 28.931 7.522 -48.411 1.00 92.62 589 THR A CA 1
ATOM 4495 C C . THR A 1 589 ? 27.727 8.428 -48.243 1.00 92.62 589 THR A C 1
ATOM 4497 O O . THR A 1 589 ? 26.851 8.131 -47.435 1.00 92.62 589 THR A O 1
ATOM 4500 N N . SER A 1 590 ? 27.671 9.556 -48.947 1.00 89.44 590 SER A N 1
ATOM 4501 C CA . SER A 1 590 ? 26.588 10.520 -48.744 1.00 89.44 590 SER A CA 1
ATOM 4502 C C . SER A 1 590 ? 26.118 11.136 -50.058 1.00 89.44 590 SER A C 1
ATOM 4504 O O . SER A 1 590 ? 26.868 11.906 -50.658 1.00 89.44 590 SER A O 1
ATOM 4506 N N . PRO A 1 591 ? 24.863 10.878 -50.487 1.00 83.12 591 PRO A N 1
ATOM 4507 C CA . PRO A 1 591 ? 24.275 11.587 -51.623 1.00 83.12 591 PRO A CA 1
ATOM 4508 C C . PRO A 1 591 ? 24.004 13.067 -51.316 1.00 83.12 591 PRO A C 1
ATOM 4510 O O . PRO A 1 591 ? 23.902 13.871 -52.240 1.00 83.12 591 PRO A O 1
ATOM 4513 N N . THR A 1 592 ? 23.867 13.423 -50.034 1.00 80.38 592 THR A N 1
ATOM 4514 C CA . THR A 1 592 ? 23.559 14.788 -49.595 1.00 80.38 592 THR A CA 1
ATOM 4515 C C . THR A 1 592 ? 24.816 15.622 -49.375 1.00 80.38 592 THR A C 1
ATOM 4517 O O . THR A 1 592 ? 24.807 16.795 -49.722 1.00 80.38 592 THR A O 1
ATOM 4520 N N . PHE A 1 593 ? 25.884 15.046 -48.819 1.00 81.12 593 PHE A N 1
ATOM 4521 C CA . PHE A 1 593 ? 27.142 15.732 -48.521 1.00 81.12 593 PHE A CA 1
ATOM 4522 C C . PHE A 1 593 ? 28.239 15.333 -49.519 1.00 81.12 593 PHE A C 1
ATOM 4524 O O . PHE A 1 593 ? 28.241 15.758 -50.671 1.00 81.12 593 PHE A O 1
ATOM 4531 N N . THR A 1 594 ? 29.212 14.544 -49.068 1.00 82.50 594 THR A N 1
ATOM 4532 C CA . THR A 1 594 ? 30.301 14.005 -49.876 1.00 82.50 594 THR A CA 1
ATOM 4533 C C . THR A 1 594 ? 30.765 12.692 -49.273 1.00 82.50 594 THR A C 1
ATOM 4535 O O . THR A 1 594 ? 30.724 12.515 -48.053 1.00 82.50 594 THR A O 1
ATOM 4538 N N . ASP A 1 595 ? 31.304 11.820 -50.118 1.00 87.44 595 ASP A N 1
ATOM 4539 C CA . ASP A 1 595 ? 31.962 10.613 -49.639 1.00 87.44 595 ASP A CA 1
ATOM 4540 C C . ASP A 1 595 ? 33.266 10.968 -48.911 1.00 87.44 595 ASP A C 1
ATOM 4542 O O . ASP A 1 595 ? 34.001 11.875 -49.332 1.00 87.44 595 ASP A O 1
ATOM 4546 N N . VAL A 1 596 ? 33.556 10.257 -47.822 1.00 88.62 596 VAL A N 1
ATOM 4547 C CA . VAL A 1 596 ? 34.783 10.390 -47.028 1.00 88.62 596 VAL A CA 1
ATOM 4548 C C . VAL A 1 596 ? 35.299 9.001 -46.697 1.00 88.62 596 VAL A C 1
ATOM 4550 O O . VAL A 1 596 ? 34.620 8.247 -46.014 1.00 88.62 596 VAL A O 1
ATOM 4553 N N . ASN A 1 597 ? 36.523 8.686 -47.114 1.00 92.31 597 ASN A N 1
ATOM 4554 C CA . ASN A 1 597 ? 37.179 7.428 -46.770 1.00 92.31 597 ASN A CA 1
ATOM 4555 C C . ASN A 1 597 ? 38.411 7.719 -45.920 1.00 92.31 597 ASN A C 1
ATOM 4557 O O . ASN A 1 597 ? 39.333 8.409 -46.367 1.00 92.31 597 ASN A O 1
ATOM 4561 N N . LEU A 1 598 ? 38.449 7.160 -44.717 1.00 92.06 598 LEU A N 1
ATOM 4562 C CA . LEU A 1 598 ? 39.590 7.191 -43.817 1.00 92.06 598 LEU A CA 1
ATOM 4563 C C . LEU A 1 598 ? 40.177 5.784 -43.711 1.00 92.06 598 LEU A C 1
ATOM 4565 O O . LEU A 1 598 ? 39.471 4.794 -43.507 1.00 92.06 598 LEU A O 1
ATOM 4569 N N . ARG A 1 599 ? 41.491 5.690 -43.880 1.00 94.94 599 ARG A N 1
ATOM 4570 C CA . ARG A 1 599 ? 42.264 4.453 -43.750 1.00 94.94 599 ARG A CA 1
ATOM 4571 C C . ARG A 1 599 ? 43.385 4.690 -42.764 1.00 94.94 599 ARG A C 1
ATOM 4573 O O . ARG A 1 599 ? 44.081 5.692 -42.851 1.00 94.94 599 ARG A O 1
ATOM 4580 N N . TYR A 1 600 ? 43.597 3.754 -41.864 1.00 92.88 600 TYR A N 1
ATOM 4581 C CA . TYR A 1 600 ? 44.708 3.747 -40.931 1.00 92.88 600 TYR A CA 1
ATOM 4582 C C . TYR A 1 600 ? 45.232 2.322 -40.828 1.00 92.88 600 TYR A C 1
ATOM 4584 O O . TYR A 1 600 ? 44.454 1.375 -40.746 1.00 92.88 600 TYR A O 1
ATOM 4592 N N . ALA A 1 601 ? 46.547 2.160 -40.854 1.00 92.12 601 ALA A N 1
ATOM 4593 C CA . ALA A 1 601 ? 47.212 0.894 -40.625 1.00 92.12 601 ALA A CA 1
ATOM 4594 C C . ALA A 1 601 ? 48.551 1.135 -39.924 1.00 92.12 601 ALA A C 1
ATOM 4596 O O . ALA A 1 601 ? 49.485 1.656 -40.531 1.00 92.12 601 ALA A O 1
ATOM 4597 N N . ALA A 1 602 ? 48.660 0.730 -38.665 1.00 89.75 602 ALA A N 1
ATOM 4598 C CA . ALA A 1 602 ? 49.919 0.610 -37.942 1.00 89.75 602 ALA A CA 1
ATOM 4599 C C . ALA A 1 602 ? 50.400 -0.840 -37.965 1.00 89.75 602 ALA A C 1
ATOM 4601 O O . ALA A 1 602 ? 49.592 -1.763 -37.875 1.00 89.75 602 ALA A O 1
ATOM 4602 N N . LYS A 1 603 ? 51.710 -1.033 -38.098 1.00 87.62 603 LYS A N 1
ATOM 4603 C CA . LYS A 1 603 ? 52.435 -2.307 -38.013 1.00 87.62 603 LYS A CA 1
ATOM 4604 C C . LYS A 1 603 ? 53.775 -2.062 -37.309 1.00 87.62 603 LYS A C 1
ATOM 4606 O O . LYS A 1 603 ? 54.202 -0.915 -37.188 1.00 87.62 603 LYS A O 1
ATOM 4611 N N . ARG A 1 604 ? 54.503 -3.118 -36.924 1.00 79.94 604 ARG A N 1
ATOM 4612 C CA . ARG A 1 604 ? 55.865 -2.993 -36.348 1.00 79.94 604 ARG A CA 1
ATOM 4613 C C . ARG A 1 604 ? 56.817 -2.127 -37.179 1.00 79.94 604 ARG A C 1
ATOM 4615 O O . ARG A 1 604 ? 57.640 -1.414 -36.622 1.00 79.94 604 ARG A O 1
ATOM 4622 N N . GLU A 1 605 ? 56.707 -2.203 -38.501 1.00 79.56 605 GLU A N 1
ATOM 4623 C CA . GLU A 1 605 ? 57.610 -1.518 -39.432 1.00 79.56 605 GLU A CA 1
ATOM 4624 C C . GLU A 1 605 ? 57.210 -0.065 -39.732 1.00 79.56 605 GLU A C 1
ATOM 4626 O O . GLU A 1 605 ? 57.956 0.639 -40.420 1.00 79.56 605 GLU A O 1
ATOM 4631 N N . GLY A 1 606 ? 56.043 0.396 -39.264 1.00 85.94 606 GLY A N 1
ATOM 4632 C CA . GLY A 1 606 ? 55.552 1.723 -39.610 1.00 85.94 606 GLY A CA 1
ATOM 4633 C C . GLY A 1 606 ? 54.051 1.951 -39.441 1.00 85.94 606 GLY A C 1
ATOM 4634 O O . GLY A 1 606 ? 53.282 1.043 -39.142 1.00 85.94 606 GLY A O 1
ATOM 4635 N N . VAL A 1 607 ? 53.628 3.188 -39.684 1.00 90.12 607 VAL A N 1
ATOM 4636 C CA . VAL A 1 607 ? 52.229 3.630 -39.627 1.00 90.12 607 VAL A CA 1
ATOM 4637 C C . VAL A 1 607 ? 51.849 4.246 -40.961 1.00 90.12 607 VAL A C 1
ATOM 4639 O O . VAL A 1 607 ? 52.611 5.010 -41.533 1.00 90.12 607 VAL A O 1
ATOM 4642 N N . THR A 1 608 ? 50.660 3.948 -41.456 1.00 92.38 608 THR A N 1
ATOM 4643 C CA . THR A 1 608 ? 50.049 4.639 -42.590 1.00 92.38 608 THR A CA 1
ATOM 4644 C C . THR A 1 608 ? 48.690 5.159 -42.167 1.00 92.38 608 THR A C 1
ATOM 4646 O O . THR A 1 608 ? 47.956 4.475 -41.458 1.00 92.38 608 THR A O 1
ATOM 4649 N N . ALA A 1 609 ? 48.360 6.376 -42.565 1.00 92.69 609 ALA A N 1
ATOM 4650 C CA . ALA A 1 609 ? 47.045 6.960 -42.372 1.00 92.69 609 ALA A CA 1
ATOM 4651 C C . ALA A 1 609 ? 46.696 7.750 -43.625 1.00 92.69 609 ALA A C 1
ATOM 4653 O O . ALA A 1 609 ? 47.560 8.395 -44.202 1.00 92.69 609 ALA A O 1
ATOM 4654 N N . SER A 1 610 ? 45.452 7.715 -44.067 1.00 91.62 610 SER A N 1
ATOM 4655 C CA . SER A 1 610 ? 44.996 8.553 -45.162 1.00 91.62 610 SER A CA 1
ATOM 4656 C C . SER A 1 610 ? 43.546 8.935 -44.973 1.00 91.62 610 SER A C 1
ATOM 4658 O O . SER A 1 610 ? 42.760 8.152 -44.440 1.00 91.62 610 SER A O 1
ATOM 4660 N N . ILE A 1 611 ? 43.203 10.122 -45.442 1.00 88.62 611 ILE A N 1
ATOM 4661 C CA . ILE A 1 611 ? 41.835 10.593 -45.571 1.00 88.62 611 ILE A CA 1
ATOM 4662 C C . ILE A 1 611 ? 41.631 11.037 -47.012 1.00 88.62 611 ILE A C 1
ATOM 4664 O O . ILE A 1 611 ? 42.512 11.646 -47.623 1.00 88.62 611 ILE A O 1
ATOM 4668 N N . SER A 1 612 ? 40.486 10.691 -47.577 1.00 86.75 612 SER A N 1
ATOM 4669 C CA . SER A 1 612 ? 40.164 11.014 -48.957 1.00 86.75 612 SER A CA 1
ATOM 4670 C C . SER A 1 612 ? 38.704 11.385 -49.101 1.00 86.75 612 SER A C 1
ATOM 4672 O O . SER A 1 612 ? 37.843 10.837 -48.416 1.00 86.75 612 SER A O 1
ATOM 4674 N N . SER A 1 613 ? 38.433 12.307 -50.011 1.00 80.19 613 SER A N 1
ATOM 4675 C CA . SER A 1 613 ? 37.086 12.675 -50.410 1.00 80.19 613 SER A CA 1
ATOM 4676 C C . SER A 1 613 ? 37.107 13.145 -51.864 1.00 80.19 613 SER A C 1
ATOM 4678 O O . SER A 1 613 ? 37.995 13.926 -52.219 1.00 80.19 613 SER A O 1
ATOM 4680 N N . PRO A 1 614 ? 36.139 12.755 -52.717 1.00 74.69 614 PRO A N 1
ATOM 4681 C CA . PRO A 1 614 ? 36.035 13.298 -54.075 1.00 74.69 614 PRO A CA 1
ATOM 4682 C C . PRO A 1 614 ? 35.957 14.834 -54.086 1.00 74.69 614 PRO A C 1
ATOM 4684 O O . PRO A 1 614 ? 36.447 15.498 -55.007 1.00 74.69 614 PRO A O 1
ATOM 4687 N N . SER A 1 615 ? 35.368 15.413 -53.032 1.00 65.75 615 SER A N 1
ATOM 4688 C CA . SER A 1 615 ? 35.198 16.854 -52.890 1.00 65.75 615 SER A CA 1
ATOM 4689 C C . SER A 1 615 ? 36.394 17.574 -52.234 1.00 65.75 615 SER A C 1
ATOM 4691 O O . SER A 1 615 ? 36.573 18.759 -52.502 1.00 65.75 615 SER A O 1
ATOM 4693 N N . ALA A 1 616 ? 37.246 16.903 -51.449 1.00 67.94 616 ALA A N 1
ATOM 4694 C CA . ALA A 1 616 ? 38.350 17.550 -50.712 1.00 67.94 616 ALA A CA 1
ATOM 4695 C C . ALA A 1 616 ? 39.765 17.058 -51.087 1.00 67.94 616 ALA A C 1
ATOM 4697 O O . ALA A 1 616 ? 40.755 17.613 -50.614 1.00 67.94 616 ALA A O 1
ATOM 4698 N N . GLY A 1 617 ? 39.881 16.052 -51.957 1.00 75.62 617 GLY A N 1
ATOM 4699 C CA . GLY A 1 617 ? 41.160 15.466 -52.364 1.00 75.62 617 GLY A CA 1
ATOM 4700 C C . GLY A 1 617 ? 41.641 14.357 -51.424 1.00 75.62 617 GLY A C 1
ATOM 4701 O O . GLY A 1 617 ? 40.862 13.789 -50.660 1.00 75.62 617 GLY A O 1
ATOM 4702 N N . PHE A 1 618 ? 42.927 14.016 -51.517 1.00 84.44 618 PHE A N 1
ATOM 4703 C CA . PHE A 1 618 ? 43.566 12.939 -50.754 1.00 84.44 618 PHE A CA 1
ATOM 4704 C C . PHE A 1 618 ? 44.705 13.495 -49.898 1.00 84.44 618 PHE A C 1
ATOM 4706 O O . PHE A 1 618 ? 45.509 14.288 -50.387 1.00 84.44 618 PHE A O 1
ATOM 4713 N N . LEU A 1 619 ? 44.814 13.049 -48.649 1.00 87.38 619 LEU A N 1
ATOM 4714 C CA . LEU A 1 619 ? 45.967 13.307 -47.792 1.00 87.38 619 LEU A CA 1
ATOM 4715 C C . LEU A 1 619 ? 46.418 11.991 -47.164 1.00 87.38 619 LEU A C 1
ATOM 4717 O O . LEU A 1 619 ? 45.644 11.334 -46.471 1.00 87.38 619 LEU A O 1
ATOM 4721 N N . GLY A 1 620 ? 47.672 11.626 -47.403 1.00 89.31 620 GLY A N 1
ATOM 4722 C CA . GLY A 1 620 ? 48.311 10.424 -46.894 1.00 89.31 620 GLY A CA 1
ATOM 4723 C C . GLY A 1 620 ? 49.484 10.760 -45.981 1.00 89.31 620 GLY A C 1
ATOM 4724 O O . GLY A 1 620 ? 50.262 11.671 -46.240 1.00 89.31 620 GLY A O 1
ATOM 4725 N N . PHE A 1 621 ? 49.628 9.992 -44.916 1.00 91.69 621 PHE A N 1
ATOM 4726 C CA . PHE A 1 621 ? 50.737 9.999 -43.982 1.00 91.69 621 PHE A CA 1
ATOM 4727 C C . PHE A 1 621 ? 51.328 8.595 -43.919 1.00 91.69 621 PHE A C 1
ATOM 4729 O O . PHE A 1 621 ? 50.605 7.600 -43.852 1.00 91.69 621 PHE A O 1
ATOM 4736 N N . GLN A 1 622 ? 52.647 8.509 -43.925 1.00 91.88 622 GLN A N 1
ATOM 4737 C CA . GLN A 1 622 ? 53.390 7.269 -43.866 1.00 91.88 622 GLN A CA 1
ATOM 4738 C C . GLN A 1 622 ? 54.626 7.457 -42.990 1.00 91.88 622 GLN A C 1
ATOM 4740 O O . GLN A 1 622 ? 55.483 8.275 -43.281 1.00 91.88 622 GLN A O 1
ATOM 4745 N N . LEU A 1 623 ? 54.748 6.653 -41.947 1.00 89.81 623 LEU A N 1
ATOM 4746 C CA . LEU A 1 623 ? 55.909 6.536 -41.083 1.00 89.81 623 LEU A CA 1
ATOM 4747 C C . LEU A 1 623 ? 56.523 5.157 -41.308 1.00 89.81 623 LEU A C 1
ATOM 4749 O O . LEU A 1 623 ? 55.815 4.159 -41.235 1.00 89.81 623 LEU A O 1
ATOM 4753 N N . GLN A 1 624 ? 57.818 5.083 -41.576 1.00 87.00 624 GLN A N 1
ATOM 4754 C CA . GLN A 1 624 ? 58.575 3.853 -41.773 1.00 87.00 624 GLN A CA 1
ATOM 4755 C C . GLN A 1 624 ? 59.746 3.829 -40.792 1.00 87.00 624 GLN A C 1
ATOM 4757 O O . GLN A 1 624 ? 60.550 4.756 -40.753 1.00 87.00 624 GLN A O 1
ATOM 4762 N N . GLY A 1 625 ? 59.850 2.752 -40.020 1.00 79.06 625 GLY A N 1
ATOM 4763 C CA . GLY A 1 625 ? 60.911 2.514 -39.038 1.00 79.06 625 GLY A CA 1
ATOM 4764 C C . GLY A 1 625 ? 61.582 1.162 -39.257 1.00 79.06 625 GLY A C 1
ATOM 4765 O O . GLY A 1 625 ? 61.818 0.425 -38.306 1.00 79.06 625 GLY A O 1
ATOM 4766 N N . LYS A 1 626 ? 61.833 0.790 -40.521 1.00 72.56 626 LYS A N 1
ATOM 4767 C CA . LYS A 1 626 ? 62.388 -0.528 -40.892 1.00 72.56 626 LYS A CA 1
ATOM 4768 C C . LYS A 1 626 ? 63.788 -0.785 -40.323 1.00 72.56 626 LYS A C 1
ATOM 4770 O O . LYS A 1 626 ? 64.191 -1.938 -40.205 1.00 72.56 626 LYS A O 1
ATOM 4775 N N . ILE A 1 627 ? 64.530 0.271 -39.992 1.00 76.69 627 ILE A N 1
ATOM 4776 C CA . ILE A 1 627 ? 65.876 0.205 -39.419 1.00 76.69 627 ILE A CA 1
ATOM 4777 C C . ILE A 1 627 ? 65.812 0.889 -38.044 1.00 76.69 627 ILE A C 1
ATOM 4779 O O . ILE A 1 627 ? 65.404 2.041 -37.992 1.00 76.69 627 ILE A O 1
ATOM 4783 N N . PRO A 1 628 ? 66.228 0.255 -36.930 1.00 71.06 628 PRO A N 1
ATOM 4784 C CA . PRO A 1 628 ? 66.081 0.829 -35.582 1.00 71.06 628 PRO A CA 1
ATOM 4785 C C . PRO A 1 628 ? 66.725 2.208 -35.388 1.00 71.06 628 PRO A C 1
ATOM 4787 O O . PRO A 1 628 ? 66.305 2.978 -34.530 1.00 71.06 628 PRO A O 1
ATOM 4790 N N . SER A 1 629 ? 67.751 2.517 -36.181 1.00 74.38 629 SER A N 1
ATOM 4791 C CA . SER A 1 629 ? 68.451 3.797 -36.174 1.00 74.38 629 SER A CA 1
ATOM 4792 C C . SER A 1 629 ? 67.958 4.781 -37.237 1.00 74.38 629 SER A C 1
ATOM 4794 O O . SER A 1 629 ? 68.544 5.853 -37.342 1.00 74.38 629 SER A O 1
ATOM 4796 N N . GLN A 1 630 ? 66.932 4.454 -38.034 1.00 80.94 630 GLN A N 1
ATOM 4797 C CA . GLN A 1 630 ? 66.379 5.341 -39.060 1.00 80.94 630 GLN A CA 1
ATOM 4798 C C . GLN A 1 630 ? 64.848 5.375 -39.039 1.00 80.94 630 GLN A C 1
ATOM 4800 O O . GLN A 1 630 ? 64.177 4.347 -39.092 1.00 80.94 630 GLN A O 1
ATOM 4805 N N . LEU A 1 631 ? 64.297 6.582 -39.033 1.00 84.12 631 LEU A N 1
ATOM 4806 C CA . LEU A 1 631 ? 62.868 6.842 -39.089 1.00 84.12 631 LEU A CA 1
ATOM 4807 C C . LEU A 1 631 ? 62.574 7.770 -40.267 1.00 84.12 631 LEU A C 1
ATOM 4809 O O . LEU A 1 631 ? 63.065 8.895 -40.302 1.00 84.12 631 LEU A O 1
ATOM 4813 N N . THR A 1 632 ? 61.749 7.316 -41.203 1.00 88.25 632 THR A N 1
ATOM 4814 C CA . THR A 1 632 ? 61.281 8.122 -42.334 1.00 88.25 632 THR A CA 1
ATOM 4815 C C . THR A 1 632 ? 59.795 8.396 -42.182 1.00 88.25 632 THR A C 1
ATOM 4817 O O . THR A 1 632 ? 58.995 7.472 -42.128 1.00 88.25 632 THR A O 1
ATOM 4820 N N . SER A 1 633 ? 59.410 9.662 -42.140 1.00 89.38 633 SER A N 1
ATOM 4821 C CA . SER A 1 633 ? 58.027 10.126 -42.177 1.00 89.38 633 SER A CA 1
ATOM 4822 C C . SER A 1 633 ? 57.759 10.817 -43.509 1.00 89.38 633 SER A C 1
ATOM 4824 O O . SER A 1 633 ? 58.611 11.543 -44.009 1.00 89.38 633 SER A O 1
ATOM 4826 N N . ARG A 1 634 ? 56.588 10.598 -44.096 1.00 91.00 634 ARG A N 1
ATOM 4827 C CA . ARG A 1 634 ? 56.167 11.119 -45.395 1.00 91.00 634 ARG A CA 1
ATOM 4828 C C . ARG A 1 634 ? 54.703 11.532 -45.316 1.00 91.00 634 ARG A C 1
ATOM 4830 O O . ARG A 1 634 ? 53.834 10.697 -45.094 1.00 91.00 634 ARG A O 1
ATOM 4837 N N . LEU A 1 635 ? 54.429 12.809 -45.528 1.00 87.69 635 LEU A N 1
ATOM 4838 C CA . LEU A 1 635 ? 53.107 13.375 -45.763 1.00 87.69 635 LEU A CA 1
ATOM 4839 C C . LEU A 1 635 ? 52.989 13.679 -47.260 1.00 87.69 635 LEU A C 1
ATOM 4841 O O . LEU A 1 635 ? 53.863 14.349 -47.813 1.00 87.69 635 LEU A O 1
ATOM 4845 N N . TYR A 1 636 ? 51.943 13.193 -47.918 1.00 89.12 636 TYR A N 1
ATOM 4846 C CA . TYR A 1 636 ? 51.757 13.299 -49.365 1.00 89.12 636 TYR A CA 1
ATOM 4847 C C . TYR A 1 636 ? 50.278 13.467 -49.745 1.00 89.12 636 TYR A C 1
ATOM 4849 O O . TYR A 1 636 ? 49.382 13.230 -48.938 1.00 89.12 636 TYR A O 1
ATOM 4857 N N . SER A 1 637 ? 50.018 13.910 -50.972 1.00 83.38 637 SER A N 1
ATOM 4858 C CA . SER A 1 637 ? 48.678 14.130 -51.535 1.00 83.38 637 SER A CA 1
ATOM 4859 C C . SER A 1 637 ? 48.655 13.752 -53.019 1.00 83.38 637 SER A C 1
ATOM 4861 O O . SER A 1 637 ? 49.720 13.613 -53.614 1.00 83.38 637 SER A O 1
ATOM 4863 N N . HIS A 1 638 ? 47.475 13.592 -53.629 1.00 79.00 638 HIS A N 1
ATOM 4864 C CA . HIS A 1 638 ? 47.324 13.407 -55.080 1.00 79.00 638 HIS A CA 1
ATOM 4865 C C . HIS A 1 638 ? 46.514 14.565 -55.672 1.00 79.00 638 HIS A C 1
ATOM 4867 O O . HIS A 1 638 ? 45.527 15.009 -55.079 1.00 79.00 638 HIS A O 1
ATOM 4873 N N . TYR A 1 639 ? 46.876 15.016 -56.875 1.00 64.81 639 TYR A N 1
ATOM 4874 C CA . TYR A 1 639 ? 46.027 15.942 -57.623 1.00 64.81 639 TYR A CA 1
ATOM 4875 C C . TYR A 1 639 ? 44.783 15.204 -58.120 1.00 64.81 639 TYR A C 1
ATOM 4877 O O . TYR A 1 639 ? 44.881 14.111 -58.673 1.00 64.81 639 TYR A O 1
ATOM 4885 N N . VAL A 1 640 ? 43.615 15.844 -58.021 1.00 60.78 640 VAL A N 1
ATOM 4886 C CA . VAL A 1 640 ? 42.354 15.304 -58.566 1.00 60.78 640 VAL A CA 1
ATOM 4887 C C . VAL A 1 640 ? 42.467 15.019 -60.075 1.00 60.78 640 VAL A C 1
ATOM 4889 O O . VAL A 1 640 ? 41.842 14.094 -60.581 1.00 60.78 640 VAL A O 1
ATOM 4892 N N . SER A 1 641 ? 43.297 15.784 -60.792 1.00 61.81 641 SER A N 1
ATOM 4893 C CA . SER A 1 641 ? 43.561 15.649 -62.232 1.00 61.81 641 SER A CA 1
ATOM 4894 C C . SER A 1 641 ? 44.551 14.537 -62.608 1.00 61.81 641 SER A C 1
ATOM 4896 O O . SER A 1 641 ? 44.611 14.165 -63.779 1.00 61.81 641 SER A O 1
ATOM 4898 N N . ALA A 1 642 ? 45.329 14.015 -61.655 1.00 64.56 642 ALA A N 1
ATOM 4899 C CA . ALA A 1 642 ? 46.330 12.968 -61.873 1.00 64.56 642 ALA A CA 1
ATOM 4900 C C . ALA A 1 642 ? 46.468 12.087 -60.610 1.00 64.56 642 ALA A C 1
ATOM 4902 O O . ALA A 1 642 ? 47.486 12.155 -59.919 1.00 64.56 642 ALA A O 1
ATOM 4903 N N . PRO A 1 643 ? 45.447 11.267 -60.296 1.00 63.81 643 PRO A N 1
ATOM 4904 C CA . PRO A 1 643 ? 45.346 10.530 -59.032 1.00 63.81 643 PRO A CA 1
ATOM 4905 C C . PRO A 1 643 ? 46.399 9.427 -58.841 1.00 63.81 643 PRO A C 1
ATOM 4907 O O . PRO A 1 643 ? 46.472 8.852 -57.760 1.00 63.81 643 PRO A O 1
ATOM 4910 N N . GLU A 1 644 ? 47.198 9.131 -59.869 1.00 68.75 644 GLU A N 1
ATOM 4911 C CA . GLU A 1 644 ? 48.230 8.084 -59.856 1.00 68.75 644 GLU A CA 1
ATOM 4912 C C . GLU A 1 644 ? 49.632 8.605 -59.499 1.00 68.75 644 GLU A C 1
ATOM 4914 O O . GLU A 1 644 ? 50.565 7.817 -59.361 1.00 68.75 644 GLU A O 1
ATOM 4919 N N . ASN A 1 645 ? 49.792 9.925 -59.341 1.00 75.69 645 ASN A N 1
ATOM 4920 C CA . ASN A 1 645 ? 51.074 10.548 -59.025 1.00 75.69 645 ASN A CA 1
ATOM 4921 C C . ASN A 1 645 ? 51.068 11.137 -57.608 1.00 75.69 645 ASN A C 1
ATOM 4923 O O . ASN A 1 645 ? 50.368 12.117 -57.339 1.00 75.69 645 ASN A O 1
ATOM 4927 N N . ASP A 1 646 ? 51.911 10.586 -56.733 1.00 79.75 646 ASP A N 1
ATOM 4928 C CA . ASP A 1 646 ? 52.140 11.126 -55.393 1.00 79.75 646 ASP A CA 1
ATOM 4929 C C . ASP A 1 646 ? 52.815 12.506 -55.449 1.00 79.75 646 ASP A C 1
ATOM 4931 O O . ASP A 1 646 ? 53.833 12.704 -56.119 1.00 79.75 646 ASP A O 1
ATOM 4935 N N . ILE A 1 647 ? 52.307 13.445 -54.655 1.00 82.69 647 ILE A N 1
ATOM 4936 C CA . ILE A 1 647 ? 52.933 14.739 -54.384 1.00 82.69 647 ILE A CA 1
ATOM 4937 C C . ILE A 1 647 ? 53.406 14.730 -52.938 1.00 82.69 647 ILE A C 1
ATOM 4939 O O . ILE A 1 647 ? 52.605 14.824 -52.008 1.00 82.69 647 ILE A O 1
ATOM 4943 N N . ASP A 1 648 ? 54.716 14.664 -52.738 1.00 84.88 648 ASP A N 1
ATOM 4944 C CA . ASP A 1 648 ? 55.286 14.803 -51.400 1.00 84.88 648 ASP A CA 1
ATOM 4945 C C . ASP A 1 648 ? 55.074 16.223 -50.879 1.00 84.88 648 ASP A C 1
ATOM 4947 O O . ASP A 1 648 ? 55.522 17.190 -51.504 1.00 84.88 648 ASP A O 1
ATOM 4951 N N . ILE A 1 649 ? 54.398 16.332 -49.733 1.00 84.56 649 ILE A N 1
ATOM 4952 C CA . ILE A 1 649 ? 54.218 17.572 -48.975 1.00 84.56 649 ILE A CA 1
ATOM 4953 C C . ILE A 1 649 ? 55.370 17.737 -47.992 1.00 84.56 649 ILE A C 1
ATOM 4955 O O . ILE A 1 649 ? 55.983 18.794 -47.949 1.00 84.56 649 ILE A O 1
ATOM 4959 N N . LEU A 1 650 ? 55.671 16.702 -47.207 1.00 83.75 650 LEU A N 1
ATOM 4960 C CA . LEU A 1 650 ? 56.758 16.718 -46.234 1.00 83.75 650 LEU A CA 1
ATOM 4961 C C . LEU A 1 650 ? 57.365 15.326 -46.118 1.00 83.75 650 LEU A C 1
ATOM 4963 O O . LEU A 1 650 ? 56.671 14.380 -45.768 1.00 83.75 650 LEU A O 1
ATOM 4967 N N . ILE A 1 651 ? 58.665 15.209 -46.339 1.00 87.06 651 ILE A N 1
ATOM 4968 C CA . ILE A 1 651 ? 59.451 14.024 -46.010 1.00 87.06 651 ILE A CA 1
ATOM 4969 C C . ILE A 1 651 ? 60.382 14.404 -44.867 1.00 87.06 651 ILE A C 1
ATOM 4971 O O . ILE A 1 651 ? 61.054 15.422 -44.953 1.00 87.06 651 ILE A O 1
ATOM 4975 N N . VAL A 1 652 ? 60.443 13.603 -43.811 1.00 86.12 652 VAL A N 1
ATOM 4976 C CA . VAL A 1 652 ? 61.391 13.754 -42.705 1.00 86.12 652 VAL A CA 1
ATOM 4977 C C . VAL A 1 652 ? 62.140 12.444 -42.534 1.00 86.12 652 VAL A C 1
ATOM 4979 O O . VAL A 1 652 ? 61.522 11.425 -42.256 1.00 86.12 652 VAL A O 1
ATOM 4982 N N . ASN A 1 653 ? 63.460 12.467 -42.661 1.00 85.00 653 ASN A N 1
ATOM 4983 C CA . ASN A 1 653 ? 64.337 11.343 -42.371 1.00 85.00 653 ASN A CA 1
ATOM 4984 C C . ASN A 1 653 ? 65.154 11.665 -41.122 1.00 85.00 653 ASN A C 1
ATOM 4986 O O . ASN A 1 653 ? 65.864 12.665 -41.075 1.00 85.00 653 ASN A O 1
ATOM 4990 N N . VAL A 1 654 ? 65.085 10.807 -40.116 1.00 83.06 654 VAL A N 1
ATOM 4991 C CA . VAL A 1 654 ? 65.889 10.905 -38.900 1.00 83.06 654 VAL A CA 1
ATOM 4992 C C . VAL A 1 654 ? 66.778 9.678 -38.841 1.00 83.06 654 VAL A C 1
ATOM 4994 O O . VAL A 1 654 ? 66.263 8.568 -38.854 1.00 83.06 654 VAL A O 1
ATOM 4997 N N . ALA A 1 655 ? 68.093 9.856 -38.786 1.00 80.44 655 ALA A N 1
ATOM 4998 C CA . ALA A 1 655 ? 69.063 8.772 -38.724 1.00 80.44 655 ALA A CA 1
ATOM 4999 C C . ALA A 1 655 ? 70.050 8.986 -37.569 1.00 80.44 655 ALA A C 1
ATOM 5001 O O . ALA A 1 655 ? 70.707 10.019 -37.480 1.00 80.44 655 ALA A O 1
ATOM 5002 N N . ALA A 1 656 ? 70.189 7.996 -36.693 1.00 73.31 656 ALA A N 1
ATOM 5003 C CA . ALA A 1 656 ? 71.211 7.958 -35.659 1.00 73.31 656 ALA A CA 1
ATOM 5004 C C . ALA A 1 656 ? 72.414 7.159 -36.175 1.00 73.31 656 ALA A C 1
ATOM 5006 O O . ALA A 1 656 ? 72.340 5.946 -36.376 1.00 73.31 656 ALA A O 1
ATOM 5007 N N . ASN A 1 657 ? 73.541 7.833 -36.385 1.00 64.31 657 ASN A N 1
ATOM 5008 C CA . ASN A 1 657 ? 74.800 7.147 -36.652 1.00 64.31 657 ASN A CA 1
ATOM 5009 C C . ASN A 1 657 ? 75.431 6.795 -35.300 1.00 64.31 657 ASN A C 1
ATOM 5011 O O . ASN A 1 657 ? 75.380 7.611 -34.386 1.00 64.31 657 ASN A O 1
ATOM 5015 N N . GLY A 1 658 ? 76.004 5.595 -35.151 1.00 58.66 658 GLY A N 1
ATOM 5016 C CA . GLY A 1 658 ? 76.500 5.016 -33.884 1.00 58.66 658 GLY A CA 1
ATOM 5017 C C . GLY A 1 658 ? 77.617 5.770 -33.134 1.00 58.66 658 GLY A C 1
ATOM 5018 O O . GLY A 1 658 ? 78.325 5.158 -32.342 1.00 58.66 658 GLY A O 1
ATOM 5019 N N . GLY A 1 659 ? 77.788 7.071 -33.368 1.00 58.62 659 GLY A N 1
ATOM 5020 C CA . GLY A 1 659 ? 78.566 8.000 -32.559 1.00 58.62 659 GLY A CA 1
ATOM 5021 C C . GLY A 1 659 ? 77.774 9.289 -32.333 1.00 58.62 659 GLY A C 1
ATOM 5022 O O . GLY A 1 659 ? 77.759 10.153 -33.202 1.00 58.62 659 GLY A O 1
ATOM 5023 N N . GLU A 1 660 ? 77.111 9.386 -31.178 1.00 61.88 660 GLU A N 1
ATOM 5024 C CA . GLU A 1 660 ? 76.618 10.598 -30.491 1.00 61.88 660 GLU A CA 1
ATOM 5025 C C . GLU A 1 660 ? 75.874 11.688 -31.295 1.00 61.88 660 GLU A C 1
ATOM 5027 O O . GLU A 1 660 ? 75.619 12.743 -30.730 1.00 61.88 660 GLU A O 1
ATOM 5032 N N . LYS A 1 661 ? 75.489 11.511 -32.567 1.00 65.88 661 LYS A N 1
ATOM 5033 C CA . LYS A 1 661 ? 74.782 12.537 -33.359 1.00 65.88 661 LYS A CA 1
ATOM 5034 C C . LYS A 1 661 ? 73.566 11.971 -34.090 1.00 65.88 661 LYS A C 1
ATOM 5036 O O . LYS A 1 661 ? 73.655 10.946 -34.768 1.00 65.88 661 LYS A O 1
ATOM 5041 N N . ILE A 1 662 ? 72.444 12.684 -33.993 1.00 73.88 662 ILE A N 1
ATOM 5042 C CA . ILE A 1 662 ? 71.266 12.477 -34.837 1.00 73.88 662 ILE A CA 1
ATOM 5043 C C . ILE A 1 662 ? 71.395 13.361 -36.073 1.00 73.88 662 ILE A C 1
ATOM 5045 O O . ILE A 1 662 ? 71.599 14.571 -35.967 1.00 73.88 662 ILE A O 1
ATOM 5049 N N . HIS A 1 663 ? 71.234 12.744 -37.238 1.00 78.44 663 HIS A N 1
ATOM 5050 C CA . HIS A 1 663 ? 71.024 13.408 -38.513 1.00 78.44 663 HIS A CA 1
ATOM 5051 C C . HIS A 1 663 ? 69.523 13.547 -38.761 1.00 78.44 663 HIS A C 1
ATOM 5053 O O . HIS A 1 663 ? 68.797 12.556 -38.784 1.00 78.44 663 HIS A O 1
ATOM 5059 N N . PHE A 1 664 ? 69.059 14.775 -38.937 1.00 80.38 664 PHE A N 1
ATOM 5060 C CA . PHE A 1 664 ? 67.685 15.120 -39.256 1.00 80.38 664 PHE A CA 1
ATOM 5061 C C . PHE A 1 664 ? 67.654 15.783 -40.626 1.00 80.38 664 PHE A C 1
ATOM 5063 O O . PHE A 1 664 ? 68.241 16.845 -40.820 1.00 80.38 664 PHE A O 1
ATOM 5070 N N . GLN A 1 665 ? 66.931 15.180 -41.557 1.00 81.81 665 GLN A N 1
ATOM 5071 C CA . GLN A 1 665 ? 66.696 15.720 -42.881 1.00 81.81 665 GLN A CA 1
ATOM 5072 C C . GLN A 1 665 ? 65.197 15.932 -43.077 1.00 81.81 665 GLN A C 1
ATOM 5074 O O . GLN A 1 665 ? 64.409 15.042 -42.776 1.00 81.81 665 GLN A O 1
ATOM 5079 N N . ALA A 1 666 ? 64.789 17.078 -43.609 1.00 81.62 666 ALA A N 1
ATOM 5080 C CA . ALA A 1 666 ? 63.405 17.333 -43.995 1.00 81.62 666 ALA A CA 1
ATOM 5081 C C . ALA A 1 666 ? 63.335 17.915 -45.413 1.00 81.62 666 ALA A C 1
ATOM 5083 O O . ALA A 1 666 ? 64.120 18.792 -45.740 1.00 81.62 666 ALA A O 1
ATOM 5084 N N . ASP A 1 667 ? 62.407 17.461 -46.251 1.00 83.88 667 ASP A N 1
ATOM 5085 C CA . ASP A 1 667 ? 62.068 18.050 -47.554 1.00 83.88 667 ASP A CA 1
ATOM 5086 C C . ASP A 1 667 ? 60.579 18.398 -47.551 1.00 83.88 667 ASP A C 1
ATOM 5088 O O . ASP A 1 667 ? 59.731 17.511 -47.501 1.00 83.88 667 ASP A O 1
ATOM 5092 N N . CYS A 1 668 ? 60.260 19.688 -47.559 1.00 79.69 668 CYS A N 1
ATOM 5093 C CA . CYS A 1 668 ? 58.905 20.209 -47.486 1.00 79.69 668 CYS A CA 1
ATOM 5094 C C . CYS A 1 668 ? 58.552 20.959 -48.775 1.00 79.69 668 CYS A C 1
ATOM 5096 O O . CYS A 1 668 ? 59.182 21.959 -49.118 1.00 79.69 668 CYS A O 1
ATOM 5098 N N . ASN A 1 669 ? 57.526 20.507 -49.487 1.00 80.75 669 ASN A N 1
ATOM 5099 C CA . ASN A 1 669 ? 56.950 21.205 -50.626 1.00 80.75 669 ASN A CA 1
ATOM 5100 C C . ASN A 1 669 ? 55.968 22.266 -50.134 1.00 80.75 669 ASN A C 1
ATOM 5102 O O . ASN A 1 669 ? 54.875 21.946 -49.673 1.00 80.75 669 ASN A O 1
ATOM 5106 N N . LEU A 1 670 ? 56.360 23.532 -50.246 1.00 71.12 670 LEU A N 1
ATOM 5107 C CA . LEU A 1 670 ? 55.582 24.656 -49.733 1.00 71.12 670 LEU A CA 1
ATOM 5108 C C . LEU A 1 670 ? 54.430 25.056 -50.669 1.00 71.12 670 LEU A C 1
ATOM 5110 O O . LEU A 1 670 ? 53.486 25.701 -50.218 1.00 71.12 670 LEU A O 1
ATOM 5114 N N . GLU A 1 671 ? 54.469 24.658 -51.946 1.00 71.81 671 GLU A N 1
ATOM 5115 C CA . GLU A 1 671 ? 53.398 24.955 -52.908 1.00 71.81 671 GLU A CA 1
ATOM 5116 C C . GLU A 1 671 ? 52.225 23.970 -52.795 1.00 71.81 671 GLU A C 1
ATOM 5118 O O . GLU A 1 671 ? 51.076 24.368 -52.963 1.00 71.81 671 GLU A O 1
ATOM 5123 N N . ALA A 1 672 ? 52.469 22.703 -52.435 1.00 72.38 672 ALA A N 1
ATOM 5124 C CA . ALA A 1 672 ? 51.401 21.702 -52.336 1.00 72.38 672 ALA A CA 1
ATOM 5125 C C . ALA A 1 672 ? 50.312 22.050 -51.286 1.00 72.38 672 ALA A C 1
ATOM 5127 O O . ALA A 1 672 ? 49.140 22.082 -51.662 1.00 72.38 672 ALA A O 1
ATOM 5128 N N . PRO A 1 673 ? 50.629 22.398 -50.017 1.00 67.38 673 PRO A N 1
ATOM 5129 C CA . PRO A 1 673 ? 49.628 22.847 -49.043 1.00 67.38 673 PRO A CA 1
ATOM 5130 C C . PRO A 1 673 ? 48.870 24.104 -49.477 1.00 67.38 673 PRO A C 1
ATOM 5132 O O . PRO A 1 673 ? 47.678 24.229 -49.211 1.00 67.38 673 PRO A O 1
ATOM 5135 N N . LYS A 1 674 ? 49.552 25.036 -50.153 1.00 68.19 674 LYS A N 1
ATOM 5136 C CA . LYS A 1 674 ? 48.958 26.281 -50.651 1.00 68.19 674 LYS A CA 1
ATOM 5137 C C . LYS A 1 674 ? 47.909 26.005 -51.732 1.00 68.19 674 LYS A C 1
ATOM 5139 O O . LYS A 1 674 ? 46.806 26.531 -51.629 1.00 68.19 674 LYS A O 1
ATOM 5144 N N . GLU A 1 675 ? 48.214 25.153 -52.709 1.00 71.00 675 GLU A N 1
ATOM 5145 C CA . GLU A 1 675 ? 47.259 24.728 -53.745 1.00 71.00 675 GLU A CA 1
ATOM 5146 C C . GLU A 1 675 ? 46.076 23.942 -53.152 1.00 71.00 675 GLU A C 1
ATOM 5148 O O . GLU A 1 675 ? 44.928 24.174 -53.526 1.00 71.00 675 GLU A O 1
ATOM 5153 N N . MET A 1 676 ? 46.322 23.064 -52.171 1.00 69.00 676 MET A N 1
ATOM 5154 C CA . MET A 1 676 ? 45.254 22.338 -51.465 1.00 69.00 676 MET A CA 1
ATOM 5155 C C . MET A 1 676 ? 44.298 23.283 -50.723 1.00 69.00 676 MET A C 1
ATOM 5157 O O . MET A 1 676 ? 43.081 23.113 -50.794 1.00 69.00 676 MET A O 1
ATOM 5161 N N . LEU A 1 677 ? 44.829 24.295 -50.031 1.00 65.69 677 LEU A N 1
ATOM 5162 C CA . LEU A 1 677 ? 44.017 25.285 -49.321 1.00 65.69 677 LEU A CA 1
ATOM 5163 C C . LEU A 1 677 ? 43.269 26.228 -50.279 1.00 65.69 677 LEU A C 1
ATOM 5165 O O . LEU A 1 677 ? 42.129 26.595 -49.996 1.00 65.69 677 LEU A O 1
ATOM 5169 N N . LEU A 1 678 ? 43.866 26.586 -51.424 1.00 68.69 678 LEU A N 1
ATOM 5170 C CA . LEU A 1 678 ? 43.184 27.330 -52.490 1.00 68.69 678 LEU A CA 1
ATOM 5171 C C . LEU A 1 678 ? 42.015 26.523 -53.073 1.00 68.69 678 LEU A C 1
ATOM 5173 O O . LEU A 1 678 ? 40.907 27.046 -53.163 1.00 68.69 678 LEU A O 1
ATOM 5177 N N . GLY A 1 679 ? 42.216 25.235 -53.368 1.00 68.81 679 GLY A N 1
ATOM 5178 C CA . GLY A 1 679 ? 41.147 24.349 -53.838 1.00 68.81 679 GLY A CA 1
ATOM 5179 C C . GLY A 1 679 ? 40.023 24.153 -52.811 1.00 68.81 679 GLY A C 1
ATOM 5180 O O . GLY A 1 679 ? 38.846 24.125 -53.177 1.00 68.81 679 GLY A O 1
ATOM 5181 N N . LEU A 1 680 ? 40.354 24.079 -51.515 1.00 66.88 680 LEU A N 1
ATOM 5182 C CA . LEU A 1 680 ? 39.362 24.070 -50.433 1.00 66.88 680 LEU A CA 1
ATOM 5183 C C . LEU A 1 680 ? 38.563 25.382 -50.396 1.00 66.88 680 LEU A C 1
ATOM 5185 O O . LEU A 1 680 ? 37.338 25.349 -50.289 1.00 66.88 680 LEU A O 1
ATOM 5189 N N . LYS A 1 681 ? 39.243 26.528 -50.533 1.00 65.88 681 LYS A N 1
ATOM 5190 C CA . LYS A 1 681 ? 38.619 27.857 -50.576 1.00 65.88 681 LYS A CA 1
ATOM 5191 C C . LYS A 1 681 ? 37.650 28.004 -51.754 1.00 65.88 681 LYS A C 1
ATOM 5193 O O . LYS A 1 681 ? 36.565 28.546 -51.574 1.00 65.88 681 LYS A O 1
ATOM 5198 N N . GLU A 1 682 ? 37.992 27.483 -52.930 1.00 72.31 682 GLU A N 1
ATOM 5199 C CA . GLU A 1 682 ? 37.110 27.500 -54.108 1.00 72.31 682 GLU A CA 1
ATOM 5200 C C . GLU A 1 682 ? 35.836 26.657 -53.924 1.00 72.31 682 GLU A C 1
ATOM 5202 O O . GLU A 1 682 ? 34.779 27.011 -54.446 1.00 72.31 682 GLU A O 1
ATOM 5207 N N . ARG A 1 683 ? 35.907 25.555 -53.164 1.00 69.12 683 ARG A N 1
ATOM 5208 C CA . ARG A 1 683 ? 34.768 24.648 -52.908 1.00 69.12 683 ARG A CA 1
ATOM 5209 C C . ARG A 1 683 ? 33.925 25.043 -51.696 1.00 69.12 683 ARG A C 1
ATOM 5211 O O . ARG A 1 683 ? 32.816 24.537 -51.526 1.00 69.12 683 ARG A O 1
ATOM 5218 N N . LEU A 1 684 ? 34.417 25.967 -50.880 1.00 64.00 684 LEU A N 1
ATOM 5219 C CA . LEU A 1 684 ? 33.787 26.412 -49.643 1.00 64.00 684 LEU A CA 1
ATOM 5220 C C . LEU A 1 684 ? 32.343 26.928 -49.823 1.00 64.00 684 LEU A C 1
ATOM 5222 O O . LEU A 1 684 ? 31.483 26.492 -49.059 1.00 64.00 684 LEU A O 1
ATOM 5226 N N . PRO A 1 685 ? 32.000 27.731 -50.857 1.00 67.62 685 PRO A N 1
ATOM 5227 C CA . PRO A 1 685 ? 30.614 28.155 -51.089 1.00 67.62 685 PRO A CA 1
ATOM 5228 C C . PRO A 1 685 ? 29.654 26.986 -51.352 1.00 67.62 685 PRO A C 1
ATOM 5230 O O . PRO A 1 685 ? 28.506 27.013 -50.911 1.00 67.62 685 PRO A O 1
ATOM 5233 N N . PHE A 1 686 ? 30.125 25.943 -52.043 1.00 69.44 686 PHE A N 1
ATOM 5234 C CA . PHE A 1 686 ? 29.342 24.739 -52.321 1.00 69.44 686 PHE A CA 1
ATOM 5235 C C . PHE A 1 686 ? 29.133 23.894 -51.055 1.00 69.44 686 PHE A C 1
ATOM 5237 O O . PHE A 1 686 ? 28.015 23.445 -50.798 1.00 69.44 686 PHE A O 1
ATOM 5244 N N . ILE A 1 687 ? 30.175 23.729 -50.231 1.00 65.06 687 ILE A N 1
ATOM 5245 C CA . ILE A 1 687 ? 30.093 23.047 -48.925 1.00 65.06 687 ILE A CA 1
ATOM 5246 C C . ILE A 1 687 ? 29.088 23.767 -48.022 1.00 65.06 687 ILE A C 1
ATOM 5248 O O . ILE A 1 687 ? 28.174 23.137 -47.488 1.00 65.06 687 ILE A O 1
ATOM 5252 N N . THR A 1 688 ? 29.211 25.091 -47.909 1.00 63.75 688 THR A N 1
ATOM 5253 C CA . THR A 1 688 ? 28.294 25.923 -47.129 1.00 63.75 688 THR A CA 1
ATOM 5254 C C . THR A 1 688 ? 26.864 25.777 -47.632 1.00 63.75 688 THR A C 1
ATOM 5256 O O . THR A 1 688 ? 25.985 25.455 -46.842 1.00 63.75 688 THR A O 1
ATOM 5259 N N . SER A 1 689 ? 26.626 25.911 -48.942 1.00 73.06 689 SER A N 1
ATOM 5260 C CA . SER A 1 689 ? 25.289 25.739 -49.523 1.00 73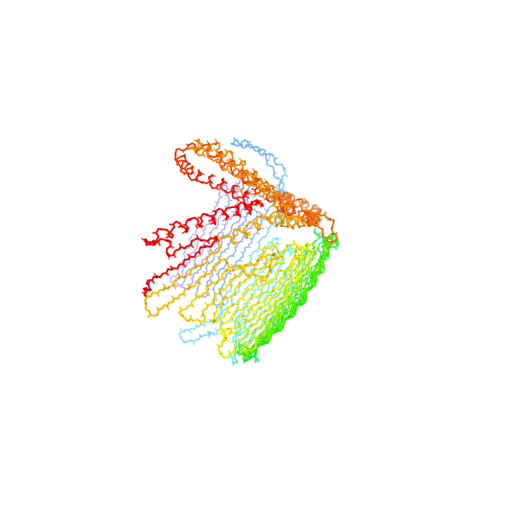.06 689 SER A CA 1
ATOM 5261 C C . SER A 1 689 ? 24.702 24.354 -49.247 1.00 73.06 689 SER A C 1
ATOM 5263 O O . SER A 1 689 ? 23.519 24.254 -48.947 1.00 73.06 689 SER A O 1
ATOM 5265 N N . THR A 1 690 ? 25.506 23.295 -49.296 1.00 71.00 690 THR A N 1
ATOM 5266 C CA . THR A 1 690 ? 25.052 21.924 -49.028 1.00 71.00 690 THR A CA 1
ATOM 5267 C C . THR A 1 690 ? 24.613 21.742 -47.570 1.00 71.00 690 THR A C 1
ATOM 5269 O O . THR A 1 690 ? 23.549 21.181 -47.307 1.00 71.00 690 THR A O 1
ATOM 5272 N N . ILE A 1 691 ? 25.383 22.282 -46.617 1.00 68.50 691 ILE A N 1
ATOM 5273 C CA . ILE A 1 691 ? 25.040 22.284 -45.184 1.00 68.50 691 ILE A CA 1
ATOM 5274 C C . ILE A 1 691 ? 23.785 23.130 -44.926 1.00 68.50 691 ILE A C 1
ATOM 5276 O O . ILE A 1 691 ? 22.893 22.703 -44.192 1.00 68.50 691 ILE A O 1
ATOM 5280 N N . THR A 1 692 ? 23.689 24.305 -45.552 1.00 68.31 692 THR A N 1
ATOM 5281 C CA . THR A 1 692 ? 22.515 25.184 -45.477 1.00 68.31 692 THR A CA 1
ATOM 5282 C C . THR A 1 692 ? 21.273 24.483 -46.026 1.00 68.31 692 THR A C 1
ATOM 5284 O O . THR A 1 692 ? 20.267 24.426 -45.329 1.00 68.31 692 THR A O 1
ATOM 5287 N N . ASN A 1 693 ? 21.356 23.863 -47.205 1.00 76.62 693 ASN A N 1
ATOM 5288 C CA . ASN A 1 693 ? 20.250 23.129 -47.822 1.00 76.62 693 ASN A CA 1
ATOM 5289 C C . ASN A 1 693 ? 19.808 21.928 -46.969 1.00 76.62 693 ASN A C 1
ATOM 5291 O O . ASN A 1 693 ? 18.614 21.664 -46.863 1.00 76.62 693 ASN A O 1
ATOM 5295 N N . PHE A 1 694 ? 20.740 21.210 -46.330 1.00 73.94 694 PHE A N 1
ATOM 5296 C CA . PHE A 1 694 ? 20.417 20.149 -45.369 1.00 73.94 694 PHE A CA 1
ATOM 5297 C C . PHE A 1 694 ? 19.669 20.704 -44.146 1.00 73.94 694 PHE A C 1
ATOM 5299 O O . PHE A 1 694 ? 18.630 20.173 -43.752 1.00 73.94 694 PHE A O 1
ATOM 5306 N N . ALA A 1 695 ? 20.157 21.805 -43.568 1.00 66.31 695 ALA A N 1
ATOM 5307 C CA . ALA A 1 695 ? 19.510 22.459 -42.435 1.00 66.31 695 ALA A CA 1
ATOM 5308 C C . ALA A 1 695 ? 18.137 23.055 -42.804 1.00 66.31 695 ALA A C 1
ATOM 5310 O O . ALA A 1 695 ? 17.228 23.055 -41.975 1.00 66.31 695 ALA A O 1
ATOM 5311 N N . GLU A 1 696 ? 17.955 23.534 -44.036 1.00 72.06 696 GLU A N 1
ATOM 5312 C CA . GLU A 1 696 ? 16.668 23.991 -44.574 1.00 72.06 696 GLU A CA 1
ATOM 5313 C C . GLU A 1 696 ? 15.700 22.832 -44.822 1.00 72.06 696 GLU A C 1
ATOM 5315 O O . GLU A 1 696 ? 14.550 22.911 -44.391 1.00 72.06 696 GLU A O 1
ATOM 5320 N N . LYS A 1 697 ? 16.165 21.736 -45.442 1.00 74.81 697 LYS A N 1
ATOM 5321 C CA . LYS A 1 697 ? 15.385 20.513 -45.717 1.00 74.81 697 LYS A CA 1
ATOM 5322 C C . LYS A 1 697 ? 14.676 19.994 -44.464 1.00 74.81 697 LYS A C 1
ATOM 5324 O O . LYS A 1 697 ? 13.548 19.517 -44.559 1.00 74.81 697 LYS A O 1
ATOM 5329 N N . TYR A 1 698 ? 15.318 20.118 -43.303 1.00 69.25 698 TYR A N 1
ATOM 5330 C CA . TYR A 1 698 ? 14.775 19.688 -42.012 1.00 69.25 698 TYR A CA 1
ATOM 5331 C C . TYR A 1 698 ? 14.259 20.833 -41.117 1.00 69.25 698 TYR A C 1
ATOM 5333 O O . TYR A 1 698 ? 13.934 20.596 -39.958 1.00 69.25 698 TYR A O 1
ATOM 5341 N N . GLY A 1 699 ? 14.168 22.073 -41.615 1.00 63.59 699 GLY A N 1
ATOM 5342 C CA . GLY A 1 699 ? 13.619 23.222 -40.871 1.00 63.59 699 GLY A CA 1
ATOM 5343 C C . GLY A 1 699 ? 14.499 23.768 -39.733 1.00 63.59 699 GLY A C 1
ATOM 5344 O O . GLY A 1 699 ? 14.090 24.685 -39.020 1.00 63.59 699 GLY A O 1
ATOM 5345 N N . ILE A 1 700 ? 15.722 23.255 -39.579 1.00 61.19 700 ILE A N 1
ATOM 5346 C CA . ILE A 1 700 ? 16.696 23.630 -38.542 1.00 61.19 700 ILE A CA 1
ATOM 5347 C C . ILE A 1 700 ? 17.162 25.074 -38.736 1.00 61.19 700 ILE A C 1
ATOM 5349 O O . ILE A 1 700 ? 17.237 25.840 -37.776 1.00 61.19 700 ILE A O 1
ATOM 5353 N N . LEU A 1 701 ? 17.443 25.472 -39.981 1.00 59.38 701 LEU A N 1
ATOM 5354 C CA . LEU A 1 701 ? 17.956 26.810 -40.276 1.00 59.38 701 LEU A CA 1
ATOM 5355 C C . LEU A 1 701 ? 16.936 27.904 -39.931 1.00 59.38 701 LEU A C 1
ATOM 5357 O O . LEU A 1 701 ? 17.310 28.937 -39.380 1.00 59.38 701 LEU A O 1
ATOM 5361 N N . GLY A 1 702 ? 15.650 27.665 -40.208 1.00 60.81 702 GLY A N 1
ATOM 5362 C CA . GLY A 1 702 ? 14.568 28.587 -39.858 1.00 60.81 702 GLY A CA 1
ATOM 5363 C C . GLY A 1 702 ? 14.432 28.775 -38.345 1.00 60.81 702 GLY A C 1
ATOM 5364 O O . GLY A 1 702 ? 14.352 29.908 -37.872 1.00 60.81 702 GLY A O 1
ATOM 5365 N N . ALA A 1 703 ? 14.497 27.680 -37.580 1.00 55.28 703 ALA A N 1
ATOM 5366 C CA . ALA A 1 703 ? 14.435 27.717 -36.120 1.00 55.28 703 ALA A CA 1
ATOM 5367 C C . ALA A 1 703 ? 15.669 28.395 -35.492 1.00 55.28 703 ALA A C 1
ATOM 5369 O O . ALA A 1 703 ? 15.524 29.258 -34.625 1.00 55.28 703 ALA A O 1
ATOM 5370 N N . ILE A 1 704 ? 16.881 28.060 -35.958 1.00 51.78 704 ILE A N 1
ATOM 5371 C CA . ILE A 1 704 ? 18.139 28.648 -35.468 1.00 51.78 704 ILE A CA 1
ATOM 5372 C C . ILE A 1 704 ? 18.228 30.133 -35.821 1.00 51.78 704 ILE A C 1
ATOM 5374 O O . ILE A 1 704 ? 18.610 30.926 -34.966 1.00 51.78 704 ILE A O 1
ATOM 5378 N N . ASN A 1 705 ? 17.858 30.535 -37.041 1.00 58.91 705 ASN A N 1
ATOM 5379 C CA . ASN A 1 705 ? 17.886 31.945 -37.432 1.00 58.91 705 ASN A CA 1
ATOM 5380 C C . ASN A 1 705 ? 16.836 32.765 -36.682 1.00 58.91 705 ASN A C 1
ATOM 5382 O O . ASN A 1 705 ? 17.152 33.870 -36.254 1.00 58.91 705 ASN A O 1
ATOM 5386 N N . GLY A 1 706 ? 15.636 32.221 -36.449 1.00 58.22 706 GLY A N 1
ATOM 5387 C CA . GLY A 1 706 ? 14.634 32.861 -35.595 1.00 58.22 706 GLY A CA 1
ATOM 5388 C C . GLY A 1 706 ? 15.163 33.101 -34.179 1.00 58.22 706 GLY A C 1
ATOM 5389 O O . GLY A 1 706 ? 15.162 34.235 -33.702 1.00 58.22 706 GLY A O 1
ATOM 5390 N N . LEU A 1 707 ? 15.718 32.062 -33.543 1.00 54.25 707 LEU A N 1
ATOM 5391 C CA . LEU A 1 707 ? 16.299 32.159 -32.201 1.00 54.25 707 LEU A CA 1
ATOM 5392 C C . LEU A 1 707 ? 17.503 33.118 -32.159 1.00 54.25 707 LEU A C 1
ATOM 5394 O O . LEU A 1 707 ? 17.611 33.932 -31.244 1.00 54.25 707 LEU A O 1
ATOM 5398 N N . ARG A 1 708 ? 18.388 33.054 -33.165 1.00 55.34 708 ARG A N 1
ATOM 5399 C CA . ARG A 1 708 ? 19.559 33.929 -33.325 1.00 55.34 708 ARG A CA 1
ATOM 5400 C C . ARG A 1 708 ? 19.140 35.384 -33.444 1.00 55.34 708 ARG A 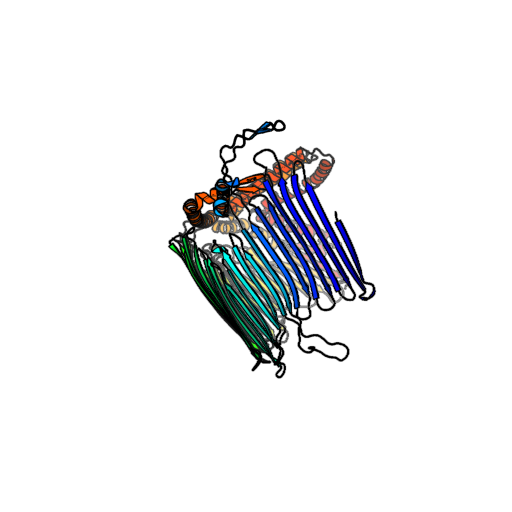C 1
ATOM 5402 O O . ARG A 1 708 ? 19.672 36.208 -32.711 1.00 55.34 708 ARG A O 1
ATOM 5409 N N . THR A 1 709 ? 18.230 35.714 -34.359 1.00 61.34 709 THR A N 1
ATOM 5410 C CA . THR A 1 709 ? 17.775 37.092 -34.563 1.00 61.34 709 THR A CA 1
ATOM 5411 C C . THR A 1 709 ? 17.187 37.643 -33.273 1.00 61.34 709 THR A C 1
ATOM 5413 O O . THR A 1 709 ? 17.565 38.736 -32.863 1.00 61.34 709 THR A O 1
ATOM 5416 N N . THR A 1 710 ? 16.354 36.871 -32.573 1.00 55.56 710 THR A N 1
ATOM 5417 C CA . THR A 1 710 ? 15.773 37.318 -31.304 1.00 55.56 710 THR A CA 1
ATOM 5418 C C . THR A 1 710 ? 16.819 37.472 -30.196 1.00 55.56 710 THR A C 1
ATOM 5420 O O . THR A 1 710 ? 16.832 38.501 -29.527 1.00 55.56 710 THR A O 1
ATOM 5423 N N . LEU A 1 711 ? 17.735 36.510 -30.030 1.00 51.03 711 LEU A N 1
ATOM 5424 C CA . LEU A 1 711 ? 18.788 36.547 -29.007 1.00 51.03 711 LEU A CA 1
ATOM 5425 C C . LEU A 1 711 ? 19.801 37.676 -29.264 1.00 51.03 711 LEU A C 1
ATOM 5427 O O . LEU A 1 711 ? 20.153 38.415 -28.349 1.00 51.03 711 LEU A O 1
ATOM 5431 N N . VAL A 1 712 ? 20.260 37.833 -30.509 1.00 58.81 712 VAL A N 1
ATOM 5432 C CA . VAL A 1 712 ? 21.227 38.869 -30.898 1.00 58.81 712 VAL A CA 1
ATOM 5433 C C . VAL A 1 712 ? 20.597 40.251 -30.799 1.00 58.81 712 VAL A C 1
ATOM 5435 O O . VAL A 1 712 ? 21.235 41.145 -30.249 1.00 58.81 712 VAL A O 1
ATOM 5438 N N . SER A 1 713 ? 19.360 40.446 -31.269 1.00 62.12 713 SER A N 1
ATOM 5439 C CA . SER A 1 713 ? 18.663 41.725 -31.095 1.00 62.12 713 SER A CA 1
ATOM 5440 C C . SER A 1 713 ? 18.491 42.070 -29.615 1.00 62.12 713 SER A C 1
ATOM 5442 O O . SER A 1 713 ? 18.814 43.192 -29.233 1.00 62.12 713 SER A O 1
ATOM 5444 N N . ALA A 1 714 ? 18.101 41.102 -28.779 1.00 53.56 714 ALA A N 1
ATOM 5445 C CA . ALA A 1 714 ? 17.926 41.297 -27.341 1.00 53.56 714 ALA A CA 1
ATOM 5446 C C . ALA A 1 714 ? 19.222 41.683 -26.613 1.00 53.56 714 ALA A C 1
ATOM 5448 O O . ALA A 1 714 ? 19.271 42.647 -25.846 1.00 53.56 714 ALA A O 1
ATOM 5449 N N . LEU A 1 715 ? 20.304 40.948 -26.883 1.00 54.00 715 LEU A N 1
ATOM 5450 C CA . LEU A 1 715 ? 21.610 41.201 -26.276 1.00 54.00 715 LEU A CA 1
ATOM 5451 C C . LEU A 1 715 ? 22.246 42.496 -26.801 1.00 54.00 715 LEU A C 1
ATOM 5453 O O . LEU A 1 715 ? 22.856 43.227 -26.024 1.00 54.00 715 LEU A O 1
ATOM 5457 N N . THR A 1 716 ? 22.079 42.815 -28.089 1.00 62.75 716 THR A N 1
ATOM 5458 C CA . THR A 1 716 ? 22.604 44.052 -28.699 1.00 62.75 716 THR A CA 1
ATOM 5459 C C . THR A 1 716 ? 21.888 45.286 -28.159 1.00 62.75 716 THR A C 1
ATOM 5461 O O . THR A 1 716 ? 22.536 46.296 -27.876 1.00 62.75 716 THR A O 1
ATOM 5464 N N . GLU A 1 717 ? 20.569 45.217 -27.971 1.00 61.12 717 GLU A N 1
ATOM 5465 C CA . GLU A 1 717 ? 19.780 46.290 -27.364 1.00 61.12 717 GLU A CA 1
ATOM 5466 C C . GLU A 1 717 ? 20.214 46.532 -25.908 1.00 61.12 717 GLU A C 1
ATOM 5468 O O . GLU A 1 717 ? 20.550 47.665 -25.549 1.00 61.12 717 GLU A O 1
ATOM 5473 N N . ALA A 1 718 ? 20.338 45.468 -25.102 1.00 51.53 718 ALA A N 1
ATOM 5474 C CA . ALA A 1 718 ? 20.840 45.555 -23.729 1.00 51.53 718 ALA A CA 1
ATOM 5475 C C . ALA A 1 718 ? 22.276 46.113 -23.663 1.00 51.53 718 ALA A C 1
ATOM 5477 O O . ALA A 1 718 ? 22.541 47.033 -22.888 1.00 51.53 718 ALA A O 1
ATOM 5478 N N . TYR A 1 719 ? 23.184 45.633 -24.521 1.00 58.38 719 TYR A N 1
ATOM 5479 C CA . TYR A 1 719 ? 24.565 46.115 -24.617 1.00 58.38 719 TYR A CA 1
ATOM 5480 C C . TYR A 1 719 ? 24.648 47.603 -24.983 1.00 58.38 719 TYR A C 1
ATOM 5482 O O . TYR A 1 719 ? 25.366 48.358 -24.329 1.00 58.38 719 TYR A O 1
ATOM 5490 N N . THR A 1 720 ? 23.892 48.046 -25.991 1.00 61.38 720 THR A N 1
ATOM 5491 C CA . THR A 1 720 ? 23.925 49.436 -26.477 1.00 61.38 720 THR A CA 1
ATOM 5492 C C . THR A 1 720 ? 23.427 50.411 -25.408 1.00 61.38 720 THR A C 1
ATOM 5494 O O . THR A 1 720 ? 24.026 51.468 -25.200 1.00 61.38 720 THR A O 1
ATOM 5497 N N . ILE A 1 721 ? 22.364 50.051 -24.679 1.00 57.34 721 ILE A N 1
ATOM 5498 C CA . ILE A 1 721 ? 21.834 50.865 -23.576 1.00 57.34 721 ILE A CA 1
ATOM 5499 C C . ILE A 1 721 ? 22.842 50.921 -22.420 1.00 57.34 721 ILE A C 1
ATOM 5501 O O . ILE A 1 721 ? 23.094 51.994 -21.870 1.00 57.34 721 ILE A O 1
ATOM 5505 N N . SER A 1 722 ? 23.461 49.790 -22.083 1.00 51.97 722 SER A N 1
ATOM 5506 C CA . SER A 1 722 ? 24.449 49.677 -21.012 1.00 51.97 722 SER A CA 1
ATOM 5507 C C . SER A 1 722 ? 25.786 50.383 -21.297 1.00 51.97 722 SER A C 1
ATOM 5509 O O . SER A 1 722 ? 26.349 50.999 -20.394 1.00 51.97 722 SER A O 1
ATOM 5511 N N . TYR A 1 723 ? 26.298 50.319 -22.531 1.00 58.53 723 TYR A N 1
ATOM 5512 C CA . TYR A 1 723 ? 27.568 50.934 -22.944 1.00 58.53 723 TYR A CA 1
ATOM 5513 C C . TYR A 1 723 ? 27.489 52.467 -22.961 1.00 58.53 723 TYR A C 1
ATOM 5515 O O . TYR A 1 723 ? 28.392 53.143 -22.470 1.00 58.53 723 TYR A O 1
ATOM 5523 N N . ASN A 1 724 ? 26.375 53.021 -23.448 1.00 59.62 724 ASN A N 1
ATOM 5524 C CA . ASN A 1 724 ? 26.178 54.470 -23.550 1.00 59.62 724 ASN A CA 1
ATOM 5525 C C . ASN A 1 724 ? 26.063 55.184 -22.189 1.00 59.62 724 ASN A C 1
ATOM 5527 O O . ASN A 1 724 ? 26.252 56.395 -22.131 1.00 59.62 724 ASN A O 1
ATOM 5531 N N . HIS A 1 725 ? 25.801 54.454 -21.098 1.00 56.25 725 HIS A N 1
ATOM 5532 C CA . HIS A 1 725 ? 25.705 55.003 -19.737 1.00 56.25 725 HIS A CA 1
ATOM 5533 C C . HIS A 1 725 ? 26.912 54.654 -18.844 1.00 56.25 725 HIS A C 1
ATOM 5535 O O . HIS A 1 725 ? 26.917 55.002 -17.665 1.00 56.25 725 HIS A O 1
ATOM 5541 N N . ALA A 1 726 ? 27.944 53.990 -19.384 1.00 50.81 726 ALA A N 1
ATOM 5542 C CA . ALA A 1 726 ? 29.129 53.536 -18.647 1.00 50.81 726 ALA A CA 1
ATOM 5543 C C . ALA A 1 726 ? 29.905 54.614 -17.843 1.00 50.81 726 ALA A C 1
ATOM 5545 O O . ALA A 1 726 ? 30.446 54.266 -16.787 1.00 50.81 726 ALA A O 1
ATOM 5546 N N . PRO A 1 727 ? 29.972 55.898 -18.263 1.00 51.59 727 PRO A N 1
ATOM 5547 C CA . PRO A 1 727 ? 30.682 56.937 -17.510 1.00 51.59 727 PRO A CA 1
ATOM 5548 C C . PRO A 1 727 ? 30.033 57.334 -16.169 1.00 51.59 727 PRO A C 1
ATOM 5550 O O . PRO A 1 727 ? 30.746 57.825 -15.298 1.00 51.59 727 PRO A O 1
ATOM 5553 N N . ASP A 1 728 ? 28.730 57.082 -15.972 1.00 55.75 728 ASP A N 1
ATOM 5554 C CA . ASP A 1 728 ? 27.944 57.611 -14.836 1.00 55.75 728 ASP A CA 1
ATOM 5555 C C . ASP A 1 728 ? 27.567 56.545 -13.772 1.00 55.75 728 ASP A C 1
ATOM 5557 O O . ASP A 1 728 ? 26.778 56.794 -12.861 1.00 55.75 728 ASP A O 1
ATOM 5561 N N . LEU A 1 729 ? 28.138 55.334 -13.848 1.00 54.91 729 LEU A N 1
ATOM 5562 C CA . LEU A 1 729 ? 27.739 54.157 -13.047 1.00 54.91 729 LEU A CA 1
ATOM 5563 C C . LEU A 1 729 ? 28.344 54.083 -11.625 1.00 54.91 729 LEU A C 1
ATOM 5565 O O . LEU A 1 729 ? 28.327 53.024 -10.996 1.00 54.91 729 LEU A O 1
ATOM 5569 N N . SER A 1 730 ? 28.903 55.172 -11.086 1.00 56.41 730 SER A N 1
ATOM 5570 C CA . SER A 1 730 ? 29.436 55.194 -9.709 1.00 56.41 730 SER A CA 1
ATOM 5571 C C . SER A 1 730 ? 28.351 55.186 -8.624 1.00 56.41 730 SER A C 1
ATOM 5573 O O . SER A 1 730 ? 28.677 55.001 -7.455 1.00 56.41 730 SER A O 1
ATOM 5575 N N . GLN A 1 731 ? 27.085 55.378 -9.005 1.00 63.47 731 GLN A N 1
ATOM 5576 C CA . GLN A 1 731 ? 25.919 55.281 -8.126 1.00 63.47 731 GLN A CA 1
ATOM 5577 C C . GLN A 1 731 ? 25.178 53.956 -8.359 1.00 63.47 731 GLN A C 1
ATOM 5579 O O . GLN A 1 731 ? 24.879 53.601 -9.504 1.00 63.47 731 GLN A O 1
ATOM 5584 N N . LEU A 1 732 ? 24.844 53.232 -7.284 1.00 59.81 732 LEU A N 1
ATOM 5585 C CA . LEU A 1 732 ? 24.220 51.903 -7.346 1.00 59.81 732 LEU A CA 1
ATOM 5586 C C . LEU A 1 732 ? 22.865 51.928 -8.063 1.00 59.81 732 LEU A C 1
ATOM 5588 O O . LEU A 1 732 ? 22.558 51.007 -8.813 1.00 59.81 732 LEU A O 1
ATOM 5592 N N . SER A 1 733 ? 22.085 52.993 -7.870 1.00 63.91 733 SER A N 1
ATOM 5593 C CA . SER A 1 733 ? 20.795 53.215 -8.538 1.00 63.91 733 SER A CA 1
ATOM 5594 C C . SER A 1 733 ? 20.933 53.262 -10.064 1.00 63.91 733 SER A C 1
ATOM 5596 O O . SER A 1 733 ? 20.201 52.575 -10.783 1.00 63.91 733 SER A O 1
ATOM 5598 N N . VAL A 1 734 ? 21.927 54.004 -10.562 1.00 66.38 734 VAL A N 1
ATOM 5599 C CA . VAL A 1 734 ? 22.209 54.153 -11.997 1.00 66.38 734 VAL A CA 1
ATOM 5600 C C . VAL A 1 734 ? 22.770 52.850 -12.573 1.00 66.38 734 VAL A C 1
ATOM 5602 O O . VAL A 1 734 ? 22.384 52.444 -13.671 1.00 66.38 734 VAL A O 1
ATOM 5605 N N . LEU A 1 735 ? 23.617 52.146 -11.812 1.00 64.12 735 LEU A N 1
ATOM 5606 C CA . LEU A 1 735 ? 24.124 50.825 -12.181 1.00 64.12 735 LEU A CA 1
ATOM 5607 C C . LEU A 1 735 ? 22.999 49.790 -12.265 1.00 64.12 735 LEU A C 1
ATOM 5609 O O . LEU A 1 735 ? 22.870 49.101 -13.269 1.00 64.12 735 LEU A O 1
ATOM 5613 N N . PHE A 1 736 ? 22.127 49.703 -11.269 1.00 61.00 736 PHE A N 1
ATOM 5614 C CA . PHE A 1 736 ? 21.021 48.749 -11.295 1.00 61.00 736 PHE A CA 1
ATOM 5615 C C . PHE A 1 736 ? 20.081 49.005 -12.492 1.00 61.00 736 PHE A C 1
ATOM 5617 O O . PHE A 1 736 ? 19.734 48.064 -13.214 1.00 61.00 736 PHE A O 1
ATOM 5624 N N . ARG A 1 737 ? 19.795 50.280 -12.799 1.00 69.12 737 ARG A N 1
ATOM 5625 C CA . ARG A 1 737 ? 18.882 50.700 -13.880 1.00 69.12 737 ARG A CA 1
ATOM 5626 C C . ARG A 1 737 ? 19.420 50.439 -15.281 1.00 69.12 737 ARG A C 1
ATOM 5628 O O . ARG A 1 737 ? 18.676 50.060 -16.186 1.00 69.12 737 ARG A O 1
ATOM 5635 N N . ASN A 1 738 ? 20.712 50.658 -15.481 1.00 63.81 738 ASN A N 1
ATOM 5636 C CA . ASN A 1 738 ? 21.323 50.564 -16.805 1.00 63.81 738 ASN A CA 1
ATOM 5637 C C . ASN A 1 738 ? 21.945 49.191 -17.076 1.00 63.81 738 ASN A C 1
ATOM 5639 O O . ASN A 1 738 ? 22.355 48.926 -18.204 1.00 63.81 738 ASN A O 1
ATOM 5643 N N . VAL A 1 739 ? 21.983 48.316 -16.066 1.00 55.62 739 VAL A N 1
ATOM 5644 C CA . VAL A 1 739 ? 22.567 46.974 -16.145 1.00 55.62 739 VAL A CA 1
ATOM 5645 C C . VAL A 1 739 ? 21.531 45.898 -15.852 1.00 55.62 739 VAL A C 1
ATOM 5647 O O . VAL A 1 739 ? 21.137 45.164 -16.757 1.00 55.62 739 VAL A O 1
ATOM 5650 N N . VAL A 1 740 ? 21.077 45.802 -14.601 1.00 55.00 740 VAL A N 1
ATOM 5651 C CA . VAL A 1 740 ? 20.240 44.693 -14.120 1.00 55.00 740 VAL A CA 1
ATOM 5652 C C . VAL A 1 740 ? 18.861 44.740 -14.776 1.00 55.00 740 VAL A C 1
ATOM 5654 O O . VAL A 1 740 ? 18.392 43.721 -15.280 1.00 55.00 740 VAL A O 1
ATOM 5657 N N . VAL A 1 741 ? 18.264 45.933 -14.885 1.00 65.00 741 VAL A N 1
ATOM 5658 C CA . VAL A 1 741 ? 16.985 46.136 -15.590 1.00 65.00 741 VAL A CA 1
ATOM 5659 C C . VAL A 1 741 ? 17.093 45.794 -17.083 1.00 65.00 741 VAL A C 1
ATOM 5661 O O . VAL A 1 741 ? 16.174 45.208 -17.645 1.00 65.00 741 VAL A O 1
ATOM 5664 N N . GLN A 1 742 ? 18.214 46.099 -17.745 1.00 64.56 742 GLN A N 1
ATOM 5665 C CA . GLN A 1 742 ? 18.368 45.815 -19.182 1.00 64.56 742 GLN A CA 1
ATOM 5666 C C . GLN A 1 742 ? 18.615 44.327 -19.467 1.00 64.56 742 GLN A C 1
ATOM 5668 O O . GLN A 1 742 ? 18.065 43.783 -20.422 1.00 64.56 742 GLN A O 1
ATOM 5673 N N . HIS A 1 743 ? 19.377 43.636 -18.614 1.00 59.19 743 HIS A N 1
ATOM 5674 C CA . HIS A 1 743 ? 19.566 42.185 -18.729 1.00 59.19 743 HIS A CA 1
ATOM 5675 C C . HIS A 1 743 ? 18.264 41.425 -18.456 1.00 59.19 743 HIS A C 1
ATOM 5677 O O . HIS A 1 743 ? 17.970 40.452 -19.148 1.00 59.19 743 HIS A O 1
ATOM 5683 N N . GLN A 1 744 ? 17.446 41.891 -17.506 1.00 63.41 744 GLN A N 1
ATOM 5684 C CA . GLN A 1 744 ? 16.109 41.338 -17.292 1.00 63.41 744 GLN A CA 1
ATOM 5685 C C . GLN A 1 744 ? 15.234 41.481 -18.548 1.00 63.41 744 GLN A C 1
ATOM 5687 O O . GLN A 1 744 ? 14.600 40.503 -18.941 1.00 63.41 744 GLN A O 1
ATOM 5692 N N . LYS A 1 745 ? 15.259 42.632 -19.237 1.00 67.44 745 LYS A N 1
ATOM 5693 C CA . LYS A 1 745 ? 14.539 42.811 -20.514 1.00 67.44 745 LYS A CA 1
ATOM 5694 C C . LYS A 1 745 ? 15.003 41.844 -21.607 1.00 67.44 745 LYS A C 1
ATOM 5696 O O . LYS A 1 745 ? 14.164 41.303 -22.324 1.00 67.44 745 LYS A O 1
ATOM 5701 N N . ALA A 1 746 ? 16.305 41.577 -21.708 1.00 57.47 746 ALA A N 1
ATOM 5702 C CA . ALA A 1 746 ? 16.832 40.604 -22.667 1.00 57.47 746 ALA A CA 1
ATOM 5703 C C . ALA A 1 746 ? 16.392 39.162 -22.337 1.00 57.47 746 ALA A C 1
ATOM 5705 O O . ALA A 1 746 ? 15.975 38.417 -23.226 1.00 57.47 746 ALA A O 1
ATOM 5706 N N . ILE A 1 747 ? 16.410 38.779 -21.054 1.00 55.84 747 ILE A N 1
ATOM 5707 C CA . ILE A 1 747 ? 15.867 37.492 -20.583 1.00 55.84 747 ILE A CA 1
ATOM 5708 C C . ILE A 1 747 ? 14.364 37.401 -20.892 1.00 55.84 747 ILE A C 1
ATOM 5710 O O . ILE A 1 747 ? 13.897 36.357 -21.344 1.00 55.84 747 ILE A O 1
ATOM 5714 N N . GLN A 1 748 ? 13.615 38.497 -20.732 1.00 66.81 748 GLN A N 1
ATOM 5715 C CA . GLN A 1 748 ? 12.193 38.551 -21.072 1.00 66.81 748 GLN A CA 1
ATOM 5716 C C . GLN A 1 748 ? 11.943 38.314 -22.568 1.00 66.81 748 GLN A C 1
ATOM 5718 O O . GLN A 1 748 ? 11.033 37.571 -22.928 1.00 66.81 748 GLN A O 1
ATOM 5723 N N . GLN A 1 749 ? 12.758 38.900 -23.449 1.00 64.50 749 GLN A N 1
ATOM 5724 C CA . GLN A 1 749 ? 12.655 38.682 -24.896 1.00 64.50 749 GLN A CA 1
ATOM 5725 C C . GLN A 1 749 ? 12.943 37.220 -25.282 1.00 64.50 749 GLN A C 1
ATOM 5727 O O . GLN A 1 749 ? 12.248 36.671 -26.138 1.00 64.50 749 GLN A O 1
ATOM 5732 N N . LEU A 1 750 ? 13.905 36.562 -24.623 1.00 52.97 750 LEU A N 1
ATOM 5733 C CA . LEU A 1 750 ? 14.189 35.137 -24.828 1.00 52.97 750 LEU A CA 1
ATOM 5734 C C . LEU A 1 750 ? 13.029 34.243 -24.367 1.00 52.97 750 LEU A C 1
ATOM 5736 O O . LEU A 1 750 ? 12.623 33.341 -25.100 1.00 52.97 750 LEU A O 1
ATOM 5740 N N . LEU A 1 751 ? 12.476 34.503 -23.177 1.00 57.09 751 LEU A N 1
ATOM 5741 C CA . LEU A 1 751 ? 11.308 33.778 -22.670 1.00 57.09 751 LEU A CA 1
ATOM 5742 C C . LEU A 1 751 ? 10.121 33.914 -23.633 1.00 57.09 751 LEU A C 1
ATOM 5744 O O . LEU A 1 751 ? 9.497 32.909 -23.969 1.00 57.09 751 LEU A O 1
ATOM 5748 N N . ASN A 1 752 ? 9.882 35.115 -24.170 1.00 71.06 752 ASN A N 1
ATOM 5749 C CA . ASN A 1 752 ? 8.836 35.351 -25.168 1.00 71.06 752 ASN A CA 1
ATOM 5750 C C . ASN A 1 752 ? 9.068 34.541 -26.459 1.00 71.06 752 ASN A C 1
ATOM 5752 O O . ASN A 1 752 ? 8.116 34.008 -27.018 1.00 71.06 752 ASN A O 1
ATOM 5756 N N . ALA A 1 753 ? 10.314 34.401 -26.921 1.00 60.09 753 ALA A N 1
ATOM 5757 C CA . ALA A 1 753 ? 10.635 33.632 -28.128 1.00 60.09 753 ALA A CA 1
ATOM 5758 C C . ALA A 1 753 ? 10.361 32.128 -27.965 1.00 60.09 753 ALA A C 1
ATOM 5760 O O . ALA A 1 753 ? 9.796 31.493 -28.856 1.00 60.09 753 ALA A O 1
ATOM 5761 N N . VAL A 1 754 ? 10.731 31.558 -26.812 1.00 51.44 754 VAL A N 1
ATOM 5762 C CA . VAL A 1 754 ? 10.453 30.149 -26.481 1.00 51.44 754 VAL A CA 1
ATOM 5763 C C . VAL A 1 754 ? 8.946 29.911 -26.367 1.00 51.44 754 VAL A C 1
ATOM 5765 O O . VAL A 1 754 ? 8.438 28.906 -26.864 1.00 51.44 754 VAL A O 1
ATOM 5768 N N . VAL A 1 755 ? 8.216 30.859 -25.777 1.00 66.19 755 VAL A N 1
ATOM 5769 C CA . VAL A 1 755 ? 6.747 30.847 -25.718 1.00 66.19 755 VAL A CA 1
ATOM 5770 C C . VAL A 1 755 ? 6.139 30.853 -27.122 1.00 66.19 755 VAL A C 1
ATOM 5772 O O . VAL A 1 755 ? 5.275 30.027 -27.412 1.00 66.19 755 VAL A O 1
ATOM 5775 N N . THR A 1 756 ? 6.625 31.715 -28.019 1.00 69.75 756 THR A N 1
ATOM 5776 C CA . THR A 1 756 ? 6.196 31.749 -29.424 1.00 69.75 756 THR A CA 1
ATOM 5777 C C . THR A 1 756 ? 6.458 30.415 -30.126 1.00 69.75 756 THR A C 1
ATOM 5779 O O . THR A 1 756 ? 5.547 29.866 -30.737 1.00 69.75 756 THR A O 1
ATOM 5782 N N . PHE A 1 757 ? 7.645 29.821 -29.970 1.00 59.97 757 PHE A N 1
ATOM 5783 C CA . PHE A 1 757 ? 7.972 28.518 -30.564 1.00 59.97 757 PHE A CA 1
ATOM 5784 C C . PHE A 1 757 ? 7.016 27.400 -30.114 1.00 59.97 757 PHE A C 1
ATOM 5786 O O . PHE A 1 757 ? 6.534 26.623 -30.944 1.00 59.97 757 PHE A O 1
ATOM 5793 N N . LEU A 1 758 ? 6.700 27.339 -28.815 1.00 57.75 758 LEU A N 1
ATOM 5794 C CA . LEU A 1 758 ? 5.738 26.377 -28.266 1.00 57.75 758 LEU A CA 1
ATOM 5795 C C . LEU A 1 758 ? 4.325 26.589 -28.832 1.00 57.75 758 LEU A C 1
ATOM 5797 O O . LEU A 1 758 ? 3.613 25.612 -29.061 1.00 57.75 758 LEU A O 1
ATOM 5801 N N . ARG A 1 759 ? 3.930 27.845 -29.072 1.00 70.50 759 ARG A N 1
ATOM 5802 C CA . ARG A 1 759 ? 2.602 28.229 -29.580 1.00 70.50 759 ARG A CA 1
ATOM 5803 C C . ARG A 1 759 ? 2.462 28.165 -31.102 1.00 70.50 759 ARG A C 1
ATOM 5805 O O . ARG A 1 759 ? 1.338 28.116 -31.584 1.00 70.50 759 ARG A O 1
ATOM 5812 N N . GLU A 1 760 ? 3.551 28.169 -31.863 1.00 66.38 760 GLU A N 1
ATOM 5813 C CA . GLU A 1 760 ? 3.508 28.165 -33.335 1.00 66.38 760 GLU A CA 1
ATOM 5814 C C . GLU A 1 760 ? 3.824 26.791 -33.951 1.00 66.38 760 GLU A C 1
ATOM 5816 O O . GLU A 1 760 ? 3.399 26.500 -35.072 1.00 66.38 760 GLU A O 1
ATOM 5821 N N . THR A 1 761 ? 4.522 25.906 -33.229 1.00 57.28 761 THR A N 1
ATOM 5822 C CA . THR A 1 761 ? 4.909 24.583 -33.747 1.00 57.28 761 THR A CA 1
ATOM 5823 C C . THR A 1 761 ? 3.719 23.622 -33.765 1.00 57.28 761 THR A C 1
ATOM 5825 O O . THR A 1 761 ? 3.251 23.171 -32.718 1.00 57.28 761 THR A O 1
ATOM 5828 N N . GLN A 1 762 ? 3.246 23.264 -34.962 1.00 59.44 762 GLN A N 1
ATOM 5829 C CA . GLN A 1 762 ? 2.117 22.349 -35.130 1.00 59.44 762 GLN A CA 1
ATOM 5830 C C . GLN A 1 762 ? 2.551 20.887 -35.305 1.00 59.44 762 GLN A C 1
ATOM 5832 O O . GLN A 1 762 ? 3.363 20.557 -36.167 1.00 59.44 762 GLN A O 1
ATOM 5837 N N . ILE A 1 763 ? 1.929 19.998 -34.535 1.00 56.97 763 ILE A N 1
ATOM 5838 C CA . ILE A 1 763 ? 2.134 18.550 -34.525 1.00 56.97 763 ILE A CA 1
ATOM 5839 C C . ILE A 1 763 ? 0.870 17.877 -35.079 1.00 56.97 763 ILE A C 1
ATOM 5841 O O . ILE A 1 763 ? -0.257 18.268 -34.770 1.00 56.97 763 ILE A O 1
ATOM 5845 N N . LYS A 1 764 ? 1.041 16.853 -35.920 1.00 55.03 764 LYS A N 1
ATOM 5846 C CA . LYS A 1 764 ? -0.063 16.063 -36.481 1.00 55.03 764 LYS A CA 1
ATOM 5847 C C . LYS A 1 764 ? -0.025 14.648 -35.904 1.00 55.03 764 LYS A C 1
ATOM 5849 O O . LYS A 1 764 ? 0.842 13.864 -36.276 1.00 55.03 764 LYS A O 1
ATOM 5854 N N . LEU A 1 765 ? -0.968 14.334 -35.015 1.00 53.34 765 LEU A N 1
ATOM 5855 C CA . LEU A 1 765 ? -1.137 13.007 -34.413 1.00 53.34 765 LEU A CA 1
ATOM 5856 C C . LEU A 1 765 ? -2.301 12.243 -35.076 1.00 53.34 765 LEU A C 1
ATOM 5858 O O . LEU A 1 765 ? -3.247 12.878 -35.552 1.00 53.34 765 LEU A O 1
ATOM 5862 N N . PRO A 1 766 ? -2.274 10.898 -35.123 1.00 47.72 766 PRO A N 1
ATOM 5863 C CA . PRO A 1 766 ? -3.410 10.101 -35.585 1.00 47.72 766 PRO A CA 1
ATOM 5864 C C . PRO A 1 766 ? -4.679 10.436 -34.784 1.00 47.72 766 PRO A C 1
ATOM 5866 O O . PRO A 1 766 ? -4.662 10.427 -33.560 1.00 47.72 766 PRO A O 1
ATOM 5869 N N . GLY A 1 767 ? -5.782 10.753 -35.467 1.00 55.03 767 GLY A N 1
ATOM 5870 C CA . GLY A 1 767 ? -7.066 11.067 -34.820 1.00 55.03 767 GLY A CA 1
ATOM 5871 C C . GLY A 1 767 ? -7.247 12.517 -34.339 1.00 55.03 767 GLY A C 1
ATOM 5872 O O . GLY A 1 767 ? -8.380 12.903 -34.057 1.00 55.03 767 GLY A O 1
ATOM 5873 N N . ILE A 1 768 ? -6.198 13.351 -34.328 1.00 56.88 768 ILE A N 1
ATOM 5874 C CA . ILE A 1 768 ? -6.280 14.779 -33.962 1.00 56.88 768 ILE A CA 1
ATOM 5875 C C . ILE A 1 768 ? -6.006 15.654 -35.193 1.00 56.88 768 ILE A C 1
ATOM 5877 O O . ILE A 1 768 ? -5.178 15.331 -36.048 1.00 56.88 768 ILE A O 1
ATOM 5881 N N . LYS A 1 769 ? -6.699 16.794 -35.302 1.00 62.81 769 LYS A N 1
ATOM 5882 C CA . LYS A 1 769 ? -6.330 17.838 -36.272 1.00 62.81 769 LYS A CA 1
ATOM 5883 C C . LYS A 1 769 ? -4.930 18.371 -35.944 1.00 62.81 769 LYS A C 1
ATOM 5885 O O . LYS A 1 769 ? -4.524 18.376 -34.792 1.00 62.81 769 LYS A O 1
ATOM 5890 N N . GLN A 1 770 ? -4.204 18.821 -36.961 1.00 61.66 770 GLN A N 1
ATOM 5891 C CA . GLN A 1 770 ? -2.892 19.444 -36.791 1.00 61.66 770 GLN A CA 1
ATOM 5892 C C . GLN A 1 770 ? -2.998 20.630 -35.808 1.00 61.66 770 GLN A C 1
ATOM 5894 O O . GLN A 1 770 ? -3.803 21.532 -36.032 1.00 61.66 770 GLN A O 1
ATOM 5899 N N . THR A 1 771 ? -2.264 20.572 -34.694 1.00 62.75 771 THR A N 1
ATOM 5900 C CA . THR A 1 771 ? -2.442 21.453 -33.520 1.00 62.75 771 THR A CA 1
ATOM 5901 C C . THR A 1 771 ? -1.124 21.559 -32.737 1.00 62.75 771 THR A C 1
ATOM 5903 O O . THR A 1 771 ? -0.203 20.782 -32.981 1.00 62.75 771 THR A O 1
ATOM 5906 N N . THR A 1 772 ? -0.975 22.522 -31.834 1.00 70.38 772 THR A N 1
ATOM 5907 C CA . THR A 1 772 ? 0.283 22.791 -31.106 1.00 70.38 772 THR A CA 1
ATOM 5908 C C . THR A 1 772 ? 0.382 21.987 -29.803 1.00 70.38 772 THR A C 1
ATOM 5910 O O . THR A 1 772 ? -0.622 21.508 -29.274 1.00 70.38 772 THR A O 1
ATOM 5913 N N . LEU A 1 773 ? 1.588 21.821 -29.245 1.00 61.97 773 LEU A N 1
ATOM 5914 C CA . LEU A 1 773 ? 1.777 21.081 -27.986 1.00 61.97 773 LEU A CA 1
ATOM 5915 C C . LEU A 1 773 ? 0.991 21.690 -26.797 1.00 61.97 773 LEU A C 1
ATOM 5917 O O . LEU A 1 773 ? 0.354 20.924 -26.068 1.00 61.97 773 LEU A O 1
ATOM 5921 N N . PRO A 1 774 ? 0.948 23.028 -26.608 1.00 66.12 774 PRO A N 1
ATOM 5922 C CA . PRO A 1 774 ? 0.080 23.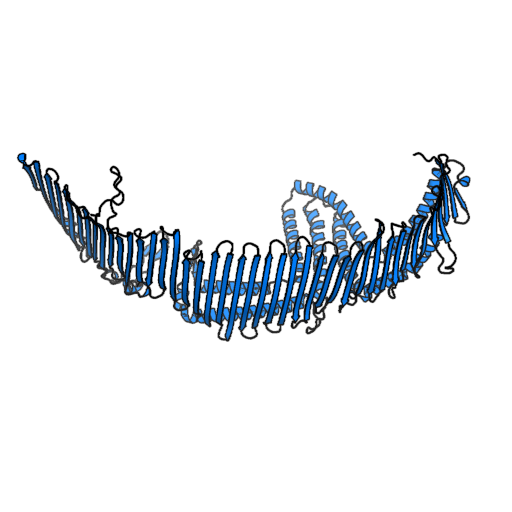652 -25.612 1.00 66.12 774 PRO A CA 1
ATOM 5923 C C . PRO A 1 774 ? -1.403 23.356 -25.843 1.00 66.12 774 PRO A C 1
ATOM 5925 O O . PRO A 1 774 ? -2.116 23.105 -24.878 1.00 66.12 774 PRO A O 1
ATOM 5928 N N . GLU A 1 775 ? -1.872 23.316 -27.095 1.00 68.19 775 GLU A N 1
ATOM 5929 C CA . GLU A 1 775 ? -3.267 22.987 -27.417 1.00 68.19 775 GLU A CA 1
ATOM 5930 C C . GLU A 1 775 ? -3.613 21.524 -27.106 1.00 68.19 775 GLU A C 1
ATOM 5932 O O . GLU A 1 775 ? -4.699 21.264 -26.594 1.00 68.19 775 GLU A O 1
ATOM 5937 N N . ILE A 1 776 ? -2.696 20.575 -27.336 1.00 62.16 776 ILE A N 1
ATOM 5938 C CA . ILE A 1 776 ? -2.874 19.160 -26.954 1.00 62.16 776 ILE A CA 1
ATOM 5939 C C . ILE A 1 776 ? -2.969 19.036 -25.428 1.00 62.16 776 ILE A C 1
ATOM 5941 O O . ILE A 1 776 ? -3.911 18.436 -24.907 1.00 62.16 776 ILE A O 1
ATOM 5945 N N . CYS A 1 777 ? -2.033 19.650 -24.698 1.00 60.09 777 CYS A N 1
ATOM 5946 C CA . CYS A 1 777 ? -2.055 19.683 -23.234 1.00 60.09 777 CYS A CA 1
ATOM 5947 C C . CYS A 1 777 ? -3.316 20.376 -22.701 1.00 60.09 777 CYS A C 1
ATOM 5949 O O . CYS A 1 777 ? -3.911 19.910 -21.730 1.00 60.09 777 CYS A O 1
ATOM 5951 N N . GLN A 1 778 ? -3.760 21.451 -23.356 1.00 68.12 778 GLN A N 1
ATOM 5952 C CA . GLN A 1 778 ? -4.975 22.172 -23.004 1.00 68.12 778 GLN A CA 1
ATOM 5953 C C . GLN A 1 778 ? -6.224 21.334 -23.287 1.00 68.12 778 GLN A C 1
ATOM 5955 O O . GLN A 1 778 ? -7.118 21.325 -22.455 1.00 68.12 778 GLN A O 1
ATOM 5960 N N . GLN A 1 779 ? -6.295 20.579 -24.386 1.00 64.25 779 GLN A N 1
ATOM 5961 C CA . GLN A 1 779 ? -7.415 19.670 -24.655 1.00 64.25 779 GLN A CA 1
ATOM 5962 C C . GLN A 1 779 ? -7.512 18.557 -23.604 1.00 64.25 779 GLN A C 1
ATOM 5964 O O . GLN A 1 779 ? -8.608 18.289 -23.106 1.00 64.25 779 GLN A O 1
ATOM 5969 N N . ILE A 1 780 ? -6.381 17.956 -23.212 1.00 56.97 780 ILE A N 1
ATOM 5970 C CA . ILE A 1 780 ? -6.326 16.951 -22.136 1.00 56.97 780 ILE A CA 1
ATOM 5971 C C . ILE A 1 780 ? -6.764 17.579 -20.807 1.00 56.97 780 ILE A C 1
ATOM 5973 O O . ILE A 1 780 ? -7.669 17.071 -20.146 1.00 56.97 780 ILE A O 1
ATOM 5977 N N . LYS A 1 781 ? -6.186 18.729 -20.446 1.00 61.41 781 LYS A N 1
ATOM 5978 C CA . LYS A 1 781 ? -6.526 19.482 -19.233 1.00 61.41 781 LYS A CA 1
ATOM 5979 C C . LYS A 1 781 ? -7.996 19.893 -19.202 1.00 61.41 781 LYS A C 1
ATOM 5981 O O . LYS A 1 781 ? -8.638 19.718 -18.175 1.00 61.41 781 LYS A O 1
ATOM 5986 N N . THR A 1 782 ? -8.538 20.435 -20.292 1.00 64.25 782 THR A N 1
ATOM 5987 C CA . THR A 1 782 ? -9.943 20.844 -20.400 1.00 64.25 782 THR A CA 1
ATOM 5988 C C . THR A 1 782 ? -10.860 19.638 -20.275 1.00 64.25 782 THR A C 1
ATOM 5990 O O . THR A 1 782 ? -11.837 19.725 -19.543 1.00 64.25 782 THR A O 1
ATOM 5993 N N . SER A 1 783 ? -10.523 18.503 -20.891 1.00 55.00 783 SER A N 1
ATOM 5994 C CA . SER A 1 783 ? -11.314 17.272 -20.759 1.00 55.00 783 SER A CA 1
ATOM 5995 C C . SER A 1 783 ? -11.334 16.763 -19.311 1.00 55.00 783 SER A C 1
ATOM 5997 O O . SER A 1 783 ? -12.401 16.462 -18.782 1.00 55.00 783 SER A O 1
ATOM 5999 N N . ILE A 1 784 ? -10.179 16.751 -18.631 1.00 52.50 784 ILE A N 1
ATOM 6000 C CA . ILE A 1 784 ? -10.077 16.381 -17.208 1.00 52.50 784 ILE A CA 1
ATOM 6001 C C . ILE A 1 784 ? -10.830 17.387 -16.327 1.00 52.50 784 ILE A C 1
ATOM 6003 O O . ILE A 1 784 ? -11.569 16.991 -15.432 1.00 52.50 784 ILE A O 1
ATOM 6007 N N . ALA A 1 785 ? -10.669 18.687 -16.576 1.00 56.72 785 ALA A N 1
ATOM 6008 C CA . ALA A 1 785 ? -11.292 19.744 -15.789 1.00 56.72 785 ALA A CA 1
ATOM 6009 C C . ALA A 1 785 ? -12.819 19.771 -15.934 1.00 56.72 785 ALA A C 1
ATOM 6011 O O . ALA A 1 785 ? -13.494 19.970 -14.930 1.00 56.72 785 ALA A O 1
ATOM 6012 N N . VAL A 1 786 ? -13.352 19.564 -17.146 1.00 58.50 786 VAL A N 1
ATOM 6013 C CA . VAL A 1 786 ? -14.799 19.469 -17.407 1.00 58.50 786 VAL A CA 1
ATOM 6014 C C . VAL A 1 786 ? -15.384 18.259 -16.682 1.00 58.50 786 VAL A C 1
ATOM 6016 O O . VAL A 1 786 ? -16.382 18.406 -15.990 1.00 58.50 786 VAL A O 1
ATOM 6019 N N . LEU A 1 787 ? -14.724 17.099 -16.733 1.00 49.41 787 LEU A N 1
ATOM 6020 C CA . LEU A 1 787 ? -15.184 15.904 -16.021 1.00 49.41 787 LEU A CA 1
ATOM 6021 C C . LEU A 1 787 ? -15.128 16.070 -14.492 1.00 49.41 787 LEU A C 1
ATOM 6023 O O . LEU A 1 787 ? -16.089 15.752 -13.795 1.00 49.41 787 LEU A O 1
ATOM 6027 N N . PHE A 1 788 ? -14.018 16.584 -13.949 1.00 52.78 788 PHE A N 1
ATOM 6028 C CA . PHE A 1 788 ? -13.914 16.871 -12.514 1.00 52.78 788 PHE A CA 1
ATOM 6029 C C . PHE A 1 788 ? -14.963 17.891 -12.077 1.00 52.78 788 PHE A C 1
ATOM 6031 O O . PHE A 1 788 ? -15.518 17.760 -10.992 1.00 52.78 788 PHE A O 1
ATOM 6038 N N . GLU A 1 789 ? -15.258 18.883 -12.915 1.00 60.81 789 GLU A N 1
ATOM 6039 C CA . GLU A 1 789 ? -16.317 19.855 -12.677 1.00 60.81 789 GLU A CA 1
ATOM 6040 C C . GLU A 1 789 ? -17.707 19.216 -12.721 1.00 60.81 789 GLU A C 1
ATOM 6042 O O . GLU A 1 789 ? -18.506 19.496 -11.837 1.00 60.81 789 GLU A O 1
ATOM 6047 N N . GLU A 1 790 ? -18.000 18.327 -13.670 1.00 55.03 790 GLU A N 1
ATOM 6048 C CA . GLU A 1 790 ? -19.265 17.586 -13.734 1.00 55.03 790 GLU A CA 1
ATOM 6049 C C . GLU A 1 790 ? -19.460 16.687 -12.508 1.00 55.03 790 GLU A C 1
ATOM 6051 O O . GLU A 1 790 ? -20.511 16.747 -11.868 1.00 55.03 790 GLU A O 1
ATOM 6056 N N . VAL A 1 791 ? -18.433 15.928 -12.112 1.00 47.62 791 VAL A N 1
ATOM 6057 C CA . VAL A 1 791 ? -18.466 15.058 -10.925 1.00 47.62 791 VAL A CA 1
ATOM 6058 C C . VAL A 1 791 ? -18.581 15.884 -9.643 1.00 47.62 791 VAL A C 1
ATOM 6060 O O . VAL A 1 791 ? -19.426 15.595 -8.797 1.00 47.62 791 VAL A O 1
ATOM 6063 N N . ILE A 1 792 ? -17.785 16.946 -9.487 1.00 52.47 792 ILE A N 1
ATOM 6064 C CA . ILE A 1 792 ? -17.831 17.807 -8.297 1.00 52.47 792 ILE A CA 1
ATOM 6065 C C . ILE A 1 792 ? -19.133 18.601 -8.242 1.00 52.47 792 ILE A C 1
ATOM 6067 O O . ILE A 1 792 ? -19.673 18.762 -7.151 1.00 52.47 792 ILE A O 1
ATOM 6071 N N . ASN A 1 793 ? -19.690 19.041 -9.371 1.00 58.06 793 ASN A N 1
ATOM 6072 C CA . ASN A 1 793 ? -21.002 19.684 -9.410 1.00 58.06 793 ASN A CA 1
ATOM 6073 C C . ASN A 1 793 ? -22.120 18.688 -9.105 1.00 58.06 793 ASN A C 1
ATOM 6075 O O . ASN A 1 793 ? -23.022 19.034 -8.350 1.00 58.06 793 ASN A O 1
ATOM 6079 N N . ALA A 1 794 ? -22.053 17.451 -9.603 1.00 49.34 794 ALA A N 1
ATOM 6080 C CA . ALA A 1 794 ? -23.009 16.401 -9.259 1.00 49.34 794 ALA A CA 1
ATOM 6081 C C . ALA A 1 794 ? -22.969 16.078 -7.756 1.00 49.34 794 ALA A C 1
ATOM 6083 O O . ALA A 1 794 ? -24.014 16.056 -7.107 1.00 49.34 794 ALA A O 1
ATOM 6084 N N . ILE A 1 795 ? -21.771 15.934 -7.177 1.00 46.50 795 ILE A N 1
ATOM 6085 C CA . ILE A 1 795 ? -21.565 15.745 -5.733 1.00 46.50 795 ILE A CA 1
ATOM 6086 C C . ILE A 1 795 ? -22.066 16.966 -4.951 1.00 46.50 795 ILE A C 1
ATOM 6088 O O . ILE A 1 795 ? -22.816 16.824 -3.990 1.00 46.50 795 ILE A O 1
ATOM 6092 N N . THR A 1 796 ? -21.700 18.177 -5.369 1.00 49.28 796 THR A N 1
ATOM 6093 C CA . THR A 1 796 ? -22.059 19.429 -4.687 1.00 49.28 796 THR A CA 1
ATOM 6094 C C . THR A 1 796 ? -23.558 19.687 -4.738 1.00 49.28 796 THR A C 1
ATOM 6096 O O . THR A 1 796 ? -24.124 20.101 -3.728 1.00 49.28 796 THR A O 1
ATOM 6099 N N . ASN A 1 797 ? -24.214 19.437 -5.872 1.00 57.75 797 ASN A N 1
ATOM 6100 C CA . ASN A 1 797 ? -25.659 19.586 -6.025 1.00 57.75 797 ASN A CA 1
ATOM 6101 C C . ASN A 1 797 ? -26.393 18.505 -5.229 1.00 57.75 797 ASN A C 1
ATOM 6103 O O . ASN A 1 797 ? -27.281 18.845 -4.457 1.00 57.75 797 ASN A O 1
ATOM 6107 N N . ALA A 1 798 ? -25.956 17.240 -5.285 1.00 45.22 798 ALA A N 1
ATOM 6108 C CA . ALA A 1 798 ? -26.527 16.172 -4.462 1.00 45.22 798 ALA A CA 1
ATOM 6109 C C . ALA A 1 798 ? -26.418 16.485 -2.958 1.00 45.22 798 ALA A C 1
ATOM 6111 O O . ALA A 1 798 ? -27.407 16.383 -2.234 1.00 45.22 798 ALA A O 1
ATOM 6112 N N . ILE A 1 799 ? -25.249 16.945 -2.498 1.00 45.62 799 ILE A N 1
ATOM 6113 C CA . ILE A 1 799 ? -25.019 17.369 -1.112 1.00 45.62 799 ILE A CA 1
ATOM 6114 C C . ILE A 1 799 ? -25.879 18.593 -0.765 1.00 45.62 799 ILE A C 1
ATOM 6116 O O . ILE A 1 799 ? -26.531 18.602 0.275 1.00 45.62 799 ILE A O 1
ATOM 6120 N N . THR A 1 800 ? -25.909 19.624 -1.614 1.00 50.84 800 THR A N 1
ATOM 6121 C CA . THR A 1 800 ? -26.604 20.894 -1.330 1.00 50.84 800 THR A CA 1
ATOM 6122 C C . THR A 1 800 ? -28.121 20.731 -1.335 1.00 50.84 800 THR A C 1
ATOM 6124 O O . THR A 1 800 ? -28.785 21.243 -0.432 1.00 50.84 800 THR A O 1
ATOM 6127 N N . ASP A 1 801 ? -28.669 20.018 -2.317 1.00 55.12 801 ASP A N 1
ATOM 6128 C CA . ASP A 1 801 ? -30.110 19.843 -2.486 1.00 55.12 801 ASP A CA 1
ATOM 6129 C C . ASP A 1 801 ? -30.675 18.924 -1.397 1.00 55.12 801 ASP A C 1
ATOM 6131 O O . ASP A 1 801 ? -31.700 19.248 -0.791 1.00 55.12 801 ASP A O 1
ATOM 6135 N N . ASN A 1 802 ? -29.961 17.850 -1.035 1.00 44.34 802 ASN A N 1
ATOM 6136 C CA . ASN A 1 802 ? -30.403 16.949 0.031 1.00 44.34 802 ASN A CA 1
ATOM 6137 C C . ASN A 1 802 ? -30.142 17.499 1.446 1.00 44.34 802 ASN A C 1
ATOM 6139 O O . ASN A 1 802 ? -30.997 17.327 2.316 1.00 44.34 802 ASN A O 1
ATOM 6143 N N . LEU A 1 803 ? -29.030 18.206 1.711 1.00 42.62 803 LEU A N 1
ATOM 6144 C CA . LEU A 1 803 ? -28.798 18.838 3.025 1.00 42.62 803 LEU A CA 1
ATOM 6145 C C . LEU A 1 803 ? -29.787 19.974 3.301 1.00 42.62 803 LEU A C 1
ATOM 6147 O O . LEU A 1 803 ? -30.292 20.078 4.422 1.00 42.62 803 LEU A O 1
ATOM 6151 N N . LYS A 1 804 ? -30.112 20.799 2.293 1.00 48.97 804 LYS A N 1
ATOM 6152 C CA . LYS A 1 804 ? -31.159 21.824 2.426 1.00 48.97 804 LYS A CA 1
ATOM 6153 C C . LYS A 1 804 ? -32.534 21.195 2.632 1.00 48.97 804 LYS A C 1
ATOM 6155 O O . LYS A 1 804 ? -33.302 21.710 3.440 1.00 48.97 804 LYS A O 1
ATOM 6160 N N . ALA A 1 805 ? -32.834 20.081 1.963 1.00 47.44 805 ALA A N 1
ATOM 6161 C CA . ALA A 1 805 ? -34.120 19.404 2.100 1.00 47.44 805 ALA A CA 1
ATOM 6162 C C . ALA A 1 805 ? -34.301 18.676 3.447 1.00 47.44 805 ALA A C 1
ATOM 6164 O O . ALA A 1 805 ? -35.416 18.652 3.961 1.00 47.44 805 ALA A O 1
ATOM 6165 N N . HIS A 1 806 ? -33.248 18.086 4.030 1.00 41.19 806 HIS A N 1
ATOM 6166 C CA . HIS A 1 806 ? -33.360 17.267 5.253 1.00 41.19 806 HIS A CA 1
ATOM 6167 C C . HIS A 1 806 ? -32.933 17.962 6.556 1.00 41.19 806 HIS A C 1
ATOM 6169 O O . HIS A 1 806 ? -33.453 17.615 7.613 1.00 41.19 806 HIS A O 1
ATOM 6175 N N . PHE A 1 807 ? -32.028 18.948 6.519 1.00 41.31 807 PHE A N 1
ATOM 6176 C CA . PHE A 1 807 ? -31.451 19.552 7.731 1.00 41.31 807 PHE A CA 1
ATOM 6177 C C . PHE A 1 807 ? -31.573 21.081 7.798 1.00 41.31 807 PHE A C 1
ATOM 6179 O O . PHE A 1 807 ? -30.914 21.705 8.634 1.00 41.31 807 PHE A O 1
ATOM 6186 N N . SER A 1 808 ? -32.436 21.708 6.983 1.00 49.09 808 SER A N 1
ATOM 6187 C CA . SER A 1 808 ? -32.611 23.174 6.975 1.00 49.09 808 SER A CA 1
ATOM 6188 C C . SER A 1 808 ? -32.872 23.775 8.364 1.00 49.09 808 SER A C 1
ATOM 6190 O O . SER A 1 808 ? -32.537 24.942 8.567 1.00 49.09 808 SER A O 1
ATOM 6192 N N . SER A 1 809 ? -33.486 23.047 9.299 1.00 47.88 809 SER A N 1
ATOM 6193 C CA . SER A 1 809 ? -33.717 23.535 10.664 1.00 47.88 809 SER A CA 1
ATOM 6194 C C . SER A 1 809 ? -32.467 23.452 11.544 1.00 47.88 809 SER A C 1
ATOM 6196 O O . SER A 1 809 ? -32.226 24.363 12.327 1.00 47.88 809 SER A O 1
ATOM 6198 N N . THR A 1 810 ? -31.649 22.405 11.398 1.00 39.44 810 THR A N 1
ATOM 6199 C CA . THR A 1 810 ? -30.483 22.128 12.257 1.00 39.44 810 THR A CA 1
ATOM 6200 C C . THR A 1 810 ? -29.219 22.840 11.770 1.00 39.44 810 THR A C 1
ATOM 6202 O O . THR A 1 810 ? -28.494 23.422 12.573 1.00 39.44 810 THR A O 1
ATOM 6205 N N . VAL A 1 811 ? -28.965 22.896 10.459 1.00 44.09 811 VAL A N 1
ATOM 6206 C CA . VAL A 1 811 ? -27.798 23.605 9.890 1.00 44.09 811 VAL A CA 1
ATOM 6207 C C . VAL A 1 811 ? -27.848 25.105 10.207 1.00 44.09 811 VAL A C 1
ATOM 6209 O O . VAL A 1 811 ? -26.828 25.689 10.567 1.00 44.09 811 VAL A O 1
ATOM 6212 N N . LYS A 1 812 ? -29.046 25.711 10.214 1.00 51.09 812 LYS A N 1
ATOM 6213 C CA . LYS A 1 812 ? -29.254 27.110 10.637 1.00 51.09 812 LYS A CA 1
ATOM 6214 C C . LYS A 1 812 ? -28.909 27.377 12.107 1.00 51.09 812 LYS A C 1
ATOM 6216 O O . LYS A 1 812 ? -28.706 28.531 12.483 1.00 51.09 812 LYS A O 1
ATOM 6221 N N . THR A 1 813 ? -28.868 26.339 12.943 1.00 41.94 813 THR A N 1
ATOM 6222 C CA . THR A 1 813 ? -28.602 26.464 14.387 1.00 41.94 813 THR A CA 1
ATOM 6223 C C . THR A 1 813 ? -27.122 26.321 14.747 1.00 41.94 813 THR A C 1
ATOM 6225 O O . THR A 1 813 ? -26.734 26.707 15.847 1.00 41.94 813 THR A O 1
ATOM 6228 N N . ILE A 1 814 ? -26.274 25.835 13.830 1.00 46.09 814 ILE A N 1
ATOM 6229 C CA . ILE A 1 814 ? -24.829 25.708 14.062 1.00 46.09 814 ILE A CA 1
ATOM 6230 C C . ILE A 1 814 ? -24.185 27.095 13.977 1.00 46.09 814 ILE A C 1
ATOM 6232 O O . ILE A 1 814 ? -24.223 27.747 12.933 1.00 46.09 814 ILE A O 1
ATOM 6236 N N . ARG A 1 815 ? -23.592 27.530 15.092 1.00 51.72 815 ARG A N 1
ATOM 6237 C CA . ARG A 1 815 ? -22.820 28.769 15.228 1.00 51.72 815 ARG A CA 1
ATOM 6238 C C . ARG A 1 815 ? -21.507 28.456 15.939 1.00 51.72 815 ARG A C 1
ATOM 6240 O O . ARG A 1 815 ? -21.514 28.134 17.124 1.00 51.72 815 ARG A O 1
ATOM 6247 N N . ILE A 1 816 ? -20.391 28.520 15.218 1.00 42.44 816 ILE A N 1
ATOM 6248 C CA . ILE A 1 816 ? -19.051 28.290 15.770 1.00 42.44 816 ILE A CA 1
ATOM 6249 C C . ILE A 1 816 ? -18.402 29.646 16.013 1.00 42.44 816 ILE A C 1
ATOM 6251 O O . ILE A 1 816 ? -18.113 30.368 15.064 1.00 42.44 816 ILE A O 1
ATOM 6255 N N . VAL A 1 817 ? -18.167 29.990 17.278 1.00 47.91 817 VAL A N 1
ATOM 6256 C CA . VAL A 1 817 ? -17.459 31.221 17.646 1.00 47.91 817 VAL A CA 1
ATOM 6257 C C . VAL A 1 817 ? -15.953 30.951 17.626 1.00 47.91 817 VAL A C 1
ATOM 6259 O O . VAL A 1 817 ? -15.445 30.124 18.383 1.00 47.91 817 VAL A O 1
ATOM 6262 N N . LEU A 1 818 ? -15.243 31.623 16.728 1.00 44.78 818 LEU A N 1
ATOM 6263 C CA . LEU A 1 818 ? -13.797 31.553 16.554 1.00 44.78 818 LEU A CA 1
ATOM 6264 C C . LEU A 1 818 ? -13.067 32.326 17.665 1.00 44.78 818 LEU A C 1
ATOM 6266 O O . LEU A 1 818 ? -13.631 33.183 18.342 1.00 44.78 818 LEU A O 1
ATOM 6270 N N . ARG A 1 819 ? -11.767 32.055 17.847 1.00 34.94 819 ARG A N 1
ATOM 6271 C CA . ARG A 1 819 ? -10.923 32.704 18.878 1.00 34.94 819 ARG A CA 1
ATOM 6272 C C . ARG A 1 819 ? -10.833 34.232 18.755 1.00 34.94 819 ARG A C 1
ATOM 6274 O O . ARG A 1 819 ? -10.480 34.884 19.731 1.00 34.94 819 ARG A O 1
ATOM 6281 N N . ASN A 1 820 ? -11.125 34.782 17.580 1.00 53.41 820 ASN A N 1
ATOM 6282 C CA . ASN A 1 820 ? -11.183 36.220 17.307 1.00 53.41 820 ASN A CA 1
ATOM 6283 C C . ASN A 1 820 ? -12.575 36.834 17.585 1.00 53.41 820 ASN A C 1
ATOM 6285 O O . ASN A 1 820 ? -12.743 38.035 17.408 1.00 53.41 820 ASN A O 1
ATOM 6289 N N . GLY A 1 821 ? -13.555 36.034 18.022 1.00 46.09 821 GLY A N 1
ATOM 6290 C CA . GLY A 1 821 ? -14.925 36.463 18.313 1.00 46.09 821 GLY A CA 1
ATOM 6291 C C . GLY A 1 821 ? -15.896 36.380 17.128 1.00 46.09 821 GLY A C 1
ATOM 6292 O O . GLY A 1 821 ? -17.088 36.614 17.315 1.00 46.09 821 GLY A O 1
ATOM 6293 N N . GLU A 1 822 ? -15.435 36.021 15.927 1.00 57.81 822 GLU A N 1
ATOM 6294 C CA . GLU A 1 822 ? -16.306 35.863 14.756 1.00 57.81 822 GLU A CA 1
ATOM 6295 C C . GLU A 1 822 ? -17.130 34.576 14.844 1.00 57.81 822 GLU A C 1
ATOM 6297 O O . GLU A 1 822 ? -16.650 33.548 15.314 1.00 57.81 822 GLU A O 1
ATOM 6302 N N . THR A 1 823 ? -18.386 34.617 14.394 1.00 50.53 823 THR A N 1
ATOM 6303 C CA . THR A 1 823 ? -19.295 33.464 14.451 1.00 50.53 823 THR A CA 1
ATOM 6304 C C . THR A 1 823 ? -19.541 32.916 13.051 1.00 50.53 823 THR A C 1
ATOM 6306 O O . THR A 1 823 ? -20.178 33.583 12.246 1.00 50.53 823 THR A O 1
ATOM 6309 N N . LEU A 1 824 ? -19.080 31.694 12.787 1.00 49.44 824 LEU A N 1
ATOM 6310 C CA . LEU A 1 824 ? -19.346 30.950 11.556 1.00 49.44 824 LEU A CA 1
ATOM 6311 C C . LEU A 1 824 ? -20.686 30.218 11.649 1.00 49.44 824 LEU A C 1
ATOM 6313 O O . LEU A 1 824 ? -20.892 29.400 12.550 1.00 49.44 824 LEU A O 1
ATOM 6317 N N . THR A 1 825 ? -21.587 30.482 10.710 1.00 62.25 825 THR A N 1
ATOM 6318 C CA . THR A 1 825 ? -22.878 29.790 10.586 1.00 62.25 825 THR A CA 1
ATOM 6319 C C . THR A 1 825 ? -22.753 28.483 9.795 1.00 62.25 825 THR A C 1
ATOM 6321 O O . THR A 1 825 ? -21.846 28.313 8.981 1.00 62.25 825 THR A O 1
ATOM 6324 N N . GLY A 1 826 ? -23.679 27.540 9.996 1.00 51.06 826 GLY A N 1
ATOM 6325 C CA . GLY A 1 826 ? -23.711 26.289 9.226 1.00 51.06 826 GLY A CA 1
ATOM 6326 C C . GLY A 1 826 ? -23.813 26.496 7.707 1.00 51.06 826 GLY A C 1
ATOM 6327 O O . GLY A 1 826 ? -23.188 25.753 6.953 1.00 51.06 826 GLY A O 1
ATOM 6328 N N . ASP A 1 827 ? -24.521 27.539 7.261 1.00 60.50 827 ASP A N 1
ATOM 6329 C CA . ASP A 1 827 ? -24.607 27.911 5.841 1.00 60.50 827 ASP A CA 1
ATOM 6330 C C . ASP A 1 827 ? -23.257 28.413 5.299 1.00 60.50 827 ASP A C 1
ATOM 6332 O O . ASP A 1 827 ? -22.860 28.052 4.190 1.00 60.50 827 ASP A O 1
ATOM 6336 N N . GLU A 1 828 ? -22.510 29.184 6.094 1.00 60.12 828 GLU A N 1
ATOM 6337 C CA . GLU A 1 828 ? -21.158 29.625 5.735 1.00 60.12 828 GLU A CA 1
ATOM 6338 C C . GLU A 1 828 ? -20.177 28.449 5.701 1.00 60.12 828 GLU A C 1
ATOM 6340 O O . GLU A 1 828 ? -19.395 28.351 4.763 1.00 60.12 828 GLU A O 1
ATOM 6345 N N . ILE A 1 829 ? -20.252 27.507 6.647 1.00 53.09 829 ILE A N 1
ATOM 6346 C CA . ILE A 1 829 ? -19.411 26.294 6.670 1.00 53.09 829 ILE A CA 1
ATOM 6347 C C . ILE A 1 829 ? -19.662 25.418 5.431 1.00 53.09 829 ILE A C 1
ATOM 6349 O O . ILE A 1 829 ? -18.708 24.964 4.794 1.00 53.09 829 ILE A O 1
ATOM 6353 N N . LEU A 1 830 ? -20.927 25.217 5.041 1.00 52.00 830 LEU A N 1
ATOM 6354 C CA . LEU A 1 830 ? -21.277 24.537 3.786 1.00 52.00 830 LEU A CA 1
ATOM 6355 C C . LEU A 1 830 ? -20.758 25.308 2.565 1.00 52.00 830 LEU A C 1
ATOM 6357 O O . LEU A 1 830 ? -20.241 24.698 1.626 1.00 52.00 830 LEU A O 1
ATOM 6361 N N . GLY A 1 831 ? -20.839 26.641 2.598 1.00 58.34 831 GLY A N 1
ATOM 6362 C CA . GLY A 1 831 ? -20.236 27.525 1.604 1.00 58.34 831 GLY A CA 1
ATOM 6363 C C . GLY A 1 831 ? -18.719 27.347 1.496 1.00 58.34 831 GLY A C 1
ATOM 6364 O O . GLY A 1 831 ? -18.204 27.219 0.388 1.00 58.34 831 GLY A O 1
ATOM 6365 N N . TYR A 1 832 ? -18.003 27.250 2.619 1.00 53.75 832 TYR A N 1
ATOM 6366 C CA . TYR A 1 832 ? -16.559 27.008 2.647 1.00 53.75 832 TYR A CA 1
ATOM 6367 C C . TYR A 1 832 ? -16.187 25.627 2.105 1.00 53.75 832 TYR A C 1
ATOM 6369 O O . TYR A 1 832 ? -15.234 25.531 1.337 1.00 53.75 832 TYR A O 1
ATOM 6377 N N . MET A 1 833 ? -16.945 24.570 2.418 1.00 46.78 833 MET A N 1
ATOM 6378 C CA . MET A 1 833 ? -16.706 23.236 1.846 1.00 46.78 833 MET A CA 1
ATOM 6379 C C . MET A 1 833 ? -16.966 23.196 0.335 1.00 46.78 833 MET A C 1
ATOM 6381 O O . MET A 1 833 ? -16.152 22.653 -0.413 1.00 46.78 833 MET A O 1
ATOM 6385 N N . LYS A 1 834 ? -18.052 23.828 -0.137 1.00 52.97 834 LYS A N 1
ATOM 6386 C CA . LYS A 1 834 ? -18.328 23.998 -1.573 1.00 52.97 834 LYS A CA 1
ATOM 6387 C C . LYS A 1 834 ? -17.207 24.775 -2.262 1.00 52.97 834 LYS A C 1
ATOM 6389 O O . LYS A 1 834 ? -16.739 24.368 -3.325 1.00 52.97 834 LYS A O 1
ATOM 6394 N N . ASN A 1 835 ? -16.749 25.862 -1.647 1.00 55.53 835 ASN A N 1
ATOM 6395 C CA . ASN A 1 835 ? -15.650 26.668 -2.168 1.00 55.53 835 ASN A CA 1
ATOM 6396 C C . ASN A 1 835 ? -14.330 25.888 -2.171 1.00 55.53 835 ASN A C 1
ATOM 6398 O O . ASN A 1 835 ? -13.598 25.998 -3.144 1.00 55.53 835 ASN A O 1
ATOM 6402 N N . ALA A 1 836 ? -14.047 25.058 -1.162 1.00 43.16 836 ALA A N 1
ATOM 6403 C CA . ALA A 1 836 ? -12.853 24.211 -1.109 1.00 43.16 836 ALA A CA 1
ATOM 6404 C C . ALA A 1 836 ? -12.861 23.101 -2.181 1.00 43.16 836 ALA A C 1
ATOM 6406 O O . ALA A 1 836 ? -11.848 22.874 -2.841 1.00 43.16 836 ALA A O 1
ATOM 6407 N N . LEU A 1 837 ? -14.006 22.456 -2.430 1.00 42.75 837 LEU A N 1
ATOM 6408 C CA . LEU A 1 837 ? -14.157 21.478 -3.518 1.00 42.75 837 LEU A CA 1
ATOM 6409 C C . LEU A 1 837 ? -14.049 22.149 -4.897 1.00 42.75 837 LEU A C 1
ATOM 6411 O O . LEU A 1 837 ? -13.308 21.682 -5.760 1.00 42.75 837 LEU A O 1
ATOM 6415 N N . THR A 1 838 ? -14.691 23.305 -5.079 1.00 53.31 838 THR A N 1
ATOM 6416 C CA . THR A 1 838 ? -14.557 24.121 -6.302 1.00 53.31 838 THR A CA 1
ATOM 6417 C C . THR A 1 838 ? -13.120 24.622 -6.484 1.00 53.31 838 THR A C 1
ATOM 6419 O O . THR A 1 838 ? -12.633 24.726 -7.607 1.00 53.31 838 THR A O 1
ATOM 6422 N N . HIS A 1 839 ? -12.401 24.883 -5.387 1.00 49.34 839 HIS A N 1
ATOM 6423 C CA . HIS A 1 839 ? -10.996 25.275 -5.412 1.00 49.34 839 HIS A CA 1
ATOM 6424 C C . HIS A 1 839 ? -10.123 24.178 -6.025 1.00 49.34 839 HIS A C 1
ATOM 6426 O O . HIS A 1 839 ? -9.267 24.500 -6.834 1.00 49.34 839 HIS A O 1
ATOM 6432 N N . SER A 1 840 ? -10.382 22.895 -5.748 1.00 42.84 840 SER A N 1
ATOM 6433 C CA . SER A 1 840 ? -9.631 21.790 -6.368 1.00 42.84 840 SER A CA 1
ATOM 6434 C C . SER A 1 840 ? -9.854 21.666 -7.889 1.00 42.84 840 SER A C 1
ATOM 6436 O O . SER A 1 840 ? -8.889 21.485 -8.631 1.00 42.84 840 SER A O 1
ATOM 6438 N N . VAL A 1 841 ? -11.081 21.891 -8.387 1.00 50.75 841 VAL A N 1
ATOM 6439 C CA . VAL A 1 841 ? -11.368 22.029 -9.836 1.00 50.75 841 VAL A CA 1
ATOM 6440 C C . VAL A 1 841 ? -10.634 23.234 -10.413 1.00 50.75 841 VAL A C 1
ATOM 6442 O O . VAL A 1 841 ? -10.008 23.143 -11.469 1.00 50.75 841 VAL A O 1
ATOM 6445 N N . ASN A 1 842 ? -10.685 24.366 -9.709 1.00 54.78 842 ASN A N 1
ATOM 6446 C CA . ASN A 1 842 ? -9.990 25.577 -10.117 1.00 54.78 842 ASN A CA 1
ATOM 6447 C C . ASN A 1 842 ? -8.473 25.373 -10.138 1.00 54.78 842 ASN A C 1
ATOM 6449 O O . ASN A 1 842 ? -7.849 25.871 -11.058 1.00 54.78 842 ASN A O 1
ATOM 6453 N N . MET A 1 843 ? -7.885 24.590 -9.229 1.00 46.12 843 MET A N 1
ATOM 6454 C CA . MET A 1 843 ? -6.460 24.244 -9.250 1.00 46.12 843 MET A CA 1
ATOM 6455 C C . MET A 1 843 ? -6.087 23.423 -10.492 1.00 46.12 843 MET A C 1
ATOM 6457 O O . MET A 1 843 ? -5.093 23.732 -11.141 1.00 46.12 843 MET A O 1
ATOM 6461 N N . ILE A 1 844 ? -6.905 22.438 -10.891 1.00 48.84 844 ILE A N 1
ATOM 6462 C CA . ILE A 1 844 ? -6.701 21.675 -12.140 1.00 48.84 844 ILE A CA 1
ATOM 6463 C C . ILE A 1 844 ? -6.859 22.593 -13.364 1.00 48.84 844 ILE A C 1
ATOM 6465 O O . ILE A 1 844 ? -6.054 22.542 -14.294 1.00 48.84 844 ILE A O 1
ATOM 6469 N N . LYS A 1 845 ? -7.846 23.499 -13.353 1.00 56.28 845 LYS A N 1
ATOM 6470 C CA . LYS A 1 845 ? -8.022 24.540 -14.384 1.00 56.28 845 LYS A CA 1
ATOM 6471 C C . LYS A 1 845 ? -6.892 25.578 -14.389 1.00 56.28 845 LYS A C 1
ATOM 6473 O O . LYS A 1 845 ? -6.624 26.168 -15.435 1.00 56.28 845 LYS A O 1
ATOM 6478 N N . GLN A 1 846 ? -6.221 25.777 -13.260 1.00 60.16 846 GLN A N 1
ATOM 6479 C CA . GLN A 1 846 ? -5.095 26.690 -13.070 1.00 60.16 846 GLN A CA 1
ATOM 6480 C C . GLN A 1 846 ? -3.734 26.023 -13.294 1.00 60.16 846 GLN A C 1
ATOM 6482 O O . GLN A 1 846 ? -2.740 26.730 -13.234 1.00 60.16 846 GLN A O 1
ATOM 6487 N N . LEU A 1 847 ? -3.654 24.713 -13.584 1.00 50.66 847 LEU A N 1
ATOM 6488 C CA . LEU A 1 847 ? -2.398 24.085 -14.010 1.00 50.66 847 LEU A CA 1
ATOM 6489 C C . LEU A 1 847 ? -1.922 24.747 -15.299 1.00 50.66 847 LEU A C 1
ATOM 6491 O O . LEU A 1 847 ? -2.553 24.624 -16.349 1.00 50.66 847 LEU A O 1
ATOM 6495 N N . GLU A 1 848 ? -0.852 25.512 -15.205 1.00 60.19 848 GLU A N 1
ATOM 6496 C CA . GLU A 1 848 ? -0.395 26.360 -16.296 1.00 60.19 848 GLU A CA 1
ATOM 6497 C C . GLU A 1 848 ? 0.381 25.525 -17.301 1.00 60.19 848 GLU A C 1
ATOM 6499 O O . GLU A 1 848 ? 1.182 24.665 -16.934 1.00 60.19 848 GLU A O 1
ATOM 6504 N N . SER A 1 849 ? 0.112 25.738 -18.584 1.00 63.53 849 SER A N 1
ATOM 6505 C CA . SER A 1 849 ? 0.925 25.145 -19.633 1.00 63.53 849 SER A CA 1
ATOM 6506 C C . SER A 1 849 ? 2.336 25.736 -19.570 1.00 63.53 849 SER A C 1
ATOM 6508 O O . SER A 1 849 ? 2.549 26.832 -19.049 1.00 63.53 849 SER A O 1
ATOM 6510 N N . LEU A 1 850 ? 3.322 24.992 -20.073 1.00 53.09 850 LEU A N 1
ATOM 6511 C CA . LEU A 1 850 ? 4.731 25.374 -19.971 1.00 53.09 850 LEU A CA 1
ATOM 6512 C C . LEU A 1 850 ? 4.996 26.783 -20.531 1.00 53.09 850 LEU A C 1
ATOM 6514 O O . LEU A 1 850 ? 5.790 27.521 -19.962 1.00 53.09 850 LEU A O 1
ATOM 6518 N N . ASP A 1 851 ? 4.292 27.183 -21.591 1.00 62.16 851 ASP A N 1
ATOM 6519 C CA . ASP A 1 851 ? 4.359 28.532 -22.153 1.00 62.16 851 ASP A CA 1
ATOM 6520 C C . ASP A 1 851 ? 3.848 29.610 -21.175 1.00 62.16 851 ASP A C 1
ATOM 6522 O O . ASP A 1 851 ? 4.503 30.632 -20.997 1.00 62.16 851 ASP A O 1
ATOM 6526 N N . VAL A 1 852 ? 2.748 29.363 -20.459 1.00 74.06 852 VAL A N 1
ATOM 6527 C CA . VAL A 1 852 ? 2.211 30.289 -19.442 1.00 74.06 852 VAL A CA 1
ATOM 6528 C C . VAL A 1 852 ? 3.135 30.378 -18.218 1.00 74.06 852 VAL A C 1
ATOM 6530 O O . VAL A 1 852 ? 3.345 31.463 -17.675 1.00 74.06 852 VAL A O 1
ATOM 6533 N N . ILE A 1 853 ? 3.746 29.260 -17.804 1.00 58.09 853 ILE A N 1
ATOM 6534 C CA . ILE A 1 853 ? 4.745 29.237 -16.719 1.00 58.09 853 ILE A CA 1
ATOM 6535 C C . ILE A 1 853 ? 5.959 30.099 -17.090 1.00 58.09 853 ILE A C 1
ATOM 6537 O O . ILE A 1 853 ? 6.450 30.866 -16.259 1.00 58.09 853 ILE A O 1
ATOM 6541 N N . LEU A 1 854 ? 6.435 29.994 -18.334 1.00 55.03 854 LEU A N 1
ATOM 6542 C CA . LEU A 1 854 ? 7.556 30.788 -18.839 1.00 55.03 854 LEU A CA 1
ATOM 6543 C C . LEU A 1 854 ? 7.206 32.284 -18.941 1.00 55.03 854 LEU A C 1
ATOM 6545 O O . LEU A 1 854 ? 8.040 33.115 -18.581 1.00 55.03 854 LEU A O 1
ATOM 6549 N N . GLU A 1 855 ? 5.977 32.641 -19.338 1.00 75.94 855 GLU A N 1
ATOM 6550 C CA . GLU A 1 855 ? 5.496 34.035 -19.311 1.00 75.94 855 GLU A CA 1
ATOM 6551 C C . GLU A 1 855 ? 5.498 34.612 -17.888 1.00 75.94 855 GLU A C 1
ATOM 6553 O O . GLU A 1 855 ? 6.019 35.708 -17.657 1.00 75.94 855 GLU A O 1
ATOM 6558 N N . LYS A 1 856 ? 4.970 33.864 -16.914 1.00 68.62 856 LYS A N 1
ATOM 6559 C CA . LYS A 1 856 ? 4.936 34.292 -15.509 1.00 68.62 856 LYS A CA 1
ATOM 6560 C C . LYS A 1 856 ? 6.305 34.373 -14.858 1.00 68.62 856 LYS A C 1
ATOM 6562 O O . LYS A 1 856 ? 6.534 35.275 -14.058 1.00 68.62 856 LYS A O 1
ATOM 6567 N N . LEU A 1 857 ? 7.213 33.453 -15.183 1.00 52.81 857 LEU A N 1
ATOM 6568 C CA . LEU A 1 857 ? 8.602 33.539 -14.740 1.00 52.81 857 LEU A CA 1
ATOM 6569 C C . LEU A 1 857 ? 9.222 34.861 -15.205 1.00 52.81 857 LEU A C 1
ATOM 6571 O O . LEU A 1 857 ? 9.880 35.536 -14.417 1.00 52.81 857 LEU A O 1
ATOM 6575 N N . GLY A 1 858 ? 8.953 35.257 -16.452 1.00 65.38 858 GLY A N 1
ATOM 6576 C CA . GLY A 1 858 ? 9.349 36.559 -16.976 1.00 65.38 858 GLY A CA 1
ATOM 6577 C C . GLY A 1 858 ? 8.774 37.730 -16.170 1.00 65.38 858 GLY A C 1
ATOM 6578 O O . GLY A 1 858 ? 9.530 38.580 -15.696 1.00 65.38 858 GLY A O 1
ATOM 6579 N N . GLN A 1 859 ? 7.458 37.727 -15.926 1.00 75.81 859 GLN A N 1
ATOM 6580 C CA . GLN A 1 859 ? 6.781 38.759 -15.124 1.00 75.81 859 GLN A CA 1
ATOM 6581 C C . GLN A 1 859 ? 7.333 38.853 -13.694 1.00 75.81 859 GLN A C 1
ATOM 6583 O O . GLN A 1 859 ? 7.632 39.944 -13.220 1.00 75.81 859 GLN A O 1
ATOM 6588 N N . ALA A 1 860 ? 7.533 37.722 -13.015 1.00 56.72 860 ALA A N 1
ATOM 6589 C CA . ALA A 1 860 ? 8.064 37.692 -11.654 1.00 56.72 860 ALA A CA 1
ATOM 6590 C C . ALA A 1 860 ? 9.506 38.219 -11.583 1.00 56.72 860 ALA A C 1
ATOM 6592 O O . ALA A 1 860 ? 9.862 38.943 -10.651 1.00 56.72 860 ALA A O 1
ATOM 6593 N N . LEU A 1 861 ? 10.337 37.886 -12.579 1.00 49.88 861 LEU A N 1
ATOM 6594 C CA . LEU A 1 861 ? 11.682 38.446 -12.709 1.00 49.88 861 LEU A CA 1
ATOM 6595 C C . LEU A 1 861 ? 11.635 39.961 -12.949 1.00 49.88 861 LEU A C 1
ATOM 6597 O O . LEU A 1 861 ? 12.449 40.682 -12.373 1.00 49.88 861 LEU A O 1
ATOM 6601 N N . GLN A 1 862 ? 10.680 40.448 -13.748 1.00 74.56 862 GLN A N 1
ATOM 6602 C CA . GLN A 1 862 ? 10.463 41.879 -13.961 1.00 74.56 862 GLN A CA 1
ATOM 6603 C C . GLN A 1 862 ? 10.086 42.592 -12.656 1.00 74.56 862 GLN A C 1
ATOM 6605 O O . GLN A 1 862 ? 10.765 43.537 -12.263 1.00 74.56 862 GLN A O 1
ATOM 6610 N N . GLU A 1 863 ? 9.070 42.101 -11.943 1.00 70.62 863 GLU A N 1
ATOM 6611 C CA . GLU A 1 863 ? 8.604 42.690 -10.681 1.00 70.62 863 GLU A CA 1
ATOM 6612 C C . GLU A 1 863 ? 9.693 42.695 -9.599 1.00 70.62 863 GLU A C 1
ATOM 6614 O O . GLU A 1 863 ? 9.859 43.678 -8.872 1.00 70.62 863 GLU A O 1
ATOM 6619 N N . ALA A 1 864 ? 10.457 41.603 -9.479 1.00 50.25 864 ALA A N 1
ATOM 6620 C CA . ALA A 1 864 ? 11.555 41.508 -8.523 1.00 50.25 864 ALA A CA 1
ATOM 6621 C C . ALA A 1 864 ? 12.640 42.557 -8.808 1.00 50.25 864 ALA A C 1
ATOM 6623 O O . ALA A 1 864 ? 13.161 43.186 -7.881 1.00 50.25 864 ALA A O 1
ATOM 6624 N N . VAL A 1 865 ? 12.961 42.776 -10.085 1.00 60.31 865 VAL A N 1
ATOM 6625 C CA . VAL A 1 865 ? 13.925 43.791 -10.516 1.00 60.31 865 VAL A CA 1
ATOM 6626 C C . VAL A 1 865 ? 13.368 45.203 -10.303 1.00 60.31 865 VAL A C 1
ATOM 6628 O O . VAL A 1 865 ? 14.077 46.040 -9.751 1.00 60.31 865 VAL A O 1
ATOM 6631 N N . GLU A 1 866 ? 12.102 45.468 -10.627 1.00 74.06 866 GLU A N 1
ATOM 6632 C CA . GLU A 1 866 ? 11.452 46.768 -10.395 1.00 74.06 866 GLU A CA 1
ATOM 6633 C C . GLU A 1 866 ? 11.438 47.147 -8.905 1.00 74.06 866 GLU A C 1
ATOM 6635 O O . GLU A 1 866 ? 11.922 48.219 -8.540 1.00 74.06 866 GLU A O 1
ATOM 6640 N N . LYS A 1 867 ? 11.010 46.241 -8.015 1.00 63.94 867 LYS A N 1
ATOM 6641 C CA . LYS A 1 867 ? 11.026 46.494 -6.561 1.00 63.94 867 LYS A CA 1
ATOM 6642 C C . LYS A 1 867 ? 12.431 46.680 -5.999 1.00 63.94 867 LYS A C 1
ATOM 6644 O O . LYS A 1 867 ? 12.633 47.468 -5.076 1.00 63.94 867 LYS A O 1
ATOM 6649 N N . THR A 1 868 ? 13.409 45.951 -6.532 1.00 50.28 868 THR A N 1
ATOM 6650 C CA . THR A 1 868 ? 14.806 46.102 -6.109 1.00 50.28 868 THR A CA 1
ATOM 6651 C C . THR A 1 868 ? 15.370 47.448 -6.571 1.00 50.28 868 THR A C 1
ATOM 6653 O O . THR A 1 868 ? 16.081 48.092 -5.803 1.00 50.28 868 THR A O 1
ATOM 6656 N N . GLN A 1 869 ? 15.000 47.926 -7.765 1.00 63.53 869 GLN A N 1
ATOM 6657 C CA . GLN A 1 869 ? 15.334 49.277 -8.223 1.00 63.53 869 GLN A CA 1
ATOM 6658 C C . GLN A 1 869 ? 14.702 50.340 -7.317 1.00 63.53 869 GLN A C 1
ATOM 6660 O O . GLN A 1 869 ? 15.407 51.252 -6.899 1.00 63.53 869 GLN A O 1
ATOM 6665 N N . GLU A 1 870 ? 13.418 50.216 -6.968 1.00 70.12 870 GLU A N 1
ATOM 6666 C CA . GLU A 1 870 ? 12.743 51.143 -6.046 1.00 70.12 870 GLU A CA 1
ATOM 6667 C C . GLU A 1 870 ? 13.432 51.185 -4.674 1.00 70.12 870 GLU A C 1
ATOM 6669 O O . GLU A 1 870 ? 13.691 52.260 -4.129 1.00 70.12 870 GLU A O 1
ATOM 6674 N N . PHE A 1 871 ? 13.795 50.019 -4.133 1.00 53.72 871 PHE A N 1
ATOM 6675 C CA . PHE A 1 871 ? 14.517 49.912 -2.866 1.00 53.72 871 PHE A CA 1
ATOM 6676 C C . PHE A 1 871 ? 15.910 50.558 -2.920 1.00 53.72 871 PHE A C 1
ATOM 6678 O O . PHE A 1 871 ? 16.325 51.206 -1.954 1.00 53.72 871 PHE A O 1
ATOM 6685 N N . ILE A 1 872 ? 16.634 50.388 -4.031 1.00 58.38 872 ILE A N 1
ATOM 6686 C CA . ILE A 1 872 ? 17.949 51.005 -4.249 1.00 58.38 872 ILE A CA 1
ATOM 6687 C C . ILE A 1 872 ? 17.809 52.525 -4.427 1.00 58.38 872 ILE A C 1
ATOM 6689 O O . ILE A 1 872 ? 18.593 53.268 -3.842 1.00 58.38 872 ILE A O 1
ATOM 6693 N N . ASP A 1 873 ? 16.798 52.995 -5.162 1.00 66.25 873 ASP A N 1
ATOM 6694 C CA . ASP A 1 873 ? 16.521 54.423 -5.377 1.00 66.25 873 ASP A CA 1
ATOM 6695 C C . ASP A 1 873 ? 16.141 55.133 -4.060 1.00 66.25 873 ASP A C 1
ATOM 6697 O O . ASP A 1 873 ? 16.477 56.303 -3.866 1.00 66.25 873 ASP A O 1
ATOM 6701 N N . MET A 1 874 ? 15.496 54.424 -3.123 1.00 59.72 874 MET A N 1
ATOM 6702 C CA . MET A 1 874 ? 15.143 54.936 -1.790 1.00 59.72 874 MET A CA 1
ATOM 6703 C C . MET A 1 874 ? 16.322 55.004 -0.803 1.00 59.72 874 MET A C 1
ATOM 6705 O O . MET A 1 874 ? 16.288 55.815 0.124 1.00 59.72 874 MET A O 1
ATOM 6709 N N . ASN A 1 875 ? 17.351 54.168 -0.962 1.00 45.69 875 ASN A N 1
ATOM 6710 C CA . ASN A 1 875 ? 18.468 54.050 -0.019 1.00 45.69 875 ASN A CA 1
ATOM 6711 C C . ASN A 1 875 ? 19.751 54.676 -0.587 1.00 45.69 875 ASN A C 1
ATOM 6713 O O . ASN A 1 875 ? 20.677 53.970 -0.986 1.00 45.69 875 ASN A O 1
ATOM 6717 N N . GLN A 1 876 ? 19.835 56.010 -0.584 1.00 55.84 876 GLN A N 1
ATOM 6718 C CA . GLN A 1 876 ? 21.072 56.730 -0.921 1.00 55.84 876 GLN A CA 1
ATOM 6719 C C . GLN A 1 876 ? 22.165 56.414 0.119 1.00 55.84 876 GLN A C 1
ATOM 6721 O O . GLN A 1 876 ? 22.132 56.919 1.242 1.00 55.84 876 GLN A O 1
ATOM 6726 N N . SER A 1 877 ? 23.114 55.538 -0.228 1.00 53.06 877 SER A N 1
ATOM 6727 C CA . SER A 1 877 ? 24.152 55.044 0.684 1.00 53.06 877 SER A CA 1
ATOM 6728 C C . SER A 1 877 ? 25.538 55.075 0.043 1.00 53.06 877 SER A C 1
ATOM 6730 O O . SER A 1 877 ? 25.845 54.278 -0.842 1.00 53.06 877 SER A O 1
ATOM 6732 N N . ASP A 1 878 ? 26.428 55.900 0.600 1.00 52.41 878 ASP A N 1
ATOM 6733 C CA . ASP A 1 878 ? 27.837 56.010 0.187 1.00 52.41 878 ASP A CA 1
ATOM 6734 C C . ASP A 1 878 ? 28.609 54.679 0.261 1.00 52.41 878 ASP A C 1
ATOM 6736 O O . ASP A 1 878 ? 29.597 54.472 -0.451 1.00 52.41 878 ASP A O 1
ATOM 6740 N N . PHE A 1 879 ? 28.203 53.766 1.152 1.00 48.88 879 PHE A N 1
ATOM 6741 C CA . PHE A 1 879 ? 28.793 52.427 1.235 1.00 48.88 879 PHE A CA 1
ATOM 6742 C C . PHE A 1 879 ? 28.390 51.578 0.027 1.00 48.88 879 PHE A C 1
ATOM 6744 O O . PHE A 1 879 ? 29.246 50.945 -0.593 1.00 48.88 879 PHE A O 1
ATOM 6751 N N . LEU A 1 880 ? 27.103 51.598 -0.324 1.00 48.31 880 LEU A N 1
ATOM 6752 C CA . LEU A 1 880 ? 26.565 50.870 -1.468 1.00 48.31 880 LEU A CA 1
ATOM 6753 C C . LEU A 1 880 ? 27.051 51.453 -2.797 1.00 48.31 880 LEU A C 1
ATOM 6755 O O . LEU A 1 880 ? 27.336 50.678 -3.701 1.00 48.31 880 LEU A O 1
ATOM 6759 N N . ASP A 1 881 ? 27.272 52.765 -2.888 1.00 60.91 881 ASP A N 1
ATOM 6760 C CA . ASP A 1 881 ? 27.866 53.413 -4.065 1.00 60.91 881 ASP A CA 1
ATOM 6761 C C . ASP A 1 881 ? 29.362 53.084 -4.219 1.00 60.91 881 ASP A C 1
ATOM 6763 O O . ASP A 1 881 ? 29.855 52.864 -5.324 1.00 60.91 881 ASP A O 1
ATOM 6767 N N . LYS A 1 882 ? 30.105 52.912 -3.116 1.00 54.09 882 LYS A N 1
ATOM 6768 C CA . LYS A 1 882 ? 31.483 52.379 -3.161 1.00 54.09 882 LYS A CA 1
ATOM 6769 C C . LYS A 1 882 ? 31.535 50.906 -3.572 1.00 54.09 882 LYS A C 1
ATOM 6771 O O . LYS A 1 882 ? 32.479 50.492 -4.253 1.00 54.09 882 LYS A O 1
ATOM 6776 N N . VAL A 1 883 ? 30.547 50.109 -3.163 1.00 48.75 883 VAL A N 1
ATOM 6777 C CA . VAL A 1 883 ? 30.369 48.731 -3.642 1.00 48.75 883 VAL A CA 1
ATOM 6778 C C . VAL A 1 883 ? 29.974 48.738 -5.123 1.00 48.75 883 VAL A C 1
ATOM 6780 O O . VAL A 1 883 ? 30.575 47.996 -5.895 1.00 48.75 883 VAL A O 1
ATOM 6783 N N . ALA A 1 884 ? 29.074 49.631 -5.546 1.00 55.09 884 ALA A N 1
ATOM 6784 C CA . ALA A 1 884 ? 28.674 49.831 -6.936 1.00 55.09 884 ALA A CA 1
ATOM 6785 C C . ALA A 1 884 ? 29.848 50.252 -7.811 1.00 55.09 884 ALA A C 1
ATOM 6787 O O . ALA A 1 884 ? 29.991 49.708 -8.890 1.00 55.09 884 ALA A O 1
ATOM 6788 N N . ALA A 1 885 ? 30.749 51.115 -7.339 1.00 58.88 885 ALA A N 1
ATOM 6789 C CA . ALA A 1 885 ? 31.963 51.483 -8.063 1.00 58.88 885 ALA A CA 1
ATOM 6790 C C . ALA A 1 885 ? 32.912 50.284 -8.272 1.00 58.88 885 ALA A C 1
ATOM 6792 O O . ALA A 1 885 ? 33.525 50.157 -9.329 1.00 58.88 885 ALA A O 1
ATOM 6793 N N . LYS A 1 886 ? 33.005 49.360 -7.301 1.00 51.03 886 LYS A N 1
ATOM 6794 C CA . LYS A 1 886 ? 33.751 48.092 -7.454 1.00 51.03 886 LYS A CA 1
ATOM 6795 C C . LYS A 1 886 ? 33.051 47.110 -8.392 1.00 51.03 886 LYS A C 1
ATOM 6797 O O . LYS A 1 886 ? 33.718 46.483 -9.215 1.00 51.03 886 LYS A O 1
ATOM 6802 N N . ILE A 1 887 ? 31.728 46.989 -8.278 1.00 48.53 887 ILE A N 1
ATOM 6803 C CA . ILE A 1 887 ? 30.893 46.217 -9.203 1.00 48.53 887 ILE A CA 1
ATOM 6804 C C . ILE A 1 887 ? 30.997 46.818 -10.604 1.00 48.53 887 ILE A C 1
ATOM 6806 O O . ILE A 1 887 ? 31.092 46.052 -11.545 1.00 48.53 887 ILE A O 1
ATOM 6810 N N . ASN A 1 888 ? 31.097 48.142 -10.747 1.00 53.44 888 ASN A N 1
ATOM 6811 C CA . ASN A 1 888 ? 31.260 48.853 -12.008 1.00 53.44 888 ASN A CA 1
ATOM 6812 C C . ASN A 1 888 ? 32.587 48.474 -12.676 1.00 53.44 888 ASN A C 1
ATOM 6814 O O . ASN A 1 888 ? 32.606 48.139 -13.847 1.00 53.44 888 ASN A O 1
ATOM 6818 N N . THR A 1 889 ? 33.693 48.388 -11.929 1.00 56.25 889 THR A N 1
ATOM 6819 C CA . THR A 1 889 ? 34.971 47.880 -12.469 1.00 56.25 889 THR A CA 1
ATOM 6820 C C . THR A 1 889 ? 34.868 46.424 -12.944 1.00 56.25 889 THR A C 1
ATOM 6822 O O . THR A 1 889 ? 35.419 46.067 -13.986 1.00 56.25 889 THR A O 1
ATOM 6825 N N . LEU A 1 890 ? 34.139 45.575 -12.207 1.00 47.94 890 LEU A N 1
ATOM 6826 C CA . LEU A 1 890 ? 33.848 44.195 -12.617 1.00 47.94 890 LEU A CA 1
ATOM 6827 C C . LEU A 1 890 ? 32.894 44.157 -13.828 1.00 47.94 890 LEU A C 1
ATOM 6829 O O . LEU A 1 890 ? 33.010 43.300 -14.700 1.00 47.94 890 LEU A O 1
ATOM 6833 N N . TYR A 1 891 ? 31.962 45.099 -13.890 1.00 50.53 891 TYR A N 1
ATOM 6834 C CA . TYR A 1 891 ? 30.926 45.241 -14.896 1.00 50.53 891 TYR A CA 1
ATOM 6835 C C . TYR A 1 891 ? 31.485 45.749 -16.223 1.00 50.53 891 TYR A C 1
ATOM 6837 O O . TYR A 1 891 ? 31.149 45.190 -17.254 1.00 50.53 891 TYR A O 1
ATOM 6845 N N . THR A 1 892 ? 32.422 46.699 -16.225 1.00 55.78 892 THR A N 1
ATOM 6846 C CA . THR A 1 892 ? 33.145 47.143 -17.429 1.00 55.78 892 THR A CA 1
ATOM 6847 C C . THR A 1 892 ? 33.938 45.992 -18.058 1.00 55.78 892 THR A C 1
ATOM 6849 O O . THR A 1 892 ? 34.010 45.883 -19.283 1.00 55.78 892 THR A O 1
ATOM 6852 N N . ASN A 1 893 ? 34.467 45.075 -17.235 1.00 51.56 893 ASN A N 1
ATOM 6853 C CA . ASN A 1 893 ? 35.078 43.832 -17.714 1.00 51.56 893 ASN A CA 1
ATOM 6854 C C . ASN A 1 893 ? 34.032 42.847 -18.271 1.00 51.56 893 ASN A C 1
ATOM 6856 O O . ASN A 1 893 ? 34.281 42.228 -19.303 1.00 51.56 893 ASN A O 1
ATOM 6860 N N . ASN A 1 894 ? 32.849 42.740 -17.653 1.00 45.09 894 ASN A N 1
ATOM 6861 C CA . ASN A 1 894 ? 31.754 41.890 -18.136 1.00 45.09 894 ASN A CA 1
ATOM 6862 C C . ASN A 1 894 ? 31.024 42.454 -19.375 1.00 45.09 894 ASN A C 1
ATOM 6864 O O . ASN A 1 894 ? 30.675 41.670 -20.238 1.00 45.09 894 ASN A O 1
ATOM 6868 N N . ILE A 1 895 ? 30.859 43.773 -19.550 1.00 53.38 895 ILE A N 1
ATOM 6869 C CA . ILE A 1 895 ? 30.362 44.414 -20.790 1.00 53.38 895 ILE A CA 1
ATOM 6870 C C . ILE A 1 895 ? 31.270 44.057 -21.959 1.00 53.38 895 ILE A C 1
ATOM 6872 O O . ILE A 1 895 ? 30.803 43.783 -23.061 1.00 53.38 895 ILE A O 1
ATOM 6876 N N . ARG A 1 896 ? 32.584 44.067 -21.721 1.00 53.03 896 ARG A N 1
ATOM 6877 C CA . ARG A 1 896 ? 33.570 43.688 -22.728 1.00 53.03 896 ARG A CA 1
ATOM 6878 C C . ARG A 1 896 ? 33.465 42.198 -23.061 1.00 53.03 896 ARG A C 1
ATOM 6880 O O . ARG A 1 896 ? 33.593 41.850 -24.229 1.00 53.03 896 ARG A O 1
ATOM 6887 N N . LEU A 1 897 ? 33.156 41.354 -22.070 1.00 47.59 897 LEU A N 1
ATOM 6888 C CA . LEU A 1 897 ? 32.815 39.945 -22.278 1.00 47.59 897 LEU A CA 1
ATOM 6889 C C . LEU A 1 897 ? 31.472 39.762 -22.991 1.00 47.59 897 LEU A C 1
ATOM 6891 O O . LEU A 1 897 ? 31.412 38.912 -23.853 1.00 47.59 897 LEU A O 1
ATOM 6895 N N . VAL A 1 898 ? 30.429 40.550 -22.712 1.00 50.84 898 VAL A N 1
ATOM 6896 C CA . VAL A 1 898 ? 29.119 40.476 -23.387 1.00 50.84 898 VAL A CA 1
ATOM 6897 C C . VAL A 1 898 ? 29.212 40.975 -24.825 1.00 50.84 898 VAL A C 1
ATOM 6899 O O . VAL A 1 898 ? 28.637 40.340 -25.693 1.00 50.84 898 VAL A O 1
ATOM 6902 N N . ASN A 1 899 ? 29.978 42.033 -25.122 1.00 57.84 899 ASN A N 1
ATOM 6903 C CA . ASN A 1 899 ? 30.274 42.403 -26.512 1.00 57.84 899 ASN A CA 1
ATOM 6904 C C . ASN A 1 899 ? 31.065 41.297 -27.206 1.00 57.84 899 ASN A C 1
ATOM 6906 O O . ASN A 1 899 ? 30.747 40.926 -28.326 1.00 57.84 899 ASN A O 1
ATOM 6910 N N . SER A 1 900 ? 32.054 40.730 -26.508 1.00 51.19 900 SER A N 1
ATOM 6911 C CA . SER A 1 900 ? 32.796 39.567 -26.993 1.00 51.19 900 SER A CA 1
ATOM 6912 C C . SER A 1 900 ? 31.886 38.354 -27.186 1.00 51.19 900 SER A C 1
ATOM 6914 O O . SER A 1 900 ? 32.134 37.608 -28.115 1.00 51.19 900 SER A O 1
ATOM 6916 N N . LEU A 1 901 ? 30.834 38.183 -26.372 1.00 46.31 901 LEU A N 1
ATOM 6917 C CA . LEU A 1 901 ? 29.845 37.105 -26.442 1.00 46.31 901 LEU A CA 1
ATOM 6918 C C . LEU A 1 901 ? 28.817 37.358 -27.553 1.00 46.31 901 LEU A C 1
ATOM 6920 O O . LEU A 1 901 ? 28.387 36.420 -28.198 1.00 46.31 901 LEU A O 1
ATOM 6924 N N . ILE A 1 902 ? 28.421 38.609 -27.804 1.00 56.56 902 ILE A N 1
ATOM 6925 C CA . ILE A 1 902 ? 27.568 39.012 -28.934 1.00 56.56 902 ILE A CA 1
ATOM 6926 C C . ILE A 1 902 ? 28.343 38.835 -30.240 1.00 56.56 902 ILE A C 1
ATOM 6928 O O . ILE A 1 902 ? 27.796 38.307 -31.204 1.00 56.56 902 ILE A O 1
ATOM 6932 N N . GLU A 1 903 ? 29.616 39.231 -30.276 1.00 56.66 903 GLU A N 1
ATOM 6933 C CA . GLU A 1 903 ? 30.534 38.968 -31.386 1.00 56.66 903 GLU A CA 1
ATOM 6934 C C . GLU A 1 903 ? 30.840 37.465 -31.524 1.00 56.66 903 GLU A C 1
ATOM 6936 O O . GLU A 1 903 ? 30.886 36.957 -32.644 1.00 56.66 903 GLU A O 1
ATOM 6941 N N . GLU A 1 904 ? 30.963 36.715 -30.423 1.00 48.16 904 GLU A N 1
ATOM 6942 C CA . GLU A 1 904 ? 31.105 35.253 -30.430 1.00 48.16 904 GLU A CA 1
ATOM 6943 C C . GLU A 1 904 ? 29.838 34.567 -30.915 1.00 48.16 904 GLU A C 1
ATOM 6945 O O . GLU A 1 904 ? 29.939 33.717 -31.771 1.00 48.16 904 GLU A O 1
ATOM 6950 N N . VAL A 1 905 ? 28.643 34.931 -30.458 1.00 48.41 905 VAL A N 1
ATOM 6951 C CA . VAL A 1 905 ? 27.370 34.356 -30.922 1.00 48.41 905 VAL A CA 1
ATOM 6952 C C . VAL A 1 905 ? 27.126 34.718 -32.390 1.00 48.41 905 VAL A C 1
ATOM 6954 O O . VAL A 1 905 ? 26.710 33.864 -33.174 1.00 48.41 905 VAL A O 1
ATOM 6957 N N . ASN A 1 906 ? 27.448 35.951 -32.801 1.00 55.44 906 ASN A N 1
ATOM 6958 C CA . ASN A 1 906 ? 27.398 36.363 -34.205 1.00 55.44 906 ASN A CA 1
ATOM 6959 C C . ASN A 1 906 ? 28.450 35.672 -35.074 1.00 55.44 906 ASN A C 1
ATOM 6961 O O . ASN A 1 906 ? 28.203 35.511 -36.264 1.00 55.44 906 ASN A O 1
ATOM 6965 N N . SER A 1 907 ? 29.590 35.256 -34.519 1.00 52.25 907 SER A N 1
ATOM 6966 C CA . SER A 1 907 ? 30.608 34.496 -35.254 1.00 52.25 907 SER A CA 1
ATOM 6967 C C . SER A 1 907 ? 30.398 32.977 -35.173 1.00 52.25 907 SER A C 1
ATOM 6969 O O . SER A 1 907 ? 30.626 32.284 -36.153 1.00 52.25 907 SER A O 1
ATOM 6971 N N . LEU A 1 908 ? 29.872 32.419 -34.088 1.00 42.59 908 LEU A N 1
ATOM 6972 C CA . LEU A 1 908 ? 29.574 30.990 -33.928 1.00 42.59 908 LEU A CA 1
ATOM 6973 C C . LEU A 1 908 ? 28.377 30.557 -34.779 1.00 42.59 908 LEU A C 1
ATOM 6975 O O . LEU A 1 908 ? 28.339 29.421 -35.238 1.00 42.59 908 LEU A O 1
ATOM 6979 N N . LEU A 1 909 ? 27.420 31.461 -35.019 1.00 47.31 909 LEU A N 1
ATOM 6980 C CA . LEU A 1 909 ? 26.206 31.203 -35.803 1.00 47.31 909 LEU A CA 1
ATOM 6981 C C . LEU A 1 909 ? 26.246 31.840 -37.204 1.00 47.31 909 LEU A C 1
ATOM 6983 O O . LEU A 1 909 ? 25.195 32.069 -37.809 1.00 47.31 909 LEU A O 1
ATOM 6987 N N . ASN A 1 910 ? 27.441 32.149 -37.722 1.00 52.56 910 ASN A N 1
ATOM 6988 C CA . ASN A 1 910 ? 27.631 32.628 -39.090 1.00 52.56 910 ASN A CA 1
ATOM 6989 C C . ASN A 1 910 ? 28.314 31.562 -39.960 1.00 52.56 910 ASN A C 1
ATOM 6991 O O . ASN A 1 910 ? 29.408 31.089 -39.658 1.00 52.56 910 ASN A O 1
ATOM 6995 N N . THR A 1 911 ? 27.688 31.237 -41.089 1.00 51.12 911 THR A N 1
ATOM 6996 C CA . THR A 1 911 ? 28.264 30.416 -42.160 1.00 51.12 911 THR A CA 1
ATOM 6997 C C . THR A 1 911 ? 29.539 31.020 -42.771 1.00 51.12 911 THR A C 1
ATOM 6999 O O . THR A 1 911 ? 30.350 30.276 -43.319 1.00 51.12 911 THR A O 1
ATOM 7002 N N . ASP A 1 912 ? 29.781 32.332 -42.629 1.00 56.78 912 ASP A N 1
ATOM 7003 C CA . ASP A 1 912 ? 31.020 32.990 -43.081 1.00 56.78 912 ASP A CA 1
ATOM 7004 C C . ASP A 1 912 ? 32.221 32.724 -42.169 1.00 56.78 912 ASP A C 1
ATOM 7006 O O . ASP A 1 912 ? 33.359 32.984 -42.555 1.00 56.78 912 ASP A O 1
ATOM 7010 N N . SER A 1 913 ? 32.014 32.185 -40.969 1.00 53.19 913 SER A N 1
ATOM 7011 C CA . SER A 1 913 ? 33.115 31.912 -40.043 1.00 53.19 913 SER A CA 1
ATOM 7012 C C . SER A 1 913 ? 34.027 30.802 -40.539 1.00 53.19 913 SER A C 1
ATOM 7014 O O . SER A 1 913 ? 35.219 30.845 -40.251 1.00 53.19 913 SER A O 1
ATOM 7016 N N . LEU A 1 914 ? 33.517 29.871 -41.360 1.00 52.34 914 LEU A N 1
ATOM 7017 C CA . LEU A 1 914 ? 34.365 28.932 -42.098 1.00 52.34 914 LEU A CA 1
ATOM 7018 C C . LEU A 1 914 ? 35.240 29.672 -43.125 1.00 52.34 914 LEU A C 1
ATOM 7020 O O . LEU A 1 914 ? 36.424 29.368 -43.218 1.00 52.34 914 LEU A O 1
ATOM 7024 N N . ASN A 1 915 ? 34.702 30.673 -43.839 1.00 56.56 915 ASN A N 1
ATOM 7025 C CA . ASN A 1 915 ? 35.467 31.503 -44.785 1.00 56.56 915 ASN A CA 1
ATOM 7026 C C . ASN A 1 915 ? 36.571 32.291 -44.062 1.00 56.56 915 ASN A C 1
ATOM 7028 O O . ASN A 1 915 ? 37.730 32.243 -44.466 1.00 56.56 915 ASN A O 1
ATOM 7032 N N . VAL A 1 916 ? 36.232 32.952 -42.950 1.00 59.62 916 VAL A N 1
ATOM 7033 C CA . VAL A 1 916 ? 37.178 33.735 -42.136 1.00 59.62 916 VAL A CA 1
ATOM 7034 C C . VAL A 1 916 ? 38.220 32.842 -41.457 1.00 59.62 916 VAL A C 1
ATOM 7036 O O . VAL A 1 916 ? 39.389 33.215 -41.374 1.00 59.62 916 VAL A O 1
ATOM 7039 N N . PHE A 1 917 ? 37.827 31.660 -40.973 1.00 51.06 917 PHE A N 1
ATOM 7040 C CA . PHE A 1 917 ? 38.741 30.679 -40.389 1.00 51.06 917 PHE A CA 1
ATOM 7041 C C . PHE A 1 917 ? 39.709 30.125 -41.435 1.00 51.06 917 PHE A C 1
ATOM 7043 O O . PHE A 1 917 ? 40.907 30.093 -41.177 1.00 51.06 917 PHE A O 1
ATOM 7050 N N . VAL A 1 918 ? 39.225 29.761 -42.628 1.00 53.94 918 VAL A N 1
ATOM 7051 C CA . VAL A 1 918 ? 40.073 29.309 -43.743 1.00 53.94 918 VAL A CA 1
ATOM 7052 C C . VAL A 1 918 ? 41.026 30.421 -44.190 1.00 53.94 918 VAL A C 1
ATOM 7054 O O . VAL A 1 918 ? 42.211 30.149 -44.377 1.00 53.94 918 VAL A O 1
ATOM 7057 N N . ASP A 1 919 ? 40.570 31.675 -44.271 1.00 61.41 919 ASP A N 1
ATOM 7058 C CA . ASP A 1 919 ? 41.429 32.824 -44.590 1.00 61.41 919 ASP A CA 1
ATOM 7059 C C . ASP A 1 919 ? 42.479 33.089 -43.498 1.00 61.41 919 ASP A C 1
ATOM 7061 O O . ASP A 1 919 ? 43.655 33.287 -43.806 1.00 61.41 919 ASP A O 1
ATOM 7065 N N . ARG A 1 920 ? 42.113 32.990 -42.215 1.00 56.62 920 ARG A N 1
ATOM 7066 C CA . ARG A 1 920 ? 43.072 33.070 -41.101 1.00 56.62 920 ARG A CA 1
ATOM 7067 C C . ARG A 1 920 ? 44.049 31.903 -41.080 1.00 56.62 920 ARG A C 1
ATOM 7069 O O . ARG A 1 920 ? 45.214 32.119 -40.773 1.00 56.62 920 ARG A O 1
ATOM 7076 N N . CYS A 1 921 ? 43.614 30.682 -41.391 1.00 49.22 921 CYS A N 1
ATOM 7077 C CA . CYS A 1 921 ? 44.493 29.524 -41.538 1.00 49.22 921 CYS A CA 1
ATOM 7078 C C . CYS A 1 921 ? 45.462 29.723 -42.706 1.00 49.22 921 CYS A C 1
ATOM 7080 O O . CYS A 1 921 ? 46.641 29.419 -42.559 1.00 49.22 921 CYS A O 1
ATOM 7082 N N . MET A 1 922 ? 45.004 30.295 -43.823 1.00 56.53 922 MET A N 1
ATOM 7083 C CA . MET A 1 922 ? 45.861 30.687 -44.942 1.00 56.53 922 MET A CA 1
ATOM 7084 C C . MET A 1 922 ? 46.906 31.722 -44.518 1.00 56.53 922 MET A C 1
ATOM 7086 O O . MET A 1 922 ? 48.092 31.546 -44.799 1.00 56.53 922 MET A O 1
ATOM 7090 N N . GLU A 1 923 ? 46.506 32.760 -43.782 1.00 64.50 923 GLU A N 1
ATOM 7091 C CA . GLU A 1 923 ? 47.423 33.766 -43.238 1.00 64.50 923 GLU A CA 1
ATOM 7092 C C . GLU A 1 923 ? 48.398 33.186 -42.202 1.00 64.50 923 GLU A C 1
ATOM 7094 O O . GLU A 1 923 ? 49.586 33.503 -42.243 1.00 64.50 923 GLU A O 1
ATOM 7099 N N . LEU A 1 924 ? 47.938 32.300 -41.312 1.00 51.56 924 LEU A N 1
ATOM 7100 C CA . LEU A 1 924 ? 48.757 31.600 -40.316 1.00 51.56 924 LEU A CA 1
ATOM 7101 C C . LEU A 1 924 ? 49.758 30.649 -40.961 1.00 51.56 924 LEU A C 1
ATOM 7103 O O . LEU A 1 924 ? 50.900 30.607 -40.522 1.00 51.56 924 LEU A O 1
ATOM 7107 N N . VAL A 1 925 ? 49.369 29.903 -41.998 1.00 53.50 925 VAL A N 1
ATOM 7108 C CA . VAL A 1 925 ? 50.282 29.036 -42.755 1.00 53.50 925 VAL A CA 1
ATOM 7109 C C . VAL A 1 925 ? 51.326 29.892 -43.470 1.00 53.50 925 VAL A C 1
ATOM 7111 O O . VAL A 1 925 ? 52.519 29.621 -43.349 1.00 53.50 925 VAL A O 1
ATOM 7114 N N . LEU A 1 926 ? 50.916 30.981 -44.129 1.00 57.88 926 LEU A N 1
ATOM 7115 C CA . LEU A 1 926 ? 51.839 31.935 -44.753 1.00 57.88 926 LEU A CA 1
ATOM 7116 C C . LEU A 1 926 ? 52.788 32.579 -43.728 1.00 57.88 926 LEU A C 1
ATOM 7118 O O . LEU A 1 926 ? 53.975 32.742 -44.012 1.00 57.88 926 LEU A O 1
ATOM 7122 N N . PHE A 1 927 ? 52.296 32.908 -42.532 1.00 61.53 927 PHE A N 1
ATOM 7123 C CA . PHE A 1 927 ? 53.080 33.447 -41.421 1.00 61.53 927 PHE A CA 1
ATOM 7124 C C . PHE A 1 927 ? 54.042 32.409 -40.831 1.00 61.53 927 PHE A C 1
ATOM 7126 O O . PHE A 1 927 ? 55.219 32.710 -40.676 1.00 61.53 927 PHE A O 1
ATOM 7133 N N . MET A 1 928 ? 53.586 31.180 -40.572 1.00 48.81 928 MET A N 1
ATOM 7134 C CA . MET A 1 928 ? 54.395 30.060 -40.075 1.00 48.81 928 MET A CA 1
ATOM 7135 C C . MET A 1 928 ? 55.514 29.705 -41.053 1.00 48.81 928 MET A C 1
ATOM 7137 O O . MET A 1 928 ? 56.643 29.503 -40.626 1.00 48.81 928 MET A O 1
ATOM 7141 N N . VAL A 1 929 ? 55.255 29.706 -42.365 1.00 54.31 929 VAL A N 1
ATOM 7142 C CA . VAL A 1 929 ? 56.295 29.521 -43.394 1.00 54.31 929 VAL A CA 1
ATOM 7143 C C . VAL A 1 929 ? 57.337 30.647 -43.333 1.00 54.31 929 VAL A C 1
ATOM 7145 O O . VAL A 1 929 ? 58.538 30.401 -43.471 1.00 54.31 929 VAL A O 1
ATOM 7148 N N . LYS A 1 930 ? 56.899 31.884 -43.077 1.00 58.53 930 LYS A N 1
ATOM 7149 C CA . LYS A 1 930 ? 57.764 33.068 -42.955 1.00 58.53 930 LYS A CA 1
ATOM 7150 C C . LYS A 1 930 ? 58.592 33.059 -41.663 1.00 58.53 930 LYS A C 1
ATOM 7152 O O . LYS A 1 930 ? 59.785 33.350 -41.705 1.00 58.53 930 LYS A O 1
ATOM 7157 N N . GLU A 1 931 ? 57.990 32.683 -40.539 1.00 55.75 931 GLU A N 1
ATOM 7158 C CA . GLU A 1 931 ? 58.655 32.589 -39.238 1.00 55.75 931 GLU A CA 1
ATOM 7159 C C . GLU A 1 931 ? 59.559 31.366 -39.133 1.00 55.75 931 GLU A C 1
ATOM 7161 O O . GLU A 1 931 ? 60.657 31.478 -38.605 1.00 55.75 931 GLU A O 1
ATOM 7166 N N . PHE A 1 932 ? 59.181 30.223 -39.702 1.00 52.16 932 PHE A N 1
ATOM 7167 C CA . PHE A 1 932 ? 60.061 29.059 -39.787 1.00 52.16 932 PHE A CA 1
ATOM 7168 C C . PHE A 1 932 ? 61.320 29.396 -40.594 1.00 52.16 932 PHE A C 1
ATOM 7170 O O . PHE A 1 932 ? 62.429 29.118 -40.142 1.00 52.16 932 PHE A O 1
ATOM 7177 N N . LYS A 1 933 ? 61.177 30.126 -41.712 1.00 52.78 933 LYS A N 1
ATOM 7178 C CA . LYS A 1 933 ? 62.312 30.697 -42.454 1.00 52.78 933 LYS A CA 1
ATOM 7179 C C . LYS A 1 933 ? 63.175 31.606 -41.561 1.00 52.78 933 LYS A C 1
ATOM 7181 O O . LYS A 1 933 ? 64.396 31.467 -41.569 1.00 52.78 933 LYS A O 1
ATOM 7186 N N . ASN A 1 934 ? 62.576 32.478 -40.747 1.00 57.31 934 ASN A N 1
ATOM 7187 C CA . ASN A 1 934 ? 63.300 33.372 -39.827 1.00 57.31 934 ASN A CA 1
ATOM 7188 C C . ASN A 1 934 ? 63.986 32.647 -38.649 1.00 57.31 934 ASN A C 1
ATOM 7190 O O . ASN A 1 934 ? 65.107 32.999 -38.288 1.00 57.31 934 ASN A O 1
ATOM 7194 N N . ILE A 1 935 ? 63.338 31.652 -38.039 1.00 50.69 935 ILE A N 1
ATOM 7195 C CA . ILE A 1 935 ? 63.853 30.876 -36.899 1.00 50.69 935 ILE A CA 1
ATOM 7196 C C . ILE A 1 935 ? 65.026 30.010 -37.343 1.00 50.69 935 ILE A C 1
ATOM 7198 O O . ILE A 1 935 ? 66.070 30.018 -36.699 1.00 50.69 935 ILE A O 1
ATOM 7202 N N . VAL A 1 936 ? 64.902 29.330 -38.479 1.00 49.84 936 VAL A N 1
ATOM 7203 C CA . VAL A 1 936 ? 65.992 28.550 -39.076 1.00 49.84 936 VAL A CA 1
ATOM 7204 C C . VAL A 1 936 ? 67.207 29.431 -39.367 1.00 49.84 936 VAL A C 1
ATOM 7206 O O . VAL A 1 936 ? 68.328 29.047 -39.047 1.00 49.84 936 VAL A O 1
ATOM 7209 N N . SER A 1 937 ? 66.974 30.649 -39.871 1.00 52.91 937 SER A N 1
ATOM 7210 C CA . SER A 1 937 ? 68.023 31.657 -40.098 1.00 52.91 937 SER A CA 1
ATOM 7211 C C . SER A 1 937 ? 68.706 32.131 -38.806 1.00 52.91 937 SER A C 1
ATOM 7213 O O . SER A 1 937 ? 69.811 32.661 -38.858 1.00 52.91 937 SER A O 1
ATOM 7215 N N . ARG A 1 938 ? 68.045 31.991 -37.646 1.00 52.25 938 ARG A N 1
ATOM 7216 C CA . ARG A 1 938 ? 68.550 32.422 -36.330 1.00 52.25 938 ARG A CA 1
ATOM 7217 C C . ARG A 1 938 ? 69.206 31.301 -35.523 1.00 52.25 938 ARG A C 1
ATOM 7219 O O . ARG A 1 938 ? 70.114 31.586 -34.751 1.00 52.25 938 ARG A O 1
ATOM 7226 N N . VAL A 1 939 ? 68.728 30.062 -35.644 1.00 46.94 939 VAL A N 1
ATOM 7227 C CA . VAL A 1 939 ? 69.150 28.927 -34.800 1.00 46.94 939 VAL A CA 1
ATOM 7228 C C . VAL A 1 939 ? 70.442 28.265 -35.303 1.00 46.94 939 VAL A C 1
ATOM 7230 O O . VAL A 1 939 ? 71.171 27.697 -34.494 1.00 46.94 939 VAL A O 1
ATOM 7233 N N . PHE A 1 940 ? 70.782 28.385 -36.591 1.00 52.66 940 PHE A N 1
ATOM 7234 C CA . PHE A 1 940 ? 72.005 27.814 -37.175 1.00 52.66 940 PHE A CA 1
ATOM 7235 C C . PHE A 1 940 ? 72.982 28.929 -37.615 1.00 52.66 940 PHE A C 1
ATOM 7237 O O . PHE A 1 940 ? 72.786 29.513 -38.678 1.00 52.66 940 PHE A O 1
ATOM 7244 N N . PRO A 1 941 ? 74.036 29.261 -36.830 1.00 49.50 941 PRO A N 1
ATOM 7245 C CA . PRO A 1 941 ? 74.899 30.434 -37.062 1.00 49.50 941 PRO A CA 1
ATOM 7246 C C . PRO A 1 941 ? 76.037 30.226 -38.082 1.00 49.50 941 PRO A C 1
ATOM 7248 O O . PRO A 1 941 ? 76.949 31.047 -38.163 1.00 49.50 941 PRO A O 1
ATOM 7251 N N . THR A 1 942 ? 76.018 29.134 -38.845 1.00 52.00 942 THR A N 1
ATOM 7252 C CA . THR A 1 942 ? 76.984 28.836 -39.916 1.00 52.00 942 THR A CA 1
ATOM 7253 C C . THR A 1 942 ? 76.239 28.688 -41.227 1.00 52.00 942 THR A C 1
ATOM 7255 O O . THR A 1 942 ? 75.178 28.073 -41.230 1.00 52.00 942 THR A O 1
ATOM 7258 N N . ASP A 1 943 ? 76.809 29.280 -42.282 1.00 52.47 943 ASP A N 1
ATOM 7259 C CA . ASP A 1 943 ? 76.239 29.525 -43.615 1.00 52.47 943 ASP A CA 1
ATOM 7260 C C . ASP A 1 943 ? 74.851 28.886 -43.854 1.00 52.47 943 ASP A C 1
ATOM 7262 O O . ASP A 1 943 ? 74.765 27.698 -44.181 1.00 52.47 943 ASP A O 1
ATOM 7266 N N . PRO A 1 944 ? 73.752 29.641 -43.650 1.00 49.50 944 PRO A N 1
ATOM 7267 C CA . PRO A 1 944 ? 72.388 29.128 -43.758 1.00 49.50 944 PRO A CA 1
ATOM 7268 C C . PRO A 1 944 ? 72.099 28.435 -45.097 1.00 49.50 944 PRO A C 1
ATOM 7270 O O . PRO A 1 944 ? 71.302 27.499 -45.125 1.00 49.50 944 PRO A O 1
ATOM 7273 N N . GLU A 1 945 ? 72.784 28.834 -46.178 1.00 49.88 945 GLU A N 1
ATOM 7274 C CA . GLU A 1 945 ? 72.653 28.232 -47.513 1.00 49.88 945 GLU A CA 1
ATOM 7275 C C . GLU A 1 945 ? 73.162 26.777 -47.589 1.00 49.88 945 GLU A C 1
ATOM 7277 O O . GLU A 1 945 ? 72.773 26.044 -48.500 1.00 49.88 945 GLU A O 1
ATOM 7282 N N . ALA A 1 946 ? 73.981 26.324 -46.629 1.00 52.66 946 ALA A N 1
ATOM 7283 C CA . ALA A 1 946 ? 74.547 24.972 -46.602 1.00 52.66 946 ALA A CA 1
ATOM 7284 C C . ALA A 1 946 ? 73.699 23.942 -45.827 1.00 52.66 946 ALA A C 1
ATOM 7286 O O . ALA A 1 946 ? 73.821 22.747 -46.087 1.00 52.66 946 ALA A O 1
ATOM 7287 N N . LEU A 1 947 ? 72.854 24.381 -44.885 1.00 52.75 947 LEU A N 1
ATOM 7288 C CA . LEU A 1 947 ? 72.061 23.501 -44.004 1.00 52.75 947 LEU A CA 1
ATOM 7289 C C . LEU A 1 947 ? 70.564 23.529 -44.325 1.00 52.75 947 LEU A C 1
ATOM 7291 O O . LEU A 1 947 ? 69.867 22.538 -44.100 1.00 52.75 947 LEU A O 1
ATOM 7295 N N . VAL A 1 948 ? 70.060 24.649 -44.855 1.00 54.72 948 VAL A N 1
ATOM 7296 C CA . VAL A 1 948 ? 68.668 24.789 -45.284 1.00 54.72 948 VAL A CA 1
ATOM 7297 C C . VAL A 1 948 ? 68.599 25.488 -46.635 1.00 54.72 948 VAL A C 1
ATOM 7299 O O . VAL A 1 948 ? 68.940 26.658 -46.765 1.00 54.72 948 VAL A O 1
ATOM 7302 N N . ASN A 1 949 ? 68.099 24.788 -47.649 1.00 62.84 949 ASN A N 1
ATOM 7303 C CA . ASN A 1 949 ? 68.002 25.301 -49.010 1.00 62.84 949 ASN A CA 1
ATOM 7304 C C . ASN A 1 949 ? 66.534 25.405 -49.440 1.00 62.84 949 ASN A C 1
ATOM 7306 O O . ASN A 1 949 ? 65.791 24.422 -49.399 1.00 62.84 949 ASN A O 1
ATOM 7310 N N . VAL A 1 950 ? 66.117 26.604 -49.854 1.00 57.91 950 VAL A N 1
ATOM 7311 C CA . VAL A 1 950 ? 64.799 26.856 -50.446 1.00 57.91 950 VAL A CA 1
ATOM 7312 C C . VAL A 1 950 ? 64.984 27.090 -51.939 1.00 57.91 950 VAL A C 1
ATOM 7314 O O . VAL A 1 950 ? 65.416 28.166 -52.351 1.00 57.91 950 VAL A O 1
ATOM 7317 N N . HIS A 1 951 ? 64.639 26.100 -52.760 1.00 62.88 951 HIS A N 1
ATOM 7318 C CA . HIS A 1 951 ? 64.780 26.178 -54.214 1.00 62.88 951 HIS A CA 1
ATOM 7319 C C . HIS A 1 951 ? 63.559 25.561 -54.908 1.00 62.88 951 HIS A C 1
ATOM 7321 O O . HIS A 1 951 ? 63.084 24.501 -54.505 1.00 62.88 951 HIS A O 1
ATOM 7327 N N . ASN A 1 952 ? 63.031 26.232 -55.941 1.00 61.66 952 ASN A N 1
ATOM 7328 C CA . ASN A 1 952 ? 61.844 25.815 -56.708 1.00 61.66 952 ASN A CA 1
ATOM 7329 C C . ASN A 1 952 ? 60.620 25.425 -55.848 1.00 61.66 952 ASN A C 1
ATOM 7331 O O . ASN A 1 952 ? 59.980 24.408 -56.100 1.00 61.66 952 ASN A O 1
ATOM 7335 N N . GLY A 1 953 ? 60.301 26.210 -54.812 1.00 65.06 953 GLY A N 1
ATOM 7336 C CA . GLY A 1 953 ? 59.117 25.979 -53.967 1.00 65.06 953 GLY A CA 1
ATOM 7337 C C . GLY A 1 953 ? 59.250 24.835 -52.948 1.00 65.06 953 GLY A C 1
ATOM 7338 O O . GLY A 1 953 ? 58.294 24.546 -52.230 1.00 65.06 953 GLY A O 1
ATOM 7339 N N . ARG A 1 954 ? 60.431 24.206 -52.837 1.00 71.38 954 ARG A N 1
ATOM 7340 C CA . ARG A 1 954 ? 60.747 23.195 -51.815 1.00 71.38 954 ARG A CA 1
ATOM 7341 C C . ARG A 1 954 ? 61.762 23.708 -50.797 1.00 71.38 954 ARG A C 1
ATOM 7343 O O . ARG A 1 954 ? 62.747 24.343 -51.167 1.00 71.38 954 ARG A O 1
ATOM 7350 N N . LEU A 1 955 ? 61.518 23.407 -49.527 1.00 72.19 955 LEU A N 1
ATOM 7351 C CA . LEU A 1 955 ? 62.369 23.684 -48.374 1.00 72.19 955 LEU A CA 1
ATOM 7352 C C . LEU A 1 955 ? 63.046 22.386 -47.939 1.00 72.19 955 LEU A C 1
ATOM 7354 O O . LEU A 1 955 ? 62.391 21.497 -47.402 1.00 72.19 955 LEU A O 1
ATOM 7358 N N . LYS A 1 956 ? 64.359 22.297 -48.139 1.00 73.06 956 LYS A N 1
ATOM 7359 C CA . LYS A 1 956 ? 65.174 21.168 -47.687 1.00 73.06 956 LYS A CA 1
ATOM 7360 C C . LYS A 1 956 ? 66.003 21.573 -46.482 1.00 73.06 956 LYS A C 1
ATOM 7362 O O . LYS A 1 956 ? 66.668 22.598 -46.537 1.00 73.06 956 LYS A O 1
ATOM 7367 N N . MET A 1 957 ? 65.981 20.773 -45.426 1.00 72.75 957 MET A N 1
ATOM 7368 C CA . MET A 1 957 ? 66.806 20.909 -44.232 1.00 72.75 957 MET A CA 1
ATOM 7369 C C . MET A 1 957 ? 67.646 19.661 -44.051 1.00 72.75 957 MET A C 1
ATOM 7371 O O . MET A 1 957 ? 67.127 18.561 -44.218 1.00 72.75 957 MET A O 1
ATOM 7375 N N . ASP A 1 958 ? 68.903 19.833 -43.671 1.00 73.12 958 ASP A N 1
ATOM 7376 C CA . ASP A 1 958 ? 69.805 18.746 -43.307 1.00 73.12 958 ASP A CA 1
ATOM 7377 C C . ASP A 1 958 ? 70.663 19.206 -42.125 1.00 73.12 958 ASP A C 1
ATOM 7379 O O . ASP A 1 958 ? 71.495 20.104 -42.246 1.00 73.12 958 ASP A O 1
ATOM 7383 N N . ILE A 1 959 ? 70.376 18.676 -40.938 1.00 71.88 959 ILE A N 1
ATOM 7384 C CA . ILE A 1 959 ? 70.899 19.166 -39.664 1.00 71.88 959 ILE A CA 1
ATOM 7385 C C . ILE A 1 959 ? 71.424 17.978 -38.867 1.00 71.88 959 ILE A C 1
ATOM 7387 O O . ILE A 1 959 ? 70.750 16.967 -38.705 1.00 71.88 959 ILE A O 1
ATOM 7391 N N . SER A 1 960 ? 72.627 18.115 -38.313 1.00 67.81 960 SER A N 1
ATOM 7392 C CA . SER A 1 960 ? 73.234 17.099 -37.448 1.00 67.81 960 SER A CA 1
ATOM 7393 C C . SER A 1 960 ? 73.475 17.677 -36.060 1.00 67.81 960 SER A C 1
ATOM 7395 O O . SER A 1 960 ? 74.211 18.654 -35.930 1.00 67.81 960 SER A O 1
ATOM 7397 N N . PHE A 1 961 ? 72.894 17.084 -35.020 1.00 67.31 961 PHE A N 1
ATOM 7398 C CA . PHE A 1 961 ? 73.030 17.568 -33.642 1.00 67.31 961 PHE A CA 1
ATOM 7399 C C . PHE A 1 961 ? 73.405 16.439 -32.674 1.00 67.31 961 PHE A C 1
ATOM 7401 O O . PHE A 1 961 ? 73.063 15.281 -32.925 1.00 67.31 961 PHE A O 1
ATOM 7408 N N . PRO A 1 962 ? 74.145 16.742 -31.591 1.00 60.12 962 PRO A N 1
ATOM 7409 C CA . PRO A 1 962 ? 74.550 15.734 -30.623 1.00 60.12 962 PRO A CA 1
ATOM 7410 C C . PRO A 1 962 ? 73.345 15.154 -29.866 1.00 60.12 962 PRO A C 1
ATOM 7412 O O . PRO A 1 962 ? 72.456 15.886 -29.437 1.00 60.12 962 PRO A O 1
ATOM 7415 N N . PHE A 1 963 ? 73.329 13.833 -29.708 1.00 54.81 963 PHE A N 1
ATOM 7416 C CA . PHE A 1 963 ? 72.378 13.079 -28.903 1.00 54.81 963 PHE A CA 1
ATOM 7417 C C . PHE A 1 963 ? 72.903 13.025 -27.468 1.00 54.81 963 PHE A C 1
ATOM 7419 O O . PHE A 1 963 ? 73.767 12.210 -27.150 1.00 54.81 963 PHE A O 1
ATOM 7426 N N . TYR A 1 964 ? 72.427 13.926 -26.610 1.00 55.69 964 TYR A N 1
ATOM 7427 C CA . TYR A 1 964 ? 72.651 13.798 -25.172 1.00 55.69 964 TYR A CA 1
ATOM 7428 C C . TYR A 1 964 ? 71.600 12.846 -24.598 1.00 55.69 964 TYR A C 1
ATOM 7430 O O . TYR A 1 964 ? 70.409 13.035 -24.846 1.00 55.69 964 TYR A O 1
ATOM 7438 N N . GLN A 1 965 ? 72.071 11.811 -23.899 1.00 40.28 965 GLN A N 1
ATOM 7439 C CA . GLN A 1 965 ? 71.241 10.862 -23.152 1.00 40.28 965 GLN A CA 1
ATOM 7440 C C . GLN A 1 965 ? 70.420 11.545 -22.061 1.00 40.28 965 GLN A C 1
ATOM 7442 O O . GLN A 1 965 ? 70.986 12.429 -21.374 1.00 40.28 965 GLN A O 1
#

InterPro domains:
  IPR052418 Apolipoprotein B [PTHR13769] (189-496)